Protein AF-0000000087750679 (afdb_homodimer)

pLDDT: mean 88.44, std 18.4, range [22.88, 98.88]

Secondary structure (DSSP, 8-state):
-----PPPTTGGGGGPPBPP---HHHHHHHHHHHHHTTS-HHHHHHHHHHHHHHHHTHHHHHHHHHHHHHTT-S-SSHHHHHHHHHT--S-HHHHT--EEEEPPPS-GGG-SHHHHHHHHHHHHHHHHHHHHTT-SPPPEETTEE---GGGGGSSSEEEEP-SS--EEEE-TT--EEEEEETTEEEEEE-B-TTS-B---HHHHHHHHHHHHHHHTTS-GGGTTTT-GGGGGGS-HHHHHHHHHHHHHHHHHHHHHHHH-S-EEEE-S----SHHHHHHHHHH----B-TTS-B-SSTTS--TTS-EEEE-TTS-EEEE---SS--HHHHHHHHHHHHHHHHHHHHHHHH-----SS--------TTS--S-EEE-----HHHHHHHHHHHHHHHHHHHH-EEEEEEE-S--HHHHHHTT--HHHHHHHHHHHHHHHHH-----EEEEEE-TTSBT--EEEEE---HHHHHHHHHHHHT-S-HHHHHHHHHHHHHHHHHHHHHHHTT--SHHHHHHHHHHHHHTTPPPPGGGGSHHHHHHH--SEEEEE---TTEEEEE---SSTTSEEEEEEE-SS-EEEEEEESSS-HHHHHHHHHHHHHHHHHHHHTHHHHH-TT-------------------TT-----------------------S----/-----PPPTTGGGGGPPPPPPPPHHHHHHHHHHHHHTTS-HHHHHHHHHHHHHHHHTHHHHHHHHHHHHHTT-SSSSHHHHHHHHHT--S-HHHHT--EEEEPPPS-GGG-SHHHHHHHHHHHHHHHHHHHHTT-SPPPEETTEE---GGGGGSSSEEEEP-SS--EEEE-TT--EEEEEETTEEEEEE-B-TTS-B-S-HHHHHHHHHHHHHHHTTS-GGGTTTT-GGGGGGS-HHHHHHHHHHHHHHHHHHHHHHHH-S-EEEE-S----SHHHHHHHHHH----B-TTS-B-SSTTS--TTS-EEEE-TTS-EEEE---SS--HHHHHHHHHHHHHHHHHHHHHHHH-----SS--------TTS--S-EEEP----HHHHHHHHHHHHHHHHHHHH-EEEEEEE-S--HHHHHHTT--HHHHHHHHHHHHHHHHH-----EEEEEE-TTSTT--EEEEE---HHHHHHHHHHHHT-S-HHHHHHHHHHHHHHHHHHHHHHHTT--SHHHHHHHHHHHHHTTPPPPGGGGSHHHHHHH--SEEEEE---TTEEEEE---SSTTSEEEEEEE-SS-EEEEEEESSS-HHHHHHHHHHHHHHHHHHHHTHHHHH-TT-------------------TT-----------------------S----

Organism: NCBI:txid74557

Nearest PDB structures (foldseek):
  2h3w-assembly2_B  TM=9.048E-01  e=4.324E-52  Mus musculus
  1ndf-assembly1_A  TM=9.064E-01  e=2.526E-51  Mus musculus
  1s5o-assembly1_A  TM=9.123E-01  e=5.944E-51  Homo sapiens
  1t7q-assembly1_A  TM=9.039E-01  e=3.875E-51  Mus musculus
  1t7o-assembly1_A  TM=8.987E-01  e=5.619E-50  Mus musculus

Sequence (1334 aa):
MKSSVKPRTFDGQNSLPKLPIPELEVTLQHYFRTVGVLQSNEEHEITRKCVEEFLTNEGPKLQELLIEYAQDKSSFIEDFWYESYLNYKESVVLNVNPFFVLEDDPTPTRANQISRAASLIHSSLKFVNALRKEILPPDVFRDAPLCMHQFQMLFGATRVPTLTKDHVKIASDAKHIVVLCRNQFYWFDVVWEDGTPALTEKELIENLRAIRADASKLPDELMAEEAVGVFTTEHRAQWARIRQKLEVENSDTLDMIDRALFLVCLDHTAPPTASDFAATALHGTYSTSPHNHQIGSCMNRWYDKLQIIVCDNGVAGVNFEHSVVDGHTVLRFASDVFTDTVIRFAQSISGTTQCFLESAYKAPSDTLYTTPHKLEWNLSKELQLSIRYSEARLSDLICQHEIKVLEFKNYGKRFITQHKCSPDAFVQVAFLAAYYMLYGTAVNQYEPAMTKRFLHGRTEAIRSMTPETFAFIEKFCGQTGTELEHLTLLRKATASHSQIVKRCAGGQGVERHLFALQQIAASHGLPEPAFFKDSAYKTLGRSIISTSNCGNPSLRLFGFGPVVPEGFGIGYIIKDDGIQFCAASKHRQTQRYLDTLHEYLMAVHDLVLKEDALIYPNRTKRAEFKLEQRDSEYEFSFFDSSSPTHTNPTTAAPTIKPTPLIGKSLFMKSSVKPRTFDGQNSLPKLPIPELEVTLQHYFRTVGVLQSNEEHEITRKCVEEFLTNEGPKLQELLIEYAQDKSSFIEDFWYESYLNYKESVVLNVNPFFVLEDDPTPTRANQISRAASLIHSSLKFVNALRKEILPPDVFRDAPLCMHQFQMLFGATRVPTLTKDHVKIASDAKHIVVLCRNQFYWFDVVWEDGTPALTEKELIENLRAIRADASKLPDELMAEEAVGVFTTEHRAQWARIRQKLEVENSDTLDMIDRALFLVCLDHTAPPTASDFAATALHGTYSTSPHNHQIGSCMNRWYDKLQIIVCDNGVAGVNFEHSVVDGHTVLRFASDVFTDTVIRFAQSISGTTQCFLESAYKAPSDTLYTTPHKLEWNLSKELQLSIRYSEARLSDLICQHEIKVLEFKNYGKRFITQHKCSPDAFVQVAFLAAYYMLYGTAVNQYEPAMTKRFLHGRTEAIRSMTPETFAFIEKFCGQTGTELEHLTLLRKATASHSQIVKRCAGGQGVERHLFALQQIAASHGLPEPAFFKDSAYKTLGRSIISTSNCGNPSLRLFGFGPVVPEGFGIGYIIKDDGIQFCAASKHRQTQRYLDTLHEYLMAVHDLVLKEDALIYPNRTKRAEFKLEQRDSEYEFSFFDSSSPTHTNPTTAAPTIKPTPLIGKSLF

Solvent-accessible surface area (backbone atoms only — not comparable to full-atom values): 70077 Å² total; per-residue (Å²): 130,80,77,80,70,76,65,40,30,66,66,53,51,83,74,38,48,59,53,58,81,64,56,67,68,59,35,50,51,53,45,53,57,50,44,42,65,74,43,53,74,70,57,39,52,54,48,51,53,38,51,53,49,31,63,71,54,59,39,57,56,39,50,52,51,49,57,59,62,27,71,87,41,67,31,70,49,50,66,61,51,47,47,55,53,29,49,51,51,61,41,43,48,48,57,55,23,39,25,37,29,43,48,78,69,89,49,74,88,42,49,32,26,56,58,36,44,22,44,51,49,47,30,44,38,25,50,49,21,23,54,66,65,32,61,34,70,54,54,44,51,92,85,37,57,34,47,51,68,47,65,74,54,61,48,3,30,22,57,42,58,30,79,68,58,34,47,77,47,73,30,87,73,43,35,27,36,33,36,29,33,70,29,36,45,30,34,30,39,40,32,41,87,69,23,41,24,35,60,53,55,67,55,40,35,53,44,50,49,52,49,52,55,57,43,62,69,55,56,62,81,54,38,48,63,65,20,65,34,30,47,51,49,32,40,25,41,58,28,22,56,52,46,57,60,48,37,74,70,28,45,69,56,49,48,54,60,43,30,16,35,38,35,35,23,45,36,87,50,65,67,86,45,69,29,44,43,52,36,37,43,46,55,30,39,88,42,64,45,98,83,71,34,58,62,40,38,45,36,40,45,59,58,43,23,38,30,38,38,26,22,46,56,29,58,35,26,34,29,34,42,48,71,73,36,57,68,68,62,52,44,54,50,54,38,52,26,48,49,35,46,52,48,53,51,50,22,72,71,70,70,53,84,82,67,83,61,69,64,64,78,45,78,70,52,97,85,54,56,64,60,70,42,76,60,78,80,66,70,52,72,66,52,40,50,48,39,50,25,36,44,42,53,47,50,26,55,54,57,32,42,43,54,37,56,45,80,42,64,88,51,24,38,54,59,35,45,73,66,76,39,56,51,67,33,51,51,55,50,41,55,54,39,27,46,27,68,50,52,69,52,83,65,44,30,35,32,72,26,58,24,28,65,14,26,79,34,61,67,28,56,37,68,62,49,36,65,48,35,48,55,24,40,54,30,57,72,64,70,47,83,51,72,66,56,43,52,54,29,45,53,47,20,29,49,52,38,49,51,48,48,54,36,18,42,67,40,53,34,42,56,64,54,52,49,44,40,54,49,49,33,56,77,68,70,43,77,79,58,68,51,73,69,35,68,58,49,52,49,71,70,46,36,39,36,32,39,47,73,63,58,46,86,50,45,58,45,38,34,38,35,28,77,37,81,88,14,31,7,33,12,32,29,69,36,62,55,16,33,33,37,26,38,15,19,48,29,62,46,52,61,58,50,50,51,40,33,51,51,47,56,51,52,50,51,53,52,60,68,40,43,63,52,67,76,40,68,84,61,69,94,69,81,85,74,78,72,76,76,68,77,65,82,73,72,78,49,89,59,67,62,69,72,81,77,76,79,67,78,82,66,79,72,70,84,69,72,74,77,74,88,76,73,77,70,82,119,128,80,76,81,70,77,64,41,31,66,67,53,51,82,75,38,48,59,53,57,82,61,55,66,70,61,36,50,53,52,44,54,57,50,46,42,66,74,42,53,74,70,56,39,53,55,49,52,52,37,52,53,49,31,62,71,55,60,39,55,55,38,51,51,51,49,56,59,61,28,70,86,42,69,32,70,50,50,67,61,52,47,46,55,51,29,50,50,51,61,40,43,49,49,56,56,22,37,25,35,28,44,47,78,69,88,50,73,88,41,49,32,28,56,59,39,46,22,45,51,49,46,30,44,37,24,50,49,19,23,54,67,65,31,60,34,71,54,53,45,50,94,85,36,56,36,47,52,68,47,65,75,54,61,49,3,30,22,57,43,58,29,77,70,59,35,49,75,47,71,30,88,72,43,34,29,38,32,37,28,32,70,29,38,47,31,34,28,38,42,31,40,87,70,23,40,26,34,62,52,54,69,56,40,36,53,42,49,50,52,47,52,57,57,41,63,70,56,56,63,84,55,36,48,64,67,20,66,33,29,46,52,49,32,40,25,42,57,30,22,55,51,46,57,60,48,36,74,69,28,46,68,56,50,47,56,60,43,30,16,35,38,34,34,23,45,34,86,49,64,67,86,44,70,30,43,42,53,36,36,42,46,56,30,39,88,41,64,45,98,85,70,36,57,62,40,38,44,37,39,46,58,59,43,23,38,30,38,37,27,22,46,56,28,57,34,26,35,30,33,44,49,70,72,39,53,67,69,62,52,44,54,50,53,38,51,26,49,49,36,47,52,47,52,51,49,24,72,70,70,70,54,86,83,66,82,59,69,64,63,78,46,79,70,53,96,83,54,54,65,60,71,41,76,61,78,82,66,72,53,70,66,52,40,51,46,39,51,25,35,46,42,54,47,50,27,55,54,57,33,43,41,53,38,57,46,81,42,65,87,52,23,39,54,59,36,46,74,67,76,38,56,52,66,32,50,52,54,50,43,55,53,38,25,47,27,68,49,53,70,52,84,65,44,30,34,33,72,26,60,22,28,62,16,27,78,35,61,68,28,56,38,68,62,49,36,64,48,35,49,54,25,39,54,33,58,72,64,68,48,83,50,71,66,56,42,52,53,29,44,52,46,20,29,50,53,39,49,52,48,49,54,36,17,42,66,40,54,35,42,57,63,55,53,49,44,40,53,48,51,32,55,76,69,70,42,78,78,57,68,52,73,69,34,68,58,50,51,50,69,70,44,35,38,37,32,39,45,75,62,57,46,85,48,44,60,45,38,34,38,37,27,78,36,82,88,14,32,6,33,12,34,30,69,35,62,55,17,33,33,39,26,38,14,18,48,29,62,47,52,63,58,50,50,51,39,33,52,49,47,56,53,52,50,52,55,52,61,69,39,42,62,51,67,75,40,68,82,61,68,90,69,79,84,74,78,71,76,75,70,76,66,80,73,72,78,48,92,60,67,64,71,72,82,78,75,80,67,79,81,64,78,70,73,82,68,70,74,74,73,87,76,70,78,72,82,121

InterPro domains:
  IPR000542 Acyltransferase ChoActase/COT/CPT [PS00440] (301-327)
  IPR000542 Acyltransferase ChoActase/COT/CPT [PTHR22589] (6-607)
  IPR023213 Chloramphenicol acetyltransferase-like domain superfamily [G3DSA:3.30.559.10] (16-601)
  IPR039551 Choline/Carnitine o-acyltransferase, domain 1 and 2 [PF00755] (19-599)
  IPR042231 Choline/Carnitine o-acyltransferase, domain 2 [G3DSA:3.30.559.70] (75-404)

Radius of gyration: 35.69 Å; Cα contacts (8 Å, |Δi|>4): 2513; chains: 2; bounding box: 92×125×88 Å

Structure (mmCIF, N/CA/C/O backbone):
data_AF-0000000087750679-model_v1
#
loop_
_entity.id
_entity.type
_entity.pdbx_description
1 polymer 'Choline/Carnitine O-acyltransferase'
#
loop_
_atom_site.group_PDB
_atom_site.id
_atom_site.type_symbol
_atom_site.label_atom_id
_atom_site.label_alt_id
_atom_site.label_comp_id
_atom_site.label_asym_id
_atom_site.label_entity_id
_atom_site.label_seq_id
_atom_site.pdbx_PDB_ins_code
_atom_site.Cartn_x
_atom_site.Cartn_y
_atom_site.Cartn_z
_atom_site.occupancy
_atom_site.B_iso_or_equiv
_atom_site.auth_seq_id
_atom_site.auth_comp_id
_atom_site.auth_asym_id
_atom_site.auth_atom_id
_atom_site.pdbx_PDB_model_num
ATOM 1 N N . MET A 1 1 ? 0.326 61.375 27.422 1 26.61 1 MET A N 1
ATOM 2 C CA . MET A 1 1 ? -0.444 60.312 28.062 1 26.61 1 MET A CA 1
ATOM 3 C C . MET A 1 1 ? -0.855 59.25 27.047 1 26.61 1 MET A C 1
ATOM 5 O O . MET A 1 1 ? -1.91 59.375 26.422 1 26.61 1 MET A O 1
ATOM 9 N N . LYS A 1 2 ? 0.004 58.875 26.125 1 40.78 2 LYS A N 1
ATOM 10 C CA . LYS A 1 2 ? -0.29 58.062 24.953 1 40.78 2 LYS A CA 1
ATOM 11 C C . LYS A 1 2 ? -1.039 56.812 25.344 1 40.78 2 LYS A C 1
ATOM 13 O O . LYS A 1 2 ? -0.531 56 26.109 1 40.78 2 LYS A O 1
ATOM 18 N N . SER A 1 3 ? -2.285 56.875 25.625 1 40.56 3 SER A N 1
ATOM 19 C CA . SER A 1 3 ? -3.203 55.844 26.109 1 40.56 3 SER A CA 1
ATOM 20 C C . SER A 1 3 ? -2.951 54.531 25.406 1 40.56 3 SER A C 1
ATOM 22 O O . SER A 1 3 ? -3.008 54.438 24.172 1 40.56 3 SER A O 1
ATOM 24 N N . SER A 1 4 ? -1.92 53.719 25.672 1 47.31 4 SER A N 1
ATOM 25 C CA . SER A 1 4 ? -1.349 52.5 25.094 1 47.31 4 SER A CA 1
ATOM 26 C C . SER A 1 4 ? -2.432 51.469 24.797 1 47.31 4 SER A C 1
ATOM 28 O O . SER A 1 4 ? -2.857 50.719 25.688 1 47.31 4 SER A O 1
ATOM 30 N N . VAL A 1 5 ? -3.422 51.812 24.047 1 58.66 5 VAL A N 1
ATOM 31 C CA . VAL A 1 5 ? -4.504 50.875 23.703 1 58.66 5 VAL A CA 1
ATOM 32 C C . VAL A 1 5 ? -3.928 49.625 23.078 1 58.66 5 VAL A C 1
ATOM 34 O O . VAL A 1 5 ? -3.16 49.688 22.125 1 58.66 5 VAL A O 1
ATOM 37 N N . LYS A 1 6 ? -4.039 48.469 23.75 1 74.75 6 LYS A N 1
ATOM 38 C CA . LYS A 1 6 ? -3.635 47.156 23.234 1 74.75 6 LYS A CA 1
ATOM 39 C C . LYS A 1 6 ? -4.301 46.875 21.891 1 74.75 6 LYS A C 1
ATOM 41 O O . LYS A 1 6 ? -5.508 47.094 21.734 1 74.75 6 LYS A O 1
ATOM 46 N N . PRO A 1 7 ? -3.475 46.594 20.891 1 83.5 7 PRO A N 1
ATOM 47 C CA . PRO A 1 7 ? -4.039 46.312 19.578 1 83.5 7 PRO A CA 1
ATOM 48 C C . PRO A 1 7 ? -5.074 45.188 19.609 1 83.5 7 PRO A C 1
ATOM 50 O O . PRO A 1 7 ? -4.926 44.25 20.359 1 83.5 7 PRO A O 1
ATOM 53 N N . ARG A 1 8 ? -6.113 45.406 18.828 1 90.12 8 ARG A N 1
ATOM 54 C CA . ARG A 1 8 ? -7.141 44.375 18.656 1 90.12 8 ARG A CA 1
ATOM 55 C C . ARG A 1 8 ? -6.672 43.281 17.719 1 90.12 8 ARG A C 1
ATOM 57 O O . ARG A 1 8 ? -5.762 43.5 16.922 1 90.12 8 ARG A O 1
ATOM 64 N N . THR A 1 9 ? -7.34 42.156 17.781 1 93.31 9 THR A N 1
ATOM 65 C CA . THR A 1 9 ? -6.922 40.938 17.125 1 93.31 9 THR A CA 1
ATOM 66 C C . THR A 1 9 ? -6.785 41.156 15.617 1 93.31 9 THR A C 1
ATOM 68 O O . THR A 1 9 ? -5.855 40.625 15 1 93.31 9 THR A O 1
ATOM 71 N N . PHE A 1 10 ? -7.645 41.938 14.969 1 93.94 10 PHE A N 1
ATOM 72 C CA . PHE A 1 10 ? -7.676 42.031 13.516 1 93.94 10 PHE A CA 1
ATOM 73 C C . PHE A 1 10 ? -7.258 43.406 13.039 1 93.94 10 PHE A C 1
ATOM 75 O O . PHE A 1 10 ? -7.496 43.781 11.891 1 93.94 10 PHE A O 1
ATOM 82 N N . ASP A 1 11 ? -6.645 44.25 13.844 1 91.19 11 ASP A N 1
ATOM 83 C CA . ASP A 1 11 ? -6.301 45.625 13.531 1 91.19 11 ASP A CA 1
ATOM 84 C C . ASP A 1 11 ? -5.285 45.688 12.398 1 91.19 11 ASP A C 1
ATOM 86 O O . ASP A 1 11 ? -5.309 46.625 11.594 1 91.19 11 ASP A O 1
ATOM 90 N N . GLY A 1 12 ? -4.445 44.781 12.336 1 90.31 12 GLY A N 1
ATOM 91 C CA . GLY A 1 12 ? -3.365 44.812 11.359 1 90.31 12 GLY A CA 1
ATOM 92 C C . GLY A 1 12 ? -3.787 44.344 9.977 1 90.31 12 GLY A C 1
ATOM 93 O O . GLY A 1 12 ? -3.041 44.5 9.008 1 90.31 12 GLY A O 1
ATOM 94 N N . GLN A 1 13 ? -5.02 43.969 9.711 1 92.31 13 GLN A N 1
ATOM 95 C CA . GLN A 1 13 ? -5.449 43.344 8.477 1 92.31 13 GLN A CA 1
ATOM 96 C C . GLN A 1 13 ? -5.414 44.312 7.309 1 92.31 13 GLN A C 1
ATOM 98 O O . GLN A 1 13 ? -4.98 43.969 6.207 1 92.31 13 GLN A O 1
ATOM 103 N N . ASN A 1 14 ? -5.789 45.5 7.57 1 90.25 14 ASN A N 1
ATOM 104 C CA . ASN A 1 14 ? -5.93 46.469 6.504 1 90.25 14 ASN A CA 1
ATOM 105 C C . ASN A 1 14 ? -4.57 47 6.047 1 90.25 14 ASN A C 1
ATOM 107 O O . ASN A 1 14 ? -4.457 47.594 4.965 1 90.25 14 ASN A O 1
ATOM 111 N N . SER A 1 15 ? -3.613 46.844 6.828 1 92.06 15 SER A N 1
ATOM 112 C CA . SER A 1 15 ? -2.289 47.344 6.504 1 92.06 15 SER A CA 1
ATOM 113 C C . SER A 1 15 ? -1.445 46.312 5.785 1 92.06 15 SER A C 1
ATOM 115 O O . SER A 1 15 ? -0.357 46.625 5.293 1 92.06 15 SER A O 1
ATOM 117 N N . LEU A 1 16 ? -1.895 45.094 5.652 1 95.88 16 LEU A N 1
ATOM 118 C CA . LEU A 1 16 ? -1.13 44.031 5.039 1 95.88 16 LEU A CA 1
ATOM 119 C C . LEU A 1 16 ? -1.099 44.156 3.521 1 95.88 16 LEU A C 1
ATOM 121 O O . LEU A 1 16 ? -2.117 44.5 2.904 1 95.88 16 LEU A O 1
ATOM 125 N N . PRO A 1 17 ? 0.102 44.031 2.941 1 95.69 17 PRO A N 1
ATOM 126 C CA . PRO A 1 17 ? 0.166 44.031 1.478 1 95.69 17 PRO A CA 1
ATOM 127 C C . PRO A 1 17 ? -0.453 42.781 0.854 1 95.69 17 PRO A C 1
ATOM 129 O O . PRO A 1 17 ? -0.555 41.75 1.515 1 95.69 17 PRO A O 1
ATOM 132 N N . LYS A 1 18 ? -0.875 42.875 -0.412 1 96.56 18 LYS A N 1
ATOM 133 C CA . LYS A 1 18 ? -1.347 41.719 -1.153 1 96.56 18 LYS A CA 1
ATOM 134 C C . LYS A 1 18 ? -0.185 40.812 -1.544 1 96.56 18 LYS A C 1
ATOM 136 O O . LYS A 1 18 ? 0.938 41.281 -1.74 1 96.56 18 LYS A O 1
ATOM 141 N N . LEU A 1 19 ? -0.431 39.531 -1.627 1 97 19 LEU A N 1
ATOM 142 C CA . LEU A 1 19 ? 0.554 38.594 -2.156 1 97 19 LEU A CA 1
ATOM 143 C C . LEU A 1 19 ? 0.96 39 -3.576 1 97 19 LEU A C 1
ATOM 145 O O . LEU A 1 19 ? 0.11 39.094 -4.461 1 97 19 LEU A O 1
ATOM 149 N N . PRO A 1 20 ? 2.189 39.219 -3.822 1 97.44 20 PRO A N 1
ATOM 150 C CA . PRO A 1 20 ? 2.617 39.656 -5.148 1 97.44 20 PRO A CA 1
ATOM 151 C C . PRO A 1 20 ? 2.525 38.562 -6.203 1 97.44 20 PRO A C 1
ATOM 153 O O . PRO A 1 20 ? 2.68 37.375 -5.883 1 97.44 20 PRO A O 1
ATOM 156 N N . ILE A 1 21 ? 2.268 38.938 -7.449 1 98.25 21 ILE A N 1
ATOM 157 C CA . ILE A 1 21 ? 2.348 38.062 -8.594 1 98.25 21 ILE A CA 1
ATOM 158 C C . ILE A 1 21 ? 3.75 38.094 -9.195 1 98.25 21 ILE A C 1
ATOM 160 O O . ILE A 1 21 ? 4.184 39.125 -9.695 1 98.25 21 ILE A O 1
ATOM 164 N N . PRO A 1 22 ? 4.449 37.031 -9.148 1 98.19 22 PRO A N 1
ATOM 165 C CA . PRO A 1 22 ? 5.812 37 -9.68 1 98.19 22 PRO A CA 1
ATOM 166 C C . PRO A 1 22 ? 5.855 37.281 -11.18 1 98.19 22 PRO A C 1
ATOM 168 O O . PRO A 1 22 ? 4.844 37.125 -11.875 1 98.19 22 PRO A O 1
ATOM 171 N N . GLU A 1 23 ? 7.066 37.625 -11.602 1 98.06 23 GLU A N 1
ATOM 172 C CA . GLU A 1 23 ? 7.297 37.75 -13.039 1 98.06 23 GLU A CA 1
ATOM 173 C C . GLU A 1 23 ? 7.398 36.375 -13.695 1 98.06 23 GLU A C 1
ATOM 175 O O . GLU A 1 23 ? 8.078 35.5 -13.188 1 98.06 23 GLU A O 1
ATOM 180 N N . LEU A 1 24 ? 6.754 36.281 -14.82 1 98.5 24 LEU A N 1
ATOM 181 C CA . LEU A 1 24 ? 6.652 35 -15.492 1 98.5 24 LEU A CA 1
ATOM 182 C C . LEU A 1 24 ? 8.031 34.438 -15.828 1 98.5 24 LEU A C 1
ATOM 184 O O . LEU A 1 24 ? 8.32 33.281 -15.578 1 98.5 24 LEU A O 1
ATOM 188 N N . GLU A 1 25 ? 8.891 35.25 -16.359 1 98.06 25 GLU A N 1
ATOM 189 C CA . GLU A 1 25 ? 10.227 34.844 -16.766 1 98.06 25 GLU A CA 1
ATOM 190 C C . GLU A 1 25 ? 11.039 34.312 -15.578 1 98.06 25 GLU A C 1
ATOM 192 O O . GLU A 1 25 ? 11.742 33.312 -15.688 1 98.06 25 GLU A O 1
ATOM 197 N N . VAL A 1 26 ? 10.922 35 -14.516 1 97.94 26 VAL A N 1
ATOM 198 C CA . VAL A 1 26 ? 11.672 34.656 -13.312 1 97.94 26 VAL A CA 1
ATOM 199 C C . VAL A 1 26 ? 11.164 33.344 -12.758 1 97.94 26 VAL A C 1
ATOM 201 O O . VAL A 1 26 ? 11.953 32.469 -12.383 1 97.94 26 VAL A O 1
ATOM 204 N N . THR A 1 27 ? 9.828 33.156 -12.727 1 98.25 27 THR A N 1
ATOM 205 C CA . THR A 1 27 ? 9.227 31.906 -12.258 1 98.25 27 THR A CA 1
ATOM 206 C C . THR A 1 27 ? 9.688 30.734 -13.109 1 98.25 27 THR A C 1
ATOM 208 O O . THR A 1 27 ? 10.039 29.672 -12.57 1 98.25 27 THR A O 1
ATOM 211 N N . LEU A 1 28 ? 9.75 30.922 -14.391 1 98.38 28 LEU A N 1
ATOM 212 C CA . LEU A 1 28 ? 10.102 29.844 -15.305 1 98.38 28 LEU A CA 1
ATOM 213 C C . LEU A 1 28 ? 11.586 29.484 -15.18 1 98.38 28 LEU A C 1
ATOM 215 O O . LEU A 1 28 ? 11.961 28.328 -15.336 1 98.38 28 LEU A O 1
ATOM 219 N N . GLN A 1 29 ? 12.391 30.516 -14.938 1 97.62 29 GLN A N 1
ATOM 220 C CA . GLN A 1 29 ? 13.805 30.25 -14.703 1 97.62 29 GLN A CA 1
ATOM 221 C C . GLN A 1 29 ? 14.008 29.375 -13.461 1 97.62 29 GLN A C 1
ATOM 223 O O . GLN A 1 29 ? 14.773 28.422 -13.492 1 97.62 29 GLN A O 1
ATOM 228 N N . HIS A 1 30 ? 13.336 29.766 -12.414 1 97.38 30 HIS A N 1
ATOM 229 C CA . HIS A 1 30 ? 13.438 28.984 -11.188 1 97.38 30 HIS A CA 1
ATOM 230 C C . HIS A 1 30 ? 12.844 27.594 -11.367 1 97.38 30 HIS A C 1
ATOM 232 O O . HIS A 1 30 ? 13.367 26.625 -10.836 1 97.38 30 HIS A O 1
ATOM 238 N N . TYR A 1 31 ? 11.742 27.531 -12.117 1 97.81 31 TYR A N 1
ATOM 239 C CA . TYR A 1 31 ? 11.109 26.25 -12.43 1 97.81 31 TYR A CA 1
ATOM 240 C C . TYR A 1 31 ? 12.086 25.328 -13.148 1 97.81 31 TYR A C 1
ATOM 242 O O . TYR A 1 31 ? 12.266 24.172 -12.75 1 97.81 31 TYR A O 1
ATOM 250 N N . PHE A 1 32 ? 12.703 25.859 -14.125 1 97.38 32 PHE A N 1
ATOM 251 C CA . PHE A 1 32 ? 13.625 25.094 -14.953 1 97.38 32 PHE A CA 1
ATOM 252 C C . PHE A 1 32 ? 14.789 24.562 -14.133 1 97.38 32 PHE A C 1
ATOM 254 O O . PHE A 1 32 ? 15.188 23.406 -14.273 1 97.38 32 PHE A O 1
ATOM 261 N N . ARG A 1 33 ? 15.258 25.375 -13.273 1 95.88 33 ARG A N 1
ATOM 262 C CA . ARG A 1 33 ? 16.344 24.969 -12.391 1 95.88 33 ARG A CA 1
ATOM 263 C C . ARG A 1 33 ? 15.906 23.875 -11.422 1 95.88 33 ARG A C 1
ATOM 265 O O . ARG A 1 33 ? 16.625 22.906 -11.203 1 95.88 33 ARG A O 1
ATOM 272 N N . THR A 1 34 ? 14.75 24.016 -10.883 1 95.5 34 THR A N 1
ATOM 273 C CA . THR A 1 34 ? 14.227 23.125 -9.852 1 95.5 34 THR A CA 1
ATOM 274 C C . THR A 1 34 ? 14.016 21.719 -10.414 1 95.5 34 THR A C 1
ATOM 276 O O . THR A 1 34 ? 14.391 20.734 -9.781 1 95.5 34 THR A O 1
ATOM 279 N N . VAL A 1 35 ? 13.508 21.562 -11.641 1 96.88 35 VAL A N 1
ATOM 280 C CA . VAL A 1 35 ? 13.156 20.25 -12.18 1 96.88 35 VAL A CA 1
ATOM 281 C C . VAL A 1 35 ? 14.391 19.609 -12.805 1 96.88 35 VAL A C 1
ATOM 283 O O . VAL A 1 35 ? 14.445 18.375 -12.969 1 96.88 35 VAL A O 1
ATOM 286 N N . GLY A 1 36 ? 15.391 20.375 -13.102 1 96.25 36 GLY A N 1
ATOM 287 C CA . GLY A 1 36 ? 16.578 19.859 -13.766 1 96.25 36 GLY A CA 1
ATOM 288 C C . GLY A 1 36 ? 17.312 18.797 -12.969 1 96.25 36 GLY A C 1
ATOM 289 O O . GLY A 1 36 ? 17.812 17.828 -13.531 1 96.25 36 GLY A O 1
ATOM 290 N N . VAL A 1 37 ? 17.375 18.984 -11.688 1 95.56 37 VAL A N 1
ATOM 291 C CA . VAL A 1 37 ? 18.109 18.078 -10.812 1 95.56 37 VAL A CA 1
ATOM 292 C C . VAL A 1 37 ? 17.391 16.734 -10.727 1 95.56 37 VAL A C 1
ATOM 294 O O . VAL A 1 37 ? 18 15.711 -10.391 1 95.56 37 VAL A O 1
ATOM 297 N N . LEU A 1 38 ? 16.109 16.656 -11.141 1 96.19 38 LEU A N 1
ATOM 298 C CA . LEU A 1 38 ? 15.281 15.453 -11.016 1 96.19 38 LEU A CA 1
ATOM 299 C C . LEU A 1 38 ? 15.133 14.75 -12.359 1 96.19 38 LEU A C 1
ATOM 301 O O . LEU A 1 38 ? 14.406 13.758 -12.477 1 96.19 38 LEU A O 1
ATOM 305 N N . GLN A 1 39 ? 15.773 15.289 -13.367 1 95.12 39 GLN A N 1
ATOM 306 C CA . GLN A 1 39 ? 15.609 14.773 -14.719 1 95.12 39 GLN A CA 1
ATOM 307 C C . GLN A 1 39 ? 16.953 14.336 -15.312 1 95.12 39 GLN A C 1
ATOM 309 O O . GLN A 1 39 ? 18 14.805 -14.875 1 95.12 39 GLN A O 1
ATOM 314 N N . SER A 1 40 ? 16.844 13.43 -16.297 1 91.94 40 SER A N 1
ATOM 315 C CA . SER A 1 40 ? 18 13.172 -17.141 1 91.94 40 SER A CA 1
ATOM 316 C C . SER A 1 40 ? 18.281 14.344 -18.078 1 91.94 40 SER A C 1
ATOM 318 O O . SER A 1 40 ? 17.438 15.227 -18.234 1 91.94 40 SER A O 1
ATOM 320 N N . ASN A 1 41 ? 19.438 14.305 -18.641 1 93.69 41 ASN A N 1
ATOM 321 C CA . ASN A 1 41 ? 19.781 15.359 -19.594 1 93.69 41 ASN A CA 1
ATOM 322 C C . ASN A 1 41 ? 18.812 15.398 -20.781 1 93.69 41 ASN A C 1
ATOM 324 O O . ASN A 1 41 ? 18.438 16.484 -21.234 1 93.69 41 ASN A O 1
ATOM 328 N N . GLU A 1 42 ? 18.391 14.25 -21.203 1 94.25 42 GLU A N 1
ATOM 329 C CA . GLU A 1 42 ? 17.469 14.156 -22.328 1 94.25 42 GLU A CA 1
ATOM 330 C C . GLU A 1 42 ? 16.094 14.719 -21.969 1 94.25 42 GLU A C 1
ATOM 332 O O . GLU A 1 42 ? 15.516 15.477 -22.734 1 94.25 42 GLU A O 1
ATOM 337 N N . GLU A 1 43 ? 15.609 14.391 -20.828 1 94.19 43 GLU A N 1
ATOM 338 C CA . GLU A 1 43 ? 14.328 14.891 -20.359 1 94.19 43 GLU A CA 1
ATOM 339 C C . GLU A 1 43 ? 14.359 16.406 -20.172 1 94.19 43 GLU A C 1
ATOM 341 O O . GLU A 1 43 ? 13.391 17.109 -20.484 1 94.19 43 GLU A O 1
ATOM 346 N N . HIS A 1 44 ? 15.484 16.906 -19.703 1 95.94 44 HIS A N 1
ATOM 347 C CA . HIS A 1 44 ? 15.602 18.328 -19.391 1 95.94 44 HIS A CA 1
ATOM 348 C C . HIS A 1 44 ? 15.633 19.172 -20.656 1 95.94 44 HIS A C 1
ATOM 350 O O . HIS A 1 44 ? 15.172 20.312 -20.672 1 95.94 44 HIS A O 1
ATOM 356 N N . GLU A 1 45 ? 16.188 18.562 -21.656 1 96.81 45 GLU A N 1
ATOM 357 C CA . GLU A 1 45 ? 16.188 19.25 -22.938 1 96.81 45 GLU A CA 1
ATOM 358 C C . GLU A 1 45 ? 14.773 19.391 -23.5 1 96.81 45 GLU A C 1
ATOM 360 O O . GLU A 1 45 ? 14.453 20.391 -24.141 1 96.81 45 GLU A O 1
ATOM 365 N N . ILE A 1 46 ? 14.016 18.391 -23.328 1 96.69 46 ILE A N 1
ATOM 366 C CA . ILE A 1 46 ? 12.617 18.453 -23.734 1 96.69 46 ILE A CA 1
ATOM 367 C C . ILE A 1 46 ? 11.898 19.531 -22.922 1 96.69 46 ILE A C 1
ATOM 369 O O . ILE A 1 46 ? 11.125 20.328 -23.484 1 96.69 46 ILE A O 1
ATOM 373 N N . THR A 1 47 ? 12.18 19.609 -21.672 1 97.12 47 THR A N 1
ATOM 374 C CA . THR A 1 47 ? 11.57 20.594 -20.797 1 97.12 47 THR A CA 1
ATOM 375 C C . THR A 1 47 ? 12 22 -21.203 1 97.12 47 THR A C 1
ATOM 377 O O . THR A 1 47 ? 11.211 22.953 -21.125 1 97.12 47 THR A O 1
ATOM 380 N N . ARG A 1 48 ? 13.219 22.172 -21.609 1 97.38 48 ARG A N 1
ATOM 381 C CA . ARG A 1 48 ? 13.703 23.484 -22.062 1 97.38 48 ARG A CA 1
ATOM 382 C C . ARG A 1 48 ? 12.852 24.016 -23.203 1 97.38 48 ARG A C 1
ATOM 384 O O . ARG A 1 48 ? 12.438 25.172 -23.188 1 97.38 48 ARG A O 1
ATOM 391 N N . LYS A 1 49 ? 12.57 23.156 -24.094 1 97.12 49 LYS A N 1
ATOM 392 C CA . LYS A 1 49 ? 11.758 23.547 -25.25 1 97.12 49 LYS A CA 1
ATOM 393 C C . LYS A 1 49 ? 10.336 23.906 -24.828 1 97.12 49 LYS A C 1
ATOM 395 O O . LYS A 1 49 ? 9.758 24.875 -25.328 1 97.12 49 LYS A O 1
ATOM 400 N N . CYS A 1 50 ? 9.82 23.141 -23.953 1 96.75 50 CYS A N 1
ATOM 401 C CA . CYS A 1 50 ? 8.469 23.375 -23.453 1 96.75 50 CYS A CA 1
ATOM 402 C C . CYS A 1 50 ? 8.383 24.719 -22.75 1 96.75 50 CYS A C 1
ATOM 404 O O . CYS A 1 50 ? 7.402 25.453 -22.906 1 96.75 50 CYS A O 1
ATOM 406 N N . VAL A 1 51 ? 9.391 25.094 -21.969 1 97.75 51 VAL A N 1
ATOM 407 C CA . VAL A 1 51 ? 9.445 26.344 -21.219 1 97.75 51 VAL A CA 1
ATOM 408 C C . VAL A 1 51 ? 9.547 27.516 -22.188 1 97.75 51 VAL A C 1
ATOM 410 O O . VAL A 1 51 ? 8.859 28.531 -22.016 1 97.75 51 VAL A O 1
ATOM 413 N N . GLU A 1 52 ? 10.359 27.375 -23.172 1 97.56 52 GLU A N 1
ATOM 414 C CA . GLU A 1 52 ? 10.547 28.438 -24.172 1 97.56 52 GLU A CA 1
ATOM 415 C C . GLU A 1 52 ? 9.258 28.688 -24.953 1 97.56 52 GLU A C 1
ATOM 417 O O . GLU A 1 52 ? 8.875 29.828 -25.172 1 97.56 52 GLU A O 1
ATOM 422 N N . GLU A 1 53 ? 8.656 27.609 -25.297 1 97.31 53 GLU A N 1
ATOM 423 C CA . GLU A 1 53 ? 7.395 27.719 -26.016 1 97.31 53 GLU A CA 1
ATOM 424 C C . GLU A 1 53 ? 6.316 28.375 -25.156 1 97.31 53 GLU A C 1
ATOM 426 O O . GLU A 1 53 ? 5.555 29.219 -25.656 1 97.31 53 GLU A O 1
ATOM 431 N N . PHE A 1 54 ? 6.215 28.031 -23.969 1 98.25 54 PHE A N 1
ATOM 432 C CA . PHE A 1 54 ? 5.23 28.609 -23.047 1 98.25 54 PHE A CA 1
ATOM 433 C C . PHE A 1 54 ? 5.477 30.094 -22.844 1 98.25 54 PHE A C 1
ATOM 435 O O . PHE A 1 54 ? 4.531 30.891 -22.797 1 98.25 54 PHE A O 1
ATOM 442 N N . LEU A 1 55 ? 6.73 30.531 -22.688 1 97.69 55 LEU A N 1
ATOM 443 C CA . LEU A 1 55 ? 7.113 31.922 -22.453 1 97.69 55 LEU A CA 1
ATOM 444 C C . LEU A 1 55 ? 6.801 32.781 -23.672 1 97.69 55 LEU A C 1
ATOM 446 O O . LEU A 1 55 ? 6.5 33.969 -23.531 1 97.69 55 LEU A O 1
ATOM 450 N N . THR A 1 56 ? 6.789 32.156 -24.797 1 96.69 56 THR A N 1
ATOM 451 C CA . THR A 1 56 ? 6.625 32.906 -26.031 1 96.69 56 THR A CA 1
ATOM 452 C C . THR A 1 56 ? 5.16 32.938 -26.469 1 96.69 56 THR A C 1
ATOM 454 O O . THR A 1 56 ? 4.723 33.875 -27.125 1 96.69 56 THR A O 1
ATOM 457 N N . ASN A 1 57 ? 4.398 31.969 -26.062 1 96 57 ASN A N 1
ATOM 458 C CA . ASN A 1 57 ? 3.043 31.828 -26.594 1 96 57 ASN A CA 1
ATOM 459 C C . ASN A 1 57 ? 1.995 32.062 -25.5 1 96 57 ASN A C 1
ATOM 461 O O . ASN A 1 57 ? 1.555 33.188 -25.281 1 96 57 ASN A O 1
ATOM 465 N N . GLU A 1 58 ? 1.621 31.047 -24.766 1 96.75 58 GLU A N 1
ATOM 466 C CA . GLU A 1 58 ? 0.475 31.109 -23.875 1 96.75 58 GLU A CA 1
ATOM 467 C C . GLU A 1 58 ? 0.829 31.844 -22.578 1 96.75 58 GLU A C 1
ATOM 469 O O . GLU A 1 58 ? -0.031 32.469 -21.953 1 96.75 58 GLU A O 1
ATOM 474 N N . GLY A 1 59 ? 2.061 31.812 -22.188 1 97.94 59 GLY A N 1
ATOM 475 C CA . GLY A 1 59 ? 2.5 32.312 -20.875 1 97.94 59 GLY A CA 1
ATOM 476 C C . GLY A 1 59 ? 2.168 33.75 -20.641 1 97.94 59 GLY A C 1
ATOM 477 O O . GLY A 1 59 ? 1.478 34.094 -19.672 1 97.94 59 GLY A O 1
ATOM 478 N N . PRO A 1 60 ? 2.635 34.656 -21.516 1 98.12 60 PRO A N 1
ATOM 479 C CA . PRO A 1 60 ? 2.381 36.062 -21.328 1 98.12 60 PRO A CA 1
ATOM 480 C C . PRO A 1 60 ? 0.893 36.406 -21.312 1 98.12 60 PRO A C 1
ATOM 482 O O . PRO A 1 60 ? 0.461 37.25 -20.531 1 98.12 60 PRO A O 1
ATOM 485 N N . LYS A 1 61 ? 0.135 35.75 -22.078 1 97.81 61 LYS A N 1
ATOM 486 C CA . LYS A 1 61 ? -1.306 35.969 -22.094 1 97.81 61 LYS A CA 1
ATOM 487 C C . LYS A 1 61 ? -1.933 35.562 -20.766 1 97.81 61 LYS A C 1
ATOM 489 O O . LYS A 1 61 ? -2.764 36.312 -20.203 1 97.81 61 LYS A O 1
ATOM 494 N N . LEU A 1 62 ? -1.617 34.406 -20.297 1 98.44 62 LEU A N 1
ATOM 495 C CA . LEU A 1 62 ? -2.135 33.938 -19.016 1 98.44 62 LEU A CA 1
ATOM 496 C C . LEU A 1 62 ? -1.685 34.844 -17.875 1 98.44 62 LEU A C 1
ATOM 498 O O . LEU A 1 62 ? -2.439 35.062 -16.922 1 98.44 62 LEU A O 1
ATOM 502 N N . GLN A 1 63 ? -0.429 35.344 -17.984 1 98.38 63 GLN A N 1
ATOM 503 C CA . GLN A 1 63 ? 0.094 36.281 -17 1 98.38 63 GLN A CA 1
ATOM 504 C C . GLN A 1 63 ? -0.759 37.562 -16.938 1 98.38 63 GLN A C 1
ATOM 506 O O . GLN A 1 63 ? -1.103 38.031 -15.859 1 98.38 63 GLN A O 1
ATOM 511 N N . GLU A 1 64 ? -1.09 38.062 -18.031 1 98.25 64 GLU A N 1
ATOM 512 C CA . GLU A 1 64 ? -1.919 39.25 -18.094 1 98.25 64 GLU A CA 1
ATOM 513 C C . GLU A 1 64 ? -3.311 39 -17.531 1 98.25 64 GLU A C 1
ATOM 515 O O . GLU A 1 64 ? -3.846 39.812 -16.781 1 98.25 64 GLU A O 1
ATOM 520 N N . LEU A 1 65 ? -3.857 37.906 -17.875 1 98.25 65 LEU A N 1
ATOM 521 C CA . LEU A 1 65 ? -5.176 37.531 -17.375 1 98.25 65 LEU A CA 1
ATOM 522 C C . LEU A 1 65 ? -5.156 37.375 -15.867 1 98.25 65 LEU A C 1
ATOM 524 O O . LEU A 1 65 ? -6.125 37.719 -15.188 1 98.25 65 LEU A O 1
ATOM 528 N N . LEU A 1 66 ? -4.094 36.812 -15.336 1 98.56 66 LEU A N 1
ATOM 529 C CA . LEU A 1 66 ? -3.959 36.625 -13.898 1 98.56 66 LEU A CA 1
ATOM 530 C C . LEU A 1 66 ? -3.893 37.969 -13.18 1 98.56 66 LEU A C 1
ATOM 532 O O . LEU A 1 66 ? -4.504 38.156 -12.125 1 98.56 66 LEU A O 1
ATOM 536 N N . ILE A 1 67 ? -3.115 38.906 -13.781 1 98.31 67 ILE A N 1
ATOM 537 C CA . ILE A 1 67 ? -2.992 40.25 -13.211 1 98.31 67 ILE A CA 1
ATOM 538 C C . ILE A 1 67 ? -4.359 40.938 -13.195 1 98.31 67 ILE A C 1
ATOM 540 O O . ILE A 1 67 ? -4.73 41.562 -12.211 1 98.31 67 ILE A O 1
ATOM 544 N N . GLU A 1 68 ? -5.082 40.75 -14.188 1 98.06 68 GLU A N 1
ATOM 545 C CA . GLU A 1 68 ? -6.434 41.312 -14.258 1 98.06 68 GLU A CA 1
ATOM 546 C C . GLU A 1 68 ? -7.352 40.656 -13.227 1 98.06 68 GLU A C 1
ATOM 548 O O . GLU A 1 68 ? -8.117 41.344 -12.555 1 98.06 68 GLU A O 1
ATOM 553 N N . TYR A 1 69 ? -7.285 39.406 -13.164 1 97.81 69 TYR A N 1
ATOM 554 C CA . TYR A 1 69 ? -8.086 38.656 -12.219 1 97.81 69 TYR A CA 1
ATOM 555 C C . TYR A 1 69 ? -7.82 39.094 -10.789 1 97.81 69 TYR A C 1
ATOM 557 O O . TYR A 1 69 ? -8.742 39.188 -9.977 1 97.81 69 TYR A O 1
ATOM 565 N N . ALA A 1 70 ? -6.613 39.469 -10.469 1 97.44 70 ALA A N 1
ATOM 566 C CA . ALA A 1 70 ? -6.164 39.75 -9.109 1 97.44 70 ALA A CA 1
ATOM 567 C C . ALA A 1 70 ? -6.613 41.125 -8.664 1 97.44 70 ALA A C 1
ATOM 569 O O . ALA A 1 70 ? -6.578 41.438 -7.473 1 97.44 70 ALA A O 1
ATOM 570 N N . GLN A 1 71 ? -7.07 41.969 -9.516 1 96.19 71 GLN A N 1
ATOM 571 C CA . GLN A 1 71 ? -7.352 43.344 -9.234 1 96.19 71 GLN A CA 1
ATOM 572 C C . GLN A 1 71 ? -8.398 43.5 -8.133 1 96.19 71 GLN A C 1
ATOM 574 O O . GLN A 1 71 ? -8.281 44.375 -7.262 1 96.19 71 GLN A O 1
ATOM 579 N N . ASP A 1 72 ? -9.328 42.688 -8.094 1 94.94 72 ASP A N 1
ATOM 580 C CA . ASP A 1 72 ? -10.406 42.844 -7.121 1 94.94 72 ASP A CA 1
ATOM 581 C C . ASP A 1 72 ? -10.359 41.719 -6.074 1 94.94 72 ASP A C 1
ATOM 583 O O . ASP A 1 72 ? -11.367 41.406 -5.434 1 94.94 72 ASP A O 1
ATOM 587 N N . LYS A 1 73 ? -9.273 41.062 -6.016 1 95.81 73 LYS A N 1
ATOM 588 C CA . LYS A 1 73 ? -9.125 39.969 -5.051 1 95.81 73 LYS A CA 1
ATOM 589 C C . LYS A 1 73 ? -8.172 40.344 -3.922 1 95.81 73 LYS A C 1
ATOM 591 O O . LYS A 1 73 ? -7.25 41.156 -4.129 1 95.81 73 LYS A O 1
ATOM 596 N N . SER A 1 74 ? -8.398 39.844 -2.674 1 94.75 74 SER A N 1
ATOM 597 C CA . SER A 1 74 ? -7.461 40.031 -1.569 1 94.75 74 SER A CA 1
ATOM 598 C C . SER A 1 74 ? -6.145 39.312 -1.824 1 94.75 74 SER A C 1
ATOM 600 O O . SER A 1 74 ? -5.078 39.812 -1.439 1 94.75 74 SER A O 1
ATOM 602 N N . SER A 1 75 ? -6.203 38.219 -2.434 1 95.75 75 SER A N 1
ATOM 603 C CA . SER A 1 75 ? -5.07 37.406 -2.869 1 95.75 75 SER A CA 1
ATOM 604 C C . SER A 1 75 ? -5.379 36.688 -4.172 1 95.75 75 SER A C 1
ATOM 606 O O . SER A 1 75 ? -6.465 36.125 -4.336 1 95.75 75 SER A O 1
ATOM 608 N N . PHE A 1 76 ? -4.414 36.656 -5.086 1 96.75 76 PHE A N 1
ATOM 609 C CA . PHE A 1 76 ? -4.691 36.125 -6.414 1 96.75 76 PHE A CA 1
ATOM 610 C C . PHE A 1 76 ? -4.902 34.594 -6.359 1 96.75 76 PHE A C 1
ATOM 612 O O . PHE A 1 76 ? -5.5 34.031 -7.266 1 96.75 76 PHE A O 1
ATOM 619 N N . ILE A 1 77 ? -4.461 33.938 -5.289 1 95.5 77 ILE A N 1
ATOM 620 C CA . ILE A 1 77 ? -4.418 32.5 -5.277 1 95.5 77 ILE A CA 1
ATOM 621 C C . ILE A 1 77 ? -5.512 31.953 -4.355 1 95.5 77 ILE A C 1
ATOM 623 O O . ILE A 1 77 ? -5.855 30.766 -4.418 1 95.5 77 ILE A O 1
ATOM 627 N N . GLU A 1 78 ? -6.129 32.688 -3.5 1 93.94 78 GLU A N 1
ATOM 628 C CA . GLU A 1 78 ? -6.988 32.25 -2.402 1 93.94 78 GLU A CA 1
ATOM 629 C C . GLU A 1 78 ? -8.133 31.375 -2.91 1 93.94 78 GLU A C 1
ATOM 631 O O . GLU A 1 78 ? -8.352 30.281 -2.406 1 93.94 78 GLU A O 1
ATOM 636 N N . ASP A 1 79 ? -8.836 31.844 -3.941 1 93.19 79 ASP A N 1
ATOM 637 C CA . ASP A 1 79 ? -9.992 31.094 -4.453 1 93.19 79 ASP A CA 1
ATOM 638 C C . ASP A 1 79 ? -9.562 29.766 -5.055 1 93.19 79 ASP A C 1
ATOM 640 O O . ASP A 1 79 ? -10.227 28.75 -4.855 1 93.19 79 ASP A O 1
ATOM 644 N N . PHE A 1 80 ? -8.508 29.859 -5.758 1 92.94 80 PHE A N 1
ATOM 645 C CA . PHE A 1 80 ? -8 28.641 -6.379 1 92.94 80 PHE A CA 1
ATOM 646 C C . PHE A 1 80 ? -7.566 27.641 -5.32 1 92.94 80 PHE A C 1
ATOM 648 O O . PHE A 1 80 ? -7.766 26.438 -5.488 1 92.94 80 PHE A O 1
ATOM 655 N N . TRP A 1 81 ? -7.027 28.125 -4.336 1 88.38 81 TRP A N 1
ATOM 656 C CA . TRP A 1 81 ? -6.508 27.266 -3.281 1 88.38 81 TRP A CA 1
ATOM 657 C C . TRP A 1 81 ? -7.641 26.609 -2.496 1 88.38 81 TRP A C 1
ATOM 659 O O . TRP A 1 81 ? -7.59 25.422 -2.184 1 88.38 81 TRP A O 1
ATOM 669 N N . TYR A 1 82 ? -8.656 27.359 -2.145 1 88 82 TYR A N 1
ATOM 670 C CA . TYR A 1 82 ? -9.836 26.812 -1.5 1 88 82 TYR A CA 1
ATOM 671 C C . TYR A 1 82 ? -10.469 25.719 -2.367 1 88 82 TYR A C 1
ATOM 673 O O . TYR A 1 82 ? -10.836 24.656 -1.87 1 88 82 TYR A O 1
ATOM 681 N N . GLU A 1 83 ? -10.492 25.984 -3.586 1 86.62 83 GLU A N 1
ATOM 682 C CA . GLU A 1 83 ? -11.094 25.031 -4.516 1 86.62 83 GLU A CA 1
ATOM 683 C C . GLU A 1 83 ? -10.289 23.734 -4.57 1 86.62 83 GLU A C 1
ATOM 685 O O . GLU A 1 83 ? -10.859 22.656 -4.691 1 86.62 83 GLU A O 1
ATOM 690 N N . SER A 1 84 ? -9.07 23.906 -4.492 1 87.31 84 SER A N 1
ATOM 691 C CA . SER A 1 84 ? -8.219 22.719 -4.543 1 87.31 84 SER A CA 1
ATOM 692 C C . SER A 1 84 ? -8.453 21.812 -3.34 1 87.31 84 SER A C 1
ATOM 694 O O . SER A 1 84 ? -8.477 20.594 -3.473 1 87.31 84 SER A O 1
ATOM 696 N N . TYR A 1 85 ? -8.586 22.344 -2.193 1 84.94 85 TYR A N 1
ATOM 697 C CA . TYR A 1 85 ? -8.875 21.562 -0.997 1 84.94 85 TYR A CA 1
ATOM 698 C C . TYR A 1 85 ? -10.273 20.953 -1.068 1 84.94 85 TYR A C 1
ATOM 700 O O . TYR A 1 85 ? -10.469 19.797 -0.71 1 84.94 85 TYR A O 1
ATOM 708 N N . LEU A 1 86 ? -11.188 21.719 -1.537 1 86.56 86 LEU A N 1
ATOM 709 C CA . LEU A 1 86 ? -12.594 21.344 -1.467 1 86.56 86 LEU A CA 1
ATOM 710 C C . LEU A 1 86 ? -12.961 20.391 -2.604 1 86.56 86 LEU A C 1
ATOM 712 O O . LEU A 1 86 ? -13.992 19.734 -2.551 1 86.56 86 LEU A O 1
ATOM 716 N N . ASN A 1 87 ? -12.078 20.344 -3.592 1 85.19 87 ASN A N 1
ATOM 717 C CA . ASN A 1 87 ? -12.289 19.406 -4.691 1 85.19 87 ASN A CA 1
ATOM 718 C C . ASN A 1 87 ? -11.648 18.062 -4.41 1 85.19 87 ASN A C 1
ATOM 720 O O . ASN A 1 87 ? -11.789 17.125 -5.195 1 85.19 87 ASN A O 1
ATOM 724 N N . TYR A 1 88 ? -11.055 18.047 -3.322 1 82.88 88 TYR A N 1
ATOM 725 C CA . TYR A 1 88 ? -10.438 16.781 -2.938 1 82.88 88 TYR A CA 1
ATOM 726 C C . TYR A 1 88 ? -11.492 15.711 -2.703 1 82.88 88 TYR A C 1
ATOM 728 O O . TYR A 1 88 ? -12.438 15.914 -1.932 1 82.88 88 TYR A O 1
ATOM 736 N N . LYS A 1 89 ? -11.289 14.5 -3.32 1 84.38 89 LYS A N 1
ATOM 737 C CA . LYS A 1 89 ? -12.375 13.516 -3.316 1 84.38 89 LYS A CA 1
ATOM 738 C C . LYS A 1 89 ? -12.07 12.375 -2.346 1 84.38 89 LYS A C 1
ATOM 740 O O . LYS A 1 89 ? -12.984 11.688 -1.885 1 84.38 89 LYS A O 1
ATOM 745 N N . GLU A 1 90 ? -10.914 12.18 -1.947 1 84.25 90 GLU A N 1
ATOM 746 C CA . GLU A 1 90 ? -10.547 11.055 -1.099 1 84.25 90 GLU A CA 1
ATOM 747 C C . GLU A 1 90 ? -10.828 11.352 0.371 1 84.25 90 GLU A C 1
ATOM 749 O O . GLU A 1 90 ? -11.305 12.438 0.71 1 84.25 90 GLU A O 1
ATOM 754 N N . SER A 1 91 ? -10.586 10.375 1.185 1 88.19 91 SER A N 1
ATOM 755 C CA . SER A 1 91 ? -10.758 10.508 2.627 1 88.19 91 SER A CA 1
ATOM 756 C C . SER A 1 91 ? -9.828 11.578 3.193 1 88.19 91 SER A C 1
ATOM 758 O O . SER A 1 91 ? -8.672 11.695 2.777 1 88.19 91 SER A O 1
ATOM 760 N N . VAL A 1 92 ? -10.32 12.289 4.16 1 85.75 92 VAL A N 1
ATOM 761 C CA . VAL A 1 92 ? -9.547 13.391 4.727 1 85.75 92 VAL A CA 1
ATOM 762 C C . VAL A 1 92 ? -8.703 12.883 5.895 1 85.75 92 VAL A C 1
ATOM 764 O O . VAL A 1 92 ? -7.855 13.602 6.418 1 85.75 92 VAL A O 1
ATOM 767 N N . VAL A 1 93 ? -8.805 11.727 6.344 1 85.88 93 VAL A N 1
ATOM 768 C CA . VAL A 1 93 ? -8.227 11.188 7.57 1 85.88 93 VAL A CA 1
ATOM 769 C C . VAL A 1 93 ? -6.707 11.125 7.445 1 85.88 93 VAL A C 1
ATOM 771 O O . VAL A 1 93 ? -5.984 11.547 8.352 1 85.88 93 VAL A O 1
ATOM 774 N N . LEU A 1 94 ? -6.188 10.656 6.406 1 84.25 94 LEU A N 1
ATOM 775 C CA . LEU A 1 94 ? -4.754 10.398 6.367 1 84.25 94 LEU A CA 1
ATOM 776 C C . LEU A 1 94 ? -4.039 11.445 5.52 1 84.25 94 LEU A C 1
ATOM 778 O O . LEU A 1 94 ? -2.932 11.875 5.859 1 84.25 94 LEU A O 1
ATOM 782 N N . ASN A 1 95 ? -4.648 11.922 4.602 1 78.38 95 ASN A N 1
ATOM 783 C CA . ASN A 1 95 ? -3.889 12.664 3.598 1 78.38 95 ASN A CA 1
ATOM 784 C C . ASN A 1 95 ? -4.125 14.164 3.707 1 78.38 95 ASN A C 1
ATOM 786 O O . ASN A 1 95 ? -3.434 14.953 3.066 1 78.38 95 ASN A O 1
ATOM 790 N N . VAL A 1 96 ? -5.094 14.516 4.504 1 86.38 96 VAL A N 1
ATOM 791 C CA . VAL A 1 96 ? -5.426 15.938 4.516 1 86.38 96 VAL A CA 1
ATOM 792 C C . VAL A 1 96 ? -5.289 16.484 5.93 1 86.38 96 VAL A C 1
ATOM 794 O O . VAL A 1 96 ? -4.527 17.438 6.168 1 86.38 96 VAL A O 1
ATOM 797 N N . ASN A 1 97 ? -5.953 15.82 6.863 1 93.44 97 ASN A N 1
ATOM 798 C CA . ASN A 1 97 ? -5.938 16.312 8.234 1 93.44 97 ASN A CA 1
ATOM 799 C C . ASN A 1 97 ? -4.613 16.016 8.93 1 93.44 97 ASN A C 1
ATOM 801 O O . ASN A 1 97 ? -4.242 14.844 9.078 1 93.44 97 ASN A O 1
ATOM 805 N N . PRO A 1 98 ? -3.916 17.016 9.391 1 95.69 98 PRO A N 1
ATOM 806 C CA . PRO A 1 98 ? -2.758 16.797 10.258 1 95.69 98 PRO A CA 1
ATOM 807 C C . PRO A 1 98 ? -3.139 16.703 11.734 1 95.69 98 PRO A C 1
ATOM 809 O O . PRO A 1 98 ? -4.309 16.859 12.086 1 95.69 98 PRO A O 1
ATOM 812 N N . PHE A 1 99 ? -2.141 16.359 12.562 1 96.81 99 PHE A N 1
ATOM 813 C CA . PHE A 1 99 ? -2.385 16.297 14 1 96.81 99 PHE A CA 1
ATOM 814 C C . PHE A 1 99 ? -1.223 16.891 14.773 1 96.81 99 PHE A C 1
ATOM 816 O O . PHE A 1 99 ? -0.119 17.031 14.242 1 96.81 99 PHE A O 1
ATOM 823 N N . PHE A 1 100 ? -1.549 17.328 16 1 96.69 100 PHE A N 1
ATOM 824 C CA . PHE A 1 100 ? -0.581 17.703 17.016 1 96.69 100 PHE A CA 1
ATOM 825 C C . PHE A 1 100 ? -0.703 16.812 18.25 1 96.69 100 PHE A C 1
ATOM 827 O O . PHE A 1 100 ? -1.811 16.438 18.641 1 96.69 100 PHE A O 1
ATOM 834 N N . VAL A 1 101 ? 0.401 16.438 18.75 1 95.81 101 VAL A N 1
ATOM 835 C CA . VAL A 1 101 ? 0.437 15.828 20.078 1 95.81 101 VAL A CA 1
ATOM 836 C C . VAL A 1 101 ? 1.024 16.812 21.078 1 95.81 101 VAL A C 1
ATOM 838 O O . VAL A 1 101 ? 2.133 17.312 20.891 1 95.81 101 VAL A O 1
ATOM 841 N N . LEU A 1 102 ? 0.303 17.062 22.109 1 94.06 102 LEU A N 1
ATOM 842 C CA . LEU A 1 102 ? 0.729 18.016 23.125 1 94.06 102 LEU A CA 1
ATOM 843 C C . LEU A 1 102 ? 1.711 17.375 24.094 1 94.06 102 LEU A C 1
ATOM 845 O O . LEU A 1 102 ? 1.666 16.172 24.328 1 94.06 102 LEU A O 1
ATOM 849 N N . GLU A 1 103 ? 2.566 18.188 24.641 1 90.31 103 GLU A N 1
ATOM 850 C CA . GLU A 1 103 ? 3.416 17.734 25.734 1 90.31 103 GLU A CA 1
ATOM 851 C C . GLU A 1 103 ? 2.58 17.297 26.938 1 90.31 103 GLU A C 1
ATOM 853 O O . GLU A 1 103 ? 1.458 17.781 27.125 1 90.31 103 GLU A O 1
ATOM 858 N N . ASP A 1 104 ? 3.203 16.391 27.719 1 82.44 104 ASP A N 1
ATOM 859 C CA . ASP A 1 104 ? 2.49 15.914 28.906 1 82.44 104 ASP A CA 1
ATOM 860 C C . ASP A 1 104 ? 2.32 17.031 29.938 1 82.44 104 ASP A C 1
ATOM 862 O O . ASP A 1 104 ? 3.129 17.969 29.984 1 82.44 104 ASP A O 1
ATOM 866 N N . ASP A 1 105 ? 1.274 16.891 30.594 1 70.19 105 ASP A N 1
ATOM 867 C CA . ASP A 1 105 ? 0.987 17.844 31.672 1 70.19 105 ASP A CA 1
ATOM 868 C C . ASP A 1 105 ? 2.008 17.719 32.812 1 70.19 105 ASP A C 1
ATOM 870 O O . ASP A 1 105 ? 2.279 16.609 33.281 1 70.19 105 ASP A O 1
ATOM 874 N N . PRO A 1 106 ? 2.686 18.781 33.062 1 62 106 PRO A N 1
ATOM 875 C CA . PRO A 1 106 ? 3.674 18.688 34.156 1 62 106 PRO A CA 1
ATOM 876 C C . PRO A 1 106 ? 3.062 18.25 35.469 1 62 106 PRO A C 1
ATOM 878 O O . PRO A 1 106 ? 3.789 17.891 36.406 1 62 106 PRO A O 1
ATOM 881 N N . THR A 1 107 ? 1.754 18.281 35.562 1 61.19 107 THR A N 1
ATOM 882 C CA . THR A 1 107 ? 1.117 17.922 36.812 1 61.19 107 THR A CA 1
ATOM 883 C C . THR A 1 107 ? 0.882 16.422 36.906 1 61.19 107 THR A C 1
ATOM 885 O O . THR A 1 107 ? 0.141 15.852 36.094 1 61.19 107 THR A O 1
ATOM 888 N N . PRO A 1 108 ? 1.595 15.648 37.75 1 55.38 108 PRO A N 1
ATOM 889 C CA . PRO A 1 108 ? 1.452 14.195 37.906 1 55.38 108 PRO A CA 1
ATOM 890 C C . PRO A 1 108 ? -0.004 13.758 38.031 1 55.38 108 PRO A C 1
ATOM 892 O O . PRO A 1 108 ? -0.376 12.688 37.531 1 55.38 108 PRO A O 1
ATOM 895 N N . THR A 1 109 ? -0.736 14.453 38.938 1 48.66 109 THR A N 1
ATOM 896 C CA . THR A 1 109 ? -2.104 14.047 39.25 1 48.66 109 THR A CA 1
ATOM 897 C C . THR A 1 109 ? -2.992 14.172 38.031 1 48.66 109 THR A C 1
ATOM 899 O O . THR A 1 109 ? -4.117 13.664 38 1 48.66 109 THR A O 1
ATOM 902 N N . ARG A 1 110 ? -2.545 14.797 37.031 1 54.84 110 ARG A N 1
ATOM 903 C CA . ARG A 1 110 ? -3.344 15.102 35.844 1 54.84 110 ARG A CA 1
ATOM 904 C C . ARG A 1 110 ? -3.078 14.086 34.719 1 54.84 110 ARG A C 1
ATOM 906 O O . ARG A 1 110 ? -3.465 14.305 33.562 1 54.84 110 ARG A O 1
ATOM 913 N N . ALA A 1 111 ? -2.549 13.102 35.312 1 63.31 111 ALA A N 1
ATOM 914 C CA . ALA A 1 111 ? -2.227 12.016 34.406 1 63.31 111 ALA A CA 1
ATOM 915 C C . ALA A 1 111 ? -3.461 11.172 34.094 1 63.31 111 ALA A C 1
ATOM 917 O O . ALA A 1 111 ? -3.346 10.047 33.594 1 63.31 111 ALA A O 1
ATOM 918 N N . ASN A 1 112 ? -4.625 11.914 34.375 1 87.31 112 ASN A N 1
ATOM 919 C CA . ASN A 1 112 ? -5.832 11.164 34.062 1 87.31 112 ASN A CA 1
ATOM 920 C C . ASN A 1 112 ? -6.602 11.836 32.906 1 87.31 112 ASN A C 1
ATOM 922 O O . ASN A 1 112 ? -6.453 13.039 32.688 1 87.31 112 ASN A O 1
ATOM 926 N N . GLN A 1 113 ? -7.406 11.219 32.25 1 95.12 113 GLN A N 1
ATOM 927 C CA . GLN A 1 113 ? -8.086 11.641 31.016 1 95.12 113 GLN A CA 1
ATOM 928 C C . GLN A 1 113 ? -9.047 12.789 31.297 1 95.12 113 GLN A C 1
ATOM 930 O O . GLN A 1 113 ? -9.023 13.805 30.609 1 95.12 113 GLN A O 1
ATOM 935 N N . ILE A 1 114 ? -9.883 12.68 32.375 1 96.5 114 ILE A N 1
ATOM 936 C CA . ILE A 1 114 ? -10.977 13.609 32.625 1 96.5 114 ILE A CA 1
ATOM 937 C C . ILE A 1 114 ? -10.414 14.961 33.031 1 96.5 114 ILE A C 1
ATOM 939 O O . ILE A 1 114 ? -10.844 16 32.531 1 96.5 114 ILE A O 1
ATOM 943 N N . SER A 1 115 ? -9.492 14.953 33.969 1 93.56 115 SER A N 1
ATOM 944 C CA . SER A 1 115 ? -8.883 16.203 34.375 1 93.56 115 SER A CA 1
ATOM 945 C C . SER A 1 115 ? -8.156 16.891 33.25 1 93.56 115 SER A C 1
ATOM 947 O O . SER A 1 115 ? -8.25 18.125 33.094 1 93.56 115 SER A O 1
ATOM 949 N N . ARG A 1 116 ? -7.383 16.141 32.5 1 94.56 116 ARG A N 1
ATOM 950 C CA . ARG A 1 116 ? -6.664 16.688 31.344 1 94.56 116 ARG A CA 1
ATOM 951 C C . ARG A 1 116 ? -7.633 17.297 30.328 1 94.56 116 ARG A C 1
ATOM 953 O O . ARG A 1 116 ? -7.414 18.406 29.828 1 94.56 116 ARG A O 1
ATOM 960 N N . ALA A 1 117 ? -8.68 16.578 30.016 1 96.88 117 ALA A N 1
ATOM 961 C CA . ALA A 1 117 ? -9.68 17.047 29.062 1 96.88 117 ALA A CA 1
ATOM 962 C C . ALA A 1 117 ? -10.352 18.328 29.547 1 96.88 117 ALA A C 1
ATOM 964 O O . ALA A 1 117 ? -10.508 19.281 28.781 1 96.88 117 ALA A O 1
ATOM 965 N N . ALA A 1 118 ? -10.75 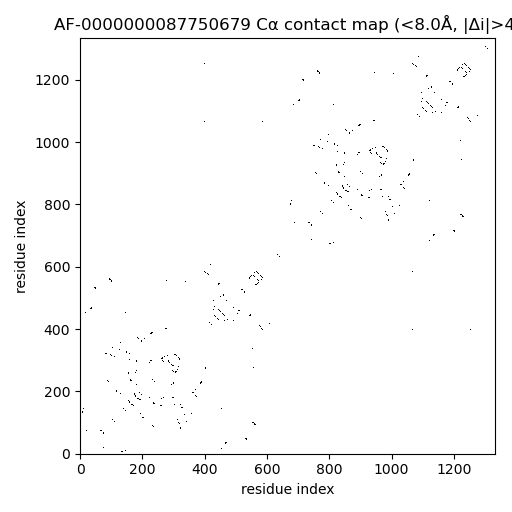18.312 30.781 1 96.19 118 ALA A N 1
ATOM 966 C CA . ALA A 1 118 ? -11.414 19.484 31.359 1 96.19 118 ALA A CA 1
ATOM 967 C C . ALA A 1 118 ? -10.516 20.719 31.297 1 96.19 118 ALA A C 1
ATOM 969 O O . ALA A 1 118 ? -10.984 21.812 30.969 1 96.19 118 ALA A O 1
ATOM 970 N N . SER A 1 119 ? -9.312 20.5 31.609 1 93.56 119 SER A N 1
ATOM 971 C CA . SER A 1 119 ? -8.344 21.594 31.594 1 93.56 119 SER A CA 1
ATOM 972 C C . SER A 1 119 ? -8.172 22.141 30.172 1 93.56 119 SER A C 1
ATOM 974 O O . SER A 1 119 ? -8.117 23.359 29.984 1 93.56 119 SER A O 1
ATOM 976 N N . LEU A 1 120 ? -8 21.297 29.219 1 95.81 120 LEU A N 1
ATOM 977 C CA . LEU A 1 120 ? -7.824 21.703 27.828 1 95.81 120 LEU A CA 1
ATOM 978 C C . LEU A 1 120 ? -9.07 22.422 27.312 1 95.81 120 LEU A C 1
ATOM 980 O O . LEU A 1 120 ? -8.969 23.406 26.594 1 95.81 120 LEU A O 1
ATOM 984 N N . ILE A 1 121 ? -10.258 21.922 27.688 1 97.56 121 ILE A N 1
ATOM 985 C CA . ILE A 1 121 ? -11.5 22.562 27.281 1 97.56 121 ILE A CA 1
ATOM 986 C C . ILE A 1 121 ? -11.57 23.969 27.875 1 97.56 121 ILE A C 1
ATOM 988 O O . ILE A 1 121 ? -11.859 24.938 27.172 1 97.56 121 ILE A O 1
ATOM 992 N N . HIS A 1 122 ? -11.305 24.031 29.141 1 95.38 122 HIS A N 1
ATOM 993 C CA . HIS A 1 122 ? -11.383 25.312 29.828 1 95.38 122 HIS A CA 1
ATOM 994 C C . HIS A 1 122 ? -10.484 26.344 29.156 1 95.38 122 HIS A C 1
ATOM 996 O O . HIS A 1 122 ? -10.914 27.484 28.922 1 95.38 122 HIS A O 1
ATOM 1002 N N . SER A 1 123 ? -9.273 26 28.938 1 94.88 123 SER A N 1
ATOM 1003 C CA . SER A 1 123 ? -8.328 26.906 28.281 1 94.88 123 SER A CA 1
ATOM 1004 C C . SER A 1 123 ? -8.773 27.234 26.859 1 94.88 123 SER A C 1
ATOM 1006 O O . SER A 1 123 ? -8.555 28.344 26.391 1 94.88 123 SER A O 1
ATOM 1008 N N . SER A 1 124 ? -9.352 26.297 26.172 1 97.25 124 SER A N 1
ATOM 1009 C CA . SER A 1 124 ? -9.875 26.547 24.828 1 97.25 124 SER A CA 1
ATOM 1010 C C . SER A 1 124 ? -10.992 27.578 24.859 1 97.25 124 SER A C 1
ATOM 1012 O O . SER A 1 124 ? -11.086 28.422 23.969 1 97.25 124 SER A O 1
ATOM 1014 N N . LEU A 1 125 ? -11.82 27.516 25.875 1 96.44 125 LEU A N 1
ATOM 1015 C CA . LEU A 1 125 ? -12.906 28.469 26 1 96.44 125 LEU A CA 1
ATOM 1016 C C . LEU A 1 125 ? -12.367 29.875 26.25 1 96.44 125 LEU A C 1
ATOM 1018 O O . LEU A 1 125 ? -12.945 30.859 25.781 1 96.44 125 LEU A O 1
ATOM 1022 N N . LYS A 1 126 ? -11.312 29.922 27 1 94.94 126 LYS A N 1
ATOM 1023 C CA . LYS A 1 126 ? -10.656 31.219 27.172 1 94.94 126 LYS A CA 1
ATOM 1024 C C . LYS A 1 126 ? -10.156 31.766 25.844 1 94.94 126 LYS A C 1
ATOM 1026 O O . LYS A 1 126 ? -10.234 32.969 25.609 1 94.94 126 LYS A O 1
ATOM 1031 N N . PHE A 1 127 ? -9.594 30.938 25.062 1 95.5 127 PHE A N 1
ATOM 1032 C CA . PHE A 1 127 ? -9.141 31.344 23.75 1 95.5 127 PHE A CA 1
ATOM 1033 C C . PHE A 1 127 ? -10.305 31.828 22.891 1 95.5 127 PHE A C 1
ATOM 1035 O O . PHE A 1 127 ? -10.195 32.844 22.203 1 95.5 127 PHE A O 1
ATOM 1042 N N . VAL A 1 128 ? -11.438 31.094 22.906 1 95.75 128 VAL A N 1
ATOM 1043 C CA . VAL A 1 128 ? -12.641 31.469 22.172 1 95.75 128 VAL A CA 1
ATOM 1044 C C . VAL A 1 128 ? -13.094 32.875 22.625 1 95.75 128 VAL A C 1
ATOM 1046 O O . VAL A 1 128 ? -13.453 33.688 21.781 1 95.75 128 VAL A O 1
ATOM 1049 N N . ASN A 1 129 ? -13.086 33.062 23.875 1 94.69 129 ASN A N 1
ATOM 1050 C CA . ASN A 1 129 ? -13.461 34.375 24.438 1 94.69 129 ASN A CA 1
ATOM 1051 C C . ASN A 1 129 ? -12.547 35.469 23.938 1 94.69 129 ASN A C 1
ATOM 1053 O O . ASN A 1 129 ? -13.016 36.531 23.531 1 94.69 129 ASN A O 1
ATOM 1057 N N . ALA A 1 130 ? -11.258 35.219 24.016 1 93.88 130 ALA A N 1
ATOM 1058 C CA . ALA A 1 130 ? -10.273 36.219 23.562 1 93.88 130 ALA A CA 1
ATOM 1059 C C . ALA A 1 130 ? -10.484 36.562 22.094 1 93.88 130 ALA A C 1
ATOM 1061 O O . ALA A 1 130 ? -10.344 37.719 21.688 1 93.88 130 ALA A O 1
ATOM 1062 N N . LEU A 1 131 ? -10.758 35.594 21.312 1 93.88 131 LEU A N 1
ATOM 1063 C CA . LEU A 1 131 ? -10.961 35.781 19.891 1 93.88 131 LEU A CA 1
ATOM 1064 C C . LEU A 1 131 ? -12.234 36.594 19.625 1 93.88 131 LEU A C 1
ATOM 1066 O O . LEU A 1 131 ? -12.227 37.531 18.844 1 93.88 131 LEU A O 1
ATOM 1070 N N . ARG A 1 132 ? -13.352 36.25 20.25 1 93.19 132 ARG A N 1
ATOM 1071 C CA . ARG A 1 132 ? -14.641 36.875 20.016 1 93.19 132 ARG A CA 1
ATOM 1072 C C . ARG A 1 132 ? -14.641 38.312 20.516 1 93.19 132 ARG A C 1
ATOM 1074 O O . ARG A 1 132 ? -15.289 39.188 19.922 1 93.19 132 ARG A O 1
ATOM 1081 N N . LYS A 1 133 ? -13.93 38.562 21.531 1 92.5 133 LYS A N 1
ATOM 1082 C CA . LYS A 1 133 ? -13.852 39.906 22.078 1 92.5 133 LYS A CA 1
ATOM 1083 C C . LYS A 1 133 ? -12.742 40.719 21.406 1 92.5 133 LYS A C 1
ATOM 1085 O O . LYS A 1 133 ? -12.539 41.906 21.734 1 92.5 133 LYS A O 1
ATOM 1090 N N . GLU A 1 134 ? -11.906 40.062 20.562 1 93.19 134 GLU A N 1
ATOM 1091 C CA . GLU A 1 134 ? -10.805 40.656 19.812 1 93.19 134 GLU A CA 1
ATOM 1092 C C . GLU A 1 134 ? -9.734 41.188 20.75 1 93.19 134 GLU A C 1
ATOM 1094 O O . GLU A 1 134 ? -9.242 42.312 20.578 1 93.19 134 GLU A O 1
ATOM 1099 N N . ILE A 1 135 ? -9.469 40.469 21.781 1 92.06 135 ILE A N 1
ATOM 1100 C CA . ILE A 1 135 ? -8.398 40.875 22.688 1 92.06 135 ILE A CA 1
ATOM 1101 C C . ILE A 1 135 ? -7.219 39.906 22.547 1 92.06 135 ILE A C 1
ATOM 1103 O O . ILE A 1 135 ? -6.207 40.031 23.234 1 92.06 135 ILE A O 1
ATOM 1107 N N . LEU A 1 136 ? -7.363 38.906 21.688 1 92.12 136 LEU A N 1
ATOM 1108 C CA . LEU A 1 136 ? -6.215 38.094 21.312 1 92.12 136 LEU A CA 1
ATOM 1109 C C . LEU A 1 136 ? -5.156 38.938 20.609 1 92.12 136 LEU A C 1
ATOM 1111 O O . LEU A 1 136 ? -5.438 39.562 19.594 1 92.12 136 LEU A O 1
ATOM 1115 N N . PRO A 1 137 ? -3.992 38.938 21.188 1 91.56 137 PRO A N 1
ATOM 1116 C CA . PRO A 1 137 ? -2.961 39.75 20.531 1 91.56 137 PRO A CA 1
ATOM 1117 C C . PRO A 1 137 ? -2.674 39.312 19.109 1 91.56 137 PRO A C 1
ATOM 1119 O O . PRO A 1 137 ? -2.6 38.094 18.844 1 91.56 137 PRO A O 1
ATOM 1122 N N . PRO A 1 138 ? -2.566 40.25 18.203 1 92.75 138 PRO A N 1
ATOM 1123 C CA . PRO A 1 138 ? -2.23 39.844 16.828 1 92.75 138 PRO A CA 1
ATOM 1124 C C . PRO A 1 138 ? -0.852 39.219 16.719 1 92.75 138 PRO A C 1
ATOM 1126 O O . PRO A 1 138 ? 0.056 39.531 17.484 1 92.75 138 PRO A O 1
ATOM 1129 N N . ASP A 1 139 ? -0.789 38.344 15.828 1 92.25 139 ASP A N 1
ATOM 1130 C CA . ASP A 1 139 ? 0.508 37.75 15.523 1 92.25 139 ASP A CA 1
ATOM 1131 C C . ASP A 1 139 ? 1.408 38.719 14.781 1 92.25 139 ASP A C 1
ATOM 1133 O O . ASP A 1 139 ? 0.934 39.5 13.953 1 92.25 139 ASP A O 1
ATOM 1137 N N . VAL A 1 140 ? 2.641 38.656 15.125 1 90.5 140 VAL A N 1
ATOM 1138 C CA . VAL A 1 140 ? 3.598 39.562 14.492 1 90.5 140 VAL A CA 1
ATOM 1139 C C . VAL A 1 140 ? 4.891 38.812 14.18 1 90.5 140 VAL A C 1
ATOM 1141 O O . VAL A 1 140 ? 5.188 37.781 14.805 1 90.5 140 VAL A O 1
ATOM 1144 N N . PHE A 1 141 ? 5.5 39.188 13.156 1 86.88 141 PHE A N 1
ATOM 1145 C CA . PHE A 1 141 ? 6.855 38.75 12.836 1 86.88 141 PHE A CA 1
ATOM 1146 C C . PHE A 1 141 ? 7.789 39.938 12.719 1 86.88 141 PHE A C 1
ATOM 1148 O O . PHE A 1 141 ? 7.645 40.75 11.805 1 86.88 141 PHE A O 1
ATOM 1155 N N . ARG A 1 142 ? 8.828 40.062 13.5 1 82.75 142 ARG A N 1
ATOM 1156 C CA . ARG A 1 142 ? 9.742 41.188 13.547 1 82.75 142 ARG A CA 1
ATOM 1157 C C . ARG A 1 142 ? 8.977 42.5 13.492 1 82.75 142 ARG A C 1
ATOM 1159 O O . ARG A 1 142 ? 9.266 43.344 12.648 1 82.75 142 ARG A O 1
ATOM 1166 N N . ASP A 1 143 ? 7.906 42.625 14.133 1 84.12 143 ASP A N 1
ATOM 1167 C CA . ASP A 1 143 ? 7.109 43.812 14.367 1 84.12 143 ASP A CA 1
ATOM 1168 C C . ASP A 1 143 ? 6.117 44.031 13.227 1 84.12 143 ASP A C 1
ATOM 1170 O O . ASP A 1 143 ? 5.363 45.031 13.242 1 84.12 143 ASP A O 1
ATOM 1174 N N . ALA A 1 144 ? 6.219 43.219 12.32 1 87.69 144 ALA A N 1
ATOM 1175 C CA . ALA A 1 144 ? 5.227 43.312 11.25 1 87.69 144 ALA A CA 1
ATOM 1176 C C . ALA A 1 144 ? 4.035 42.406 11.531 1 87.69 144 ALA A C 1
ATOM 1178 O O . ALA A 1 144 ? 4.207 41.25 11.93 1 87.69 144 ALA A O 1
ATOM 1179 N N . PRO A 1 145 ? 2.932 43 11.359 1 92.12 145 PRO A N 1
ATOM 1180 C CA . PRO A 1 145 ? 1.749 42.156 11.625 1 92.12 145 PRO A CA 1
ATOM 1181 C C . PRO A 1 145 ? 1.597 41 10.641 1 92.12 145 PRO A C 1
ATOM 1183 O O . PRO A 1 145 ? 2.002 41.125 9.484 1 92.12 145 PRO A O 1
ATOM 1186 N N . LEU A 1 146 ? 1.022 39.938 11.062 1 95 146 LEU A N 1
ATOM 1187 C CA . LEU A 1 146 ? 0.665 38.812 10.227 1 95 146 LEU A CA 1
ATOM 1188 C C . LEU A 1 146 ? -0.847 38.719 10.039 1 95 146 LEU A C 1
ATOM 1190 O O . LEU A 1 146 ? -1.607 39.219 10.867 1 95 146 LEU A O 1
ATOM 1194 N N . CYS A 1 147 ? -1.248 38.094 9.008 1 96.06 147 CYS A N 1
ATOM 1195 C CA . CYS A 1 147 ? -2.672 38 8.711 1 96.06 147 CYS A CA 1
ATOM 1196 C C . CYS A 1 147 ? -3.377 37.125 9.75 1 96.06 147 CYS A C 1
ATOM 1198 O O . CYS A 1 147 ? -2.938 36 10.031 1 96.06 147 CYS A O 1
ATOM 1200 N N . MET A 1 148 ? -4.449 37.594 10.312 1 96.19 148 MET A N 1
ATOM 1201 C CA . MET A 1 148 ? -5.203 36.906 11.352 1 96.19 148 MET A CA 1
ATOM 1202 C C . MET A 1 148 ? -6.5 36.344 10.805 1 96.19 148 MET A C 1
ATOM 1204 O O . MET A 1 148 ? -7.312 35.781 11.555 1 96.19 148 MET A O 1
ATOM 1208 N N . HIS A 1 149 ? -6.723 36.344 9.523 1 94.38 149 HIS A N 1
ATOM 1209 C CA . HIS A 1 149 ? -7.996 36.062 8.883 1 94.38 149 HIS A CA 1
ATOM 1210 C C . HIS A 1 149 ? -8.461 34.656 9.211 1 94.38 149 HIS A C 1
ATOM 1212 O O . HIS A 1 149 ? -9.641 34.406 9.469 1 94.38 149 HIS A O 1
ATOM 1218 N N . GLN A 1 150 ? -7.629 33.656 9.25 1 94.94 150 GLN A N 1
ATOM 1219 C CA . GLN A 1 150 ? -7.98 32.25 9.422 1 94.94 150 GLN A CA 1
ATOM 1220 C C . GLN A 1 150 ? -8.57 32 10.805 1 94.94 150 GLN A C 1
ATOM 1222 O O . GLN A 1 150 ? -9.312 31.047 11 1 94.94 150 GLN A O 1
ATOM 1227 N N . PHE A 1 151 ? -8.242 32.812 11.758 1 96 151 PHE A N 1
ATOM 1228 C CA . PHE A 1 151 ? -8.727 32.594 13.117 1 96 151 PHE A CA 1
ATOM 1229 C C . PHE A 1 151 ? -10.242 32.719 13.18 1 96 151 PHE A C 1
ATOM 1231 O O . PHE A 1 151 ? -10.883 32.188 14.094 1 96 151 PHE A O 1
ATOM 1238 N N . GLN A 1 152 ? -10.789 33.375 12.203 1 94.12 152 GLN A N 1
ATOM 1239 C CA . GLN A 1 152 ? -12.242 33.5 12.133 1 94.12 152 GLN A CA 1
ATOM 1240 C C . GLN A 1 152 ? -12.906 32.188 11.797 1 94.12 152 GLN A C 1
ATOM 1242 O O . GLN A 1 152 ? -14.109 32 12.008 1 94.12 152 GLN A O 1
ATOM 1247 N N . MET A 1 153 ? -12.172 31.281 11.344 1 95.25 153 MET A N 1
ATOM 1248 C CA . MET A 1 153 ? -12.719 30 10.906 1 95.25 153 MET A CA 1
ATOM 1249 C C . MET A 1 153 ? -12.203 28.859 11.773 1 95.25 153 MET A C 1
ATOM 1251 O O . MET A 1 153 ? -12.383 27.688 11.438 1 95.25 153 MET A O 1
ATOM 1255 N N . LEU A 1 154 ? -11.539 29.141 12.82 1 96.69 154 LEU A N 1
ATOM 1256 C CA . LEU A 1 154 ? -10.922 28.125 13.664 1 96.69 154 LEU A CA 1
ATOM 1257 C C . LEU A 1 154 ? -11.977 27.328 14.422 1 96.69 154 LEU A C 1
ATOM 1259 O O . LEU A 1 154 ? -11.867 26.094 14.539 1 96.69 154 LEU A O 1
ATOM 1263 N N . PHE A 1 155 ? -13.008 28.031 14.969 1 97.56 155 PHE A N 1
ATOM 1264 C CA . PHE A 1 155 ? -14.055 27.375 15.758 1 97.56 155 PHE A CA 1
ATOM 1265 C C . PHE A 1 155 ? -15.391 27.438 15.023 1 97.56 155 PHE A C 1
ATOM 1267 O O . PHE A 1 155 ? -15.664 28.391 14.297 1 97.56 155 PHE A O 1
ATOM 1274 N N . GLY A 1 156 ? -16.219 26.453 15.211 1 97.06 156 GLY A N 1
ATOM 1275 C CA . GLY A 1 156 ? -17.562 26.422 14.648 1 97.06 156 GLY A CA 1
ATOM 1276 C C . GLY A 1 156 ? -17.578 26.125 13.164 1 97.06 156 GLY A C 1
ATOM 1277 O O . GLY A 1 156 ? -18.625 26.219 12.516 1 97.06 156 GLY A O 1
ATOM 1278 N N . ALA A 1 157 ? -16.438 25.797 12.641 1 96.94 157 ALA A N 1
ATOM 1279 C CA . ALA A 1 157 ? -16.359 25.516 11.211 1 96.94 157 ALA A CA 1
ATOM 1280 C C . ALA A 1 157 ? -16.562 24.031 10.93 1 96.94 157 ALA A C 1
ATOM 1282 O O . ALA A 1 157 ? -16.094 23.172 11.695 1 96.94 157 ALA A O 1
ATOM 1283 N N . THR A 1 158 ? -17.297 23.75 9.844 1 97.44 158 THR A N 1
ATOM 1284 C CA . THR A 1 158 ? -17.547 22.375 9.406 1 97.44 158 THR A CA 1
ATOM 1285 C C . THR A 1 158 ? -17.391 22.25 7.895 1 97.44 158 THR A C 1
ATOM 1287 O O . THR A 1 158 ? -17.922 23.062 7.141 1 97.44 158 THR A O 1
ATOM 1290 N N . ARG A 1 159 ? -16.578 21.328 7.438 1 96.44 159 ARG A N 1
ATOM 1291 C CA . ARG A 1 159 ? -16.531 20.953 6.027 1 96.44 159 ARG A CA 1
ATOM 1292 C C . ARG A 1 159 ? -17.719 20.062 5.652 1 96.44 159 ARG A C 1
ATOM 1294 O O . ARG A 1 159 ? -17.891 18.984 6.227 1 96.44 159 ARG A O 1
ATOM 1301 N N . VAL A 1 160 ? -18.531 20.484 4.77 1 96.44 160 VAL A N 1
ATOM 1302 C CA . VAL A 1 160 ? -19.719 19.734 4.375 1 96.44 160 VAL A CA 1
ATOM 1303 C C . VAL A 1 160 ? -19.484 19.047 3.041 1 96.44 160 VAL A C 1
ATOM 1305 O O . VAL A 1 160 ? -19.125 19.688 2.051 1 96.44 160 VAL A O 1
ATOM 1308 N N . PRO A 1 161 ? -19.656 17.703 3.061 1 95.81 161 PRO A N 1
ATOM 1309 C CA . PRO A 1 161 ? -19.422 16.984 1.812 1 95.81 161 PRO A CA 1
ATOM 1310 C C . PRO A 1 161 ? -20.531 17.203 0.784 1 95.81 161 PRO A C 1
ATOM 1312 O O . PRO A 1 161 ? -21.703 17.344 1.149 1 95.81 161 PRO A O 1
ATOM 1315 N N . THR A 1 162 ? -20.188 17.281 -0.446 1 93.69 162 THR A N 1
ATOM 1316 C CA . THR A 1 162 ? -21.125 17.297 -1.572 1 93.69 162 THR A CA 1
ATOM 1317 C C . THR A 1 162 ? -20.688 16.297 -2.635 1 93.69 162 THR A C 1
ATOM 1319 O O . THR A 1 162 ? -19.625 15.688 -2.529 1 93.69 162 THR A O 1
ATOM 1322 N N . LEU A 1 163 ? -21.438 16.078 -3.611 1 91.19 163 LEU A N 1
ATOM 1323 C CA . LEU A 1 163 ? -21.141 15.109 -4.664 1 91.19 163 LEU A CA 1
ATOM 1324 C C . LEU A 1 163 ? -20.016 15.617 -5.559 1 91.19 163 LEU A C 1
ATOM 1326 O O . LEU A 1 163 ? -19.344 14.82 -6.234 1 91.19 163 LEU A O 1
ATOM 1330 N N . THR A 1 164 ? -19.75 16.906 -5.559 1 88.81 164 THR A N 1
ATOM 1331 C CA . THR A 1 164 ? -18.75 17.469 -6.465 1 88.81 164 THR A CA 1
ATOM 1332 C C . THR A 1 164 ? -17.703 18.25 -5.688 1 88.81 164 THR A C 1
ATOM 1334 O O . THR A 1 164 ? -16.609 17.719 -5.414 1 88.81 164 THR A O 1
ATOM 1337 N N . LYS A 1 165 ? -18.062 19.422 -5.152 1 90.5 165 LYS A N 1
ATOM 1338 C CA . LYS A 1 165 ? -17.172 20.312 -4.422 1 90.5 165 LYS A CA 1
ATOM 1339 C C . LYS A 1 165 ? -17.703 20.594 -3.02 1 90.5 165 LYS A C 1
ATOM 1341 O O . LYS A 1 165 ? -18.734 21.25 -2.863 1 90.5 165 LYS A O 1
ATOM 1346 N N . ASP A 1 166 ? -16.906 20.156 -2.012 1 93.81 166 ASP A N 1
ATOM 1347 C CA . ASP A 1 166 ? -17.297 20.406 -0.633 1 93.81 166 ASP A CA 1
ATOM 1348 C C . ASP A 1 166 ? -17.391 21.906 -0.364 1 93.81 166 ASP A C 1
ATOM 1350 O O . ASP A 1 166 ? -16.969 22.719 -1.187 1 93.81 166 ASP A O 1
ATOM 1354 N N . HIS A 1 167 ? -17.984 22.312 0.638 1 94.25 167 HIS A N 1
ATOM 1355 C CA . HIS A 1 167 ? -17.984 23.688 1.104 1 94.25 167 HIS A CA 1
ATOM 1356 C C . HIS A 1 167 ? -17.875 23.766 2.623 1 94.25 167 HIS A C 1
ATOM 1358 O O . HIS A 1 167 ? -18 22.734 3.307 1 94.25 167 HIS A O 1
ATOM 1364 N N . VAL A 1 168 ? -17.609 24.938 3.127 1 95.06 168 VAL A N 1
ATOM 1365 C CA . VAL A 1 168 ? -17.406 25.125 4.562 1 95.06 168 VAL A CA 1
ATOM 1366 C C . VAL A 1 168 ? -18.5 26.016 5.125 1 95.06 168 VAL A C 1
ATOM 1368 O O . VAL A 1 168 ? -18.859 27.031 4.527 1 95.06 168 VAL A O 1
ATOM 1371 N N . LYS A 1 169 ? -19.078 25.547 6.203 1 96.06 169 LYS A N 1
ATOM 1372 C CA . LYS A 1 169 ? -20.016 26.328 6.992 1 96.06 169 LYS A CA 1
ATOM 1373 C C . LYS A 1 169 ? -19.375 26.781 8.305 1 96.06 169 LYS A C 1
ATOM 1375 O O . LYS A 1 169 ? -18.641 26.031 8.945 1 96.06 169 LYS A O 1
ATOM 1380 N N . ILE A 1 170 ? -19.672 28.016 8.641 1 96.12 170 ILE A N 1
ATOM 1381 C CA . ILE A 1 170 ? -19.141 28.562 9.891 1 96.12 170 ILE A CA 1
ATOM 1382 C C . ILE A 1 170 ? -20.281 29.047 10.766 1 96.12 170 ILE A C 1
ATOM 1384 O O . ILE A 1 170 ? -21.094 29.891 10.344 1 96.12 170 ILE A O 1
ATOM 1388 N N . ALA A 1 171 ? -20.344 28.562 11.945 1 96.38 171 ALA A N 1
ATOM 1389 C CA . ALA A 1 171 ? -21.297 29.016 12.953 1 96.38 171 ALA A CA 1
ATOM 1390 C C . ALA A 1 171 ? -20.641 30 13.922 1 96.38 171 ALA A C 1
ATOM 1392 O O . ALA A 1 171 ? -20.219 29.609 15.016 1 96.38 171 ALA A O 1
ATOM 1393 N N . SER A 1 172 ? -20.688 31.203 13.656 1 92.75 172 SER A N 1
ATOM 1394 C CA . SER A 1 172 ? -20.016 32.219 14.438 1 92.75 172 SER A CA 1
ATOM 1395 C C . SER A 1 172 ? -20.672 32.406 15.797 1 92.75 172 SER A C 1
ATOM 1397 O O . SER A 1 172 ? -20.062 32.938 16.734 1 92.75 172 SER A O 1
ATOM 1399 N N . ASP A 1 173 ? -21.891 31.984 15.906 1 93.25 173 ASP A N 1
ATOM 1400 C CA . ASP A 1 173 ? -22.625 32.156 17.141 1 93.25 173 ASP A CA 1
ATOM 1401 C C . ASP A 1 173 ? -22.656 30.875 17.969 1 93.25 173 ASP A C 1
ATOM 1403 O O . ASP A 1 173 ? -23.453 30.719 18.891 1 93.25 173 ASP A O 1
ATOM 1407 N N . ALA A 1 174 ? -21.828 29.938 17.625 1 95.25 174 ALA A N 1
ATOM 1408 C CA . ALA A 1 174 ? -21.797 28.656 18.328 1 95.25 174 ALA A CA 1
ATOM 1409 C C . ALA A 1 174 ? -21.516 28.844 19.812 1 95.25 174 ALA A C 1
ATOM 1411 O O . ALA A 1 174 ? -20.703 29.672 20.203 1 95.25 174 ALA A O 1
ATOM 1412 N N . LYS A 1 175 ? -22.188 28.062 20.672 1 96.31 175 LYS A N 1
ATOM 1413 C CA . LYS A 1 175 ? -22.031 28.203 22.109 1 96.31 175 LYS A CA 1
ATOM 1414 C C . LYS A 1 175 ? -21.703 26.875 22.781 1 96.31 175 LYS A C 1
ATOM 1416 O O . LYS A 1 175 ? -21.406 26.828 23.969 1 96.31 175 LYS A O 1
ATOM 1421 N N . HIS A 1 176 ? -21.812 25.812 22.062 1 97.75 176 HIS A N 1
ATOM 1422 C CA . HIS A 1 176 ? -21.703 24.484 22.656 1 97.75 176 HIS A CA 1
ATOM 1423 C C . HIS A 1 176 ? -20.531 23.703 22.062 1 97.75 176 HIS A C 1
ATOM 1425 O O . HIS A 1 176 ? -19.984 24.094 21.031 1 97.75 176 HIS A O 1
ATOM 1431 N N . ILE A 1 177 ? -20.078 22.625 22.75 1 98.69 177 ILE A N 1
ATOM 1432 C CA . ILE A 1 177 ? -19.141 21.641 22.25 1 98.69 177 ILE A CA 1
ATOM 1433 C C . ILE A 1 177 ? -19.812 20.266 22.156 1 98.69 177 ILE A C 1
ATOM 1435 O O . ILE A 1 177 ? -20.891 20.062 22.719 1 98.69 177 ILE A O 1
ATOM 1439 N N . VAL A 1 178 ? -19.234 19.453 21.391 1 98.75 178 VAL A N 1
ATOM 1440 C CA . VAL A 1 178 ? -19.672 18.062 21.312 1 98.75 178 VAL A CA 1
ATOM 1441 C C . VAL A 1 178 ? -18.562 17.141 21.797 1 98.75 178 VAL A C 1
ATOM 1443 O O . VAL A 1 178 ? -17.391 17.328 21.453 1 98.75 178 VAL A O 1
ATOM 1446 N N . VAL A 1 179 ? -18.922 16.234 22.672 1 98.88 179 VAL A N 1
ATOM 1447 C CA . VAL A 1 179 ? -17.969 15.273 23.234 1 98.88 179 VAL A CA 1
ATOM 1448 C C . VAL A 1 179 ? -18.281 13.875 22.719 1 98.88 179 VAL A C 1
ATOM 1450 O O . VAL A 1 179 ? -19.422 13.422 22.781 1 98.88 179 VAL A O 1
ATOM 1453 N N . LEU A 1 180 ? -17.312 13.266 22.156 1 98.69 180 LEU A N 1
ATOM 1454 C CA . LEU A 1 180 ? -17.406 11.867 21.75 1 98.69 180 LEU A CA 1
ATOM 1455 C C . LEU A 1 180 ? -16.766 10.961 22.797 1 98.69 180 LEU A C 1
ATOM 1457 O O . LEU A 1 180 ? -15.656 11.234 23.266 1 98.69 180 LEU A O 1
ATOM 1461 N N . CYS A 1 181 ? -17.422 9.977 23.172 1 98.56 181 CYS A N 1
ATOM 1462 C CA . CYS A 1 181 ? -16.938 8.945 24.078 1 98.56 181 CYS A CA 1
ATOM 1463 C C . CYS A 1 181 ? -17.484 7.578 23.703 1 98.56 181 CYS A C 1
ATOM 1465 O O . CYS A 1 181 ? -18.703 7.383 23.688 1 98.56 181 CYS A O 1
ATOM 1467 N N . ARG A 1 182 ? -16.547 6.66 23.375 1 97.69 182 ARG A N 1
ATOM 1468 C CA . ARG A 1 182 ? -16.938 5.324 22.938 1 97.69 182 ARG A CA 1
ATOM 1469 C C . ARG A 1 182 ? -17.938 5.395 21.797 1 97.69 182 ARG A C 1
ATOM 1471 O O . ARG A 1 182 ? -18.984 4.734 21.828 1 97.69 182 ARG A O 1
ATOM 1478 N N . ASN A 1 183 ? -17.688 6.242 20.875 1 97.81 183 ASN A N 1
ATOM 1479 C CA . ASN A 1 183 ? -18.406 6.422 19.609 1 97.81 183 ASN A CA 1
ATOM 1480 C C . ASN A 1 183 ? -19.766 7.059 19.812 1 97.81 183 ASN A C 1
ATOM 1482 O O . ASN A 1 183 ? -20.594 7.09 18.891 1 97.81 183 ASN A O 1
ATOM 1486 N N . GLN A 1 184 ? -20.078 7.508 21.016 1 97.69 184 GLN A N 1
ATOM 1487 C CA . GLN A 1 184 ? -21.328 8.188 21.328 1 97.69 184 GLN A CA 1
ATOM 1488 C C . GLN A 1 184 ? -21.125 9.695 21.422 1 97.69 184 GLN A C 1
ATOM 1490 O O . GLN A 1 184 ? -20.031 10.164 21.734 1 97.69 184 GLN A O 1
ATOM 1495 N N . PHE A 1 185 ? -22.219 10.469 21.125 1 98.25 185 PHE A N 1
ATOM 1496 C CA . PHE A 1 185 ? -22.125 11.922 21.016 1 98.25 185 PHE A CA 1
ATOM 1497 C C . PHE A 1 185 ? -22.922 12.602 22.125 1 98.25 185 PHE A C 1
ATOM 1499 O O . PHE A 1 185 ? -24.078 12.25 22.375 1 98.25 185 PHE A O 1
ATOM 1506 N N . TYR A 1 186 ? -22.297 13.508 22.781 1 98.62 186 TYR A N 1
ATOM 1507 C CA . TYR A 1 186 ? -22.906 14.328 23.828 1 98.62 186 TYR A CA 1
ATOM 1508 C C . TYR A 1 186 ? -22.641 15.812 23.578 1 98.62 186 TYR A C 1
ATOM 1510 O O . TYR A 1 186 ? -21.656 16.172 22.906 1 98.62 186 TYR A O 1
ATOM 1518 N N . TRP A 1 187 ? -23.531 16.672 24.031 1 98.5 187 TRP A N 1
ATOM 1519 C CA . TRP A 1 187 ? -23.281 18.109 23.859 1 98.5 187 TRP A CA 1
ATOM 1520 C C . TRP A 1 187 ? -23.75 18.891 25.078 1 98.5 187 TRP A C 1
ATOM 1522 O O . TRP A 1 187 ? -24.578 18.422 25.859 1 98.5 187 TRP A O 1
ATOM 1532 N N . PHE A 1 188 ? -23.172 20.047 25.359 1 97.62 188 PHE A N 1
ATOM 1533 C CA . PHE A 1 188 ? -23.594 21.031 26.344 1 97.62 188 PHE A CA 1
ATOM 1534 C C . PHE A 1 188 ? -23.031 22.406 26.016 1 97.62 188 PHE A C 1
ATOM 1536 O O . PHE A 1 188 ? -22 22.516 25.344 1 97.62 188 PHE A O 1
ATOM 1543 N N . ASP A 1 189 ? -23.719 23.422 26.391 1 96.94 189 ASP A N 1
ATOM 1544 C CA . ASP A 1 189 ? -23.281 24.797 26.188 1 96.94 189 ASP A CA 1
ATOM 1545 C C . ASP A 1 189 ? -22.094 25.125 27.094 1 96.94 189 ASP A C 1
ATOM 1547 O O . ASP A 1 189 ? -22.047 24.688 28.25 1 96.94 189 ASP A O 1
ATOM 1551 N N . VAL A 1 190 ? -21.219 25.953 26.547 1 97.12 190 VAL A N 1
ATOM 1552 C CA . VAL A 1 190 ? -20 26.188 27.328 1 97.12 190 VAL A CA 1
ATOM 1553 C C . VAL A 1 190 ? -19.688 27.672 27.359 1 97.12 190 VAL A C 1
ATOM 1555 O O . VAL A 1 190 ? -18.906 28.141 28.188 1 97.12 190 VAL A O 1
ATOM 1558 N N . VAL A 1 191 ? -20.234 28.469 26.453 1 95.62 191 VAL A N 1
ATOM 1559 C CA . VAL A 1 191 ? -19.984 29.906 26.438 1 95.62 191 VAL A CA 1
ATOM 1560 C C . VAL A 1 191 ? -21.281 30.672 26.203 1 95.62 191 VAL A C 1
ATOM 1562 O O . VAL A 1 191 ? -22.234 30.109 25.641 1 95.62 191 VAL A O 1
ATOM 1565 N N . TRP A 1 192 ? -21.234 31.859 26.641 1 92.38 192 TRP A N 1
ATOM 1566 C CA . TRP A 1 192 ? -22.312 32.781 26.297 1 92.38 192 TRP A CA 1
ATOM 1567 C C . TRP A 1 192 ? -22.141 33.312 24.875 1 92.38 192 TRP A C 1
ATOM 1569 O O . TRP A 1 192 ? -21.141 33 24.219 1 92.38 192 TRP A O 1
ATOM 1579 N N . GLU A 1 193 ? -23.047 34.094 24.359 1 86.62 193 GLU A N 1
ATOM 1580 C CA . GLU A 1 193 ? -23.031 34.625 23 1 86.62 193 GLU A CA 1
ATOM 1581 C C . GLU A 1 193 ? -21.766 35.438 22.719 1 86.62 193 GLU A C 1
ATOM 1583 O O . GLU A 1 193 ? -21.25 35.438 21.609 1 86.62 193 GLU A O 1
ATOM 1588 N N . ASP A 1 194 ? -21.297 36.094 23.766 1 85.81 194 ASP A N 1
ATOM 1589 C CA . ASP A 1 194 ? -20.125 36.969 23.594 1 85.81 194 ASP A CA 1
ATOM 1590 C C . ASP A 1 194 ? -18.828 36.188 23.766 1 85.81 194 ASP A C 1
ATOM 1592 O O . ASP A 1 194 ? -17.734 36.75 23.719 1 85.81 194 ASP A O 1
ATOM 1596 N N . GLY A 1 195 ? -19 34.938 24.062 1 91.06 195 GLY A N 1
ATOM 1597 C CA . GLY A 1 195 ? -17.828 34.094 24.172 1 91.06 195 GLY A CA 1
ATOM 1598 C C . GLY A 1 195 ? -17.391 33.875 25.609 1 91.06 195 GLY A C 1
ATOM 1599 O O . GLY A 1 195 ? -16.453 33.125 25.875 1 91.06 195 GLY A O 1
ATOM 1600 N N . THR A 1 196 ? -17.969 34.5 26.547 1 93.12 196 THR A N 1
ATOM 1601 C CA . THR A 1 196 ? -17.609 34.312 27.953 1 93.12 196 THR A CA 1
ATOM 1602 C C . THR A 1 196 ? -17.906 32.906 28.406 1 93.12 196 THR A C 1
ATOM 1604 O O . THR A 1 196 ? -19.016 32.406 28.219 1 93.12 196 THR A O 1
ATOM 1607 N N . PRO A 1 197 ? -16.953 32.281 29.031 1 94.62 197 PRO A N 1
ATOM 1608 C CA . PRO A 1 197 ? -17.172 30.922 29.516 1 94.62 197 PRO A CA 1
ATOM 1609 C C . PRO A 1 197 ? -18.312 30.812 30.516 1 94.62 197 PRO A C 1
ATOM 1611 O O . PRO A 1 197 ? -18.469 31.688 31.359 1 94.62 197 PRO A O 1
ATOM 1614 N N . ALA A 1 198 ? -19.031 29.812 30.406 1 95.06 198 ALA A N 1
ATOM 1615 C CA . ALA A 1 198 ? -20.219 29.625 31.25 1 95.06 198 ALA A CA 1
ATOM 1616 C C . ALA A 1 198 ? -20.016 28.484 32.25 1 95.06 198 ALA A C 1
ATOM 1618 O O . ALA A 1 198 ? -20.875 28.219 33.094 1 95.06 198 ALA A O 1
ATOM 1619 N N . LEU A 1 199 ? -18.906 27.812 32.156 1 94.69 199 LEU A N 1
ATOM 1620 C CA . LEU A 1 199 ? -18.609 26.688 33.031 1 94.69 199 LEU A CA 1
ATOM 1621 C C . LEU A 1 199 ? -17.219 26.828 33.625 1 94.69 199 LEU A C 1
ATOM 1623 O O . LEU A 1 199 ? -16.297 27.281 32.969 1 94.69 199 LEU A O 1
ATOM 1627 N N . THR A 1 200 ? -17.141 26.391 34.875 1 93.19 200 THR A N 1
ATOM 1628 C CA . THR A 1 200 ? -15.844 26.297 35.531 1 93.19 200 THR A CA 1
ATOM 1629 C C . THR A 1 200 ? -15.172 24.969 35.188 1 93.19 200 THR A C 1
ATOM 1631 O O . THR A 1 200 ? -15.812 24.062 34.656 1 93.19 200 THR A O 1
ATOM 1634 N N . GLU A 1 201 ? -13.914 24.906 35.5 1 93.06 201 GLU A N 1
ATOM 1635 C CA . GLU A 1 201 ? -13.18 23.672 35.281 1 93.06 201 GLU A CA 1
ATOM 1636 C C . GLU A 1 201 ? -13.789 22.516 36.062 1 93.06 201 GLU A C 1
ATOM 1638 O O . GLU A 1 201 ? -13.852 21.391 35.594 1 93.06 201 GLU A O 1
ATOM 1643 N N . LYS A 1 202 ? -14.211 22.734 37.312 1 94 202 LYS A N 1
ATOM 1644 C CA . LYS A 1 202 ? -14.836 21.734 38.156 1 94 202 LYS A CA 1
ATOM 1645 C C . LYS A 1 202 ? -16.125 21.203 37.531 1 94 202 LYS A C 1
ATOM 1647 O O . LYS A 1 202 ? -16.391 20 37.562 1 94 202 LYS A O 1
ATOM 1652 N N . GLU A 1 203 ? -16.906 22.109 37.031 1 95.56 203 GLU A N 1
ATOM 1653 C CA . GLU A 1 203 ? -18.156 21.719 36.375 1 95.56 203 GLU A CA 1
ATOM 1654 C C . GLU A 1 203 ? -17.891 20.906 35.125 1 95.56 203 GLU A C 1
ATOM 1656 O O . GLU A 1 203 ? -18.641 19.969 34.812 1 95.56 203 GLU A O 1
ATOM 1661 N N . LEU A 1 204 ? -16.875 21.297 34.406 1 97.31 204 LEU A N 1
ATOM 1662 C CA . LEU A 1 204 ? -16.484 20.531 33.219 1 97.31 204 LEU A CA 1
ATOM 1663 C C . LEU A 1 204 ? -16.109 19.094 33.625 1 97.31 204 LEU A C 1
ATOM 1665 O O . LEU A 1 204 ? -16.469 18.141 32.906 1 97.31 204 LEU A O 1
ATOM 1669 N N . ILE A 1 205 ? -15.375 18.938 34.688 1 97.12 205 ILE A N 1
ATOM 1670 C CA . ILE A 1 205 ? -14.977 17.625 35.188 1 97.12 205 ILE A CA 1
ATOM 1671 C C . ILE A 1 205 ? -16.219 16.781 35.5 1 97.12 205 ILE A C 1
ATOM 1673 O O . ILE A 1 205 ? -16.297 15.617 35.094 1 97.12 205 ILE A O 1
ATOM 1677 N N . GLU A 1 206 ? -17.156 17.375 36.125 1 97.75 206 GLU A N 1
ATOM 1678 C CA . GLU A 1 206 ? -18.391 16.672 36.469 1 97.75 206 GLU A CA 1
ATOM 1679 C C . GLU A 1 206 ? -19.141 16.25 35.219 1 97.75 206 GLU A C 1
ATOM 1681 O O . GLU A 1 206 ? -19.656 15.133 35.125 1 97.75 206 GLU A O 1
ATOM 1686 N N . ASN A 1 207 ? -19.219 17.156 34.25 1 98.19 207 ASN A N 1
ATOM 1687 C CA . ASN A 1 207 ? -19.891 16.844 33 1 98.19 207 ASN A CA 1
ATOM 1688 C C . ASN A 1 207 ? -19.203 15.672 32.281 1 98.19 207 ASN A C 1
ATOM 1690 O O . ASN A 1 207 ? -19.875 14.75 31.812 1 98.19 207 ASN A O 1
ATOM 1694 N N . LEU A 1 208 ? -17.891 15.703 32.219 1 98.62 208 LEU A N 1
ATOM 1695 C CA . LEU A 1 208 ? -17.141 14.672 31.5 1 98.62 208 LEU A CA 1
ATOM 1696 C C . LEU A 1 208 ? -17.234 13.336 32.219 1 98.62 208 LEU A C 1
ATOM 1698 O O . LEU A 1 208 ? -17.281 12.281 31.562 1 98.62 208 LEU A O 1
ATOM 1702 N N . ARG A 1 209 ? -17.25 13.352 33.531 1 98 209 ARG A N 1
ATOM 1703 C CA . ARG A 1 209 ? -17.453 12.133 34.312 1 98 209 ARG A CA 1
ATOM 1704 C C . ARG A 1 209 ? -18.812 11.508 34 1 98 209 ARG A C 1
ATOM 1706 O O . ARG A 1 209 ? -18.938 10.289 33.875 1 98 209 ARG A O 1
ATOM 1713 N N . ALA A 1 210 ? -19.781 12.367 33.969 1 98.25 210 ALA A N 1
ATOM 1714 C CA . ALA A 1 210 ? -21.141 11.891 33.656 1 98.25 210 ALA A CA 1
ATOM 1715 C C . ALA A 1 210 ? -21.203 11.266 32.281 1 98.25 210 ALA A C 1
ATOM 1717 O O . ALA A 1 210 ? -21.844 10.234 32.094 1 98.25 210 ALA A O 1
ATOM 1718 N N . ILE A 1 211 ? -20.594 11.883 31.359 1 98.5 211 ILE A N 1
ATOM 1719 C CA . ILE A 1 211 ? -20.562 11.391 29.984 1 98.5 211 ILE A CA 1
ATOM 1720 C C . ILE A 1 211 ? -19.859 10.039 29.938 1 98.5 211 ILE A C 1
ATOM 1722 O O . ILE A 1 211 ? -20.375 9.086 29.344 1 98.5 211 ILE A O 1
ATOM 1726 N N . ARG A 1 212 ? -18.672 9.961 30.5 1 97.88 212 ARG A N 1
ATOM 1727 C CA . ARG A 1 212 ? -17.922 8.711 30.5 1 97.88 212 ARG A CA 1
ATOM 1728 C C . ARG A 1 212 ? -18.719 7.59 31.156 1 97.88 212 ARG A C 1
ATOM 1730 O O . ARG A 1 212 ? -18.703 6.449 30.688 1 97.88 212 ARG A O 1
ATOM 1737 N N . ALA A 1 213 ? -19.391 7.918 32.281 1 97.56 213 ALA A N 1
ATOM 1738 C CA . ALA A 1 213 ? -20.203 6.934 32.969 1 97.56 213 ALA A CA 1
ATOM 1739 C C . ALA A 1 213 ? -21.344 6.422 32.094 1 97.56 213 ALA A C 1
ATOM 1741 O O . ALA A 1 213 ? -21.625 5.223 32.062 1 97.56 213 ALA A O 1
ATOM 1742 N N . ASP A 1 214 ? -21.969 7.285 31.438 1 97.44 214 ASP A N 1
ATOM 1743 C CA . ASP A 1 214 ? -23.062 6.887 30.562 1 97.44 214 ASP A CA 1
ATOM 1744 C C . ASP A 1 214 ? -22.547 6.059 29.375 1 97.44 214 ASP A C 1
ATOM 1746 O O . ASP A 1 214 ? -23.141 5.035 29.031 1 97.44 214 ASP A O 1
ATOM 1750 N N . ALA A 1 215 ? -21.516 6.527 28.75 1 97.25 215 ALA A N 1
ATOM 1751 C CA . ALA A 1 215 ? -20.953 5.863 27.578 1 97.25 215 ALA A CA 1
ATOM 1752 C C . ALA A 1 215 ? -20.5 4.445 27.922 1 97.25 215 ALA A C 1
ATOM 1754 O O . ALA A 1 215 ? -20.562 3.551 27.078 1 97.25 215 ALA A O 1
ATOM 1755 N N . SER A 1 216 ? -20.062 4.258 29.125 1 95.94 216 SER A N 1
ATOM 1756 C CA . SER A 1 216 ? -19.484 2.984 29.547 1 95.94 216 SER A CA 1
ATOM 1757 C C . SER A 1 216 ? -20.562 1.923 29.719 1 95.94 216 SER A C 1
ATOM 1759 O O . SER A 1 216 ? -20.266 0.731 29.812 1 95.94 216 SER A O 1
ATOM 1761 N N . LYS A 1 217 ? -21.797 2.342 29.688 1 95.62 217 LYS A N 1
ATOM 1762 C CA . LYS A 1 217 ? -22.891 1.387 29.812 1 95.62 217 LYS A CA 1
ATOM 1763 C C . LYS A 1 217 ? -23.031 0.543 28.562 1 95.62 217 LYS A C 1
ATOM 1765 O O . LYS A 1 217 ? -23.594 -0.558 28.594 1 95.62 217 LYS A O 1
ATOM 1770 N N . LEU A 1 218 ? -22.578 1.028 27.5 1 94.12 218 LEU A N 1
ATOM 1771 C CA . LEU A 1 218 ? -22.656 0.311 26.234 1 94.12 218 LEU A CA 1
ATOM 1772 C C . LEU A 1 218 ? -21.562 -0.757 26.156 1 94.12 218 LEU A C 1
ATOM 1774 O O . LEU A 1 218 ? -20.375 -0.453 26.297 1 94.12 218 LEU A O 1
ATOM 1778 N N . PRO A 1 219 ? -21.969 -2.02 25.922 1 92.56 219 PRO A N 1
ATOM 1779 C CA . PRO A 1 219 ? -20.953 -3.061 25.781 1 92.56 219 PRO A CA 1
ATOM 1780 C C . PRO A 1 219 ? -20.016 -2.807 24.594 1 92.56 219 PRO A C 1
ATOM 1782 O O . PRO A 1 219 ? -20.438 -2.273 23.562 1 92.56 219 PRO A O 1
ATOM 1785 N N . ASP A 1 220 ? -18.75 -3.242 24.688 1 90.12 220 ASP A N 1
ATOM 1786 C CA . ASP A 1 220 ? -17.719 -3.006 23.688 1 90.12 220 ASP A CA 1
ATOM 1787 C C . ASP A 1 220 ? -18.141 -3.529 22.312 1 90.12 220 ASP A C 1
ATOM 1789 O O . ASP A 1 220 ? -17.891 -2.895 21.297 1 90.12 220 ASP A O 1
ATOM 1793 N N . GLU A 1 221 ? -18.797 -4.594 22.266 1 87.38 221 GLU A N 1
ATOM 1794 C CA . GLU A 1 221 ? -19.172 -5.27 21.031 1 87.38 221 GLU A CA 1
ATOM 1795 C C . GLU A 1 221 ? -20.203 -4.465 20.25 1 87.38 221 GLU A C 1
ATOM 1797 O O . GLU A 1 221 ? -20.344 -4.648 19.031 1 87.38 221 GLU A O 1
ATOM 1802 N N . LEU A 1 222 ? -20.859 -3.559 20.969 1 90.81 222 LEU A N 1
ATOM 1803 C CA . LEU A 1 222 ? -21.938 -2.809 20.328 1 90.81 222 LEU A CA 1
ATOM 1804 C C . LEU A 1 222 ? -21.484 -1.389 20 1 90.81 222 LEU A C 1
ATOM 1806 O O . LEU A 1 222 ? -22.219 -0.63 19.375 1 90.81 222 LEU A O 1
ATOM 1810 N N . MET A 1 223 ? -20.266 -1.034 20.359 1 91.5 223 MET A N 1
ATOM 1811 C CA . MET A 1 223 ? -19.781 0.333 20.203 1 91.5 223 MET A CA 1
ATOM 1812 C C . MET A 1 223 ? -19.781 0.758 18.75 1 91.5 223 MET A C 1
ATOM 1814 O O . MET A 1 223 ? -20.016 1.93 18.438 1 91.5 223 MET A O 1
ATOM 1818 N N . ALA A 1 224 ? -19.578 -0.224 17.859 1 92.75 224 ALA A N 1
ATOM 1819 C CA . ALA A 1 224 ? -19.406 0.102 16.438 1 92.75 224 ALA A CA 1
ATOM 1820 C C . ALA A 1 224 ? -20.75 0.281 15.75 1 92.75 224 ALA A C 1
ATOM 1822 O O . ALA A 1 224 ? -20.844 0.882 14.68 1 92.75 224 ALA A O 1
ATOM 1823 N N . GLU A 1 225 ? -21.812 -0.114 16.312 1 90.88 225 GLU A N 1
ATOM 1824 C CA . GLU A 1 225 ? -23.109 -0.231 15.648 1 90.88 225 GLU A CA 1
ATOM 1825 C C . GLU A 1 225 ? -23.688 1.143 15.312 1 90.88 225 GLU A C 1
ATOM 1827 O O . GLU A 1 225 ? -24.375 1.305 14.297 1 90.88 225 GLU A O 1
ATOM 1832 N N . GLU A 1 226 ? -23.422 2.117 16.203 1 92.44 226 GLU A N 1
ATOM 1833 C CA . GLU A 1 226 ? -23.969 3.449 15.961 1 92.44 226 GLU A CA 1
ATOM 1834 C C . GLU A 1 226 ? -22.859 4.488 15.875 1 92.44 226 GLU A C 1
ATOM 1836 O O . GLU A 1 226 ? -23.031 5.633 16.297 1 92.44 226 GLU A O 1
ATOM 1841 N N . ALA A 1 227 ? -21.734 4.023 15.406 1 96.81 227 ALA A N 1
ATOM 1842 C CA . ALA A 1 227 ? -20.578 4.906 15.32 1 96.81 227 ALA A CA 1
ATOM 1843 C C . ALA A 1 227 ? -20.625 5.746 14.055 1 96.81 227 ALA A C 1
ATOM 1845 O O . ALA A 1 227 ? -19.797 5.57 13.156 1 96.81 227 ALA A O 1
ATOM 1846 N N . VAL A 1 228 ? -21.453 6.762 14.031 1 97.62 228 VAL A N 1
ATOM 1847 C CA . VAL A 1 228 ? -21.781 7.555 12.852 1 97.62 228 VAL A CA 1
ATOM 1848 C C . VAL A 1 228 ? -20.562 8.406 12.453 1 97.62 228 VAL A C 1
ATOM 1850 O O . VAL A 1 228 ? -20.453 8.82 11.297 1 97.62 228 VAL A O 1
ATOM 1853 N N . GLY A 1 229 ? -19.641 8.633 13.359 1 97.69 229 GLY A N 1
ATOM 1854 C CA . GLY A 1 229 ? -18.469 9.422 13.062 1 97.69 229 GLY A CA 1
ATOM 1855 C C . GLY A 1 229 ? -17.641 8.852 11.93 1 97.69 229 GLY A C 1
ATOM 1856 O O . GLY A 1 229 ? -16.938 9.586 11.234 1 97.69 229 GLY A O 1
ATOM 1857 N N . VAL A 1 230 ? -17.75 7.547 11.656 1 97.94 230 VAL A N 1
ATOM 1858 C CA . VAL A 1 230 ? -16.938 6.84 10.664 1 97.94 230 VAL A CA 1
ATOM 1859 C C . VAL A 1 230 ? -17.297 7.336 9.266 1 97.94 230 VAL A C 1
ATOM 1861 O O . VAL A 1 230 ? -16.484 7.258 8.344 1 97.94 230 VAL A O 1
ATOM 1864 N N . PHE A 1 231 ? -18.5 7.898 9.094 1 98 231 PHE A N 1
ATOM 1865 C CA . PHE A 1 231 ? -18.938 8.367 7.781 1 98 231 PHE A CA 1
ATOM 1866 C C . PHE A 1 231 ? -18.047 9.492 7.285 1 98 231 PHE A C 1
ATOM 1868 O O . PHE A 1 231 ? -17.859 9.656 6.074 1 98 231 PHE A O 1
ATOM 1875 N N . THR A 1 232 ? -17.438 10.25 8.203 1 97.56 232 THR A N 1
ATOM 1876 C CA . THR A 1 232 ? -16.578 11.367 7.812 1 97.56 232 THR A CA 1
ATOM 1877 C C . THR A 1 232 ? -15.258 10.867 7.238 1 97.56 232 THR A C 1
ATOM 1879 O O . THR A 1 232 ? -14.469 11.648 6.707 1 97.56 232 THR A O 1
ATOM 1882 N N . THR A 1 233 ? -14.992 9.602 7.383 1 96.69 233 THR A N 1
ATOM 1883 C CA . THR A 1 233 ? -13.75 9.023 6.871 1 96.69 233 THR A CA 1
ATOM 1884 C C . THR A 1 233 ? -13.938 8.5 5.453 1 96.69 233 THR A C 1
ATOM 1886 O O . THR A 1 233 ? -12.984 8.07 4.809 1 96.69 233 THR A O 1
ATOM 1889 N N . GLU A 1 234 ? -15.117 8.547 4.918 1 95.62 234 GLU A N 1
ATOM 1890 C CA . GLU A 1 234 ? -15.422 8.055 3.58 1 95.62 234 GLU A CA 1
ATOM 1891 C C . GLU A 1 234 ? -14.898 9 2.506 1 95.62 234 GLU A C 1
ATOM 1893 O O . GLU A 1 234 ? -14.57 10.156 2.795 1 95.62 234 GLU A O 1
ATOM 1898 N N . HIS A 1 235 ? -14.828 8.383 1.293 1 93.5 235 HIS A N 1
ATOM 1899 C CA . HIS A 1 235 ? -14.719 9.273 0.143 1 93.5 235 HIS A CA 1
ATOM 1900 C C . HIS A 1 235 ? -15.773 10.375 0.188 1 93.5 235 HIS A C 1
ATOM 1902 O O . HIS A 1 235 ? -16.938 10.109 0.52 1 93.5 235 HIS A O 1
ATOM 1908 N N . ARG A 1 236 ? -15.398 11.539 -0.201 1 94.5 236 ARG A N 1
ATOM 1909 C CA . ARG A 1 236 ? -16.25 12.703 0.022 1 94.5 236 ARG A CA 1
ATOM 1910 C C . ARG A 1 236 ? -17.609 12.531 -0.659 1 94.5 236 ARG A C 1
ATOM 1912 O O . ARG A 1 236 ? -18.641 12.875 -0.086 1 94.5 236 ARG A O 1
ATOM 1919 N N . ALA A 1 237 ? -17.625 12.039 -1.872 1 94.06 237 ALA A N 1
ATOM 1920 C CA . ALA A 1 237 ? -18.875 11.828 -2.582 1 94.06 237 ALA A CA 1
ATOM 1921 C C . ALA A 1 237 ? -19.75 10.789 -1.871 1 94.06 237 ALA A C 1
ATOM 1923 O O . ALA A 1 237 ? -20.969 10.938 -1.801 1 94.06 237 ALA A O 1
ATOM 1924 N N . GLN A 1 238 ? -19.078 9.773 -1.397 1 94.44 238 GLN A N 1
ATOM 1925 C CA . GLN A 1 238 ? -19.812 8.75 -0.65 1 94.44 238 GLN A CA 1
ATOM 1926 C C . GLN A 1 238 ? -20.359 9.312 0.66 1 94.44 238 GLN A C 1
ATOM 1928 O O . GLN A 1 238 ? -21.484 9.031 1.037 1 94.44 238 GLN A O 1
ATOM 1933 N N . TRP A 1 239 ? -19.547 10.055 1.333 1 96.94 239 TRP A N 1
ATOM 1934 C CA . TRP A 1 239 ? -20.016 10.719 2.551 1 96.94 239 TRP A CA 1
ATOM 1935 C C . TRP A 1 239 ? -21.188 11.641 2.258 1 96.94 239 TRP A C 1
ATOM 1937 O O . TRP A 1 239 ? -22.141 11.711 3.035 1 96.94 239 TRP A O 1
ATOM 1947 N N . ALA A 1 240 ? -21.156 12.336 1.144 1 97.06 240 ALA A N 1
ATOM 1948 C CA . ALA A 1 240 ? -22.25 13.211 0.756 1 97.06 240 ALA A CA 1
ATOM 1949 C C . ALA A 1 240 ? -23.547 12.43 0.585 1 97.06 240 ALA A C 1
ATOM 1951 O O . ALA A 1 240 ? -24.609 12.867 1.049 1 97.06 240 ALA A O 1
ATOM 1952 N N . ARG A 1 241 ? -23.516 11.297 -0.044 1 96.12 241 ARG A N 1
ATOM 1953 C CA . ARG A 1 241 ? -24.688 10.469 -0.26 1 96.12 241 ARG A CA 1
ATOM 1954 C C . ARG A 1 241 ? -25.234 9.945 1.063 1 96.12 241 ARG A C 1
ATOM 1956 O O . ARG A 1 241 ? -26.453 9.992 1.299 1 96.12 241 ARG A O 1
ATOM 1963 N N . ILE A 1 242 ? -24.359 9.453 1.862 1 97.38 242 ILE A N 1
ATOM 1964 C CA . ILE A 1 242 ? -24.766 8.914 3.154 1 97.38 242 ILE A CA 1
ATOM 1965 C C . ILE A 1 242 ? -25.375 10.023 4.004 1 97.38 242 ILE A C 1
ATOM 1967 O O . ILE A 1 242 ? -26.375 9.812 4.688 1 97.38 242 ILE A O 1
ATOM 1971 N N . ARG A 1 243 ? -24.719 11.172 3.967 1 97.56 243 ARG A N 1
ATOM 1972 C CA . ARG A 1 243 ? -25.188 12.297 4.773 1 97.56 243 ARG A CA 1
ATOM 1973 C C . ARG A 1 243 ? -26.594 12.719 4.367 1 97.56 243 ARG A C 1
ATOM 1975 O O . ARG A 1 243 ? -27.406 13.055 5.223 1 97.56 243 ARG A O 1
ATOM 1982 N N . GLN A 1 244 ? -26.875 12.695 3.107 1 97.12 244 GLN A N 1
ATOM 1983 C CA . GLN A 1 244 ? -28.219 13.023 2.629 1 97.12 244 GLN A CA 1
ATOM 1984 C C . GLN A 1 244 ? -29.25 12.07 3.209 1 97.12 244 GLN A C 1
ATOM 1986 O O . GLN A 1 244 ? -30.328 12.492 3.641 1 97.12 244 GLN A O 1
ATOM 1991 N N . LYS A 1 245 ? -28.922 10.883 3.254 1 97.06 245 LYS A N 1
ATOM 1992 C CA . LYS A 1 245 ? -29.812 9.891 3.822 1 97.06 245 LYS A CA 1
ATOM 1993 C C . LYS A 1 245 ? -29.953 10.062 5.332 1 97.06 245 LYS A C 1
ATOM 1995 O O . LYS A 1 245 ? -31.031 9.922 5.887 1 97.06 245 LYS A O 1
ATOM 2000 N N . LEU A 1 246 ? -28.859 10.305 5.953 1 97.25 246 LEU A N 1
ATOM 2001 C CA . LEU A 1 246 ? -28.812 10.477 7.402 1 97.25 246 LEU A CA 1
ATOM 2002 C C . LEU A 1 246 ? -29.609 11.703 7.828 1 97.25 246 LEU A C 1
ATOM 2004 O O . LEU A 1 246 ? -30.25 11.688 8.883 1 97.25 246 LEU A O 1
ATOM 2008 N N . GLU A 1 247 ? -29.656 12.703 7.031 1 96.44 247 GLU A N 1
ATOM 2009 C CA . GLU A 1 247 ? -30.297 13.977 7.344 1 96.44 247 GLU A CA 1
ATOM 2010 C C . GLU A 1 247 ? -31.812 13.836 7.383 1 96.44 247 GLU A C 1
ATOM 2012 O O . GLU A 1 247 ? -32.5 14.602 8.07 1 96.44 247 GLU A O 1
ATOM 2017 N N . VAL A 1 248 ? -32.344 12.898 6.703 1 96.62 248 VAL A N 1
ATOM 2018 C CA . VAL A 1 248 ? -33.781 12.727 6.586 1 96.62 248 VAL A CA 1
ATOM 2019 C C . VAL A 1 248 ? -34.406 12.617 7.977 1 96.62 248 VAL A C 1
ATOM 2021 O O . VAL A 1 248 ? -35.406 13.273 8.266 1 96.62 248 VAL A O 1
ATOM 2024 N N . GLU A 1 249 ? -33.781 11.859 8.852 1 96.38 249 GLU A N 1
ATOM 2025 C CA . GLU A 1 249 ? -34.344 11.656 10.172 1 96.38 249 GLU A CA 1
ATOM 2026 C C . GLU A 1 249 ? -33.469 12.25 11.266 1 96.38 249 GLU A C 1
ATOM 2028 O O . GLU A 1 249 ? -33.812 12.172 12.453 1 96.38 249 GLU A O 1
ATOM 2033 N N . ASN A 1 250 ? -32.344 12.82 10.961 1 97.69 250 ASN A N 1
ATOM 2034 C CA . ASN A 1 250 ? -31.375 13.234 11.977 1 97.69 250 ASN A CA 1
ATOM 2035 C C . ASN A 1 250 ? -30.859 14.656 11.727 1 97.69 250 ASN A C 1
ATOM 2037 O O . ASN A 1 250 ? -29.734 14.984 12.086 1 97.69 250 ASN A O 1
ATOM 2041 N N . SER A 1 251 ? -31.562 15.492 11.062 1 96.75 251 SER A N 1
ATOM 2042 C CA . SER A 1 251 ? -31.125 16.828 10.672 1 96.75 251 SER A CA 1
ATOM 2043 C C . SER A 1 251 ? -30.703 17.656 11.891 1 96.75 251 SER A C 1
ATOM 2045 O O . SER A 1 251 ? -29.688 18.344 11.867 1 96.75 251 SER A O 1
ATOM 2047 N N . ASP A 1 252 ? -31.5 17.578 12.945 1 96.06 252 ASP A N 1
ATOM 2048 C CA . ASP A 1 252 ? -31.203 18.359 14.141 1 96.06 252 ASP A CA 1
ATOM 2049 C C . ASP A 1 252 ? -29.906 17.875 14.805 1 96.06 252 ASP A C 1
ATOM 2051 O O . ASP A 1 252 ? -29.094 18.688 15.25 1 96.06 252 ASP A O 1
ATOM 2055 N N . THR A 1 253 ? -29.812 16.594 14.867 1 96.31 253 THR A N 1
ATOM 2056 C CA . THR A 1 253 ? -28.609 16 15.453 1 96.31 253 THR A CA 1
ATOM 2057 C C . THR A 1 253 ? -27.375 16.406 14.664 1 96.31 253 THR A C 1
ATOM 2059 O O . THR A 1 253 ? -26.359 16.781 15.25 1 96.31 253 THR A O 1
ATOM 2062 N N . LEU A 1 254 ? -27.422 16.375 13.375 1 97.44 254 LEU A N 1
ATOM 2063 C CA . LEU A 1 254 ? -26.312 16.75 12.508 1 97.44 254 LEU A CA 1
ATOM 2064 C C . LEU A 1 254 ? -25.984 18.234 12.672 1 97.44 254 LEU A C 1
ATOM 2066 O O . LEU A 1 254 ? -24.812 18.609 12.688 1 97.44 254 LEU A O 1
ATOM 2070 N N . ASP A 1 255 ? -26.984 19 12.766 1 97 255 ASP A N 1
ATOM 2071 C CA . ASP A 1 255 ? -26.781 20.438 12.914 1 97 255 ASP A CA 1
ATOM 2072 C C . ASP A 1 255 ? -26.047 20.75 14.219 1 97 255 ASP A C 1
ATOM 2074 O O . ASP A 1 255 ? -25.234 21.672 14.273 1 97 255 ASP A O 1
ATOM 2078 N N . MET A 1 256 ? -26.406 20.031 15.281 1 96.75 256 MET A N 1
ATOM 2079 C CA . MET A 1 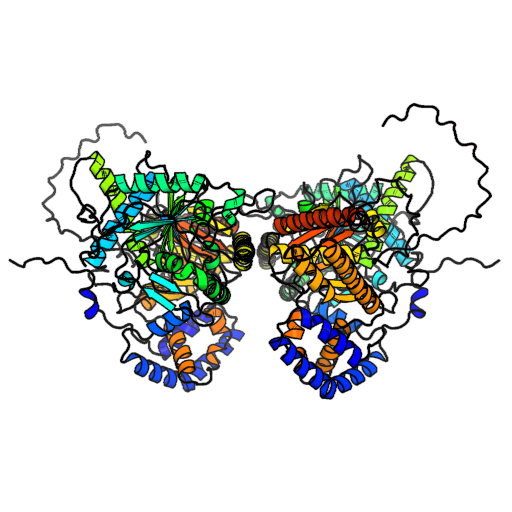256 ? -25.719 20.219 16.562 1 96.75 256 MET A CA 1
ATOM 2080 C C . MET A 1 256 ? -24.234 19.953 16.438 1 96.75 256 MET A C 1
ATOM 2082 O O . MET A 1 256 ? -23.422 20.641 17.047 1 96.75 256 MET A O 1
ATOM 2086 N N . ILE A 1 257 ? -23.875 18.969 15.672 1 98.19 257 ILE A N 1
ATOM 2087 C CA . ILE A 1 257 ? -22.469 18.625 15.484 1 98.19 257 ILE A CA 1
ATOM 2088 C C . ILE A 1 257 ? -21.812 19.672 14.578 1 98.19 257 ILE A C 1
ATOM 2090 O O . ILE A 1 257 ? -20.719 20.172 14.891 1 98.19 257 ILE A O 1
ATOM 2094 N N . ASP A 1 258 ? -22.484 20.062 13.5 1 97.88 258 ASP A N 1
ATOM 2095 C CA . ASP A 1 258 ? -21.938 20.984 12.516 1 97.88 258 ASP A CA 1
ATOM 2096 C C . ASP A 1 258 ? -21.656 22.344 13.156 1 97.88 258 ASP A C 1
ATOM 2098 O O . ASP A 1 258 ? -20.672 23.016 12.805 1 97.88 258 ASP A O 1
ATOM 2102 N N . ARG A 1 259 ? -22.438 22.734 14.07 1 97.62 259 ARG A N 1
ATOM 2103 C CA . ARG A 1 259 ? -22.359 24.078 14.617 1 97.62 259 ARG A CA 1
ATOM 2104 C C . ARG A 1 259 ? -21.469 24.125 15.852 1 97.62 259 ARG A C 1
ATOM 2106 O O . ARG A 1 259 ? -21.125 25.203 16.328 1 97.62 259 ARG A O 1
ATOM 2113 N N . ALA A 1 260 ? -21.125 22.984 16.391 1 98.5 260 ALA A N 1
ATOM 2114 C CA . ALA A 1 260 ? -20.344 22.953 17.625 1 98.5 260 ALA A CA 1
ATOM 2115 C C . ALA A 1 260 ? -19.047 23.766 17.469 1 98.5 260 ALA A C 1
ATOM 2117 O O . ALA A 1 260 ? -18.453 23.797 16.391 1 98.5 260 ALA A O 1
ATOM 2118 N N . LEU A 1 261 ? -18.578 24.422 18.547 1 98.31 261 LEU A N 1
ATOM 2119 C CA . LEU A 1 261 ? -17.297 25.125 18.531 1 98.31 261 LEU A CA 1
ATOM 2120 C C . LEU A 1 261 ? -16.172 24.188 18.109 1 98.31 261 LEU A C 1
ATOM 2122 O O . LEU A 1 261 ? -15.414 24.5 17.203 1 98.31 261 LEU A O 1
ATOM 2126 N N . PHE A 1 262 ? -15.992 23.125 18.734 1 98.62 262 PHE A N 1
ATOM 2127 C CA . PHE A 1 262 ? -15.055 22.047 18.469 1 98.62 262 PHE A CA 1
ATOM 2128 C C . PHE A 1 262 ? -15.531 20.75 19.109 1 98.62 262 PHE A C 1
ATOM 2130 O O . PHE A 1 262 ? -16.531 20.75 19.844 1 98.62 262 PHE A O 1
ATOM 2137 N N . LEU A 1 263 ? -14.883 19.672 18.734 1 98.81 263 LEU A N 1
ATOM 2138 C CA . LEU A 1 263 ? -15.203 18.375 19.344 1 98.81 263 LEU A CA 1
ATOM 2139 C C . LEU A 1 263 ? -14.117 17.953 20.328 1 98.81 263 LEU A C 1
ATOM 2141 O O . LEU A 1 263 ? -12.969 18.391 20.219 1 98.81 263 LEU A O 1
ATOM 2145 N N . VAL A 1 264 ? -14.547 17.203 21.328 1 98.88 264 VAL A N 1
ATOM 2146 C CA . VAL A 1 264 ? -13.633 16.547 22.266 1 98.88 264 VAL A CA 1
ATOM 2147 C C . VAL A 1 264 ? -13.82 15.039 22.188 1 98.88 264 VAL A C 1
ATOM 2149 O O . VAL A 1 264 ? -14.93 14.531 22.422 1 98.88 264 VAL A O 1
ATOM 2152 N N . CYS A 1 265 ? -12.812 14.359 21.859 1 98.81 265 CYS A N 1
ATOM 2153 C CA . CYS A 1 265 ? -12.867 12.906 21.781 1 98.81 265 CYS A CA 1
ATOM 2154 C C . CYS A 1 265 ? -12.18 12.266 22.984 1 98.81 265 CYS A C 1
ATOM 2156 O O . CYS A 1 265 ? -10.961 12.336 23.109 1 98.81 265 CYS A O 1
ATOM 2158 N N . LEU A 1 266 ? -12.945 11.672 23.828 1 98.69 266 LEU A N 1
ATOM 2159 C CA . LEU A 1 266 ? -12.406 10.891 24.938 1 98.69 266 LEU A CA 1
ATOM 2160 C C . LEU A 1 266 ? -12.164 9.445 24.5 1 98.69 266 LEU A C 1
ATOM 2162 O O . LEU A 1 266 ? -13.094 8.633 24.484 1 98.69 266 LEU A O 1
ATOM 2166 N N . ASP A 1 267 ? -10.945 9.117 24.234 1 97.81 267 ASP A N 1
ATOM 2167 C CA . ASP A 1 267 ? -10.609 7.777 23.766 1 97.81 267 ASP A CA 1
ATOM 2168 C C . ASP A 1 267 ? -10.508 6.793 24.938 1 97.81 267 ASP A C 1
ATOM 2170 O O . ASP A 1 267 ? -10 7.137 26 1 97.81 267 ASP A O 1
ATOM 2174 N N . HIS A 1 268 ? -10.969 5.613 24.75 1 96.19 268 HIS A N 1
ATOM 2175 C CA . HIS A 1 268 ? -10.938 4.594 25.797 1 96.19 268 HIS A CA 1
ATOM 2176 C C . HIS A 1 268 ? -9.648 3.777 25.719 1 96.19 268 HIS A C 1
ATOM 2178 O O . HIS A 1 268 ? -9.492 2.799 26.453 1 96.19 268 HIS A O 1
ATOM 2184 N N . THR A 1 269 ? -8.758 4.117 24.828 1 94 269 THR A N 1
ATOM 2185 C CA . THR A 1 269 ? -7.484 3.414 24.672 1 94 269 THR A CA 1
ATOM 2186 C C . THR A 1 269 ? -6.336 4.242 25.234 1 94 269 THR A C 1
ATOM 2188 O O . THR A 1 269 ? -6.465 5.453 25.422 1 94 269 THR A O 1
ATOM 2191 N N . ALA A 1 270 ? -5.223 3.5 25.547 1 93.75 270 ALA A N 1
ATOM 2192 C CA . ALA A 1 270 ? -4.012 4.102 26.094 1 93.75 270 ALA A CA 1
ATOM 2193 C C . ALA A 1 270 ? -2.787 3.723 25.281 1 93.75 270 ALA A C 1
ATOM 2195 O O . ALA A 1 270 ? -2.092 2.756 25.594 1 93.75 270 ALA A O 1
ATOM 2196 N N . PRO A 1 271 ? -2.525 4.449 24.219 1 91.81 271 PRO A N 1
ATOM 2197 C CA . PRO A 1 271 ? -1.348 4.133 23.406 1 91.81 271 PRO A CA 1
ATOM 2198 C C . PRO A 1 271 ? -0.05 4.164 24.203 1 91.81 271 PRO A C 1
ATOM 2200 O O . PRO A 1 271 ? 0.211 5.129 24.922 1 91.81 271 PRO A O 1
ATOM 2203 N N . PRO A 1 272 ? 0.869 3.16 23.969 1 93.12 272 PRO A N 1
ATOM 2204 C CA . PRO A 1 272 ? 1.996 2.992 24.891 1 93.12 272 PRO A CA 1
ATOM 2205 C C . PRO A 1 272 ? 3.264 3.691 24.406 1 93.12 272 PRO A C 1
ATOM 2207 O O . PRO A 1 272 ? 4.168 3.957 25.188 1 93.12 272 PRO A O 1
ATOM 2210 N N . THR A 1 273 ? 3.434 3.875 23.109 1 95.12 273 THR A N 1
ATOM 2211 C CA . THR A 1 273 ? 4.66 4.434 22.562 1 95.12 273 THR A CA 1
ATOM 2212 C C . THR A 1 273 ? 4.375 5.738 21.812 1 95.12 273 THR A C 1
ATOM 2214 O O . THR A 1 273 ? 3.219 6.062 21.547 1 95.12 273 THR A O 1
ATOM 2217 N N . ALA A 1 274 ? 5.449 6.461 21.5 1 95.44 274 ALA A N 1
ATOM 2218 C CA . ALA A 1 274 ? 5.316 7.707 20.75 1 95.44 274 ALA A CA 1
ATOM 2219 C C . ALA A 1 274 ? 4.684 7.453 19.375 1 95.44 274 ALA A C 1
ATOM 2221 O O . ALA A 1 274 ? 3.863 8.242 18.922 1 95.44 274 ALA A O 1
ATOM 2222 N N . SER A 1 275 ? 5.121 6.391 18.766 1 97.5 275 SER A N 1
ATOM 2223 C CA . SER A 1 275 ? 4.539 6.035 17.469 1 97.5 275 SER A CA 1
ATOM 2224 C C . SER A 1 275 ? 3.047 5.754 17.594 1 97.5 275 SER A C 1
ATOM 2226 O O . SER A 1 275 ? 2.26 6.145 16.734 1 97.5 275 SER A O 1
ATOM 2228 N N . ASP A 1 276 ? 2.678 5.078 18.688 1 96.44 276 ASP A N 1
ATOM 2229 C CA . ASP A 1 276 ? 1.27 4.766 18.922 1 96.44 276 ASP A CA 1
ATOM 2230 C C . ASP A 1 276 ? 0.46 6.039 19.156 1 96.44 276 ASP A C 1
ATOM 2232 O O . ASP A 1 276 ? -0.682 6.148 18.719 1 96.44 276 ASP A O 1
ATOM 2236 N N . PHE A 1 277 ? 1.036 6.992 19.859 1 94.94 277 PHE A N 1
ATOM 2237 C CA . PHE A 1 277 ? 0.361 8.258 20.125 1 94.94 277 PHE A CA 1
ATOM 2238 C C . PHE A 1 277 ? 0.126 9.023 18.828 1 94.94 277 PHE A C 1
ATOM 2240 O O . PHE A 1 277 ? -0.952 9.578 18.609 1 94.94 277 PHE A O 1
ATOM 2247 N N . ALA A 1 278 ? 1.18 9.031 18.078 1 96.69 278 ALA A N 1
ATOM 2248 C CA . ALA A 1 278 ? 1.074 9.727 16.797 1 96.69 278 ALA A CA 1
ATOM 2249 C C . ALA A 1 278 ? -0.024 9.109 15.93 1 96.69 278 ALA A C 1
ATOM 2251 O O . ALA A 1 278 ? -0.84 9.836 15.352 1 96.69 278 ALA A O 1
ATOM 2252 N N . ALA A 1 279 ? -0.033 7.816 15.914 1 96.81 279 ALA A N 1
ATOM 2253 C CA . ALA A 1 279 ? -1.054 7.121 15.133 1 96.81 279 ALA A CA 1
ATOM 2254 C C . ALA A 1 279 ? -2.451 7.41 15.672 1 96.81 279 ALA A C 1
ATOM 2256 O O . ALA A 1 279 ? -3.389 7.633 14.898 1 96.81 279 ALA A O 1
ATOM 2257 N N . THR A 1 280 ? -2.604 7.395 16.969 1 97 280 THR A N 1
ATOM 2258 C CA . THR A 1 280 ? -3.893 7.633 17.609 1 97 280 THR A CA 1
ATOM 2259 C C . THR A 1 280 ? -4.406 9.031 17.281 1 97 280 THR A C 1
ATOM 2261 O O . THR A 1 280 ? -5.594 9.219 17.016 1 97 280 THR A O 1
ATOM 2264 N N . ALA A 1 281 ? -3.498 9.969 17.312 1 96.81 281 ALA A N 1
ATOM 2265 C CA . ALA A 1 281 ? -3.877 11.352 17.016 1 96.81 281 ALA A CA 1
ATOM 2266 C C . ALA A 1 281 ? -4.285 11.508 15.555 1 96.81 281 ALA A C 1
ATOM 2268 O O . ALA A 1 281 ? -5.145 12.328 15.227 1 96.81 281 ALA A O 1
ATOM 2269 N N . LEU A 1 282 ? -3.684 10.734 14.719 1 96.56 282 LEU A N 1
ATOM 2270 C CA . LEU A 1 282 ? -3.945 10.828 13.289 1 96.56 282 LEU A CA 1
ATOM 2271 C C . LEU A 1 282 ? -5.25 10.125 12.93 1 96.56 282 LEU A C 1
ATOM 2273 O O . LEU A 1 282 ? -6.078 10.68 12.203 1 96.56 282 LEU A O 1
ATOM 2277 N N . HIS A 1 283 ? -5.391 8.828 13.453 1 96.75 283 HIS A N 1
ATOM 2278 C CA . HIS A 1 283 ? -6.539 8.086 12.945 1 96.75 283 HIS A CA 1
ATOM 2279 C C . HIS A 1 283 ? -7.152 7.211 14.031 1 96.75 283 HIS A C 1
ATOM 2281 O O . HIS A 1 283 ? -8.055 6.41 13.758 1 96.75 283 HIS A O 1
ATOM 2287 N N . GLY A 1 284 ? -6.785 7.336 15.25 1 96.62 284 GLY A N 1
ATOM 2288 C CA . GLY A 1 284 ? -7.281 6.457 16.297 1 96.62 284 GLY A CA 1
ATOM 2289 C C . GLY A 1 284 ? -6.645 5.082 16.281 1 96.62 284 GLY A C 1
ATOM 2290 O O . GLY A 1 284 ? -5.625 4.875 15.617 1 96.62 284 GLY A O 1
ATOM 2291 N N . THR A 1 285 ? -7.18 4.18 17.094 1 96.12 285 THR A N 1
ATOM 2292 C CA . THR A 1 285 ? -6.629 2.834 17.188 1 96.12 285 THR A CA 1
ATOM 2293 C C . THR A 1 285 ? -7.535 1.826 16.484 1 96.12 285 THR A C 1
ATOM 2295 O O . THR A 1 285 ? -8.766 1.953 16.531 1 96.12 285 THR A O 1
ATOM 2298 N N . TYR A 1 286 ? -6.906 0.895 15.82 1 94.62 286 TYR A N 1
ATOM 2299 C CA . TYR A 1 286 ? -7.578 -0.24 15.195 1 94.62 286 TYR A CA 1
ATOM 2300 C C . TYR A 1 286 ? -7.398 -1.503 16.031 1 94.62 286 TYR A C 1
ATOM 2302 O O . TYR A 1 286 ? -6.273 -1.877 16.375 1 94.62 286 TYR A O 1
ATOM 2310 N N . SER A 1 287 ? -8.508 -2.096 16.375 1 93.62 287 SER A N 1
ATOM 2311 C CA . SER A 1 287 ? -8.547 -3.379 17.078 1 93.62 287 SER A CA 1
ATOM 2312 C C . SER A 1 287 ? -9.883 -4.09 16.828 1 93.62 287 SER A C 1
ATOM 2314 O O . SER A 1 287 ? -10.938 -3.459 16.859 1 93.62 287 SER A O 1
ATOM 2316 N N . THR A 1 288 ? -9.844 -5.348 16.547 1 90.69 288 THR A N 1
ATOM 2317 C CA . THR A 1 288 ? -11.078 -6.086 16.312 1 90.69 288 THR A CA 1
ATOM 2318 C C . THR A 1 288 ? -11.32 -7.121 17.406 1 90.69 288 THR A C 1
ATOM 2320 O O . THR A 1 288 ? -10.367 -7.707 17.922 1 90.69 288 THR A O 1
ATOM 2323 N N . SER A 1 289 ? -12.578 -7.305 17.734 1 89.62 289 SER A N 1
ATOM 2324 C CA . SER A 1 289 ? -12.969 -8.383 18.641 1 89.62 289 SER A CA 1
ATOM 2325 C C . SER A 1 289 ? -12.859 -9.742 17.969 1 89.62 289 SER A C 1
ATOM 2327 O O . SER A 1 289 ? -12.617 -9.828 16.766 1 89.62 289 SER A O 1
ATOM 2329 N N . PRO A 1 290 ? -13.055 -10.812 18.734 1 82.38 290 PRO A N 1
ATOM 2330 C CA . PRO A 1 290 ? -13.047 -12.148 18.125 1 82.38 290 PRO A CA 1
ATOM 2331 C C . PRO A 1 290 ? -14.148 -12.328 17.078 1 82.38 290 PRO A C 1
ATOM 2333 O O . PRO A 1 290 ? -14 -13.141 16.172 1 82.38 290 PRO A O 1
ATOM 2336 N N . HIS A 1 291 ? -15.203 -11.555 17.219 1 83.12 291 HIS A N 1
ATOM 2337 C CA . HIS A 1 291 ? -16.297 -11.656 16.266 1 83.12 291 HIS A CA 1
ATOM 2338 C C . HIS A 1 291 ? -16.188 -10.57 15.195 1 83.12 291 HIS A C 1
ATOM 2340 O O . HIS A 1 291 ? -17.203 -10.188 14.586 1 83.12 291 HIS A O 1
ATOM 2346 N N . ASN A 1 292 ? -15.055 -9.93 15.039 1 85 292 ASN A N 1
ATOM 2347 C CA . ASN A 1 292 ? -14.672 -9.047 13.938 1 85 292 ASN A CA 1
ATOM 2348 C C . ASN A 1 292 ? -15.359 -7.691 14.047 1 85 292 ASN A C 1
ATOM 2350 O O . ASN A 1 292 ? -15.695 -7.078 13.031 1 85 292 ASN A O 1
ATOM 2354 N N . HIS A 1 293 ? -15.672 -7.324 15.336 1 90.06 293 HIS A N 1
ATOM 2355 C CA . HIS A 1 293 ? -16.188 -5.98 15.562 1 90.06 293 HIS A CA 1
ATOM 2356 C C . HIS A 1 293 ? -15.07 -5.008 15.914 1 90.06 293 HIS A C 1
ATOM 2358 O O . HIS A 1 293 ? -14.141 -5.359 16.641 1 90.06 293 HIS A O 1
ATOM 2364 N N . GLN A 1 294 ? -15.172 -3.85 15.359 1 94.31 294 GLN A N 1
ATOM 2365 C CA . GLN A 1 294 ? -14.188 -2.822 15.68 1 94.31 294 GLN A CA 1
ATOM 2366 C C . GLN A 1 294 ? -14.344 -2.35 17.125 1 94.31 294 GLN A C 1
ATOM 2368 O O . GLN A 1 294 ? -15.414 -1.885 17.516 1 94.31 294 GLN A O 1
ATOM 2373 N N . ILE A 1 295 ? -13.273 -2.443 17.922 1 94.88 295 ILE A N 1
ATOM 2374 C CA . ILE A 1 295 ? -13.359 -2.045 19.328 1 94.88 295 ILE A CA 1
ATOM 2375 C C . ILE A 1 295 ? -12.281 -1.003 19.625 1 94.88 295 ILE A C 1
ATOM 2377 O O . ILE A 1 295 ? -12.117 -0.59 20.781 1 94.88 295 ILE A O 1
ATOM 2381 N N . GLY A 1 296 ? -11.547 -0.595 18.609 1 95.62 296 GLY A N 1
ATOM 2382 C CA . GLY A 1 296 ? -10.586 0.483 18.781 1 95.62 296 GLY A CA 1
ATOM 2383 C C . GLY A 1 296 ? -11.227 1.855 18.828 1 95.62 296 GLY A C 1
ATOM 2384 O O . GLY A 1 296 ? -12.453 1.97 18.859 1 95.62 296 GLY A O 1
ATOM 2385 N N . SER A 1 297 ? -10.406 2.912 18.828 1 97.12 297 SER A N 1
ATOM 2386 C CA . SER A 1 297 ? -10.93 4.27 18.969 1 97.12 297 SER A CA 1
ATOM 2387 C C . SER A 1 297 ? -11.016 4.973 17.625 1 97.12 297 SER A C 1
ATOM 2389 O O . SER A 1 297 ? -11.297 6.168 17.562 1 97.12 297 SER A O 1
ATOM 2391 N N . CYS A 1 298 ? -10.781 4.234 16.484 1 97.19 298 CYS A N 1
ATOM 2392 C CA . CYS A 1 298 ? -10.688 4.879 15.18 1 97.19 298 CYS A CA 1
ATOM 2393 C C . CYS A 1 298 ? -12.031 5.449 14.758 1 97.19 298 CYS A C 1
ATOM 2395 O O . CYS A 1 298 ? -12.094 6.34 13.906 1 97.19 298 CYS A O 1
ATOM 2397 N N . MET A 1 299 ? -13.125 4.988 15.375 1 97.56 299 MET A N 1
ATOM 2398 C CA . MET A 1 299 ? -14.445 5.484 15 1 97.56 299 MET A CA 1
ATOM 2399 C C . MET A 1 299 ? -14.906 6.574 15.961 1 97.56 299 MET A C 1
ATOM 2401 O O . MET A 1 299 ? -15.953 7.191 15.75 1 97.56 299 MET A O 1
ATOM 2405 N N . ASN A 1 300 ? -14.18 6.848 17.016 1 98.25 300 ASN A N 1
ATOM 2406 C CA . ASN A 1 300 ? -14.469 7.91 17.984 1 98.25 300 ASN A CA 1
ATOM 2407 C C . ASN A 1 300 ? -13.938 9.258 17.5 1 98.25 300 ASN A C 1
ATOM 2409 O O . ASN A 1 300 ? -13.18 9.922 18.203 1 98.25 300 ASN A O 1
ATOM 2413 N N . ARG A 1 301 ? -14.406 9.625 16.266 1 98.19 301 ARG A N 1
ATOM 2414 C CA . ARG A 1 301 ? -13.883 10.797 15.578 1 98.19 301 ARG A CA 1
ATOM 2415 C C . ARG A 1 301 ? -14.977 11.484 14.758 1 98.19 301 ARG A C 1
ATOM 2417 O O . ARG A 1 301 ? -16 10.883 14.453 1 98.19 301 ARG A O 1
ATOM 2424 N N . TRP A 1 302 ? -14.773 12.719 14.438 1 98.25 302 TRP A N 1
ATOM 2425 C CA . TRP A 1 302 ? -15.477 13.508 13.438 1 98.25 302 TRP A CA 1
ATOM 2426 C C . TRP A 1 302 ? -14.516 14.414 12.672 1 98.25 302 TRP A C 1
ATOM 2428 O O . TRP A 1 302 ? -14.219 15.523 13.117 1 98.25 302 TRP A O 1
ATOM 2438 N N . TYR A 1 303 ? -14.125 14.031 11.508 1 97.5 303 TYR A N 1
ATOM 2439 C CA . TYR A 1 303 ? -12.953 14.594 10.844 1 97.5 303 TYR A CA 1
ATOM 2440 C C . TYR A 1 303 ? -13.312 15.875 10.086 1 97.5 303 TYR A C 1
ATOM 2442 O O . TYR A 1 303 ? -12.43 16.594 9.609 1 97.5 303 TYR A O 1
ATOM 2450 N N . ASP A 1 304 ? -14.539 16.234 10.031 1 97.31 304 ASP A N 1
ATOM 2451 C CA . ASP A 1 304 ? -14.961 17.438 9.297 1 97.31 304 ASP A CA 1
ATOM 2452 C C . ASP A 1 304 ? -14.773 18.688 10.141 1 97.31 304 ASP A C 1
ATOM 2454 O O . ASP A 1 304 ? -15.211 19.781 9.758 1 97.31 304 ASP A O 1
ATOM 2458 N N . LYS A 1 305 ? -14.195 18.578 11.359 1 97.75 305 LYS A N 1
ATOM 2459 C CA . LYS A 1 305 ? -14.062 19.719 12.273 1 97.75 305 LYS A CA 1
ATOM 2460 C C . LYS A 1 305 ? -12.758 19.625 13.07 1 97.75 305 LYS A C 1
ATOM 2462 O O . LYS A 1 305 ? -12.008 18.656 12.938 1 97.75 305 LYS A O 1
ATOM 2467 N N . LEU A 1 306 ? -12.539 20.672 13.867 1 98.06 306 LEU A N 1
ATOM 2468 C CA . LEU A 1 306 ? -11.484 20.688 14.875 1 98.06 306 LEU A CA 1
ATOM 2469 C C . LEU A 1 306 ? -11.828 19.75 16.031 1 98.06 306 LEU A C 1
ATOM 2471 O O . LEU A 1 306 ? -12.945 19.797 16.562 1 98.06 306 LEU A O 1
ATOM 2475 N N . GLN A 1 307 ? -10.883 18.906 16.406 1 98 307 GLN A N 1
ATOM 2476 C CA . GLN A 1 307 ? -11.156 18 17.516 1 98 307 GLN A CA 1
ATOM 2477 C C . GLN A 1 307 ? -9.961 17.906 18.453 1 98 307 GLN A C 1
ATOM 2479 O O . GLN A 1 307 ? -8.82 17.797 18 1 98 307 GLN A O 1
ATOM 2484 N N . ILE A 1 308 ? -10.219 17.953 19.719 1 98.5 308 ILE A N 1
ATOM 2485 C CA . ILE A 1 308 ? -9.25 17.672 20.766 1 98.5 308 ILE A CA 1
ATOM 2486 C C . ILE A 1 308 ? -9.391 16.219 21.203 1 98.5 308 ILE A C 1
ATOM 2488 O O . ILE A 1 308 ? -10.484 15.773 21.578 1 98.5 308 ILE A O 1
ATOM 2492 N N . ILE A 1 309 ? -8.336 15.508 21.156 1 98.38 309 ILE A N 1
ATOM 2493 C CA . ILE A 1 309 ? -8.336 14.086 21.484 1 98.38 309 ILE A CA 1
ATOM 2494 C C . ILE A 1 309 ? -7.605 13.859 22.797 1 98.38 309 ILE A C 1
ATOM 2496 O O . ILE A 1 309 ? -6.473 14.32 22.969 1 98.38 309 ILE A O 1
ATOM 2500 N N . VAL A 1 310 ? -8.242 13.211 23.75 1 97.81 310 VAL A N 1
ATOM 2501 C CA . VAL A 1 310 ? -7.613 12.867 25.031 1 97.81 310 VAL A CA 1
ATOM 2502 C C . VAL A 1 310 ? -7.738 11.367 25.281 1 97.81 310 VAL A C 1
ATOM 2504 O O . VAL A 1 310 ? -8.844 10.844 25.391 1 97.81 310 VAL A O 1
ATOM 2507 N N . CYS A 1 311 ? -6.637 10.688 25.375 1 96.56 311 CYS A N 1
ATOM 2508 C CA . CYS A 1 311 ? -6.602 9.242 25.594 1 96.56 311 CYS A CA 1
ATOM 2509 C C . CYS A 1 311 ? -6.832 8.898 27.047 1 96.56 311 CYS A C 1
ATOM 2511 O O . CYS A 1 311 ? -6.812 9.781 27.922 1 96.56 311 CYS A O 1
ATOM 2513 N N . ASP A 1 312 ? -7.047 7.637 27.281 1 95.5 312 ASP A N 1
ATOM 2514 C CA . ASP A 1 312 ? -7.355 7.156 28.625 1 95.5 312 ASP A CA 1
ATOM 2515 C C . ASP A 1 312 ? -6.211 7.453 29.594 1 95.5 312 ASP A C 1
ATOM 2517 O O . ASP A 1 312 ? -6.434 7.68 30.781 1 95.5 312 ASP A O 1
ATOM 2521 N N . ASN A 1 313 ? -4.984 7.512 29.125 1 91.38 313 ASN A N 1
ATOM 2522 C CA . ASN A 1 313 ? -3.812 7.742 29.969 1 91.38 313 ASN A CA 1
ATOM 2523 C C . ASN A 1 313 ? -3.457 9.219 30.031 1 91.38 313 ASN A C 1
ATOM 2525 O O . ASN A 1 313 ? -2.391 9.586 30.531 1 91.38 313 ASN A O 1
ATOM 2529 N N . GLY A 1 314 ? -4.262 10.062 29.375 1 92.38 314 GLY A N 1
ATOM 2530 C CA . GLY A 1 314 ? -4.074 11.5 29.516 1 92.38 314 GLY A CA 1
ATOM 2531 C C . GLY A 1 314 ? -3.307 12.109 28.359 1 92.38 314 GLY A C 1
ATOM 2532 O O . GLY A 1 314 ? -3.287 13.336 28.203 1 92.38 314 GLY A O 1
ATOM 2533 N N . VAL A 1 315 ? -2.645 11.273 27.547 1 92.94 315 VAL A N 1
ATOM 2534 C CA . VAL A 1 315 ? -2.014 11.82 26.344 1 92.94 315 VAL A CA 1
ATOM 2535 C C . VAL A 1 315 ? -3.059 12.523 25.484 1 92.94 315 VAL A C 1
ATOM 2537 O O . VAL A 1 315 ? -4.176 12.031 25.328 1 92.94 315 VAL A O 1
ATOM 2540 N N . ALA A 1 316 ? -2.705 13.711 25.016 1 95.69 316 ALA A N 1
ATOM 2541 C CA . ALA A 1 316 ? -3.697 14.516 24.297 1 95.69 316 ALA A CA 1
ATOM 2542 C C . ALA A 1 316 ? -3.109 15.117 23.031 1 95.69 316 ALA A C 1
ATOM 2544 O O . ALA A 1 316 ? -1.892 15.281 22.922 1 95.69 316 ALA A O 1
ATOM 2545 N N . GLY A 1 317 ? -3.936 15.344 22.125 1 95.81 317 GLY A N 1
ATOM 2546 C CA . GLY A 1 317 ? -3.562 15.969 20.875 1 95.81 317 GLY A CA 1
ATOM 2547 C C . GLY A 1 317 ? -4.727 16.641 20.172 1 95.81 317 GLY A C 1
ATOM 2548 O O . GLY A 1 317 ? -5.82 16.75 20.734 1 95.81 317 GLY A O 1
ATOM 2549 N N . VAL A 1 318 ? -4.441 17.234 19.031 1 97.31 318 VAL A N 1
ATOM 2550 C CA . VAL A 1 318 ? -5.43 17.922 18.203 1 97.31 318 VAL A CA 1
ATOM 2551 C C . VAL A 1 318 ? -5.383 17.375 16.781 1 97.31 318 VAL A C 1
ATOM 2553 O O . VAL A 1 318 ? -4.305 17.125 16.234 1 97.31 318 VAL A O 1
ATOM 2556 N N . ASN A 1 319 ? -6.465 16.984 16.234 1 97.75 319 ASN A N 1
ATOM 2557 C CA . ASN A 1 319 ? -6.684 16.703 14.82 1 97.75 319 ASN A CA 1
ATOM 2558 C C . ASN A 1 319 ? -7.633 17.719 14.195 1 97.75 319 ASN A C 1
ATOM 2560 O O . ASN A 1 319 ? -8.641 18.094 14.797 1 97.75 319 ASN A O 1
ATOM 2564 N N . PHE A 1 320 ? -7.312 18.203 12.977 1 96.94 320 PHE A N 1
ATOM 2565 C CA . PHE A 1 320 ? -8.164 19.297 12.531 1 96.94 320 PHE A CA 1
ATOM 2566 C C . PHE A 1 320 ? -8.344 19.266 11.016 1 96.94 320 PHE A C 1
ATOM 2568 O O . PHE A 1 320 ? -7.434 18.859 10.289 1 96.94 320 PHE A O 1
ATOM 2575 N N . GLU A 1 321 ? -9.555 19.672 10.664 1 94.69 321 GLU A N 1
ATOM 2576 C CA . GLU A 1 321 ? -9.852 19.906 9.25 1 94.69 321 GLU A CA 1
ATOM 2577 C C . GLU A 1 321 ? -8.992 21.031 8.688 1 94.69 321 GLU A C 1
ATOM 2579 O O . GLU A 1 321 ? -8.852 22.078 9.312 1 94.69 321 GLU A O 1
ATOM 2584 N N . HIS A 1 322 ? -8.422 20.812 7.562 1 92.81 322 HIS A N 1
ATOM 2585 C CA . HIS A 1 322 ? -7.273 21.609 7.137 1 92.81 322 HIS A CA 1
ATOM 2586 C C . HIS A 1 322 ? -7.613 22.469 5.926 1 92.81 322 HIS A C 1
ATOM 2588 O O . HIS A 1 322 ? -6.75 23.188 5.406 1 92.81 322 HIS A O 1
ATOM 2594 N N . SER A 1 323 ? -8.828 22.547 5.492 1 91.06 323 SER A N 1
ATOM 2595 C CA . SER A 1 323 ? -9.164 23.266 4.27 1 91.06 323 SER A CA 1
ATOM 2596 C C . SER A 1 323 ? -9.109 24.781 4.477 1 91.06 323 SER A C 1
ATOM 2598 O O . SER A 1 323 ? -8.625 25.516 3.609 1 91.06 323 SER A O 1
ATOM 2600 N N . VAL A 1 324 ? -9.516 25.234 5.703 1 91.56 324 VAL A N 1
ATOM 2601 C CA . VAL A 1 324 ? -9.664 26.688 5.84 1 91.56 324 VAL A CA 1
ATOM 2602 C C . VAL A 1 324 ? -8.672 27.219 6.875 1 91.56 324 VAL A C 1
ATOM 2604 O O . VAL A 1 324 ? -8.477 28.422 6.996 1 91.56 324 VAL A O 1
ATOM 2607 N N . VAL A 1 325 ? -8.055 26.344 7.562 1 93.5 325 VAL A N 1
ATOM 2608 C CA . VAL A 1 325 ? -7.047 26.75 8.539 1 93.5 325 VAL A CA 1
ATOM 2609 C C . VAL A 1 325 ? -5.746 26 8.297 1 93.5 325 VAL A C 1
ATOM 2611 O O . VAL A 1 325 ? -5.77 24.812 7.957 1 93.5 325 VAL A O 1
ATOM 2614 N N . ASP A 1 326 ? -4.668 26.656 8.453 1 91.12 326 ASP A N 1
ATOM 2615 C CA . ASP A 1 326 ? -3.381 25.984 8.281 1 91.12 326 ASP A CA 1
ATOM 2616 C C . ASP A 1 326 ? -2.764 25.625 9.633 1 91.12 326 ASP A C 1
ATOM 2618 O O . ASP A 1 326 ? -3.33 25.938 10.68 1 91.12 326 ASP A O 1
ATOM 2622 N N . GLY A 1 327 ? -1.669 25 9.586 1 91.25 327 GLY A N 1
ATOM 2623 C CA . GLY A 1 327 ? -1.012 24.5 10.781 1 91.25 327 GLY A CA 1
ATOM 2624 C C . GLY A 1 327 ? -0.551 25.594 11.727 1 91.25 327 GLY A C 1
ATOM 2625 O O . GLY A 1 327 ? -0.57 25.422 12.945 1 91.25 327 GLY A O 1
ATOM 2626 N N . HIS A 1 328 ? -0.157 26.719 11.164 1 91.12 328 HIS A N 1
ATOM 2627 C CA . HIS A 1 328 ? 0.313 27.812 11.992 1 91.12 328 HIS A CA 1
ATOM 2628 C C . HIS A 1 328 ? -0.805 28.359 12.875 1 91.12 328 HIS A C 1
ATOM 2630 O O . HIS A 1 328 ? -0.584 28.641 14.055 1 91.12 328 HIS A O 1
ATOM 2636 N N . THR A 1 329 ? -1.913 28.516 12.336 1 94.44 329 THR A N 1
ATOM 2637 C CA . THR A 1 329 ? -3.068 29.031 13.062 1 94.44 329 THR A CA 1
ATOM 2638 C C . THR A 1 329 ? -3.467 28.062 14.18 1 94.44 329 THR A C 1
ATOM 2640 O O . THR A 1 329 ? -3.697 28.5 15.32 1 94.44 329 THR A O 1
ATOM 2643 N N . VAL A 1 330 ? -3.516 26.828 13.883 1 95.44 330 VAL A N 1
ATOM 2644 C CA . VAL A 1 330 ? -3.922 25.828 14.867 1 95.44 330 VAL A CA 1
ATOM 2645 C C . VAL A 1 330 ? -2.826 25.688 15.922 1 95.44 330 VAL A C 1
ATOM 2647 O O . VAL A 1 330 ? -3.115 25.422 17.094 1 95.44 330 VAL A O 1
ATOM 2650 N N . LEU A 1 331 ? -1.639 25.844 15.484 1 94.44 331 LEU A N 1
ATOM 2651 C CA . LEU A 1 331 ? -0.531 25.781 16.422 1 94.44 331 LEU A CA 1
ATOM 2652 C C . LEU A 1 331 ? -0.636 26.891 17.469 1 94.44 331 LEU A C 1
ATOM 2654 O O . LEU A 1 331 ? -0.365 26.672 18.656 1 94.44 331 LEU A O 1
ATOM 2658 N N . ARG A 1 332 ? -0.947 28.141 17.031 1 94.62 332 ARG A N 1
ATOM 2659 C CA . ARG A 1 332 ? -1.176 29.25 17.953 1 94.62 332 ARG A CA 1
ATOM 2660 C C . ARG A 1 332 ? -2.227 28.891 19 1 94.62 332 ARG A C 1
ATOM 2662 O O . ARG A 1 332 ? -2.041 29.141 20.188 1 94.62 332 ARG A O 1
ATOM 2669 N N . PHE A 1 333 ? -3.238 28.297 18.578 1 96 333 PHE A N 1
ATOM 2670 C CA . PHE A 1 333 ? -4.301 27.828 19.453 1 96 333 PHE A CA 1
ATOM 2671 C C . PHE A 1 333 ? -3.771 26.797 20.438 1 96 333 PHE A C 1
ATOM 2673 O O . PHE A 1 333 ? -3.914 26.953 21.656 1 96 333 PHE A O 1
ATOM 2680 N N . ALA A 1 334 ? -3.186 25.75 19.906 1 94.44 334 ALA A N 1
ATOM 2681 C CA . ALA A 1 334 ? -2.695 24.656 20.734 1 94.44 334 ALA A CA 1
ATOM 2682 C C . ALA A 1 334 ? -1.669 25.141 21.75 1 94.44 334 ALA A C 1
ATOM 2684 O O . ALA A 1 334 ? -1.688 24.734 22.922 1 94.44 334 ALA A O 1
ATOM 2685 N N . SER A 1 335 ? -0.808 26 21.312 1 93.25 335 SER A N 1
ATOM 2686 C CA . SER A 1 335 ? 0.246 26.516 22.172 1 93.25 335 SER A CA 1
ATOM 2687 C C . SER A 1 335 ? -0.331 27.391 23.281 1 93.25 335 SER A C 1
ATOM 2689 O O . SER A 1 335 ? 0.056 27.25 24.453 1 93.25 335 SER A O 1
ATOM 2691 N N . ASP A 1 336 ? -1.209 28.281 22.938 1 93.5 336 ASP A N 1
ATOM 2692 C CA . ASP A 1 336 ? -1.82 29.141 23.938 1 93.5 336 ASP A CA 1
ATOM 2693 C C . ASP A 1 336 ? -2.617 28.328 24.953 1 93.5 336 ASP A C 1
ATOM 2695 O O . ASP A 1 336 ? -2.572 28.609 26.156 1 93.5 336 ASP A O 1
ATOM 2699 N N . VAL A 1 337 ? -3.324 27.406 24.453 1 93.56 337 VAL A N 1
ATOM 2700 C CA . VAL A 1 337 ? -4.137 26.562 25.312 1 93.56 337 VAL A CA 1
ATOM 2701 C C . VAL A 1 337 ? -3.238 25.781 26.266 1 93.56 337 VAL A C 1
ATOM 2703 O O . VAL A 1 337 ? -3.488 25.75 27.484 1 93.56 337 VAL A O 1
ATOM 2706 N N . PHE A 1 338 ? -2.246 25.188 25.766 1 91.62 338 PHE A N 1
ATOM 2707 C CA . PHE A 1 338 ? -1.315 24.438 26.609 1 91.62 338 PHE A CA 1
ATOM 2708 C C . PHE A 1 338 ? -0.664 25.359 27.641 1 91.62 338 PHE A C 1
ATOM 2710 O O . PHE A 1 338 ? -0.585 25.016 28.812 1 91.62 338 PHE A O 1
ATOM 2717 N N . THR A 1 339 ? -0.189 26.5 27.203 1 89.81 339 THR A N 1
ATOM 2718 C CA . THR A 1 339 ? 0.461 27.453 28.094 1 89.81 339 THR A CA 1
ATOM 2719 C C . THR A 1 339 ? -0.48 27.875 29.203 1 89.81 339 THR A C 1
ATOM 2721 O O . THR A 1 339 ? -0.071 27.969 30.375 1 89.81 339 THR A O 1
ATOM 2724 N N . ASP A 1 340 ? -1.611 28.141 28.812 1 90 340 ASP A N 1
ATOM 2725 C CA . ASP A 1 340 ? -2.596 28.531 29.828 1 90 340 ASP A CA 1
ATOM 2726 C C . ASP A 1 340 ? -2.779 27.438 30.875 1 90 340 ASP A C 1
ATOM 2728 O O . ASP A 1 340 ? -2.932 27.719 32.062 1 90 340 ASP A O 1
ATOM 2732 N N . THR A 1 341 ? -2.859 26.203 30.469 1 87.44 341 THR A N 1
ATOM 2733 C CA . THR A 1 341 ? -3.01 25.109 31.406 1 87.44 341 THR A CA 1
ATOM 2734 C C . THR A 1 341 ? -1.838 25.062 32.375 1 87.44 341 THR A C 1
ATOM 2736 O O . THR A 1 341 ? -2.021 24.781 33.562 1 87.44 341 THR A O 1
ATOM 2739 N N . VAL A 1 342 ? -0.689 25.328 31.891 1 83.44 342 VAL A N 1
ATOM 2740 C CA . VAL A 1 342 ? 0.517 25.297 32.719 1 83.44 342 VAL A CA 1
ATOM 2741 C C . VAL A 1 342 ? 0.487 26.438 33.719 1 83.44 342 VAL A C 1
ATOM 2743 O O . VAL A 1 342 ? 0.778 26.25 34.906 1 83.44 342 VAL A O 1
ATOM 2746 N N . ILE A 1 343 ? 0.161 27.578 33.281 1 84.12 343 ILE A N 1
ATOM 2747 C CA . ILE A 1 343 ? 0.126 28.766 34.125 1 84.12 343 ILE A CA 1
ATOM 2748 C C . ILE A 1 343 ? -0.937 28.594 35.219 1 84.12 343 ILE A C 1
ATOM 2750 O O . ILE A 1 343 ? -0.696 28.891 36.375 1 84.12 343 ILE A O 1
ATOM 2754 N N . ARG A 1 344 ? -2.047 28.172 34.844 1 81.06 344 ARG A N 1
ATOM 2755 C CA . ARG A 1 344 ? -3.117 27.953 35.812 1 81.06 344 ARG A CA 1
ATOM 2756 C C . ARG A 1 344 ? -2.688 26.953 36.875 1 81.06 344 ARG A C 1
ATOM 2758 O O . ARG A 1 344 ? -3.035 27.109 38.062 1 81.06 344 ARG A O 1
ATOM 2765 N N . PHE A 1 345 ? -2.068 26 36.469 1 76.94 345 PHE A N 1
ATOM 2766 C CA . PHE A 1 345 ? -1.543 25.047 37.438 1 76.94 345 PHE A CA 1
ATOM 2767 C C . PHE A 1 345 ? -0.548 25.719 38.375 1 76.94 345 PHE A C 1
ATOM 2769 O O . PHE A 1 345 ? -0.595 25.516 39.594 1 76.94 345 PHE A O 1
ATOM 2776 N N . ALA A 1 346 ? 0.317 26.438 37.75 1 75 346 ALA A N 1
ATOM 2777 C CA . ALA A 1 346 ? 1.3 27.156 38.531 1 75 346 ALA A CA 1
ATOM 2778 C C . ALA A 1 346 ? 0.616 28.094 39.531 1 75 346 ALA A C 1
ATOM 2780 O O . ALA A 1 346 ? 1.064 28.234 40.688 1 75 346 ALA A O 1
ATOM 2781 N N . GLN A 1 347 ? -0.366 28.625 39.125 1 76.88 347 GLN A N 1
ATOM 2782 C CA . GLN A 1 347 ? -1.127 29.531 40 1 76.88 347 GLN A CA 1
ATOM 2783 C C . GLN A 1 347 ? -1.784 28.766 41.125 1 76.88 347 GLN A C 1
ATOM 2785 O O . GLN A 1 347 ? -1.878 29.281 42.25 1 76.88 347 GLN A O 1
ATOM 2790 N N . SER A 1 348 ? -2.307 27.719 40.875 1 73.88 348 SER A N 1
ATOM 2791 C CA . SER A 1 348 ? -2.936 26.906 41.906 1 73.88 348 SER A CA 1
ATOM 2792 C C . SER A 1 348 ? -1.944 26.562 43 1 73.88 348 SER A C 1
ATOM 2794 O O . SER A 1 348 ? -2.338 26.328 44.156 1 73.88 348 SER A O 1
ATOM 2796 N N . ILE A 1 349 ? -0.745 26.547 42.594 1 68.31 349 ILE A N 1
ATOM 2797 C CA . ILE A 1 349 ? 0.296 26.219 43.562 1 68.31 349 ILE A CA 1
ATOM 2798 C C . ILE A 1 349 ? 0.737 27.484 44.281 1 68.31 349 ILE A C 1
ATOM 2800 O O . ILE A 1 349 ? 0.856 27.484 45.5 1 68.31 349 ILE A O 1
ATOM 2804 N N . SER A 1 350 ? 1.04 28.547 43.469 1 71.94 350 SER A N 1
ATOM 2805 C CA . SER A 1 350 ? 1.655 29.75 44.031 1 71.94 350 SER A CA 1
ATOM 2806 C C . SER A 1 350 ? 0.604 30.703 44.594 1 71.94 350 SER A C 1
ATOM 2808 O O . SER A 1 350 ? 0.923 31.578 45.406 1 71.94 350 SER A O 1
ATOM 2810 N N . GLY A 1 351 ? -0.628 30.578 44.25 1 64.94 351 GLY A N 1
ATOM 2811 C CA . GLY A 1 351 ? -1.673 31.5 44.656 1 64.94 351 GLY A CA 1
ATOM 2812 C C . GLY A 1 351 ? -1.622 32.844 43.938 1 64.94 351 GLY A C 1
ATOM 2813 O O . GLY A 1 351 ? -2.33 33.781 44.281 1 64.94 351 GLY A O 1
ATOM 2814 N N . THR A 1 352 ? -0.749 32.969 42.938 1 62.72 352 THR A N 1
ATOM 2815 C CA . THR A 1 352 ? -0.6 34.219 42.188 1 62.72 352 THR A CA 1
ATOM 2816 C C . THR A 1 352 ? -1.685 34.344 41.125 1 62.72 352 THR A C 1
ATOM 2818 O O . THR A 1 352 ? -2.295 33.344 40.719 1 62.72 352 THR A O 1
ATOM 2821 N N . THR A 1 353 ? -2.092 35.625 40.75 1 58.25 353 THR A N 1
ATOM 2822 C CA . THR A 1 353 ? -3.189 35.906 39.844 1 58.25 353 THR A CA 1
ATOM 2823 C C . THR A 1 353 ? -2.66 36.219 38.438 1 58.25 353 THR A C 1
ATOM 2825 O O . THR A 1 353 ? -3.299 36.938 37.688 1 58.25 353 THR A O 1
ATOM 2828 N N . GLN A 1 354 ? -1.601 35.75 37.969 1 57.69 354 GLN A N 1
ATOM 2829 C CA . GLN A 1 354 ? -1.14 36.031 36.594 1 57.69 354 GLN A CA 1
ATOM 2830 C C . GLN A 1 354 ? -1.973 35.25 35.562 1 57.69 354 GLN A C 1
ATOM 2832 O O . GLN A 1 354 ? -2.281 34.094 35.781 1 57.69 354 GLN A O 1
ATOM 2837 N N . CYS A 1 355 ? -2.703 36.031 34.562 1 57.16 355 CYS A N 1
ATOM 2838 C CA . CYS A 1 355 ? -3.562 35.375 33.594 1 57.16 355 CYS A CA 1
ATOM 2839 C C . CYS A 1 355 ? -2.98 35.469 32.188 1 57.16 355 CYS A C 1
ATOM 2841 O O . CYS A 1 355 ? -2.592 36.562 31.75 1 57.16 355 CYS A O 1
ATOM 2843 N N . PHE A 1 356 ? -2.701 34.344 31.656 1 62.88 356 PHE A N 1
ATOM 2844 C CA . PHE A 1 356 ? -2.27 34.312 30.266 1 62.88 356 PHE A CA 1
ATOM 2845 C C . PHE A 1 356 ? -3.42 34.656 29.328 1 62.88 356 PHE A C 1
ATOM 2847 O O . PHE A 1 356 ? -3.303 35.562 28.516 1 62.88 356 PHE A O 1
ATOM 2854 N N . LEU A 1 357 ? -4.477 33.938 29.469 1 73.56 357 LEU A N 1
ATOM 2855 C CA . LEU A 1 357 ? -5.727 34.25 28.781 1 73.56 357 LEU A CA 1
ATOM 2856 C C . LEU A 1 357 ? -6.762 34.781 29.766 1 73.56 357 LEU A C 1
ATOM 2858 O O . LEU A 1 357 ? -7.164 34.094 30.688 1 73.56 357 LEU A O 1
ATOM 2862 N N . GLU A 1 358 ? -6.988 36.031 29.641 1 64.69 358 GLU A N 1
ATOM 2863 C CA . GLU A 1 358 ? -7.965 36.656 30.516 1 64.69 358 GLU A CA 1
ATOM 2864 C C . GLU A 1 358 ? -9.383 36.156 30.203 1 64.69 358 GLU A C 1
ATOM 2866 O O . GLU A 1 358 ? -9.742 36 29.047 1 64.69 358 GLU A O 1
ATOM 2871 N N . SER A 1 359 ? -9.992 35.438 31.141 1 64.44 359 SER A N 1
ATOM 2872 C CA . SER A 1 359 ? -11.391 35.156 30.844 1 64.44 359 SER A CA 1
ATOM 2873 C C . SER A 1 359 ? -12.273 35.375 32.062 1 64.44 359 SER A C 1
ATOM 2875 O O . SER A 1 359 ? -11.836 35.156 33.188 1 64.44 359 SER A O 1
ATOM 2877 N N . ALA A 1 360 ? -13.328 36.031 31.766 1 72.69 360 ALA A N 1
ATOM 2878 C CA . ALA A 1 360 ? -14.398 36.219 32.75 1 72.69 360 ALA A CA 1
ATOM 2879 C C . ALA A 1 360 ? -15.312 35 32.781 1 72.69 360 ALA A C 1
ATOM 2881 O O . ALA A 1 360 ? -15.391 34.25 31.812 1 72.69 360 ALA A O 1
ATOM 2882 N N . TYR A 1 361 ? -15.664 34.594 33.906 1 83.19 361 TYR A N 1
ATOM 2883 C CA . TYR A 1 361 ? -16.672 33.562 34.094 1 83.19 361 TYR A CA 1
ATOM 2884 C C . TYR A 1 361 ? -18.016 34.156 34.469 1 83.19 361 TYR A C 1
ATOM 2886 O O . TYR A 1 361 ? -18.094 35.125 35.25 1 83.19 361 TYR A O 1
ATOM 2894 N N . LYS A 1 362 ? -18.984 33.75 33.719 1 84.12 362 LYS A N 1
ATOM 2895 C CA . LYS A 1 362 ? -20.344 34.125 34.062 1 84.12 362 LYS A CA 1
ATOM 2896 C C . LYS A 1 362 ? -21.219 32.875 34.25 1 84.12 362 LYS A C 1
ATOM 2898 O O . LYS A 1 362 ? -21.359 32.062 33.312 1 84.12 362 LYS A O 1
ATOM 2903 N N . ALA A 1 363 ? -21.797 32.781 35.406 1 83.56 363 ALA A N 1
ATOM 2904 C CA . ALA A 1 363 ? -22.609 31.625 35.75 1 83.56 363 ALA A CA 1
ATOM 2905 C C . ALA A 1 363 ? -23.797 31.469 34.781 1 83.56 363 ALA A C 1
ATOM 2907 O O . ALA A 1 363 ? -24.391 32.469 34.375 1 83.56 363 ALA A O 1
ATOM 2908 N N . PRO A 1 364 ? -24.047 30.25 34.562 1 79.81 364 PRO A N 1
ATOM 2909 C CA . PRO A 1 364 ? -25.125 30 33.594 1 79.81 364 PRO A CA 1
ATOM 2910 C C . PRO A 1 364 ? -26.5 30.344 34.156 1 79.81 364 PRO A C 1
ATOM 2912 O O . PRO A 1 364 ? -26.719 30.234 35.375 1 79.81 364 PRO A O 1
ATOM 2915 N N . SER A 1 365 ? -27.219 30.969 33.25 1 75.62 365 SER A N 1
ATOM 2916 C CA . SER A 1 365 ? -28.641 31.188 33.531 1 75.62 365 SER A CA 1
ATOM 2917 C C . SER A 1 365 ? -29.516 30.203 32.781 1 75.62 365 SER A C 1
ATOM 2919 O O . SER A 1 365 ? -29 29.375 32 1 75.62 365 SER A O 1
ATOM 2921 N N . ASP A 1 366 ? -30.781 30.328 32.969 1 69.69 366 ASP A N 1
ATOM 2922 C CA . ASP A 1 366 ? -31.75 29.391 32.438 1 69.69 366 ASP A CA 1
ATOM 2923 C C . ASP A 1 366 ? -31.75 29.391 30.906 1 69.69 366 ASP A C 1
ATOM 2925 O O . ASP A 1 366 ? -32.375 28.531 30.281 1 69.69 366 ASP A O 1
ATOM 2929 N N . THR A 1 367 ? -30.859 30.031 30.25 1 81.44 367 THR A N 1
ATOM 2930 C CA . THR A 1 367 ? -30.922 30.078 28.797 1 81.44 367 THR A CA 1
ATOM 2931 C C . THR A 1 367 ? -29.828 29.203 28.188 1 81.44 367 THR A C 1
ATOM 2933 O O . THR A 1 367 ? -29.812 28.953 26.984 1 81.44 367 THR A O 1
ATOM 2936 N N . LEU A 1 368 ? -28.922 28.688 28.969 1 89.12 368 LEU A N 1
ATOM 2937 C CA . LEU A 1 368 ? -27.859 27.812 28.484 1 89.12 368 LEU A CA 1
ATOM 2938 C C . LEU A 1 368 ? -28.062 26.391 29 1 89.12 368 LEU A C 1
ATOM 2940 O O . LEU A 1 368 ? -28.438 26.188 30.172 1 89.12 368 LEU A O 1
ATOM 2944 N N . TYR A 1 369 ? -28 25.422 28.172 1 91.56 369 TYR A N 1
ATOM 2945 C CA . TYR A 1 369 ? -28.016 24.016 28.562 1 91.56 369 TYR A CA 1
ATOM 2946 C C . TYR A 1 369 ? -26.609 23.516 28.906 1 91.56 369 TYR A C 1
ATOM 2948 O O . TYR A 1 369 ? -25.922 22.953 28.047 1 91.56 369 TYR A O 1
ATOM 2956 N N . THR A 1 370 ? -26.219 23.609 30.156 1 93.88 370 THR A N 1
ATOM 2957 C CA . THR A 1 370 ? -24.844 23.359 30.562 1 93.88 370 THR A CA 1
ATOM 2958 C C . THR A 1 370 ? -24.672 21.922 31.031 1 93.88 370 THR A C 1
ATOM 2960 O O . THR A 1 370 ? -23.562 21.453 31.25 1 93.88 370 THR A O 1
ATOM 2963 N N . THR A 1 371 ? -25.734 21.172 31.141 1 94.06 371 THR A N 1
ATOM 2964 C CA . THR A 1 371 ? -25.672 19.75 31.453 1 94.06 371 THR A CA 1
ATOM 2965 C C . THR A 1 371 ? -25.594 18.922 30.172 1 94.06 371 THR A C 1
ATOM 2967 O O . THR A 1 371 ? -26.266 19.219 29.188 1 94.06 371 THR A O 1
ATOM 2970 N N . PRO A 1 372 ? -24.75 17.906 30.219 1 97.44 372 PRO A N 1
ATOM 2971 C CA . PRO A 1 372 ? -24.578 17.125 28.984 1 97.44 372 PRO A CA 1
ATOM 2972 C C . PRO A 1 372 ? -25.859 16.438 28.531 1 97.44 372 PRO A C 1
ATOM 2974 O O . PRO A 1 372 ? -26.609 15.906 29.359 1 97.44 372 PRO A O 1
ATOM 2977 N N . HIS A 1 373 ? -26.109 16.484 27.281 1 97.69 373 HIS A N 1
ATOM 2978 C CA . HIS A 1 373 ? -27.203 15.789 26.625 1 97.69 373 HIS A CA 1
ATOM 2979 C C . HIS A 1 373 ? -26.672 14.828 25.562 1 97.69 373 HIS A C 1
ATOM 2981 O O . HIS A 1 373 ? -25.75 15.164 24.812 1 97.69 373 HIS A O 1
ATOM 2987 N N . LYS A 1 374 ? -27.25 13.672 25.547 1 97.5 374 LYS A N 1
ATOM 2988 C CA . LYS A 1 374 ? -26.844 12.672 24.562 1 97.5 374 LYS A CA 1
ATOM 2989 C C . LYS A 1 374 ? -27.562 12.883 23.234 1 97.5 374 LYS A C 1
ATOM 2991 O O . LYS A 1 374 ? -28.766 13.141 23.203 1 97.5 374 LYS A O 1
ATOM 2996 N N . LEU A 1 375 ? -26.828 12.891 22.156 1 97.12 375 LEU A N 1
ATOM 2997 C CA . LEU A 1 375 ? -27.406 12.906 20.828 1 97.12 375 LEU A CA 1
ATOM 2998 C C . LEU A 1 375 ? -27.781 11.492 20.375 1 97.12 375 LEU A C 1
ATOM 3000 O O . LEU A 1 375 ? -26.922 10.609 20.344 1 97.12 375 LEU A O 1
ATOM 3004 N N . GLU A 1 376 ? -28.984 11.281 20.062 1 94.81 376 GLU A N 1
ATOM 3005 C CA . GLU A 1 376 ? -29.453 9.969 19.625 1 94.81 376 GLU A CA 1
ATOM 3006 C C . GLU A 1 376 ? -29.688 9.945 18.109 1 94.81 376 GLU A C 1
ATOM 3008 O O . GLU A 1 376 ? -30.188 10.922 17.531 1 94.81 376 GLU A O 1
ATOM 3013 N N . TRP A 1 377 ? -29.344 8.828 17.516 1 96.12 377 TRP A N 1
ATOM 3014 C CA . TRP A 1 377 ? -29.484 8.672 16.078 1 96.12 377 TRP A CA 1
ATOM 3015 C C . TRP A 1 377 ? -30.656 7.762 15.727 1 96.12 377 TRP A C 1
ATOM 3017 O O . TRP A 1 377 ? -30.891 6.758 16.406 1 96.12 377 TRP A O 1
ATOM 3027 N N . ASN A 1 378 ? -31.375 8.156 14.781 1 96.62 378 ASN A N 1
ATOM 3028 C CA . ASN A 1 378 ? -32.312 7.262 14.109 1 96.62 378 ASN A CA 1
ATOM 3029 C C . ASN A 1 378 ? -31.703 6.664 12.836 1 96.62 378 ASN A C 1
ATOM 3031 O O . ASN A 1 378 ? -31.688 7.312 11.789 1 96.62 378 ASN A O 1
ATOM 3035 N N . LEU A 1 379 ? -31.359 5.418 12.945 1 96.19 379 LEU A N 1
ATOM 3036 C CA . LEU A 1 379 ? -30.625 4.793 11.852 1 96.19 379 LEU A CA 1
ATOM 3037 C C . LEU A 1 379 ? -31.453 3.686 11.203 1 96.19 379 LEU A C 1
ATOM 3039 O O . LEU A 1 379 ? -31.875 2.744 11.883 1 96.19 379 LEU A O 1
ATOM 3043 N N . SER A 1 380 ? -31.719 3.84 9.914 1 93.88 380 SER A N 1
ATOM 3044 C CA . SER A 1 380 ? -32.312 2.74 9.156 1 93.88 380 SER A CA 1
ATOM 3045 C C . SER A 1 380 ? -31.344 1.562 9.055 1 93.88 380 SER A C 1
ATOM 3047 O O . SER A 1 380 ? -30.156 1.687 9.391 1 93.88 380 SER A O 1
ATOM 3049 N N . LYS A 1 381 ? -31.844 0.451 8.609 1 90 381 LYS A N 1
ATOM 3050 C CA . LYS A 1 381 ? -31 -0.723 8.406 1 90 381 LYS A CA 1
ATOM 3051 C C . LYS A 1 381 ? -29.891 -0.438 7.387 1 90 381 LYS A C 1
ATOM 3053 O O . LYS A 1 381 ? -28.766 -0.909 7.535 1 90 381 LYS A O 1
ATOM 3058 N N . GLU A 1 382 ? -30.25 0.3 6.438 1 90.62 382 GLU A N 1
ATOM 3059 C CA . GLU A 1 382 ? -29.281 0.668 5.398 1 90.62 382 GLU A CA 1
ATOM 3060 C C . GLU A 1 382 ? -28.141 1.5 5.973 1 90.62 382 GLU A C 1
ATOM 3062 O O . GLU A 1 382 ? -26.984 1.291 5.625 1 90.62 382 GLU A O 1
ATOM 3067 N N . LEU A 1 383 ? -28.484 2.387 6.809 1 95.31 383 LEU A N 1
ATOM 3068 C CA . LEU A 1 383 ? -27.469 3.238 7.422 1 95.31 383 LEU A CA 1
ATOM 3069 C C . LEU A 1 383 ? -26.594 2.438 8.375 1 95.31 383 LEU A C 1
ATOM 3071 O O . LEU A 1 383 ? -25.391 2.678 8.461 1 95.31 383 LEU A O 1
ATOM 3075 N N . GLN A 1 384 ? -27.219 1.52 9.055 1 93.38 384 GLN A N 1
ATOM 3076 C CA . GLN A 1 384 ? -26.438 0.655 9.938 1 93.38 384 GLN A CA 1
ATOM 3077 C C . GLN A 1 384 ? -25.422 -0.169 9.156 1 93.38 384 GLN A C 1
ATOM 3079 O O . GLN A 1 384 ? -24.281 -0.318 9.578 1 93.38 384 GLN A O 1
ATOM 3084 N N . LEU A 1 385 ? -25.828 -0.668 8.078 1 91.06 385 LEU A N 1
ATOM 3085 C CA . LEU A 1 385 ? -24.906 -1.409 7.215 1 91.06 385 LEU A CA 1
ATOM 3086 C C . LEU A 1 385 ? -23.812 -0.5 6.676 1 91.06 385 LEU A C 1
ATOM 3088 O O . LEU A 1 385 ? -22.656 -0.919 6.555 1 91.06 385 LEU A O 1
ATOM 3092 N N . SER A 1 386 ? -24.219 0.701 6.344 1 94.31 386 SER A N 1
ATOM 3093 C CA . SER A 1 386 ? -23.234 1.659 5.84 1 94.31 386 SER A CA 1
ATOM 3094 C C . SER A 1 386 ? -22.156 1.946 6.879 1 94.31 386 SER A C 1
ATOM 3096 O O . SER A 1 386 ? -21 2.18 6.531 1 94.31 386 SER A O 1
ATOM 3098 N N . ILE A 1 387 ? -22.516 1.96 8.125 1 96.81 387 ILE A N 1
ATOM 3099 C CA . ILE A 1 387 ? -21.547 2.146 9.195 1 96.81 387 ILE A CA 1
ATOM 3100 C C . ILE A 1 387 ? -20.516 1.016 9.164 1 96.81 387 ILE A C 1
ATOM 3102 O O . ILE A 1 387 ? -19.312 1.258 9.258 1 96.81 387 ILE A O 1
ATOM 3106 N N . ARG A 1 388 ? -20.984 -0.158 8.977 1 93.81 388 ARG A N 1
ATOM 3107 C CA . ARG A 1 388 ? -20.109 -1.324 8.945 1 93.81 388 ARG A CA 1
ATOM 3108 C C . ARG A 1 388 ? -19.141 -1.251 7.766 1 93.81 388 ARG A C 1
ATOM 3110 O O . ARG A 1 388 ? -17.953 -1.527 7.91 1 93.81 388 ARG A O 1
ATOM 3117 N N . TYR A 1 389 ? -19.641 -0.899 6.641 1 94.56 389 TYR A N 1
ATOM 3118 C CA . TYR A 1 389 ? -18.812 -0.847 5.438 1 94.56 389 TYR A CA 1
ATOM 3119 C C . TYR A 1 389 ? -17.828 0.308 5.512 1 94.56 389 TYR A C 1
ATOM 3121 O O . TYR A 1 389 ? -16.688 0.179 5.07 1 94.56 389 TYR A O 1
ATOM 3129 N N . SER A 1 390 ? -18.266 1.438 6.008 1 96.69 390 SER A N 1
ATOM 3130 C CA . SER A 1 390 ? -17.359 2.57 6.195 1 96.69 390 SER A CA 1
ATOM 3131 C C . SER A 1 390 ? -16.234 2.227 7.172 1 96.69 390 SER A C 1
ATOM 3133 O O . SER A 1 390 ? -15.086 2.631 6.973 1 96.69 390 SER A O 1
ATOM 3135 N N . GLU A 1 391 ? -16.641 1.531 8.219 1 97 391 GLU A N 1
ATOM 3136 C CA . GLU A 1 391 ? -15.648 1.082 9.188 1 97 391 GLU A CA 1
ATOM 3137 C C . GLU A 1 391 ? -14.609 0.181 8.523 1 97 391 GLU A C 1
ATOM 3139 O O . GLU A 1 391 ? -13.406 0.322 8.773 1 97 391 GLU A O 1
ATOM 3144 N N . ALA A 1 392 ? -15.016 -0.715 7.719 1 95.62 392 ALA A N 1
ATOM 3145 C CA . ALA A 1 392 ? -14.102 -1.624 7.027 1 95.62 392 ALA A CA 1
ATOM 3146 C C . ALA A 1 392 ? -13.133 -0.854 6.133 1 95.62 392 ALA A C 1
ATOM 3148 O O . ALA A 1 392 ? -11.945 -1.169 6.082 1 95.62 392 ALA A O 1
ATOM 3149 N N . ARG A 1 393 ? -13.625 0.077 5.422 1 95.25 393 ARG A N 1
ATOM 3150 C CA . ARG A 1 393 ? -12.781 0.879 4.543 1 95.25 393 ARG A CA 1
ATOM 3151 C C . ARG A 1 393 ? -11.789 1.715 5.348 1 95.25 393 ARG A C 1
ATOM 3153 O O . ARG A 1 393 ? -10.633 1.878 4.949 1 95.25 393 ARG A O 1
ATOM 3160 N N . LEU A 1 394 ? -12.242 2.277 6.441 1 96.38 394 LEU A N 1
ATOM 3161 C CA . LEU A 1 394 ? -11.336 2.998 7.328 1 96.38 394 LEU A CA 1
ATOM 3162 C C . LEU A 1 394 ? -10.234 2.08 7.844 1 96.38 394 LEU A C 1
ATOM 3164 O O . LEU A 1 394 ? -9.062 2.467 7.879 1 96.38 394 LEU A O 1
ATOM 3168 N N . SER A 1 395 ? -10.68 0.927 8.258 1 96.19 395 SER A N 1
ATOM 3169 C CA . SER A 1 395 ? -9.727 -0.049 8.766 1 96.19 395 SER A CA 1
ATOM 3170 C C . SER A 1 395 ? -8.672 -0.399 7.715 1 96.19 395 SER A C 1
ATOM 3172 O O . SER A 1 395 ? -7.496 -0.553 8.031 1 96.19 395 SER A O 1
ATOM 3174 N N . ASP A 1 396 ? -9.047 -0.521 6.473 1 95.19 396 ASP A N 1
ATOM 3175 C CA . ASP A 1 396 ? -8.094 -0.731 5.383 1 95.19 396 ASP A CA 1
ATOM 3176 C C . ASP A 1 396 ? -7.059 0.391 5.332 1 95.19 396 ASP A C 1
ATOM 3178 O O . ASP A 1 396 ? -5.859 0.131 5.238 1 95.19 396 ASP A O 1
ATOM 3182 N N . LEU A 1 397 ? -7.578 1.555 5.355 1 94.69 397 LEU A N 1
ATOM 3183 C CA . LEU A 1 397 ? -6.699 2.717 5.281 1 94.69 397 LEU A CA 1
ATOM 3184 C C . LEU A 1 397 ? -5.688 2.709 6.422 1 94.69 397 LEU A C 1
ATOM 3186 O O . LEU A 1 397 ? -4.508 2.992 6.215 1 94.69 397 LEU A O 1
ATOM 3190 N N . ILE A 1 398 ? -6.191 2.439 7.578 1 96.31 398 ILE A N 1
ATOM 3191 C CA . ILE A 1 398 ? -5.344 2.43 8.766 1 96.31 398 ILE A CA 1
ATOM 3192 C C . ILE A 1 398 ? -4.281 1.343 8.633 1 96.31 398 ILE A C 1
ATOM 3194 O O . ILE A 1 398 ? -3.094 1.596 8.852 1 96.31 398 ILE A O 1
ATOM 3198 N N . CYS A 1 399 ? -4.695 0.132 8.188 1 95.94 399 CYS A N 1
ATOM 3199 C CA . CYS A 1 399 ? -3.775 -0.993 8.062 1 95.94 399 CYS A CA 1
ATOM 3200 C C . CYS A 1 399 ? -2.756 -0.741 6.953 1 95.94 399 CYS A C 1
ATOM 3202 O O . CYS A 1 399 ? -1.624 -1.221 7.027 1 95.94 399 CYS A O 1
ATOM 3204 N N . GLN A 1 400 ? -3.043 -0.003 6.027 1 95.94 400 GLN A N 1
ATOM 3205 C CA . GLN A 1 400 ? -2.188 0.243 4.871 1 95.94 400 GLN A CA 1
ATOM 3206 C C . GLN A 1 400 ? -1.132 1.3 5.184 1 95.94 400 GLN A C 1
ATOM 3208 O O . GLN A 1 400 ? -0.177 1.477 4.426 1 95.94 400 GLN A O 1
ATOM 3213 N N . HIS A 1 401 ? -1.253 1.975 6.273 1 95.5 401 HIS A N 1
ATOM 3214 C CA . HIS A 1 401 ? -0.312 3.033 6.625 1 95.5 401 HIS A CA 1
ATOM 3215 C C . HIS A 1 401 ? 0.434 2.705 7.914 1 95.5 401 HIS A C 1
ATOM 3217 O O . HIS A 1 401 ? -0.079 1.973 8.766 1 95.5 401 HIS A O 1
ATOM 3223 N N . GLU A 1 402 ? 1.599 3.227 7.973 1 95.44 402 GLU A N 1
ATOM 3224 C CA . GLU A 1 402 ? 2.441 3.094 9.156 1 95.44 402 GLU A CA 1
ATOM 3225 C C . GLU A 1 402 ? 2.996 4.449 9.594 1 95.44 402 GLU A C 1
ATOM 3227 O O . GLU A 1 402 ? 3.381 5.266 8.758 1 95.44 402 GLU A O 1
ATOM 3232 N N . ILE A 1 403 ? 2.961 4.691 10.883 1 97.25 403 ILE A N 1
ATOM 3233 C CA . ILE A 1 403 ? 3.523 5.906 11.461 1 97.25 403 ILE A CA 1
ATOM 3234 C C . ILE A 1 403 ? 4.605 5.543 12.477 1 97.25 403 ILE A C 1
ATOM 3236 O O . ILE A 1 403 ? 4.387 4.707 13.352 1 97.25 403 ILE A O 1
ATOM 3240 N N . LYS A 1 404 ? 5.762 6.098 12.352 1 98.31 404 LYS A N 1
ATOM 3241 C CA . LYS A 1 404 ? 6.883 5.879 13.258 1 98.31 404 LYS A CA 1
ATOM 3242 C C . LYS A 1 404 ? 7.48 7.207 13.719 1 98.31 404 LYS A C 1
ATOM 3244 O O . LYS A 1 404 ? 7.441 8.203 12.992 1 98.31 404 LYS A O 1
ATOM 3249 N N . VAL A 1 405 ? 8.023 7.195 14.93 1 98.5 405 VAL A N 1
ATOM 3250 C CA . VAL A 1 405 ? 8.57 8.406 15.531 1 98.5 405 VAL A CA 1
ATOM 3251 C C . VAL A 1 405 ? 10.039 8.195 15.891 1 98.5 405 VAL A C 1
ATOM 3253 O O . VAL A 1 405 ? 10.422 7.117 16.359 1 98.5 405 VAL A O 1
ATOM 3256 N N . LEU A 1 406 ? 10.867 9.109 15.586 1 98.25 406 LEU A N 1
ATOM 3257 C CA . LEU A 1 406 ? 12.242 9.203 16.062 1 98.25 406 LEU A CA 1
ATOM 3258 C C . LEU A 1 406 ? 12.43 10.438 16.938 1 98.25 406 LEU A C 1
ATOM 3260 O O . LEU A 1 406 ? 12.359 11.57 16.453 1 98.25 406 LEU A O 1
ATOM 3264 N N . GLU A 1 407 ? 12.594 10.227 18.188 1 97 407 GLU A N 1
ATOM 3265 C CA . GLU A 1 407 ? 12.984 11.297 19.109 1 97 407 GLU A CA 1
ATOM 3266 C C . GLU A 1 407 ? 14.508 11.398 19.219 1 97 407 GLU A C 1
ATOM 3268 O O . GLU A 1 407 ? 15.117 10.781 20.094 1 97 407 GLU A O 1
ATOM 3273 N N . PHE A 1 408 ? 15.117 12.164 18.375 1 98 408 PHE A N 1
ATOM 3274 C CA . PHE A 1 408 ? 16.562 12.359 18.312 1 98 408 PHE A CA 1
ATOM 3275 C C . PHE A 1 408 ? 17.031 13.289 19.422 1 98 408 PHE A C 1
ATOM 3277 O O . PHE A 1 408 ? 16.641 14.461 19.453 1 98 408 PHE A O 1
ATOM 3284 N N . LYS A 1 409 ? 17.938 12.852 20.281 1 96.88 409 LYS A N 1
ATOM 3285 C CA . LYS A 1 409 ? 18.281 13.617 21.484 1 96.88 409 LYS A CA 1
ATOM 3286 C C . LYS A 1 409 ? 19.766 13.961 21.5 1 96.88 409 LYS A C 1
ATOM 3288 O O . LYS A 1 409 ? 20.266 14.523 22.484 1 96.88 409 LYS A O 1
ATOM 3293 N N . ASN A 1 410 ? 20.453 13.672 20.484 1 97.12 410 ASN A N 1
ATOM 3294 C CA . ASN A 1 410 ? 21.906 13.844 20.484 1 97.12 410 ASN A CA 1
ATOM 3295 C C . ASN A 1 410 ? 22.297 15.305 20.312 1 97.12 410 ASN A C 1
ATOM 3297 O O . ASN A 1 410 ? 23.266 15.766 20.906 1 97.12 410 ASN A O 1
ATOM 3301 N N . TYR A 1 411 ? 21.641 16.016 19.5 1 97.12 411 TYR A N 1
ATOM 3302 C CA . TYR A 1 411 ? 21.812 17.453 19.344 1 97.12 411 TYR A CA 1
ATOM 3303 C C . TYR A 1 411 ? 20.625 18.078 18.625 1 97.12 411 TYR A C 1
ATOM 3305 O O . TYR A 1 411 ? 19.75 17.359 18.109 1 97.12 411 TYR A O 1
ATOM 3313 N N . GLY A 1 412 ? 20.516 19.438 18.641 1 96.94 412 GLY A N 1
ATOM 3314 C CA . GLY A 1 412 ? 19.422 20.156 18.016 1 96.94 412 GLY A CA 1
ATOM 3315 C C . GLY A 1 412 ? 19.844 21.5 17.438 1 96.94 412 GLY A C 1
ATOM 3316 O O . GLY A 1 412 ? 20.891 21.609 16.797 1 96.94 412 GLY A O 1
ATOM 3317 N N . LYS A 1 413 ? 19.047 22.438 17.641 1 96.56 413 LYS A N 1
ATOM 3318 C CA . LYS A 1 413 ? 19.219 23.781 17.078 1 96.56 413 LYS A CA 1
ATOM 3319 C C . LYS A 1 413 ? 20.531 24.406 17.547 1 96.56 413 LYS A C 1
ATOM 3321 O O . LYS A 1 413 ? 21.234 25.031 16.75 1 96.56 413 LYS A O 1
ATOM 3326 N N . ARG A 1 414 ? 20.953 24.312 18.75 1 96.19 414 ARG A N 1
ATOM 3327 C CA . ARG A 1 414 ? 22.141 24.938 19.312 1 96.19 414 ARG A CA 1
ATOM 3328 C C . ARG A 1 414 ? 23.391 24.484 18.578 1 96.19 414 ARG A C 1
ATOM 3330 O O . ARG A 1 414 ? 24.219 25.312 18.172 1 96.19 414 ARG A O 1
ATOM 3337 N N . PHE A 1 415 ? 23.5 23.234 18.469 1 96.25 415 PHE A N 1
ATOM 3338 C CA . PHE A 1 415 ? 24.656 22.672 17.797 1 96.25 415 PHE A CA 1
ATOM 3339 C C . PHE A 1 415 ? 24.719 23.141 16.344 1 96.25 415 PHE A C 1
ATOM 3341 O O . PHE A 1 415 ? 25.781 23.531 15.859 1 96.25 415 PHE A O 1
ATOM 3348 N N . ILE A 1 416 ? 23.578 23.094 15.656 1 96.38 416 ILE A N 1
ATOM 3349 C CA . ILE A 1 416 ? 23.5 23.391 14.234 1 96.38 416 ILE A CA 1
ATOM 3350 C C . ILE A 1 416 ? 23.875 24.859 14 1 96.38 416 ILE A C 1
ATOM 3352 O O . ILE A 1 416 ? 24.672 25.172 13.109 1 96.38 416 ILE A O 1
ATOM 3356 N N . THR A 1 417 ? 23.312 25.703 14.789 1 95.06 417 THR A N 1
ATOM 3357 C CA . THR A 1 417 ? 23.578 27.125 14.641 1 95.06 417 THR A CA 1
ATOM 3358 C C . THR A 1 417 ? 25.016 27.453 15.008 1 95.06 417 THR A C 1
ATOM 3360 O O . THR A 1 417 ? 25.641 28.328 14.398 1 95.06 417 THR A O 1
ATOM 3363 N N . GLN A 1 418 ? 25.516 26.828 15.984 1 92.94 418 GLN A N 1
ATOM 3364 C CA . GLN A 1 418 ? 26.906 27 16.391 1 92.94 418 GLN A CA 1
ATOM 3365 C C . GLN A 1 418 ? 27.859 26.719 15.227 1 92.94 418 GLN A C 1
ATOM 3367 O O . GLN A 1 418 ? 28.938 27.312 15.156 1 92.94 418 GLN A O 1
ATOM 3372 N N . HIS A 1 419 ? 27.422 25.938 14.43 1 90.25 419 HIS A N 1
ATOM 3373 C CA . HIS A 1 419 ? 28.281 25.562 13.312 1 90.25 419 HIS A CA 1
ATOM 3374 C C . HIS A 1 419 ? 27.828 26.203 12.016 1 90.25 419 HIS A C 1
ATOM 3376 O O . HIS A 1 419 ? 27.984 25.625 10.938 1 90.25 419 HIS A O 1
ATOM 3382 N N . LYS A 1 420 ? 27.078 27.203 12.07 1 88.19 420 LYS A N 1
ATOM 3383 C CA . LYS A 1 420 ? 26.781 28.172 11.016 1 88.19 420 LYS A CA 1
ATOM 3384 C C . LYS A 1 420 ? 25.875 27.547 9.945 1 88.19 420 LYS A C 1
ATOM 3386 O O . LYS A 1 420 ? 26.109 27.719 8.75 1 88.19 420 LYS A O 1
ATOM 3391 N N . CYS A 1 421 ? 24.984 26.797 10.344 1 91.75 421 CYS A N 1
ATOM 3392 C CA . CYS A 1 421 ? 23.969 26.25 9.453 1 91.75 421 CYS A CA 1
ATOM 3393 C C . CYS A 1 421 ? 22.562 26.641 9.922 1 91.75 421 CYS A C 1
ATOM 3395 O O . CYS A 1 421 ? 22.312 26.719 11.125 1 91.75 421 CYS A O 1
ATOM 3397 N N . SER A 1 422 ? 21.734 26.922 8.93 1 95.06 422 SER A N 1
ATOM 3398 C CA . SER A 1 422 ? 20.312 27.031 9.258 1 95.06 422 SER A CA 1
ATOM 3399 C C . SER A 1 422 ? 19.766 25.703 9.75 1 95.06 422 SER A C 1
ATOM 3401 O O . SER A 1 422 ? 19.938 24.672 9.094 1 95.06 422 SER A O 1
ATOM 3403 N N . PRO A 1 423 ? 19.125 25.703 10.93 1 96.19 423 PRO A N 1
ATOM 3404 C CA . PRO A 1 423 ? 18.594 24.438 11.445 1 96.19 423 PRO A CA 1
ATOM 3405 C C . PRO A 1 423 ? 17.625 23.766 10.484 1 96.19 423 PRO A C 1
ATOM 3407 O O . PRO A 1 423 ? 17.688 22.547 10.273 1 96.19 423 PRO A O 1
ATOM 3410 N N . ASP A 1 424 ? 16.703 24.531 9.945 1 96.81 424 ASP A N 1
ATOM 3411 C CA . ASP A 1 424 ? 15.711 23.969 9.023 1 96.81 424 ASP A CA 1
ATOM 3412 C C . ASP A 1 424 ? 16.375 23.406 7.77 1 96.81 424 ASP A C 1
ATOM 3414 O O . ASP A 1 424 ? 16.047 22.312 7.332 1 96.81 424 ASP A O 1
ATOM 3418 N N . ALA A 1 425 ? 17.25 24.203 7.172 1 98.06 425 ALA A N 1
ATOM 3419 C CA . ALA A 1 425 ? 17.953 23.75 5.977 1 98.06 425 ALA A CA 1
ATOM 3420 C C . ALA A 1 425 ? 18.734 22.469 6.254 1 98.06 425 ALA A C 1
ATOM 3422 O O . ALA A 1 425 ? 18.766 21.547 5.422 1 98.06 425 ALA A O 1
ATOM 3423 N N . PHE A 1 426 ? 19.375 22.453 7.422 1 98.12 426 PHE A N 1
ATOM 3424 C CA . PHE A 1 426 ? 20.156 21.312 7.852 1 98.12 426 PHE A CA 1
ATOM 3425 C C . PHE A 1 426 ? 19.312 20.047 7.875 1 98.12 426 PHE A C 1
ATOM 3427 O O . PHE A 1 426 ? 19.719 19 7.375 1 98.12 426 PHE A O 1
ATOM 3434 N N . VAL A 1 427 ? 18.109 20.141 8.43 1 98.38 427 VAL A N 1
ATOM 3435 C CA . VAL A 1 427 ? 17.219 19 8.586 1 98.38 427 VAL A CA 1
ATOM 3436 C C . VAL A 1 427 ? 16.641 18.609 7.227 1 98.38 427 VAL A C 1
ATOM 3438 O O . VAL A 1 427 ? 16.453 17.422 6.938 1 98.38 427 VAL A O 1
ATOM 3441 N N . GLN A 1 428 ? 16.328 19.594 6.375 1 98.56 428 GLN A N 1
ATOM 3442 C CA . GLN A 1 428 ? 15.82 19.312 5.035 1 98.56 428 GLN A CA 1
ATOM 3443 C C . GLN A 1 428 ? 16.828 18.516 4.223 1 98.56 428 GLN A C 1
ATOM 3445 O O . GLN A 1 428 ? 16.469 17.562 3.52 1 98.56 428 GLN A O 1
ATOM 3450 N N . VAL A 1 429 ? 18.078 18.891 4.297 1 98.5 429 VAL A N 1
ATOM 3451 C CA . VAL A 1 429 ? 19.125 18.156 3.609 1 98.5 429 VAL A CA 1
ATOM 3452 C C . VAL A 1 429 ? 19.234 16.734 4.18 1 98.5 429 VAL A C 1
ATOM 3454 O O . VAL A 1 429 ? 19.453 15.781 3.436 1 98.5 429 VAL A O 1
ATOM 3457 N N . ALA A 1 430 ? 19.062 16.625 5.484 1 98.69 430 ALA A N 1
ATOM 3458 C CA . ALA A 1 430 ? 19.141 15.32 6.148 1 98.69 430 ALA A CA 1
ATOM 3459 C C . ALA A 1 430 ? 18.094 14.352 5.594 1 98.69 430 ALA A C 1
ATOM 3461 O O . ALA A 1 430 ? 18.391 13.172 5.391 1 98.69 430 ALA A O 1
ATOM 3462 N N . PHE A 1 431 ? 16.859 14.844 5.398 1 98.75 431 PHE A N 1
ATOM 3463 C CA . PHE A 1 431 ? 15.805 14 4.855 1 98.75 431 PHE A CA 1
ATOM 3464 C C . PHE A 1 431 ? 16.203 13.438 3.498 1 98.75 431 PHE A C 1
ATOM 3466 O O . PHE A 1 431 ? 16.047 12.242 3.242 1 98.75 431 PHE A O 1
ATOM 3473 N N . LEU A 1 432 ? 16.688 14.312 2.648 1 98.56 432 LEU A N 1
ATOM 3474 C CA . LEU A 1 432 ? 17.062 13.938 1.288 1 98.56 432 LEU A CA 1
ATOM 3475 C C . LEU A 1 432 ? 18.25 12.984 1.29 1 98.56 432 LEU A C 1
ATOM 3477 O O . LEU A 1 432 ? 18.266 12.016 0.521 1 98.56 432 LEU A O 1
ATOM 3481 N N . ALA A 1 433 ? 19.234 13.258 2.139 1 98.38 433 ALA A N 1
ATOM 3482 C CA . ALA A 1 433 ? 20.406 12.406 2.225 1 98.38 433 ALA A CA 1
ATOM 3483 C C . ALA A 1 433 ? 20.047 11.008 2.717 1 98.38 433 ALA A C 1
ATOM 3485 O O . ALA A 1 433 ? 20.531 10.008 2.186 1 98.38 433 ALA A O 1
ATOM 3486 N N . ALA A 1 434 ? 19.25 10.961 3.758 1 97.88 434 ALA A N 1
ATOM 3487 C CA . ALA A 1 434 ? 18.828 9.664 4.293 1 97.88 434 ALA A CA 1
ATOM 3488 C C . ALA A 1 434 ? 18.078 8.852 3.238 1 97.88 434 ALA A C 1
ATOM 3490 O O . ALA A 1 434 ? 18.281 7.641 3.129 1 97.88 434 ALA A O 1
ATOM 3491 N N . TYR A 1 435 ? 17.188 9.523 2.51 1 98 435 TYR A N 1
ATOM 3492 C CA . TYR A 1 435 ? 16.469 8.844 1.442 1 98 435 TYR A CA 1
ATOM 3493 C C . TYR A 1 435 ? 17.422 8.297 0.39 1 98 435 TYR A C 1
ATOM 3495 O O . TYR A 1 435 ? 17.297 7.152 -0.048 1 98 435 TYR A O 1
ATOM 3503 N N . TYR A 1 436 ? 18.344 9.125 -0.012 1 97.12 436 TYR A N 1
ATOM 3504 C CA . TYR A 1 436 ? 19.328 8.719 -1.018 1 97.12 436 TYR A CA 1
ATOM 3505 C C . TYR A 1 436 ? 20.203 7.578 -0.502 1 97.12 436 TYR A C 1
ATOM 3507 O O . TYR A 1 436 ? 20.531 6.656 -1.25 1 97.12 436 TYR A O 1
ATOM 3515 N N . MET A 1 437 ? 20.594 7.637 0.701 1 94.81 437 MET A N 1
ATOM 3516 C CA . MET A 1 437 ? 21.391 6.574 1.31 1 94.81 437 MET A CA 1
ATOM 3517 C C . MET A 1 437 ? 20.641 5.242 1.267 1 94.81 437 MET A C 1
ATOM 3519 O O . MET A 1 437 ? 21.266 4.191 1.075 1 94.81 437 MET A O 1
ATOM 3523 N N . LEU A 1 438 ? 19.406 5.316 1.464 1 94.56 438 LEU A N 1
ATOM 3524 C CA . LEU A 1 438 ? 18.609 4.098 1.545 1 94.56 438 LEU A CA 1
ATOM 3525 C C . LEU A 1 438 ? 18.234 3.602 0.152 1 94.56 438 LEU A C 1
ATOM 3527 O O . LEU A 1 438 ? 18.297 2.402 -0.123 1 94.56 438 LEU A O 1
ATOM 3531 N N . TYR A 1 439 ? 17.891 4.531 -0.811 1 94.44 439 TYR A N 1
ATOM 3532 C CA . TYR A 1 439 ? 17.266 4.094 -2.055 1 94.44 439 TYR A CA 1
ATOM 3533 C C . TYR A 1 439 ? 18.141 4.414 -3.252 1 94.44 439 TYR A C 1
ATOM 3535 O O . TYR A 1 439 ? 17.938 3.891 -4.348 1 94.44 439 TYR A O 1
ATOM 3543 N N . GLY A 1 440 ? 19.047 5.395 -3.168 1 93.5 440 GLY A N 1
ATOM 3544 C CA . GLY A 1 440 ? 20 5.695 -4.223 1 93.5 440 GLY A CA 1
ATOM 3545 C C . GLY A 1 440 ? 19.422 6.594 -5.305 1 93.5 440 GLY A C 1
ATOM 3546 O O . GLY A 1 440 ? 19.969 6.66 -6.41 1 93.5 440 GLY A O 1
ATOM 3547 N N . THR A 1 441 ? 18.297 7.215 -4.996 1 92.81 441 THR A N 1
ATOM 3548 C CA . THR A 1 441 ? 17.672 8.055 -6.008 1 92.81 441 THR A CA 1
ATOM 3549 C C . THR A 1 441 ? 17.344 9.438 -5.438 1 92.81 441 THR A C 1
ATOM 3551 O O . THR A 1 441 ? 16.953 9.562 -4.273 1 92.81 441 THR A O 1
ATOM 3554 N N . ALA A 1 442 ? 17.547 10.445 -6.297 1 94.75 442 ALA A N 1
ATOM 3555 C CA . ALA A 1 442 ? 17.125 11.797 -5.934 1 94.75 442 ALA A CA 1
ATOM 3556 C C . ALA A 1 442 ? 15.625 11.969 -6.148 1 94.75 442 ALA A C 1
ATOM 3558 O O . ALA A 1 442 ? 15.07 11.492 -7.141 1 94.75 442 ALA A O 1
ATOM 3559 N N . VAL A 1 443 ? 14.992 12.617 -5.195 1 96.56 443 VAL A N 1
ATOM 3560 C CA . VAL A 1 443 ? 13.539 12.758 -5.305 1 96.56 443 VAL A CA 1
ATOM 3561 C C . VAL A 1 443 ? 13.133 14.188 -4.949 1 96.56 443 VAL A C 1
ATOM 3563 O O . VAL A 1 443 ? 13.938 14.953 -4.418 1 96.56 443 VAL A O 1
ATOM 3566 N N . ASN A 1 444 ? 11.875 14.492 -5.336 1 97.38 444 ASN A N 1
ATOM 3567 C CA . ASN A 1 444 ? 11.312 15.789 -4.996 1 97.38 444 ASN A CA 1
ATOM 3568 C C . ASN A 1 444 ? 10.883 15.852 -3.533 1 97.38 444 ASN A C 1
ATOM 3570 O O . ASN A 1 444 ? 10.352 14.875 -2.996 1 97.38 444 ASN A O 1
ATOM 3574 N N . GLN A 1 445 ? 11.18 16.938 -2.875 1 98.25 445 GLN A N 1
ATOM 3575 C CA . GLN A 1 445 ? 10.836 17.172 -1.479 1 98.25 445 GLN A CA 1
ATOM 3576 C C . GLN A 1 445 ? 10.109 18.516 -1.314 1 98.25 445 GLN A C 1
ATOM 3578 O O . GLN A 1 445 ? 10.523 19.516 -1.884 1 98.25 445 GLN A O 1
ATOM 3583 N N . TYR A 1 446 ? 9.031 18.469 -0.573 1 97.81 446 TYR A N 1
ATOM 3584 C CA . TYR A 1 446 ? 8.18 19.625 -0.365 1 97.81 446 TYR A CA 1
ATOM 3585 C C . TYR A 1 446 ? 8.219 20.078 1.09 1 97.81 446 TYR A C 1
ATOM 3587 O O . TYR A 1 446 ? 8.219 19.25 2.004 1 97.81 446 TYR A O 1
ATOM 3595 N N . GLU A 1 447 ? 8.258 21.391 1.229 1 97 447 GLU A N 1
ATOM 3596 C CA . GLU A 1 447 ? 8.062 22.078 2.502 1 97 447 GLU A CA 1
ATOM 3597 C C . GLU A 1 447 ? 7.246 23.359 2.318 1 97 447 GLU A C 1
ATOM 3599 O O . GLU A 1 447 ? 7.465 24.109 1.368 1 97 447 GLU A O 1
ATOM 3604 N N . PRO A 1 448 ? 6.312 23.641 3.211 1 95.81 448 PRO A N 1
ATOM 3605 C CA . PRO A 1 448 ? 5.555 24.891 3.084 1 95.81 448 PRO A CA 1
ATOM 3606 C C . PRO A 1 448 ? 6.309 26.094 3.646 1 95.81 448 PRO A C 1
ATOM 3608 O O . PRO A 1 448 ? 6.992 25.984 4.664 1 95.81 448 PRO A O 1
ATOM 3611 N N . ALA A 1 449 ? 6.188 27.172 2.967 1 95.62 449 ALA A N 1
ATOM 3612 C CA . ALA A 1 449 ? 6.609 28.469 3.473 1 95.62 449 ALA A CA 1
ATOM 3613 C C . ALA A 1 449 ? 5.402 29.344 3.834 1 95.62 449 ALA A C 1
ATOM 3615 O O . ALA A 1 449 ? 4.461 29.469 3.045 1 95.62 449 ALA A O 1
ATOM 3616 N N . MET A 1 450 ? 5.406 29.875 4.93 1 93.12 450 MET A N 1
ATOM 3617 C CA . MET A 1 450 ? 4.301 30.719 5.371 1 93.12 450 MET A CA 1
ATOM 3618 C C . MET A 1 450 ? 4.297 32.031 4.621 1 93.12 450 MET A C 1
ATOM 3620 O O . MET A 1 450 ? 5.352 32.625 4.395 1 93.12 450 MET A O 1
ATOM 3624 N N . THR A 1 451 ? 3.111 32.5 4.262 1 95.31 451 THR A N 1
ATOM 3625 C CA . THR A 1 451 ? 2.984 33.781 3.58 1 95.31 451 THR A CA 1
ATOM 3626 C C . THR A 1 451 ? 1.982 34.688 4.297 1 95.31 451 THR A C 1
ATOM 3628 O O . THR A 1 451 ? 1.327 35.531 3.672 1 95.31 451 THR A O 1
ATOM 3631 N N . LYS A 1 452 ? 1.849 34.594 5.531 1 95.19 452 LYS A N 1
ATOM 3632 C CA . LYS A 1 452 ? 0.885 35.344 6.312 1 95.19 452 LYS A CA 1
ATOM 3633 C C . LYS A 1 452 ? 1.314 36.812 6.434 1 95.19 452 LYS A C 1
ATOM 3635 O O . LYS A 1 452 ? 0.558 37.656 6.934 1 95.19 452 LYS A O 1
ATOM 3640 N N . ARG A 1 453 ? 2.475 37.156 5.992 1 95.12 453 ARG A N 1
ATOM 3641 C CA . ARG A 1 453 ? 2.863 38.562 5.918 1 95.12 453 ARG A CA 1
ATOM 3642 C C . ARG A 1 453 ? 2.033 39.312 4.879 1 95.12 453 ARG A C 1
ATOM 3644 O O . ARG A 1 453 ? 2.02 40.531 4.852 1 95.12 453 ARG A O 1
ATOM 3651 N N . PHE A 1 454 ? 1.382 38.562 4.066 1 96.62 454 PHE A N 1
ATOM 3652 C CA . PHE A 1 454 ? 0.5 39.125 3.055 1 96.62 454 PHE A CA 1
ATOM 3653 C C . PHE A 1 454 ? -0.961 38.906 3.418 1 96.62 454 PHE A C 1
ATOM 3655 O O . PHE A 1 454 ? -1.283 37.969 4.156 1 96.62 454 PHE A O 1
ATOM 3662 N N . LEU A 1 455 ? -1.799 39.781 2.873 1 96.75 455 LEU A N 1
ATOM 3663 C CA . LEU A 1 455 ? -3.234 39.688 3.117 1 96.75 455 LEU A CA 1
ATOM 3664 C C . LEU A 1 455 ? -3.787 38.344 2.631 1 96.75 455 LEU A C 1
ATOM 3666 O O . LEU A 1 455 ? -3.641 38 1.456 1 96.75 455 LEU A O 1
ATOM 3670 N N . HIS A 1 456 ? -4.371 37.562 3.557 1 95.56 456 HIS A N 1
ATOM 3671 C CA . HIS A 1 456 ? -4.953 36.25 3.293 1 95.56 456 HIS A CA 1
ATOM 3672 C C . HIS A 1 456 ? -3.896 35.281 2.809 1 95.56 456 HIS A C 1
ATOM 3674 O O . HIS A 1 456 ? -4.191 34.375 2.004 1 95.56 456 HIS A O 1
ATOM 3680 N N . GLY A 1 457 ? -2.67 35.562 3.195 1 93.81 457 GLY A N 1
ATOM 3681 C CA . GLY A 1 457 ? -1.592 34.625 2.854 1 93.81 457 GLY A CA 1
ATOM 3682 C C . GLY A 1 457 ? -1.666 33.312 3.6 1 93.81 457 GLY A C 1
ATOM 3683 O O . GLY A 1 457 ? -1.996 33.281 4.789 1 93.81 457 GLY A O 1
ATOM 3684 N N . ARG A 1 458 ? -1.342 32.188 2.893 1 92.38 458 ARG A N 1
ATOM 3685 C CA . ARG A 1 458 ? -1.348 30.844 3.498 1 92.38 458 ARG A CA 1
ATOM 3686 C C . ARG A 1 458 ? 0.017 30.188 3.363 1 92.38 458 ARG A C 1
ATOM 3688 O O . ARG A 1 458 ? 0.875 30.328 4.234 1 92.38 458 ARG A O 1
ATOM 3695 N N . THR A 1 459 ? 0.324 29.562 2.193 1 93.06 459 THR A N 1
ATOM 3696 C CA . THR A 1 459 ? 1.626 28.922 2.062 1 93.06 459 THR A CA 1
ATOM 3697 C C . THR A 1 459 ? 2.152 29.047 0.637 1 93.06 459 THR A C 1
ATOM 3699 O O . THR A 1 459 ? 1.395 29.359 -0.285 1 93.06 459 THR A O 1
ATOM 3702 N N . GLU A 1 460 ? 3.42 29.031 0.529 1 95.44 460 GLU A N 1
ATOM 3703 C CA . GLU A 1 460 ? 4.164 28.766 -0.699 1 95.44 460 GLU A CA 1
ATOM 3704 C C . GLU A 1 460 ? 4.902 27.422 -0.621 1 95.44 460 GLU A C 1
ATOM 3706 O O . GLU A 1 460 ? 5.023 26.844 0.457 1 95.44 460 GLU A O 1
ATOM 3711 N N . ALA A 1 461 ? 5.402 26.938 -1.781 1 96.38 461 ALA A N 1
ATOM 3712 C CA . ALA A 1 461 ? 6.027 25.609 -1.818 1 96.38 461 ALA A CA 1
ATOM 3713 C C . ALA A 1 461 ? 7.543 25.719 -1.966 1 96.38 461 ALA A C 1
ATOM 3715 O O . ALA A 1 461 ? 8.039 26.328 -2.918 1 96.38 461 ALA A O 1
ATOM 3716 N N . ILE A 1 462 ? 8.219 25.172 -1.049 1 97.88 462 ILE A N 1
ATOM 3717 C CA . ILE A 1 462 ? 9.664 25.047 -1.128 1 97.88 462 ILE A CA 1
ATOM 3718 C C . ILE A 1 462 ? 10.039 23.672 -1.66 1 97.88 462 ILE A C 1
ATOM 3720 O O . ILE A 1 462 ? 9.539 22.656 -1.173 1 97.88 462 ILE A O 1
ATOM 3724 N N . ARG A 1 463 ? 10.852 23.625 -2.66 1 97.94 463 ARG A N 1
ATOM 3725 C CA . ARG A 1 463 ? 11.438 22.391 -3.152 1 97.94 463 ARG A CA 1
ATOM 3726 C C . ARG A 1 463 ? 12.906 22.281 -2.752 1 97.94 463 ARG A C 1
ATOM 3728 O O . ARG A 1 463 ? 13.758 22.984 -3.305 1 97.94 463 ARG A O 1
ATOM 3735 N N . SER A 1 464 ? 13.211 21.312 -1.956 1 97.5 464 SER A N 1
ATOM 3736 C CA . SER A 1 464 ? 14.461 21.312 -1.206 1 97.5 464 SER A CA 1
ATOM 3737 C C . SER A 1 464 ? 15.57 20.609 -1.981 1 97.5 464 SER A C 1
ATOM 3739 O O . SER A 1 464 ? 16.75 20.75 -1.653 1 97.5 464 SER A O 1
ATOM 3741 N N . MET A 1 465 ? 15.227 19.844 -2.965 1 98.06 465 MET A N 1
ATOM 3742 C CA . MET A 1 465 ? 16.266 19.188 -3.76 1 98.06 465 MET A CA 1
ATOM 3743 C C . MET A 1 465 ? 16.844 20.156 -4.781 1 98.06 465 MET A C 1
ATOM 3745 O O . MET A 1 465 ? 16.344 20.266 -5.902 1 98.06 465 MET A O 1
ATOM 3749 N N . THR A 1 466 ? 17.922 20.828 -4.461 1 97.56 466 THR A N 1
ATOM 3750 C CA . THR A 1 466 ? 18.625 21.734 -5.359 1 97.56 466 THR A CA 1
ATOM 3751 C C . THR A 1 466 ? 19.859 21.062 -5.953 1 97.56 466 THR A C 1
ATOM 3753 O O . THR A 1 466 ? 20.297 20.016 -5.473 1 97.56 466 THR A O 1
ATOM 3756 N N . PRO A 1 467 ? 20.359 21.672 -7.062 1 97.31 467 PRO A N 1
ATOM 3757 C CA . PRO A 1 467 ? 21.625 21.125 -7.594 1 97.31 467 PRO A CA 1
ATOM 3758 C C . PRO A 1 467 ? 22.734 21.094 -6.547 1 97.31 467 PRO A C 1
ATOM 3760 O O . PRO A 1 467 ? 23.531 20.141 -6.523 1 97.31 467 PRO A O 1
ATOM 3763 N N . GLU A 1 468 ? 22.812 22.109 -5.648 1 98.12 468 GLU A N 1
ATOM 3764 C CA . GLU A 1 468 ? 23.812 22.141 -4.586 1 98.12 468 GLU A CA 1
ATOM 3765 C C . GLU A 1 468 ? 23.594 21.016 -3.586 1 98.12 468 GLU A C 1
ATOM 3767 O O . GLU A 1 468 ? 24.562 20.359 -3.164 1 98.12 468 GLU A O 1
ATOM 3772 N N . THR A 1 469 ? 22.344 20.812 -3.221 1 98.38 469 THR A N 1
ATOM 3773 C CA . THR A 1 469 ? 22.016 19.734 -2.297 1 98.38 469 THR A CA 1
ATOM 3774 C C . THR A 1 469 ? 22.391 18.391 -2.891 1 98.38 469 THR A C 1
ATOM 3776 O O . THR A 1 469 ? 22.969 17.547 -2.207 1 98.38 469 THR A O 1
ATOM 3779 N N . PHE A 1 470 ? 22.062 18.172 -4.148 1 98 470 PHE A N 1
ATOM 3780 C CA . PHE A 1 470 ? 22.344 16.891 -4.801 1 98 470 PHE A CA 1
ATOM 3781 C C . PHE A 1 470 ? 23.859 16.672 -4.906 1 98 470 PHE A C 1
ATOM 3783 O O . PHE A 1 470 ? 24.328 15.547 -4.746 1 98 470 PHE A O 1
ATOM 3790 N N . ALA A 1 471 ? 24.641 17.719 -5.164 1 97.44 471 ALA A N 1
ATOM 3791 C CA . ALA A 1 471 ? 26.094 17.609 -5.227 1 97.44 471 ALA A CA 1
ATOM 3792 C C . ALA A 1 471 ? 26.656 17.125 -3.895 1 97.44 471 ALA A C 1
ATOM 3794 O O . ALA A 1 471 ? 27.578 16.297 -3.867 1 97.44 471 ALA A O 1
ATOM 3795 N N . PHE A 1 472 ? 26.188 17.625 -2.822 1 97.88 472 PHE A N 1
ATOM 3796 C CA . PHE A 1 472 ? 26.609 17.203 -1.496 1 97.88 472 PHE A CA 1
ATOM 3797 C C . PHE A 1 472 ? 26.266 15.734 -1.271 1 97.88 472 PHE A C 1
ATOM 3799 O O . PHE A 1 472 ? 27.109 14.945 -0.86 1 97.88 472 PHE A O 1
ATOM 3806 N N . ILE A 1 473 ? 24.984 15.375 -1.561 1 97.44 473 ILE A N 1
ATOM 3807 C CA . ILE A 1 473 ? 24.469 14.039 -1.285 1 97.44 473 ILE A CA 1
ATOM 3808 C C . ILE A 1 473 ? 25.25 13.008 -2.086 1 97.44 473 ILE A C 1
ATOM 3810 O O . ILE A 1 473 ? 25.641 11.961 -1.553 1 97.44 473 ILE A O 1
ATOM 3814 N N . GLU A 1 474 ? 25.484 13.281 -3.332 1 94.31 474 GLU A N 1
ATOM 3815 C CA . GLU A 1 474 ? 26.219 12.344 -4.191 1 94.31 474 GLU A CA 1
ATOM 3816 C C . GLU A 1 474 ? 27.625 12.086 -3.662 1 94.31 474 GLU A C 1
ATOM 3818 O O . GLU A 1 474 ? 28.078 10.945 -3.625 1 94.31 474 GLU A O 1
ATOM 3823 N N . LYS A 1 475 ? 28.297 13.133 -3.234 1 94.81 475 LYS A N 1
ATOM 3824 C CA . LYS A 1 475 ? 29.672 13.016 -2.74 1 94.81 475 LYS A CA 1
ATOM 3825 C C . LYS A 1 475 ? 29.703 12.359 -1.361 1 94.81 475 LYS A C 1
ATOM 3827 O O . LYS A 1 475 ? 30.547 11.516 -1.087 1 94.81 475 LYS A O 1
ATOM 3832 N N . PHE A 1 476 ? 28.844 12.766 -0.546 1 95 476 PHE A N 1
ATOM 3833 C CA . PHE A 1 476 ? 28.797 12.258 0.819 1 95 476 PHE A CA 1
ATOM 3834 C C . PHE A 1 476 ? 28.422 10.781 0.83 1 95 476 PHE A C 1
ATOM 3836 O O . PHE A 1 476 ? 29.109 9.977 1.467 1 95 476 PHE A O 1
ATOM 3843 N N . CYS A 1 477 ? 27.359 10.422 0.118 1 89.38 477 CYS A N 1
ATOM 3844 C CA . CYS A 1 477 ? 26.875 9.047 0.111 1 89.38 477 CYS A CA 1
ATOM 3845 C C . CYS A 1 477 ? 27.781 8.148 -0.713 1 89.38 477 CYS A C 1
ATOM 3847 O O . CYS A 1 477 ? 27.906 6.957 -0.433 1 89.38 477 CYS A O 1
ATOM 3849 N N . GLY A 1 478 ? 28.422 8.719 -1.731 1 86.25 478 GLY A N 1
ATOM 3850 C CA . GLY A 1 478 ? 29.359 7.965 -2.541 1 86.25 478 GLY A CA 1
ATOM 3851 C C . GLY A 1 478 ? 30.719 7.812 -1.886 1 86.25 478 GLY A C 1
ATOM 3852 O O . GLY A 1 478 ? 31.547 7.023 -2.344 1 86.25 478 GLY A O 1
ATOM 3853 N N . GLN A 1 479 ? 30.891 8.492 -0.806 1 86.12 479 GLN A N 1
ATOM 3854 C CA . GLN A 1 479 ? 32.156 8.5 -0.073 1 86.12 479 GLN A CA 1
ATOM 3855 C C . GLN A 1 479 ? 33.312 8.875 -0.984 1 86.12 479 GLN A C 1
ATOM 3857 O O . GLN A 1 479 ? 34.344 8.188 -1.004 1 86.12 479 GLN A O 1
ATOM 3862 N N . THR A 1 480 ? 33.062 9.844 -1.747 1 89.88 480 THR A N 1
ATOM 3863 C CA . THR A 1 480 ? 34.094 10.375 -2.611 1 89.88 480 THR A CA 1
ATOM 3864 C C . THR A 1 480 ? 34.469 11.789 -2.184 1 89.88 480 THR A C 1
ATOM 3866 O O . THR A 1 480 ? 33.656 12.523 -1.639 1 89.88 480 THR A O 1
ATOM 3869 N N . GLY A 1 481 ? 35.75 12.133 -2.307 1 90.75 481 GLY A N 1
ATOM 3870 C CA . GLY A 1 481 ? 36.219 13.438 -1.878 1 90.75 481 GLY A CA 1
ATOM 3871 C C . GLY A 1 481 ? 36.719 13.445 -0.442 1 90.75 481 GLY A C 1
ATOM 3872 O O . GLY A 1 481 ? 36.719 12.406 0.223 1 90.75 481 GLY A O 1
ATOM 3873 N N . THR A 1 482 ? 37.125 14.641 -0.002 1 92.81 482 THR A N 1
ATOM 3874 C CA . THR A 1 482 ? 37.625 14.797 1.356 1 92.81 482 THR A CA 1
ATOM 3875 C C . THR A 1 482 ? 36.5 15.211 2.307 1 92.81 482 THR A C 1
ATOM 3877 O O . THR A 1 482 ? 35.469 15.695 1.87 1 92.81 482 THR A O 1
ATOM 3880 N N . GLU A 1 483 ? 36.75 15.055 3.529 1 93.25 483 GLU A N 1
ATOM 3881 C CA . GLU A 1 483 ? 35.812 15.477 4.555 1 93.25 483 GLU A CA 1
ATOM 3882 C C . GLU A 1 483 ? 35.562 16.984 4.496 1 93.25 483 GLU A C 1
ATOM 3884 O O . GLU A 1 483 ? 34.438 17.453 4.703 1 93.25 483 GLU A O 1
ATOM 3889 N N . LEU A 1 484 ? 36.562 17.688 4.207 1 93.31 484 LEU A N 1
ATOM 3890 C CA . LEU A 1 484 ? 36.438 19.141 4.094 1 93.31 484 LEU A CA 1
ATOM 3891 C C . LEU A 1 484 ? 35.562 19.5 2.906 1 93.31 484 LEU A C 1
ATOM 3893 O O . LEU A 1 484 ? 34.781 20.469 2.977 1 93.31 484 LEU A O 1
ATOM 3897 N N . GLU A 1 485 ? 35.719 18.781 1.851 1 95.31 485 GLU A N 1
ATOM 3898 C CA . GLU A 1 485 ? 34.875 19 0.688 1 95.31 485 GLU A CA 1
ATOM 3899 C C . GLU A 1 485 ? 33.406 18.719 1.02 1 95.31 485 GLU A C 1
ATOM 3901 O O . GLU A 1 485 ? 32.5 19.438 0.558 1 95.31 485 GLU A O 1
ATOM 3906 N N . HIS A 1 486 ? 33.219 17.688 1.791 1 96.25 486 HIS A N 1
ATOM 3907 C CA . HIS A 1 486 ? 31.859 17.375 2.219 1 96.25 486 HIS A CA 1
ATOM 3908 C C . HIS A 1 486 ? 31.234 18.531 3.006 1 96.25 486 HIS A C 1
ATOM 3910 O O . HIS A 1 486 ? 30.078 18.891 2.777 1 96.25 486 HIS A O 1
ATOM 3916 N N . LEU A 1 487 ? 31.969 19.094 3.854 1 95.19 487 LEU A N 1
ATOM 3917 C CA . LEU A 1 487 ? 31.484 20.172 4.695 1 95.19 487 LEU A CA 1
ATOM 3918 C C . LEU A 1 487 ? 31.188 21.406 3.855 1 95.19 487 LEU A C 1
ATOM 3920 O O . LEU A 1 487 ? 30.172 22.078 4.082 1 95.19 487 LEU A O 1
ATOM 3924 N N . THR A 1 488 ? 32.062 21.672 2.928 1 95.56 488 THR A N 1
ATOM 3925 C CA . THR A 1 488 ? 31.844 22.828 2.047 1 95.56 488 THR A CA 1
ATOM 3926 C C . THR A 1 488 ? 30.562 22.656 1.238 1 95.56 488 THR A C 1
ATOM 3928 O O . THR A 1 488 ? 29.766 23.594 1.109 1 95.56 488 THR A O 1
ATOM 3931 N N . LEU A 1 489 ? 30.391 21.469 0.748 1 97.38 489 LEU A N 1
ATOM 3932 C CA . LEU A 1 489 ? 29.203 21.172 -0.054 1 97.38 489 LEU A CA 1
ATOM 3933 C C . LEU A 1 489 ? 27.953 21.219 0.803 1 97.38 489 LEU A C 1
ATOM 3935 O O . LEU A 1 489 ? 26.891 21.625 0.331 1 97.38 489 LEU A O 1
ATOM 3939 N N . LEU A 1 490 ? 28.062 20.766 2.027 1 97.31 490 LEU A N 1
ATOM 3940 C CA . LEU A 1 490 ? 26.938 20.844 2.943 1 97.31 490 LEU A CA 1
ATOM 3941 C C . LEU A 1 490 ? 26.516 22.281 3.174 1 97.31 490 LEU A C 1
ATOM 3943 O O . LEU A 1 490 ? 25.312 22.594 3.16 1 97.31 490 LEU A O 1
ATOM 3947 N N . ARG A 1 491 ? 27.422 23.141 3.373 1 96.38 491 ARG A N 1
ATOM 3948 C CA . ARG A 1 491 ? 27.125 24.547 3.59 1 96.38 491 ARG A CA 1
ATOM 3949 C C . ARG A 1 491 ? 26.484 25.172 2.354 1 96.38 491 ARG A C 1
ATOM 3951 O O . ARG A 1 491 ? 25.609 26.031 2.467 1 96.38 491 ARG A O 1
ATOM 3958 N N . LYS A 1 492 ? 26.984 24.75 1.218 1 97.5 492 LYS A N 1
ATOM 3959 C CA . LYS A 1 492 ? 26.375 25.234 -0.02 1 97.5 492 LYS A CA 1
ATOM 3960 C C . LYS A 1 492 ? 24.938 24.75 -0.153 1 97.5 492 LYS A C 1
ATOM 3962 O O . LYS A 1 492 ? 24.078 25.5 -0.613 1 97.5 492 LYS A O 1
ATOM 3967 N N . ALA A 1 493 ? 24.719 23.531 0.185 1 98.12 493 ALA A N 1
ATOM 3968 C CA . ALA A 1 493 ? 23.375 22.953 0.142 1 98.12 493 ALA A CA 1
ATOM 3969 C C . ALA A 1 493 ? 22.438 23.719 1.063 1 98.12 493 ALA A C 1
ATOM 3971 O O . ALA A 1 493 ? 21.328 24.078 0.66 1 98.12 493 ALA A O 1
ATOM 3972 N N . THR A 1 494 ? 22.844 23.969 2.262 1 97.62 494 THR A N 1
ATOM 3973 C CA . THR A 1 494 ? 22 24.656 3.232 1 97.62 494 THR A CA 1
ATOM 3974 C C . THR A 1 494 ? 21.75 26.109 2.809 1 97.62 494 THR A C 1
ATOM 3976 O O . THR A 1 494 ? 20.656 26.625 2.996 1 97.62 494 THR A O 1
ATOM 3979 N N . ALA A 1 495 ? 22.75 26.688 2.238 1 97.38 495 ALA A N 1
ATOM 3980 C CA . ALA A 1 495 ? 22.609 28.062 1.764 1 97.38 495 ALA A CA 1
ATOM 3981 C C . ALA A 1 495 ? 21.594 28.141 0.624 1 97.38 495 ALA A C 1
ATOM 3983 O O . ALA A 1 495 ? 20.797 29.078 0.559 1 97.38 495 ALA A O 1
ATOM 3984 N N . SER A 1 496 ? 21.734 27.234 -0.224 1 97.81 496 SER A N 1
ATOM 3985 C CA . SER A 1 496 ? 20.781 27.203 -1.342 1 97.81 496 SER A CA 1
ATOM 3986 C C . SER A 1 496 ? 19.359 27.047 -0.854 1 97.81 496 SER A C 1
ATOM 3988 O O . SER A 1 496 ? 18.438 27.703 -1.365 1 97.81 496 SER A O 1
ATOM 3990 N N . HIS A 1 497 ? 19.141 26.219 0.097 1 97.81 497 HIS A N 1
ATOM 3991 C CA . HIS A 1 497 ? 17.812 26.031 0.68 1 97.81 497 HIS A CA 1
ATOM 3992 C C . HIS A 1 497 ? 17.297 27.312 1.312 1 97.81 497 HIS A C 1
ATOM 3994 O O . HIS A 1 497 ? 16.141 27.703 1.112 1 97.81 497 HIS A O 1
ATOM 4000 N N . SER A 1 498 ? 18.125 27.984 2.025 1 97 498 SER A N 1
ATOM 4001 C CA . SER A 1 498 ? 17.766 29.219 2.699 1 97 498 SER A CA 1
ATOM 4002 C C . SER A 1 498 ? 17.359 30.297 1.694 1 97 498 SER A C 1
ATOM 4004 O O . SER A 1 498 ? 16.453 31.094 1.957 1 97 498 SER A O 1
ATOM 4006 N N . GLN A 1 499 ? 18.031 30.266 0.614 1 97.25 499 GLN A N 1
ATOM 4007 C CA . GLN A 1 499 ? 17.703 31.234 -0.431 1 97.25 499 GLN A CA 1
ATOM 4008 C C . GLN A 1 499 ? 16.297 30.969 -0.987 1 97.25 499 GLN A C 1
ATOM 4010 O O . GLN A 1 499 ? 15.555 31.922 -1.26 1 97.25 499 GLN A O 1
ATOM 4015 N N . ILE A 1 500 ? 15.953 29.781 -1.162 1 97.88 500 ILE A N 1
ATOM 4016 C CA . ILE A 1 500 ? 14.641 29.422 -1.676 1 97.88 500 ILE A CA 1
ATOM 4017 C C . ILE A 1 500 ? 13.57 29.781 -0.65 1 97.88 500 ILE A C 1
ATOM 4019 O O . ILE A 1 500 ? 12.492 30.266 -1.011 1 97.88 500 ILE A O 1
ATOM 4023 N N . VAL A 1 501 ? 13.867 29.516 0.606 1 97.06 501 VAL A N 1
ATOM 4024 C CA . VAL A 1 501 ? 12.93 29.844 1.681 1 97.06 501 VAL A CA 1
ATOM 4025 C C . VAL A 1 501 ? 12.625 31.328 1.661 1 97.06 501 VAL A C 1
ATOM 4027 O O . VAL A 1 501 ? 11.461 31.734 1.744 1 97.06 501 VAL A O 1
ATOM 4030 N N . LYS A 1 502 ? 13.664 32.094 1.545 1 96.31 502 LYS A N 1
ATOM 4031 C CA . LYS A 1 502 ? 13.5 33.562 1.521 1 96.31 502 LYS A CA 1
ATOM 4032 C C . LYS A 1 502 ? 12.656 34 0.328 1 96.31 502 LYS A C 1
ATOM 4034 O O . LYS A 1 502 ? 11.766 34.844 0.467 1 96.31 502 LYS A O 1
ATOM 4039 N N . ARG A 1 503 ? 12.914 33.406 -0.732 1 97.06 503 ARG A N 1
ATOM 4040 C CA . ARG A 1 503 ? 12.18 33.75 -1.946 1 97.06 503 ARG A CA 1
ATOM 4041 C C . ARG A 1 503 ? 10.703 33.375 -1.807 1 97.06 503 ARG A C 1
ATOM 4043 O O . ARG A 1 503 ? 9.82 34.188 -2.129 1 97.06 503 ARG A O 1
ATOM 4050 N N . CYS A 1 504 ? 10.438 32.219 -1.335 1 97.31 504 CYS A N 1
ATOM 4051 C CA . CYS A 1 504 ? 9.07 31.734 -1.188 1 97.31 504 CYS A CA 1
ATOM 4052 C C . CYS A 1 504 ? 8.305 32.531 -0.136 1 97.31 504 CYS A C 1
ATOM 4054 O O . CYS A 1 504 ? 7.141 32.875 -0.336 1 97.31 504 CYS A O 1
ATOM 4056 N N . ALA A 1 505 ? 8.984 32.781 0.944 1 95.06 505 ALA A N 1
ATOM 4057 C CA . ALA A 1 505 ? 8.359 33.562 1.994 1 95.06 505 ALA A CA 1
ATOM 4058 C C . ALA A 1 505 ? 8 34.969 1.483 1 95.06 505 ALA A C 1
ATOM 4060 O O . ALA A 1 505 ? 7.062 35.594 1.978 1 95.06 505 ALA A O 1
ATOM 4061 N N . GLY A 1 506 ? 8.734 35.406 0.469 1 95.56 506 GLY A N 1
ATOM 4062 C CA . GLY A 1 506 ? 8.484 36.719 -0.137 1 95.56 506 GLY A CA 1
ATOM 4063 C C . GLY A 1 506 ? 7.434 36.656 -1.23 1 95.56 506 GLY A C 1
ATOM 4064 O O . GLY A 1 506 ? 7.172 37.688 -1.885 1 95.56 506 GLY A O 1
ATOM 4065 N N . GLY A 1 507 ? 6.832 35.562 -1.399 1 96.12 507 GLY A N 1
ATOM 4066 C CA . GLY A 1 507 ? 5.766 35.438 -2.379 1 96.12 507 GLY A CA 1
ATOM 4067 C C . GLY A 1 507 ? 6.273 35.219 -3.795 1 96.12 507 GLY A C 1
ATOM 4068 O O . GLY A 1 507 ? 5.531 35.406 -4.758 1 96.12 507 GLY A O 1
ATOM 4069 N N . GLN A 1 508 ? 7.512 34.875 -3.875 1 96.88 508 GLN A N 1
ATOM 4070 C CA . GLN A 1 508 ? 8.125 34.719 -5.191 1 96.88 508 GLN A CA 1
ATOM 4071 C C . GLN A 1 508 ? 8.422 33.25 -5.496 1 96.88 508 GLN A C 1
ATOM 4073 O O . GLN A 1 508 ? 9.461 32.938 -6.078 1 96.88 508 GLN A O 1
ATOM 4078 N N . GLY A 1 509 ? 7.582 32.406 -4.988 1 96.25 509 GLY A N 1
ATOM 4079 C CA . GLY A 1 509 ? 7.734 30.984 -5.266 1 96.25 509 GLY A CA 1
ATOM 4080 C C . GLY A 1 509 ? 7.293 30.594 -6.664 1 96.25 509 GLY A C 1
ATOM 4081 O O . GLY A 1 509 ? 6.773 31.438 -7.41 1 96.25 509 GLY A O 1
ATOM 4082 N N . VAL A 1 510 ? 7.438 29.359 -7.02 1 96.81 510 VAL A N 1
ATOM 4083 C CA . VAL A 1 510 ? 7.23 28.859 -8.375 1 96.81 510 VAL A CA 1
ATOM 4084 C C . VAL A 1 510 ? 5.836 28.25 -8.492 1 96.81 510 VAL A C 1
ATOM 4086 O O . VAL A 1 510 ? 5.074 28.594 -9.398 1 96.81 510 VAL A O 1
ATOM 4089 N N . GLU A 1 511 ? 5.473 27.469 -7.605 1 95.25 511 GLU A N 1
ATOM 4090 C CA . GLU A 1 511 ? 4.355 26.547 -7.77 1 95.25 511 GLU A CA 1
ATOM 4091 C C . GLU A 1 511 ? 3.018 27.266 -7.684 1 95.25 511 GLU A C 1
ATOM 4093 O O . GLU A 1 511 ? 2.105 27 -8.461 1 95.25 511 GLU A O 1
ATOM 4098 N N . ARG A 1 512 ? 2.861 28.172 -6.723 1 96.38 512 ARG A N 1
ATOM 4099 C CA . ARG A 1 512 ? 1.588 28.875 -6.59 1 96.38 512 ARG A CA 1
ATOM 4100 C C . ARG A 1 512 ? 1.303 29.719 -7.82 1 96.38 512 ARG A C 1
ATOM 4102 O O . ARG A 1 512 ? 0.157 29.812 -8.266 1 96.38 512 ARG A O 1
ATOM 4109 N N . HIS A 1 513 ? 2.348 30.359 -8.297 1 97.81 513 HIS A N 1
ATOM 4110 C CA . HIS A 1 513 ? 2.213 31.156 -9.508 1 97.81 513 HIS A CA 1
ATOM 4111 C C . HIS A 1 513 ? 1.783 30.297 -10.695 1 97.81 513 HIS A C 1
ATOM 4113 O O . HIS A 1 513 ? 0.79 30.594 -11.359 1 97.81 513 HIS A O 1
ATOM 4119 N N . LEU A 1 514 ? 2.482 29.219 -10.93 1 97.75 514 LEU A N 1
ATOM 4120 C CA . LEU A 1 514 ? 2.184 28.328 -12.047 1 97.75 514 LEU A CA 1
ATOM 4121 C C . LEU A 1 514 ? 0.797 27.719 -11.898 1 97.75 514 LEU A C 1
ATOM 4123 O O . LEU A 1 514 ? 0.073 27.562 -12.883 1 97.75 514 LEU A O 1
ATOM 4127 N N . PHE A 1 515 ? 0.482 27.391 -10.734 1 96.81 515 PHE A N 1
ATOM 4128 C CA . PHE A 1 515 ? -0.84 26.844 -10.477 1 96.81 515 PHE A CA 1
ATOM 4129 C C . PHE A 1 515 ? -1.93 27.844 -10.828 1 96.81 515 PHE A C 1
ATOM 4131 O O . PHE A 1 515 ? -2.928 27.484 -11.453 1 96.81 515 PHE A O 1
ATOM 4138 N N . ALA A 1 516 ? -1.73 29.047 -10.383 1 97.81 516 ALA A N 1
ATOM 4139 C CA . ALA A 1 516 ? -2.705 30.094 -10.695 1 97.81 516 ALA A CA 1
ATOM 4140 C C . ALA A 1 516 ? -2.857 30.266 -12.203 1 97.81 516 ALA A C 1
ATOM 4142 O O . ALA A 1 516 ? -3.971 30.438 -12.703 1 97.81 516 ALA A O 1
ATOM 4143 N N . LEU A 1 517 ? -1.767 30.266 -12.898 1 98.19 517 LEU A N 1
ATOM 4144 C CA . LEU A 1 517 ? -1.825 30.391 -14.352 1 98.19 517 LEU A CA 1
ATOM 4145 C C . LEU A 1 517 ? -2.615 29.234 -14.969 1 98.19 517 LEU A C 1
ATOM 4147 O O . LEU A 1 517 ? -3.396 29.453 -15.898 1 98.19 517 LEU A O 1
ATOM 4151 N N . GLN A 1 518 ? -2.354 28.047 -14.5 1 97.31 518 GLN A N 1
ATOM 4152 C CA . GLN A 1 518 ? -3.084 26.875 -14.969 1 97.31 518 GLN A CA 1
ATOM 4153 C C . GLN A 1 518 ? -4.582 27.031 -14.734 1 97.31 518 GLN A C 1
ATOM 4155 O O . GLN A 1 518 ? -5.391 26.688 -15.602 1 97.31 518 GLN A O 1
ATOM 4160 N N . GLN A 1 519 ? -4.949 27.547 -13.531 1 96.81 519 GLN A N 1
ATOM 4161 C CA . GLN A 1 519 ? -6.355 27.734 -13.188 1 96.81 519 GLN A CA 1
ATOM 4162 C C . GLN A 1 519 ? -6.988 28.812 -14.062 1 96.81 519 GLN A C 1
ATOM 4164 O O . GLN A 1 519 ? -8.172 28.719 -14.406 1 96.81 519 GLN A O 1
ATOM 4169 N N . ILE A 1 520 ? -6.246 29.859 -14.352 1 97.44 520 ILE A N 1
ATOM 4170 C CA . ILE A 1 520 ? -6.723 30.938 -15.211 1 97.44 520 ILE A CA 1
ATOM 4171 C C . ILE A 1 520 ? -7.059 30.391 -16.594 1 97.44 520 ILE A C 1
ATOM 4173 O O . ILE A 1 520 ? -8.086 30.734 -17.172 1 97.44 520 ILE A O 1
ATOM 4177 N N . ALA A 1 521 ? -6.176 29.531 -17.141 1 97.44 521 ALA A N 1
ATOM 4178 C CA . ALA A 1 521 ? -6.453 28.906 -18.438 1 97.44 521 ALA A CA 1
ATOM 4179 C C . ALA A 1 521 ? -7.762 28.109 -18.391 1 97.44 521 ALA A C 1
ATOM 4181 O O . ALA A 1 521 ? -8.594 28.219 -19.297 1 97.44 521 ALA A O 1
ATOM 4182 N N . ALA A 1 522 ? -7.934 27.328 -17.375 1 95.19 522 ALA A N 1
ATOM 4183 C CA . ALA A 1 522 ? -9.125 26.5 -17.219 1 95.19 522 ALA A CA 1
ATOM 4184 C C . ALA A 1 522 ? -10.375 27.359 -17.078 1 95.19 522 ALA A C 1
ATOM 4186 O O . ALA A 1 522 ? -11.406 27.078 -17.688 1 95.19 522 ALA A O 1
ATOM 4187 N N . SER A 1 523 ? -10.328 28.406 -16.25 1 94.62 523 SER A N 1
ATOM 4188 C CA . SER A 1 523 ? -11.484 29.25 -15.945 1 94.62 523 SER A CA 1
ATOM 4189 C C . SER A 1 523 ? -11.93 30.031 -17.172 1 94.62 523 SER A C 1
ATOM 4191 O O . SER A 1 523 ? -13.102 30.406 -17.297 1 94.62 523 SER A O 1
ATOM 4193 N N . HIS A 1 524 ? -11.023 30.25 -18.062 1 95.75 524 HIS A N 1
ATOM 4194 C CA . HIS A 1 524 ? -11.344 31 -19.281 1 95.75 524 HIS A CA 1
ATOM 4195 C C . HIS A 1 524 ? -11.656 30.047 -20.422 1 95.75 524 HIS A C 1
ATOM 4197 O O . HIS A 1 524 ? -11.82 30.484 -21.562 1 95.75 524 HIS A O 1
ATOM 4203 N N . GLY A 1 525 ? -11.586 28.719 -20.203 1 95.12 525 GLY A N 1
ATOM 4204 C CA . GLY A 1 525 ? -11.914 27.734 -21.219 1 95.12 525 GLY A CA 1
ATOM 4205 C C . GLY A 1 525 ? -10.836 27.594 -22.281 1 95.12 525 GLY A C 1
ATOM 4206 O O . GLY A 1 525 ? -11.125 27.203 -23.422 1 95.12 525 GLY A O 1
ATOM 4207 N N . LEU A 1 526 ? -9.664 28.016 -21.938 1 95.69 526 LEU A N 1
ATOM 4208 C CA . LEU A 1 526 ? -8.555 27.891 -22.875 1 95.69 526 LEU A CA 1
ATOM 4209 C C . LEU A 1 526 ? -7.965 26.484 -22.828 1 95.69 526 LEU A C 1
ATOM 4211 O O . LEU A 1 526 ? -7.984 25.828 -21.781 1 95.69 526 LEU A O 1
ATOM 4215 N N . PRO A 1 527 ? -7.473 26.031 -23.984 1 94.62 527 PRO A N 1
ATOM 4216 C CA . PRO A 1 527 ? -6.785 24.734 -23.938 1 94.62 527 PRO A CA 1
ATOM 4217 C C . PRO A 1 527 ? -5.602 24.734 -22.969 1 94.62 527 PRO A C 1
ATOM 4219 O O . PRO A 1 527 ? -4.867 25.719 -22.891 1 94.62 527 PRO A O 1
ATOM 4222 N N . GLU A 1 528 ? -5.426 23.688 -22.344 1 94.81 528 GLU A N 1
ATOM 4223 C CA . GLU A 1 528 ? -4.301 23.594 -21.422 1 94.81 528 GLU A CA 1
ATOM 4224 C C . GLU A 1 528 ? -2.969 23.625 -22.156 1 94.81 528 GLU A C 1
ATOM 4226 O O . GLU A 1 528 ? -2.73 22.797 -23.047 1 94.81 528 GLU A O 1
ATOM 4231 N N . PRO A 1 529 ? -2.154 24.531 -21.844 1 95.56 529 PRO A N 1
ATOM 4232 C CA . PRO A 1 529 ? -0.848 24.594 -22.5 1 95.56 529 PRO A CA 1
ATOM 4233 C C . PRO A 1 529 ? -0.048 23.297 -22.344 1 95.56 529 PRO A C 1
ATOM 4235 O O . PRO A 1 529 ? -0.115 22.641 -21.297 1 95.56 529 PRO A O 1
ATOM 4238 N N . ALA A 1 530 ? 0.778 22.938 -23.328 1 95.31 530 ALA A N 1
ATOM 4239 C CA . ALA A 1 530 ? 1.629 21.766 -23.328 1 95.31 530 ALA A CA 1
ATOM 4240 C C . ALA A 1 530 ? 2.582 21.766 -22.141 1 95.31 530 ALA A C 1
ATOM 4242 O O . ALA A 1 530 ? 2.953 20.703 -21.625 1 95.31 530 ALA A O 1
ATOM 4243 N N . PHE A 1 531 ? 2.883 22.953 -21.672 1 96.62 531 PHE A N 1
ATOM 4244 C CA . PHE A 1 531 ? 3.758 23.156 -20.516 1 96.62 531 PHE A CA 1
ATOM 4245 C C . PHE A 1 531 ? 3.262 22.359 -19.312 1 96.62 531 PHE A C 1
ATOM 4247 O O . PHE A 1 531 ? 4.051 21.688 -18.641 1 96.62 531 PHE A O 1
ATOM 4254 N N . PHE A 1 532 ? 2.025 22.312 -19.109 1 96.94 532 PHE A N 1
ATOM 4255 C CA . PHE A 1 532 ? 1.453 21.688 -17.922 1 96.94 532 PHE A CA 1
ATOM 4256 C C . PHE A 1 532 ? 1.278 20.188 -18.125 1 96.94 532 PHE A C 1
ATOM 4258 O O . PHE A 1 532 ? 0.928 19.469 -17.188 1 96.94 532 PHE A O 1
ATOM 4265 N N . LYS A 1 533 ? 1.556 19.688 -19.281 1 94.38 533 LYS A N 1
ATOM 4266 C CA . LYS A 1 533 ? 1.465 18.25 -19.578 1 94.38 533 LYS A CA 1
ATOM 4267 C C . LYS A 1 533 ? 2.848 17.609 -19.609 1 94.38 533 LYS A C 1
ATOM 4269 O O . LYS A 1 533 ? 2.965 16.375 -19.609 1 94.38 533 LYS A O 1
ATOM 4274 N N . ASP A 1 534 ? 3.797 18.5 -19.594 1 94.06 534 ASP A N 1
ATOM 4275 C CA . ASP A 1 534 ? 5.176 18.016 -19.594 1 94.06 534 ASP A CA 1
ATOM 4276 C C . ASP A 1 534 ? 5.473 17.188 -18.344 1 94.06 534 ASP A C 1
ATOM 4278 O O . ASP A 1 534 ? 4.922 17.453 -17.266 1 94.06 534 ASP A O 1
ATOM 4282 N N . SER A 1 535 ? 6.355 16.141 -18.484 1 94 535 SER A N 1
ATOM 4283 C CA . SER A 1 535 ? 6.707 15.242 -17.391 1 94 535 SER A CA 1
ATOM 4284 C C . SER A 1 535 ? 7.336 16 -16.234 1 94 535 SER A C 1
ATOM 4286 O O . SER A 1 535 ? 7.188 15.609 -15.07 1 94 535 SER A O 1
ATOM 4288 N N . ALA A 1 536 ? 7.977 17.078 -16.562 1 95.75 536 ALA A N 1
ATOM 4289 C CA . ALA A 1 536 ? 8.633 17.875 -15.531 1 95.75 536 ALA A CA 1
ATOM 4290 C C . ALA A 1 536 ? 7.605 18.453 -14.57 1 95.75 536 ALA A C 1
ATOM 4292 O O . ALA A 1 536 ? 7.832 18.484 -13.359 1 95.75 536 ALA A O 1
ATOM 4293 N N . TYR A 1 537 ? 6.539 18.969 -15.094 1 96.19 537 TYR A N 1
ATOM 4294 C CA . TYR A 1 537 ? 5.504 19.562 -14.258 1 96.19 537 TYR A CA 1
ATOM 4295 C C . TYR A 1 537 ? 4.859 18.5 -13.367 1 96.19 537 TYR A C 1
ATOM 4297 O O . TYR A 1 537 ? 4.551 18.766 -12.203 1 96.19 537 TYR A O 1
ATOM 4305 N N . LYS A 1 538 ? 4.734 17.359 -13.875 1 93.81 538 LYS A N 1
ATOM 4306 C CA . LYS A 1 538 ? 4.207 16.25 -13.086 1 93.81 538 LYS A CA 1
ATOM 4307 C C . LYS A 1 538 ? 5.168 15.867 -11.961 1 93.81 538 LYS A C 1
ATOM 4309 O O . LYS A 1 538 ? 4.738 15.609 -10.836 1 93.81 538 LYS A O 1
ATOM 4314 N N . THR A 1 539 ? 6.391 15.812 -12.305 1 93.75 539 THR A N 1
ATOM 4315 C CA . THR A 1 539 ? 7.414 15.469 -11.328 1 93.75 539 THR A CA 1
ATOM 4316 C C . THR A 1 539 ? 7.457 16.5 -10.203 1 93.75 539 THR A C 1
ATOM 4318 O O . THR A 1 539 ? 7.598 16.156 -9.031 1 93.75 539 THR A O 1
ATOM 4321 N N . LEU A 1 540 ? 7.316 17.703 -10.578 1 93 540 LEU A N 1
ATOM 4322 C CA . LEU A 1 540 ? 7.316 18.781 -9.602 1 93 540 LEU A CA 1
ATOM 4323 C C . LEU A 1 540 ? 6.137 18.656 -8.641 1 93 540 LEU A C 1
ATOM 4325 O O . LEU A 1 540 ? 6.258 18.953 -7.453 1 93 540 LEU A O 1
ATOM 4329 N N . GLY A 1 541 ? 5.062 18.203 -9.148 1 90.5 541 GLY A N 1
ATOM 4330 C CA . GLY A 1 541 ? 3.85 18.078 -8.352 1 90.5 541 GLY A CA 1
ATOM 4331 C C . GLY A 1 541 ? 3.826 16.844 -7.492 1 90.5 541 GLY A C 1
ATOM 4332 O O . GLY A 1 541 ? 2.936 16.672 -6.652 1 90.5 541 GLY A O 1
ATOM 4333 N N . ARG A 1 542 ? 4.762 15.984 -7.582 1 93.31 542 ARG A N 1
ATOM 4334 C CA . ARG A 1 542 ? 4.785 14.727 -6.844 1 93.31 542 ARG A CA 1
ATOM 4335 C C . ARG A 1 542 ? 5.797 14.773 -5.707 1 93.31 542 ARG A C 1
ATOM 4337 O O . ARG A 1 542 ? 6.965 14.43 -5.895 1 93.31 542 ARG A O 1
ATOM 4344 N N . SER A 1 543 ? 5.344 15.062 -4.566 1 96.31 543 SER A N 1
ATOM 4345 C CA . SER A 1 543 ? 6.195 15.18 -3.391 1 96.31 543 SER A CA 1
ATOM 4346 C C . SER A 1 543 ? 6.43 13.82 -2.736 1 96.31 543 SER A C 1
ATOM 4348 O O . SER A 1 543 ? 5.691 13.43 -1.828 1 96.31 543 SER A O 1
ATOM 4350 N N . ILE A 1 544 ? 7.52 13.195 -3.1 1 97.94 544 ILE A N 1
ATOM 4351 C CA . ILE A 1 544 ? 7.859 11.898 -2.521 1 97.94 544 ILE A CA 1
ATOM 4352 C C . ILE A 1 544 ? 8.125 12.055 -1.025 1 97.94 544 ILE A C 1
ATOM 4354 O O . ILE A 1 544 ? 7.723 11.203 -0.225 1 97.94 544 ILE A O 1
ATOM 4358 N N . ILE A 1 545 ? 8.836 13.141 -0.709 1 98.44 545 ILE A N 1
ATOM 4359 C CA . ILE A 1 545 ? 9.008 13.523 0.689 1 98.44 545 ILE A CA 1
ATOM 4360 C C . ILE A 1 545 ? 8.258 14.828 0.965 1 98.44 545 ILE A C 1
ATOM 4362 O O . ILE A 1 545 ? 8.609 15.875 0.426 1 98.44 545 ILE A O 1
ATOM 4366 N N . SER A 1 546 ? 7.238 14.75 1.686 1 97.94 546 SER A N 1
ATOM 4367 C CA . SER A 1 546 ? 6.512 15.93 2.139 1 97.94 546 SER A CA 1
ATOM 4368 C C . SER A 1 546 ? 6.824 16.25 3.598 1 97.94 546 SER A C 1
ATOM 4370 O O . SER A 1 546 ? 6.621 15.406 4.477 1 97.94 546 SER A O 1
ATOM 4372 N N . THR A 1 547 ? 7.32 17.406 3.834 1 97.81 547 THR A N 1
ATOM 4373 C CA . THR A 1 547 ? 7.75 17.734 5.191 1 97.81 547 THR A CA 1
ATOM 4374 C C . THR A 1 547 ? 7.078 19.016 5.68 1 97.81 547 THR A C 1
ATOM 4376 O O . THR A 1 547 ? 6.645 19.844 4.875 1 97.81 547 THR A O 1
ATOM 4379 N N . SER A 1 548 ? 6.938 19.125 6.965 1 96.31 548 SER A N 1
ATOM 4380 C CA . SER A 1 548 ? 6.465 20.344 7.617 1 96.31 548 SER A CA 1
ATOM 4381 C C . SER A 1 548 ? 7.047 20.484 9.016 1 96.31 548 SER A C 1
ATOM 4383 O O . SER A 1 548 ? 7.234 19.484 9.719 1 96.31 548 SER A O 1
ATOM 4385 N N . ASN A 1 549 ? 7.355 21.688 9.375 1 94.38 549 ASN A N 1
ATOM 4386 C CA . ASN A 1 549 ? 7.945 21.984 10.672 1 94.38 549 ASN A CA 1
ATOM 4387 C C . ASN A 1 549 ? 7 22.797 11.547 1 94.38 549 ASN A C 1
ATOM 4389 O O . ASN A 1 549 ? 6.348 23.734 11.062 1 94.38 549 ASN A O 1
ATOM 4393 N N . CYS A 1 550 ? 6.852 22.391 12.82 1 85.75 550 CYS A N 1
ATOM 4394 C CA . CYS A 1 550 ? 6.094 23.156 13.797 1 85.75 550 CYS A CA 1
ATOM 4395 C C . CYS A 1 550 ? 6.883 23.312 15.094 1 85.75 550 CYS A C 1
ATOM 4397 O O . CYS A 1 550 ? 6.68 22.562 16.047 1 85.75 550 CYS A O 1
ATOM 4399 N N . GLY A 1 551 ? 7.812 24.234 15.164 1 78.88 551 GLY A N 1
ATOM 4400 C CA . GLY A 1 551 ? 8.711 24.422 16.297 1 78.88 551 GLY A CA 1
ATOM 4401 C C . GLY A 1 551 ? 8.047 25.109 17.469 1 78.88 551 GLY A C 1
ATOM 4402 O O . GLY A 1 551 ? 8 26.344 17.531 1 78.88 551 GLY A O 1
ATOM 4403 N N . ASN A 1 552 ? 7.383 24.422 18.328 1 87.31 552 ASN A N 1
ATOM 4404 C CA . ASN A 1 552 ? 6.773 24.969 19.531 1 87.31 552 ASN A CA 1
ATOM 4405 C C . ASN A 1 552 ? 6.938 24.031 20.719 1 87.31 552 ASN A C 1
ATOM 4407 O O . ASN A 1 552 ? 6.684 22.828 20.594 1 87.31 552 ASN A O 1
ATOM 4411 N N . PRO A 1 553 ? 7.352 24.531 21.812 1 86 553 PRO A N 1
ATOM 4412 C CA . PRO A 1 553 ? 7.609 23.688 22.984 1 86 553 PRO A CA 1
ATOM 4413 C C . PRO A 1 553 ? 6.348 22.984 23.484 1 86 553 PRO A C 1
ATOM 4415 O O . PRO A 1 553 ? 6.441 22 24.219 1 86 553 PRO A O 1
ATOM 4418 N N . SER A 1 554 ? 5.266 23.516 23.156 1 90.31 554 SER A N 1
ATOM 4419 C CA . SER A 1 554 ? 4.012 22.922 23.625 1 90.31 554 SER A CA 1
ATOM 4420 C C . SER A 1 554 ? 3.725 21.594 22.922 1 90.31 554 SER A C 1
ATOM 4422 O O . SER A 1 554 ? 2.891 20.812 23.391 1 90.31 554 SER A O 1
ATOM 4424 N N . LEU A 1 555 ? 4.414 21.344 21.906 1 93.31 555 LEU A N 1
ATOM 4425 C CA . LEU A 1 555 ? 4.152 20.141 21.109 1 93.31 555 LEU A CA 1
ATOM 4426 C C . LEU A 1 555 ? 5.207 19.078 21.375 1 93.31 555 LEU A C 1
ATOM 4428 O O . LEU A 1 555 ? 6.398 19.375 21.469 1 93.31 555 LEU A O 1
ATOM 4432 N N . ARG A 1 556 ? 4.715 17.953 21.547 1 93.38 556 ARG A N 1
ATOM 4433 C CA . ARG A 1 556 ? 5.609 16.797 21.594 1 93.38 556 ARG A CA 1
ATOM 4434 C C . ARG A 1 556 ? 5.836 16.234 20.188 1 93.38 556 ARG A C 1
ATOM 4436 O O . ARG A 1 556 ? 6.965 15.883 19.828 1 93.38 556 ARG A O 1
ATOM 4443 N N . LEU A 1 557 ? 4.758 16.078 19.484 1 95.56 557 LEU A N 1
ATOM 4444 C CA . LEU A 1 557 ? 4.824 15.539 18.125 1 95.56 557 LEU A CA 1
ATOM 4445 C C . LEU A 1 557 ? 3.873 16.281 17.188 1 95.56 557 LEU A C 1
ATOM 4447 O O . LEU A 1 557 ? 2.939 16.938 17.656 1 95.56 557 LEU A O 1
ATOM 4451 N N . PHE A 1 558 ? 4.172 16.219 15.992 1 94.25 558 PHE A N 1
ATOM 4452 C CA . PHE A 1 558 ? 3.373 16.719 14.883 1 94.25 558 PHE A CA 1
ATOM 4453 C C . PHE A 1 558 ? 3.518 15.828 13.656 1 94.25 558 PHE A C 1
ATOM 4455 O O . PHE A 1 558 ? 4.598 15.297 13.391 1 94.25 558 PHE A O 1
ATOM 4462 N N . GLY A 1 559 ? 2.373 15.617 12.969 1 95.62 559 GLY A N 1
ATOM 4463 C CA . GLY A 1 559 ? 2.555 14.797 11.781 1 95.62 559 GLY A CA 1
ATOM 4464 C C . GLY A 1 559 ? 1.323 14.742 10.898 1 95.62 559 GLY A C 1
ATOM 4465 O O . GLY A 1 559 ? 0.306 15.375 11.203 1 95.62 559 GLY A O 1
ATOM 4466 N N . PHE A 1 560 ? 1.428 14.086 9.773 1 96.19 560 PHE A N 1
ATOM 4467 C CA . PHE A 1 560 ? 0.41 13.852 8.758 1 96.19 560 PHE A CA 1
ATOM 4468 C C . PHE A 1 560 ? 0.797 12.688 7.859 1 96.19 560 PHE A C 1
ATOM 4470 O O . PHE A 1 560 ? 1.913 12.164 7.949 1 96.19 560 PHE A O 1
ATOM 4477 N N . GLY A 1 561 ? -0.1 12.227 7.066 1 95.19 561 GLY A N 1
ATOM 4478 C CA . GLY A 1 561 ? 0.153 11.102 6.184 1 95.19 561 GLY A CA 1
ATOM 4479 C C . GLY A 1 561 ? 0.892 11.484 4.918 1 95.19 561 GLY A C 1
ATOM 4480 O O . GLY A 1 561 ? 1.083 12.672 4.641 1 95.19 561 GLY A O 1
ATOM 4481 N N . PRO A 1 562 ? 1.338 10.414 4.168 1 95.62 562 PRO A N 1
ATOM 4482 C CA . PRO A 1 562 ? 1.981 10.695 2.883 1 95.62 562 PRO A CA 1
ATOM 4483 C C . PRO A 1 562 ? 1.024 11.32 1.869 1 95.62 562 PRO A C 1
ATOM 4485 O O . PRO A 1 562 ? -0.153 10.961 1.822 1 95.62 562 PRO A O 1
ATOM 4488 N N . VAL A 1 563 ? 1.516 12.188 1.009 1 93.19 563 VAL A N 1
ATOM 4489 C CA . VAL A 1 563 ? 0.646 12.906 0.078 1 93.19 563 VAL A CA 1
ATOM 4490 C C . VAL A 1 563 ? 0.572 12.141 -1.245 1 93.19 563 VAL A C 1
ATOM 4492 O O . VAL A 1 563 ? -0.327 12.383 -2.055 1 93.19 563 VAL A O 1
ATOM 4495 N N . VAL A 1 564 ? 1.577 11.289 -1.45 1 94.06 564 VAL A N 1
ATOM 4496 C CA . VAL A 1 564 ? 1.537 10.359 -2.572 1 94.06 564 VAL A CA 1
ATOM 4497 C C . VAL A 1 564 ? 1.719 8.93 -2.064 1 94.06 564 VAL A C 1
ATOM 4499 O O . VAL A 1 564 ? 2.359 8.703 -1.035 1 94.06 564 VAL A O 1
ATOM 4502 N N . PRO A 1 565 ? 1.211 7.969 -2.785 1 92.19 565 PRO A N 1
ATOM 4503 C CA . PRO A 1 565 ? 1.222 6.594 -2.275 1 92.19 565 PRO A CA 1
ATOM 4504 C C . PRO A 1 565 ? 2.635 6.066 -2.035 1 92.19 565 PRO A C 1
ATOM 4506 O O . PRO A 1 565 ? 2.846 5.246 -1.139 1 92.19 565 PRO A O 1
ATOM 4509 N N . GLU A 1 566 ? 3.605 6.512 -2.766 1 94.19 566 GLU A N 1
ATOM 4510 C CA . GLU A 1 566 ? 4.965 5.992 -2.631 1 94.19 566 GLU A CA 1
ATOM 4511 C C . GLU A 1 566 ? 5.828 6.918 -1.778 1 94.19 566 GLU A C 1
ATOM 4513 O O . GLU A 1 566 ? 7.051 6.773 -1.743 1 94.19 566 GLU A O 1
ATOM 4518 N N . GLY A 1 567 ? 5.203 7.809 -1.124 1 96.38 567 GLY A N 1
ATOM 4519 C CA . GLY A 1 567 ? 5.988 8.836 -0.456 1 96.38 567 GLY A CA 1
ATOM 4520 C C . GLY A 1 567 ? 5.98 8.703 1.056 1 96.38 567 GLY A C 1
ATOM 4521 O O . GLY A 1 567 ? 5.566 7.672 1.592 1 96.38 567 GLY A O 1
ATOM 4522 N N . PHE A 1 568 ? 6.582 9.734 1.722 1 97.88 568 PHE A N 1
ATOM 4523 C CA . PHE A 1 568 ? 6.645 9.914 3.168 1 97.88 568 PHE A CA 1
ATOM 4524 C C . PHE A 1 568 ? 6.027 11.25 3.572 1 97.88 568 PHE A C 1
ATOM 4526 O O . PHE A 1 568 ? 6.246 12.266 2.912 1 97.88 568 PHE A O 1
ATOM 4533 N N . GLY A 1 569 ? 5.133 11.258 4.512 1 97.88 569 GLY A N 1
ATOM 4534 C CA . GLY A 1 569 ? 4.777 12.461 5.25 1 97.88 569 GLY A CA 1
ATOM 4535 C C . GLY A 1 569 ? 5.551 12.617 6.547 1 97.88 569 GLY A C 1
ATOM 4536 O O . GLY A 1 569 ? 5.496 11.742 7.414 1 97.88 569 GLY A O 1
ATOM 4537 N N . ILE A 1 570 ? 6.27 13.742 6.711 1 98.31 570 ILE A N 1
ATOM 4538 C CA . ILE A 1 570 ? 7.152 13.875 7.863 1 98.31 570 ILE A CA 1
ATOM 4539 C C . ILE A 1 570 ? 6.883 15.203 8.578 1 98.31 570 ILE A C 1
ATOM 4541 O O . ILE A 1 570 ? 7.102 16.266 8.008 1 98.31 570 ILE A O 1
ATOM 4545 N N . GLY A 1 571 ? 6.359 15.117 9.742 1 97.56 571 GLY A N 1
ATOM 4546 C CA . GLY A 1 571 ? 6.363 16.25 10.656 1 97.56 571 GLY A CA 1
ATOM 4547 C C . GLY A 1 571 ? 7.566 16.25 11.586 1 97.56 571 GLY A C 1
ATOM 4548 O O . GLY A 1 571 ? 8 15.203 12.062 1 97.56 571 GLY A O 1
ATOM 4549 N N . TYR A 1 572 ? 8.172 17.406 11.773 1 97.62 572 TYR A N 1
ATOM 4550 C CA . TYR A 1 572 ? 9.344 17.453 12.648 1 97.62 572 TYR A CA 1
ATOM 4551 C C . TYR A 1 572 ? 9.352 18.734 13.484 1 97.62 572 TYR A C 1
ATOM 4553 O O . TYR A 1 572 ? 8.703 19.719 13.125 1 97.62 572 TYR A O 1
ATOM 4561 N N . ILE A 1 573 ? 9.969 18.641 14.578 1 96.5 573 ILE A N 1
ATOM 4562 C CA . ILE A 1 573 ? 10.141 19.75 15.523 1 96.5 573 ILE A CA 1
ATOM 4563 C C . ILE A 1 573 ? 11.609 19.859 15.914 1 96.5 573 ILE A C 1
ATOM 4565 O O . ILE A 1 573 ? 12.195 18.922 16.469 1 96.5 573 ILE A O 1
ATOM 4569 N N . ILE A 1 574 ? 12.172 21.031 15.625 1 96.5 574 ILE A N 1
ATOM 4570 C CA . ILE A 1 574 ? 13.562 21.266 15.992 1 96.5 574 ILE A CA 1
ATOM 4571 C C . ILE A 1 574 ? 13.625 21.953 17.359 1 96.5 574 ILE A C 1
ATOM 4573 O O . ILE A 1 574 ? 13.266 23.125 17.484 1 96.5 574 ILE A O 1
ATOM 4577 N N . LYS A 1 575 ? 14.086 21.266 18.297 1 94.5 575 LYS A N 1
ATOM 4578 C CA . LYS A 1 575 ? 14.281 21.812 19.641 1 94.5 575 LYS A CA 1
ATOM 4579 C C . LYS A 1 575 ? 15.734 22.219 19.859 1 94.5 575 LYS A C 1
ATOM 4581 O O . LYS A 1 575 ? 16.562 22.078 18.969 1 94.5 575 LYS A O 1
ATOM 4586 N N . ASP A 1 576 ? 16.016 22.766 21.016 1 94.38 576 ASP A N 1
ATOM 4587 C CA . ASP A 1 576 ? 17.359 23.266 21.297 1 94.38 576 ASP A CA 1
ATOM 4588 C C . ASP A 1 576 ? 18.375 22.125 21.312 1 94.38 576 ASP A C 1
ATOM 4590 O O . ASP A 1 576 ? 19.469 22.266 20.734 1 94.38 576 ASP A O 1
ATOM 4594 N N . ASP A 1 577 ? 17.984 20.984 21.891 1 95.31 577 ASP A N 1
ATOM 4595 C CA . ASP A 1 577 ? 18.969 19.938 22.094 1 95.31 577 ASP A CA 1
ATOM 4596 C C . ASP A 1 577 ? 18.484 18.609 21.484 1 95.31 577 ASP A C 1
ATOM 4598 O O . ASP A 1 577 ? 18.984 17.547 21.859 1 95.31 577 ASP A O 1
ATOM 4602 N N . GLY A 1 578 ? 17.531 18.766 20.656 1 96.38 578 GLY A N 1
ATOM 4603 C CA . GLY A 1 578 ? 17 17.578 20.016 1 96.38 578 GLY A CA 1
ATOM 4604 C C . GLY A 1 578 ? 16.078 17.891 18.859 1 96.38 578 GLY A C 1
ATOM 4605 O O . GLY A 1 578 ? 15.75 19.062 18.609 1 96.38 578 GLY A O 1
ATOM 4606 N N . ILE A 1 579 ? 15.711 16.875 18.125 1 97.69 579 ILE A N 1
ATOM 4607 C CA . ILE A 1 579 ? 14.789 17 17.016 1 97.69 579 ILE A CA 1
ATOM 4608 C C . ILE A 1 579 ? 13.789 15.844 17.031 1 97.69 579 ILE A C 1
ATOM 4610 O O . ILE A 1 579 ? 14.18 14.672 17.156 1 97.69 579 ILE A O 1
ATOM 4614 N N . GLN A 1 580 ? 12.523 16.141 16.969 1 97.44 580 GLN A N 1
ATOM 4615 C CA . GLN A 1 580 ? 11.469 15.133 16.922 1 97.44 580 GLN A CA 1
ATOM 4616 C C . GLN A 1 580 ? 10.992 14.922 15.484 1 97.44 580 GLN A C 1
ATOM 4618 O O . GLN A 1 580 ? 10.688 15.883 14.773 1 97.44 580 GLN A O 1
ATOM 4623 N N . PHE A 1 581 ? 11 13.633 15.031 1 98.38 581 PHE A N 1
ATOM 4624 C CA . PHE A 1 581 ? 10.516 13.281 13.695 1 98.38 581 PHE A CA 1
ATOM 4625 C C . PHE A 1 581 ? 9.32 12.344 13.781 1 98.38 581 PHE A C 1
ATOM 4627 O O . PHE A 1 581 ? 9.344 11.367 14.531 1 98.38 581 PHE A O 1
ATOM 4634 N N . CYS A 1 582 ? 8.281 12.664 13.141 1 98.06 582 CYS A N 1
ATOM 4635 C CA . CYS A 1 582 ? 7.137 11.789 12.93 1 98.06 582 CYS A CA 1
ATOM 4636 C C . CYS A 1 582 ? 6.941 11.484 11.453 1 98.06 582 CYS A C 1
ATOM 4638 O O . CYS A 1 582 ? 6.551 12.367 10.68 1 98.06 582 CYS A O 1
ATOM 4640 N N . ALA A 1 583 ? 7.207 10.211 11.047 1 98.44 583 ALA A N 1
ATOM 4641 C CA . ALA A 1 583 ? 7.133 9.844 9.641 1 98.44 583 ALA A CA 1
ATOM 4642 C C . ALA A 1 583 ? 6.004 8.852 9.391 1 98.44 583 ALA A C 1
ATOM 4644 O O . ALA A 1 583 ? 5.812 7.906 10.164 1 98.44 583 ALA A O 1
ATOM 4645 N N . ALA A 1 584 ? 5.25 9.148 8.398 1 97.88 584 ALA A N 1
ATOM 4646 C CA . ALA A 1 584 ? 4.184 8.25 7.965 1 97.88 584 ALA A CA 1
ATOM 4647 C C . ALA A 1 584 ? 4.387 7.809 6.52 1 97.88 584 ALA A C 1
ATOM 4649 O O . ALA A 1 584 ? 4.809 8.602 5.676 1 97.88 584 ALA A O 1
ATOM 4650 N N . SER A 1 585 ? 4.141 6.52 6.195 1 97.75 585 SER A N 1
ATOM 4651 C CA . SER A 1 585 ? 4.223 5.973 4.844 1 97.75 585 SER A CA 1
ATOM 4652 C C . SER A 1 585 ? 3.301 4.77 4.68 1 97.75 585 SER A C 1
ATOM 4654 O O . SER A 1 585 ? 2.672 4.324 5.641 1 97.75 585 SER A O 1
ATOM 4656 N N . LYS A 1 586 ? 3.121 4.352 3.469 1 96.56 586 LYS A N 1
ATOM 4657 C CA . LYS A 1 586 ? 2.398 3.113 3.193 1 96.56 586 LYS A CA 1
ATOM 4658 C C . LYS A 1 586 ? 3.334 1.909 3.24 1 96.56 586 LYS A C 1
ATOM 4660 O O . LYS A 1 586 ? 3.473 1.184 2.254 1 96.56 586 LYS A O 1
ATOM 4665 N N . HIS A 1 587 ? 3.971 1.784 4.355 1 96.62 587 HIS A N 1
ATOM 4666 C CA . HIS A 1 587 ? 4.867 0.671 4.656 1 96.62 587 HIS A CA 1
ATOM 4667 C C . HIS A 1 587 ? 6.09 0.69 3.746 1 96.62 587 HIS A C 1
ATOM 4669 O O . HIS A 1 587 ? 6.438 -0.328 3.143 1 96.62 587 HIS A O 1
ATOM 4675 N N . ARG A 1 588 ? 6.707 1.807 3.643 1 96.38 588 ARG A N 1
ATOM 4676 C CA . ARG A 1 588 ? 7.973 1.982 2.936 1 96.38 588 ARG A CA 1
ATOM 4677 C C . ARG A 1 588 ? 9.156 1.899 3.898 1 96.38 588 ARG A C 1
ATOM 4679 O O . ARG A 1 588 ? 10 2.793 3.928 1 96.38 588 ARG A O 1
ATOM 4686 N N . GLN A 1 589 ? 9.156 0.871 4.719 1 95.69 589 GLN A N 1
ATOM 4687 C CA . GLN A 1 589 ? 10.203 0.696 5.719 1 95.69 589 GLN A CA 1
ATOM 4688 C C . GLN A 1 589 ? 10.406 1.971 6.531 1 95.69 589 GLN A C 1
ATOM 4690 O O . GLN A 1 589 ? 11.523 2.465 6.652 1 95.69 589 GLN A O 1
ATOM 4695 N N . THR A 1 590 ? 9.32 2.424 7.102 1 97.44 590 THR A N 1
ATOM 4696 C CA . THR A 1 590 ? 9.328 3.719 7.773 1 97.44 590 THR A CA 1
ATOM 4697 C C . THR A 1 590 ? 10.359 3.74 8.898 1 97.44 590 THR A C 1
ATOM 4699 O O . THR A 1 590 ? 11.102 4.715 9.047 1 97.44 590 THR A O 1
ATOM 4702 N N . GLN A 1 591 ? 10.398 2.65 9.688 1 96.25 591 GLN A N 1
ATOM 4703 C CA . GLN A 1 591 ? 11.367 2.574 10.773 1 96.25 591 GLN A CA 1
ATOM 4704 C C . GLN A 1 591 ? 12.797 2.605 10.234 1 96.25 591 GLN A C 1
ATOM 4706 O O . GLN A 1 591 ? 13.656 3.299 10.789 1 96.25 591 GLN A O 1
ATOM 4711 N N . ARG A 1 592 ? 13.047 1.837 9.242 1 96 592 ARG A N 1
ATOM 4712 C CA . ARG A 1 592 ? 14.391 1.79 8.68 1 96 592 ARG A CA 1
ATOM 4713 C C . ARG A 1 592 ? 14.805 3.152 8.125 1 96 592 ARG A C 1
ATOM 4715 O O . ARG A 1 592 ? 15.977 3.533 8.211 1 96 592 ARG A O 1
ATOM 4722 N N . TYR A 1 593 ? 13.898 3.826 7.48 1 97.38 593 TYR A N 1
ATOM 4723 C CA . TYR A 1 593 ? 14.188 5.172 7.004 1 97.38 593 TYR A CA 1
ATOM 4724 C C . TYR A 1 593 ? 14.609 6.078 8.156 1 97.38 593 TYR A C 1
ATOM 4726 O O . TYR A 1 593 ? 15.594 6.82 8.047 1 97.38 593 TYR A O 1
ATOM 4734 N N . LEU A 1 594 ? 13.867 6.059 9.25 1 97.88 594 LEU A N 1
ATOM 4735 C CA . LEU A 1 594 ? 14.195 6.883 10.406 1 97.88 594 LEU A CA 1
ATOM 4736 C C . LEU A 1 594 ? 15.531 6.457 11.008 1 97.88 594 LEU A C 1
ATOM 4738 O O . LEU A 1 594 ? 16.297 7.297 11.5 1 97.88 594 LEU A O 1
ATOM 4742 N N . ASP A 1 595 ? 15.797 5.148 11 1 96.62 595 ASP A N 1
ATOM 4743 C CA . ASP A 1 595 ? 17.094 4.672 11.469 1 96.62 595 ASP A CA 1
ATOM 4744 C C . ASP A 1 595 ? 18.219 5.223 10.594 1 96.62 595 ASP A C 1
ATOM 4746 O O . ASP A 1 595 ? 19.281 5.598 11.102 1 96.62 595 ASP A O 1
ATOM 4750 N N . THR A 1 596 ? 17.984 5.191 9.305 1 96.5 596 THR A N 1
ATOM 4751 C CA . THR A 1 596 ? 18.953 5.742 8.367 1 96.5 596 THR A CA 1
ATOM 4752 C C . THR A 1 596 ? 19.141 7.238 8.602 1 96.5 596 THR A C 1
ATOM 4754 O O . THR A 1 596 ? 20.266 7.746 8.523 1 96.5 596 THR A O 1
ATOM 4757 N N . LEU A 1 597 ? 18.062 7.941 8.836 1 98.06 597 LEU A N 1
ATOM 4758 C CA . LEU A 1 597 ? 18.125 9.359 9.164 1 98.06 597 LEU A CA 1
ATOM 4759 C C . LEU A 1 597 ? 18.969 9.594 10.414 1 98.06 597 LEU A C 1
ATOM 4761 O O . LEU A 1 597 ? 19.797 10.516 10.445 1 98.06 597 LEU A O 1
ATOM 4765 N N . HIS A 1 598 ? 18.734 8.805 11.422 1 97.75 598 HIS A N 1
ATOM 4766 C CA . HIS A 1 598 ? 19.531 8.883 12.641 1 97.75 598 HIS A CA 1
ATOM 4767 C C . HIS A 1 598 ? 21.016 8.703 12.344 1 97.75 598 HIS A C 1
ATOM 4769 O O . HIS A 1 598 ? 21.859 9.453 12.844 1 97.75 598 HIS A O 1
ATOM 4775 N N . GLU A 1 599 ? 21.328 7.703 11.539 1 95.81 599 GLU A N 1
ATOM 4776 C CA . GLU A 1 599 ? 22.703 7.422 11.164 1 95.81 599 GLU A CA 1
ATOM 4777 C C . GLU A 1 599 ? 23.344 8.609 10.445 1 95.81 599 GLU A C 1
ATOM 4779 O O . GLU A 1 599 ? 24.484 8.961 10.703 1 95.81 599 GLU A O 1
ATOM 4784 N N . TYR A 1 600 ? 22.656 9.148 9.539 1 97.12 600 TYR A N 1
ATOM 4785 C CA . TYR A 1 600 ? 23.156 10.312 8.812 1 97.12 600 TYR A CA 1
ATOM 4786 C C . TYR A 1 600 ? 23.438 11.461 9.766 1 97.12 600 TYR A C 1
ATOM 4788 O O . TYR A 1 600 ? 24.5 12.102 9.68 1 97.12 600 TYR A O 1
ATOM 4796 N N . LEU A 1 601 ? 22.453 11.781 10.625 1 98.19 601 LEU A N 1
ATOM 4797 C CA . LEU A 1 601 ? 22.609 12.898 11.555 1 98.19 601 LEU A CA 1
ATOM 4798 C C . LEU A 1 601 ? 23.844 12.711 12.43 1 98.19 601 LEU A C 1
ATOM 4800 O O . LEU A 1 601 ? 24.578 13.664 12.695 1 98.19 601 LEU A O 1
ATOM 4804 N N . MET A 1 602 ? 24.062 11.516 12.805 1 97.25 602 MET A N 1
ATOM 4805 C CA . MET A 1 602 ? 25.25 11.234 13.617 1 97.25 602 MET A CA 1
ATOM 4806 C C . MET A 1 602 ? 26.531 11.375 12.797 1 97.25 602 MET A C 1
ATOM 4808 O O . MET A 1 602 ? 27.531 11.875 13.289 1 97.25 602 MET A O 1
ATOM 4812 N N . ALA A 1 603 ? 26.5 10.898 11.57 1 96 603 ALA A N 1
ATOM 4813 C CA . ALA A 1 603 ? 27.672 10.992 10.695 1 96 603 ALA A CA 1
ATOM 4814 C C . ALA A 1 603 ? 28.047 12.445 10.438 1 96 603 ALA A C 1
ATOM 4816 O O . ALA A 1 603 ? 29.234 12.789 10.438 1 96 603 ALA A O 1
ATOM 4817 N N . VAL A 1 604 ? 27.094 13.258 10.203 1 96.56 604 VAL A N 1
ATOM 4818 C CA . VAL A 1 604 ? 27.359 14.664 9.938 1 96.56 604 VAL A CA 1
ATOM 4819 C C . VAL A 1 604 ? 27.844 15.352 11.211 1 96.56 604 VAL A C 1
ATOM 4821 O O . VAL A 1 604 ? 28.688 16.25 11.156 1 96.56 604 VAL A O 1
ATOM 4824 N N . HIS A 1 605 ? 27.266 14.984 12.344 1 96.12 605 HIS A N 1
ATOM 4825 C CA . HIS A 1 605 ? 27.75 15.469 13.625 1 96.12 605 HIS A CA 1
ATOM 4826 C C . HIS A 1 605 ? 29.266 15.25 13.766 1 96.12 605 HIS A C 1
ATOM 4828 O O . HIS A 1 605 ? 30 16.172 14.109 1 96.12 605 HIS A O 1
ATOM 4834 N N . ASP A 1 606 ? 29.688 14.062 13.461 1 95.19 606 ASP A N 1
ATOM 4835 C CA . ASP A 1 606 ? 31.094 13.711 13.555 1 95.19 606 ASP A CA 1
ATOM 4836 C C . ASP A 1 606 ? 31.938 14.516 12.562 1 95.19 606 ASP A C 1
ATOM 4838 O O . ASP A 1 606 ? 33.062 14.93 12.883 1 95.19 606 ASP A O 1
ATOM 4842 N N . LEU A 1 607 ? 31.406 14.664 11.43 1 94.44 607 LEU A N 1
ATOM 4843 C CA . LEU A 1 607 ? 32.094 15.414 10.383 1 94.44 607 LEU A CA 1
ATOM 4844 C C . LEU A 1 607 ? 32.281 16.875 10.797 1 94.44 607 LEU A C 1
ATOM 4846 O O . LEU A 1 607 ? 33.375 17.422 10.617 1 94.44 607 LEU A O 1
ATOM 4850 N N . VAL A 1 608 ? 31.297 17.5 11.328 1 93.81 608 VAL A N 1
ATOM 4851 C CA . VAL A 1 608 ? 31.312 18.906 11.719 1 93.81 608 VAL A CA 1
ATOM 4852 C C . VAL A 1 608 ? 32.281 19.109 12.875 1 93.81 608 VAL A C 1
ATOM 4854 O O . VAL A 1 608 ? 33 20.109 12.914 1 93.81 608 VAL A O 1
ATOM 4857 N N . LEU A 1 609 ? 32.375 18.203 13.75 1 91.5 609 LEU A N 1
ATOM 4858 C CA . LEU A 1 609 ? 33.25 18.312 14.914 1 91.5 609 LEU A CA 1
ATOM 4859 C C . LEU A 1 609 ? 34.719 18.203 14.5 1 91.5 609 LEU A C 1
ATOM 4861 O O . LEU A 1 609 ? 35.594 18.688 15.203 1 91.5 609 LEU A O 1
ATOM 4865 N N . LYS A 1 610 ? 34.875 17.562 13.414 1 89.75 610 LYS A N 1
ATOM 4866 C CA . LYS A 1 610 ? 36.25 17.391 12.93 1 89.75 610 LYS A CA 1
ATOM 4867 C C . LYS A 1 610 ? 36.719 18.609 12.156 1 89.75 610 LYS A C 1
ATOM 4869 O O . LYS A 1 610 ? 37.906 18.719 11.828 1 89.75 610 LYS A O 1
ATOM 4874 N N . GLU A 1 611 ? 35.906 19.422 11.883 1 86.88 611 GLU A N 1
ATOM 4875 C CA . GLU A 1 611 ? 36.188 20.516 10.961 1 86.88 611 GLU A CA 1
ATOM 4876 C C . GLU A 1 611 ? 37.438 21.297 11.414 1 86.88 611 GLU A C 1
ATOM 4878 O O . GLU A 1 611 ? 38.312 21.562 10.625 1 86.88 611 GLU A O 1
ATOM 4883 N N . ASP A 1 612 ? 37.406 21.719 12.688 1 78 612 ASP A N 1
ATOM 4884 C CA . ASP A 1 612 ? 38.531 22.5 13.203 1 78 612 ASP A CA 1
ATOM 4885 C C . ASP A 1 612 ? 39.844 21.75 13.062 1 78 612 ASP A C 1
ATOM 4887 O O . ASP A 1 612 ? 40.875 22.344 12.695 1 78 612 ASP A O 1
ATOM 4891 N N . ALA A 1 613 ? 39.781 20.5 13.383 1 81.12 613 ALA A N 1
ATOM 4892 C CA . ALA A 1 613 ? 41 19.688 13.281 1 81.12 613 ALA A CA 1
ATOM 4893 C C . ALA A 1 613 ? 41.406 19.531 11.828 1 81.12 613 ALA A C 1
ATOM 4895 O O . ALA A 1 613 ? 42.625 19.438 11.539 1 81.12 613 ALA A O 1
ATOM 4896 N N . LEU A 1 614 ? 40.531 19.516 10.961 1 79.06 614 LEU A N 1
ATOM 4897 C CA . LEU A 1 614 ? 40.812 19.344 9.547 1 79.06 614 LEU A CA 1
ATOM 4898 C C . LEU A 1 614 ? 41.406 20.625 8.945 1 79.06 614 LEU A C 1
ATOM 4900 O O . LEU A 1 614 ? 42.281 20.562 8.102 1 79.06 614 LEU A O 1
ATOM 4904 N N . ILE A 1 615 ? 40.906 21.719 9.328 1 75.38 615 ILE A N 1
ATOM 4905 C CA . ILE A 1 615 ? 41.375 23 8.812 1 75.38 615 ILE A CA 1
ATOM 4906 C C . ILE A 1 615 ? 42.719 23.359 9.438 1 75.38 615 ILE A C 1
ATOM 4908 O O . ILE A 1 615 ? 43.594 23.891 8.758 1 75.38 615 ILE A O 1
ATOM 4912 N N . TYR A 1 616 ? 42.812 23.094 10.758 1 77.62 616 TYR A N 1
ATOM 4913 C CA . TYR A 1 616 ? 44.031 23.422 11.484 1 77.62 616 TYR A CA 1
ATOM 4914 C C . TYR A 1 616 ? 44.656 22.156 12.062 1 77.62 616 TYR A C 1
ATOM 4916 O O . TYR A 1 616 ? 44.562 21.906 13.258 1 77.62 616 TYR A O 1
ATOM 4924 N N . PRO A 1 617 ? 45.312 21.297 11.266 1 65.31 617 PRO A N 1
ATOM 4925 C CA . PRO A 1 617 ? 45.844 20.031 11.766 1 65.31 617 PRO A CA 1
ATOM 4926 C C . PRO A 1 617 ? 46.906 20.234 12.836 1 65.31 617 PRO A C 1
ATOM 4928 O O . PRO A 1 617 ? 47.094 19.375 13.695 1 65.31 617 PRO A O 1
ATOM 4931 N N . ASN A 1 618 ? 47.906 21.219 12.703 1 59.75 618 ASN A N 1
ATOM 4932 C CA . ASN A 1 618 ? 49 21.422 13.648 1 59.75 618 ASN A CA 1
ATOM 4933 C C . ASN A 1 618 ? 48.531 22.188 14.891 1 59.75 618 ASN A C 1
ATOM 4935 O O . ASN A 1 618 ? 49.344 22.531 15.75 1 59.75 618 ASN A O 1
ATOM 4939 N N . ARG A 1 619 ? 47.5 22.719 14.992 1 47.19 619 ARG A N 1
ATOM 4940 C CA . ARG A 1 619 ? 47.062 23.484 16.156 1 47.19 619 ARG A CA 1
ATOM 4941 C C . ARG A 1 619 ? 46.75 22.562 17.328 1 47.19 619 ARG A C 1
ATOM 4943 O O . ARG A 1 619 ? 46 21.594 17.203 1 47.19 619 ARG A O 1
ATOM 4950 N N . THR A 1 620 ? 47.781 22.391 18.297 1 41.66 620 THR A N 1
ATOM 4951 C CA . THR A 1 620 ? 47.562 21.766 19.594 1 41.66 620 THR A CA 1
ATOM 4952 C C . THR A 1 620 ? 46.188 22.109 20.141 1 41.66 620 THR A C 1
ATOM 4954 O O . THR A 1 620 ? 45.656 23.188 19.875 1 41.66 620 THR A O 1
ATOM 4957 N N . LYS A 1 621 ? 45.531 21.219 21.031 1 41 621 LYS A N 1
ATOM 4958 C CA . LYS A 1 621 ? 44.25 21.312 21.734 1 41 621 LYS A CA 1
ATOM 4959 C C . LYS A 1 621 ? 44.125 22.641 22.469 1 41 621 LYS A C 1
ATOM 4961 O O . LYS A 1 621 ? 44.562 22.781 23.625 1 41 621 LYS A O 1
ATOM 4966 N N . ARG A 1 622 ? 44.531 23.781 21.938 1 29.06 622 ARG A N 1
ATOM 4967 C CA . ARG A 1 622 ? 44.344 24.922 22.812 1 29.06 622 ARG A CA 1
ATOM 4968 C C . ARG A 1 622 ? 42.875 25 23.297 1 29.06 622 ARG A C 1
ATOM 4970 O O . ARG A 1 622 ? 42 24.422 22.672 1 29.06 622 ARG A O 1
ATOM 4977 N N . ALA A 1 623 ? 42.5 26.078 24.312 1 31.03 623 ALA A N 1
ATOM 4978 C CA . ALA A 1 623 ? 41.375 26.438 25.203 1 31.03 623 ALA A CA 1
ATOM 4979 C C . ALA A 1 623 ? 40.094 26.641 24.422 1 31.03 623 ALA A C 1
ATOM 4981 O O . ALA A 1 623 ? 40.125 27.062 23.266 1 31.03 623 ALA A O 1
ATOM 4982 N N . GLU A 1 624 ? 38.906 26.203 24.953 1 30.28 624 GLU A N 1
ATOM 4983 C CA . GLU A 1 624 ? 37.5 26.344 24.734 1 30.28 624 GLU A CA 1
ATOM 4984 C C . GLU A 1 624 ? 37.125 27.781 24.328 1 30.28 624 GLU A C 1
ATOM 4986 O O . GLU A 1 624 ? 37.25 28.703 25.125 1 30.28 624 GLU A O 1
ATOM 4991 N N . PHE A 1 625 ? 37.562 28.344 23.266 1 25.05 625 PHE A N 1
ATOM 4992 C CA . PHE A 1 625 ? 37.062 29.688 22.953 1 25.05 625 PHE A CA 1
ATOM 4993 C C . PHE A 1 625 ? 35.531 29.734 23.094 1 25.05 625 PHE A C 1
ATOM 4995 O O . PHE A 1 625 ? 34.844 28.828 22.672 1 25.05 625 PHE A O 1
ATOM 5002 N N . LYS A 1 626 ? 35.062 30.516 24.125 1 27.23 626 LYS A N 1
ATOM 5003 C CA . LYS A 1 626 ? 33.656 30.906 24.328 1 27.23 626 LYS A CA 1
ATOM 5004 C C . LYS A 1 626 ? 33.094 31.516 23.047 1 27.23 626 LYS A C 1
ATOM 5006 O O . LYS A 1 626 ? 33.5 32.594 22.625 1 27.23 626 LYS A O 1
ATOM 5011 N N . LEU A 1 627 ? 32.781 30.797 22.078 1 26.36 627 LEU A N 1
ATOM 5012 C CA . LEU A 1 627 ? 32.031 31.266 20.922 1 26.36 627 LEU A CA 1
ATOM 5013 C C . LEU A 1 627 ? 30.922 32.219 21.359 1 26.36 627 LEU A C 1
ATOM 5015 O O . LEU A 1 627 ? 30.078 31.891 22.188 1 26.36 627 LEU A O 1
ATOM 5019 N N . GLU A 1 628 ? 31.25 33.562 21.406 1 22.88 628 GLU A N 1
ATOM 5020 C CA . GLU A 1 628 ? 30.188 34.562 21.484 1 22.88 628 GLU A CA 1
ATOM 5021 C C . GLU A 1 628 ? 29.031 34.219 20.547 1 22.88 628 GLU A C 1
ATOM 5023 O O . GLU A 1 628 ? 29.234 33.938 19.359 1 22.88 628 GLU A O 1
ATOM 5028 N N . GLN A 1 629 ? 28.016 33.656 21.125 1 25.08 629 GLN A N 1
ATOM 5029 C CA . GLN A 1 629 ? 26.703 33.344 20.547 1 25.08 629 GLN A CA 1
ATOM 5030 C C . GLN A 1 629 ? 26.109 34.562 19.812 1 25.08 629 GLN A C 1
ATOM 5032 O O . GLN A 1 629 ? 25.641 35.5 20.453 1 25.08 629 GLN A O 1
ATOM 5037 N N . ARG A 1 630 ? 26.844 35.094 18.844 1 25.22 630 ARG A N 1
ATOM 5038 C CA . ARG A 1 630 ? 25.984 36.062 18.156 1 25.22 630 ARG A CA 1
ATOM 5039 C C . ARG A 1 630 ? 24.703 35.406 17.656 1 25.22 630 ARG A C 1
ATOM 5041 O O . ARG A 1 630 ? 24.75 34.344 17.031 1 25.22 630 ARG A O 1
ATOM 5048 N N . ASP A 1 631 ? 23.672 35.75 18.281 1 24.67 631 ASP A N 1
ATOM 5049 C CA . ASP A 1 631 ? 22.297 35.406 17.953 1 24.67 631 ASP A CA 1
ATOM 5050 C C . ASP A 1 631 ? 22 35.625 16.484 1 24.67 631 ASP A C 1
ATOM 5052 O O . ASP A 1 631 ? 22.062 36.781 15.992 1 24.67 631 ASP A O 1
ATOM 5056 N N . SER A 1 632 ? 22.797 35 15.625 1 25.28 632 SER A N 1
ATOM 5057 C CA . SER A 1 632 ? 22.297 35.125 14.266 1 25.28 632 SER A CA 1
ATOM 5058 C C . SER A 1 632 ? 20.766 35.156 14.242 1 25.28 632 SER A C 1
ATOM 5060 O O . SER A 1 632 ? 20.109 34.531 15.062 1 25.28 632 SER A O 1
ATOM 5062 N N . GLU A 1 633 ? 20.234 36.219 13.656 1 24.08 633 GLU A N 1
ATOM 5063 C CA . GLU A 1 633 ? 18.844 36.469 13.352 1 24.08 633 GLU A CA 1
ATOM 5064 C C . GLU A 1 633 ? 18.125 35.219 12.883 1 24.08 633 GLU A C 1
ATOM 5066 O O . GLU A 1 633 ? 18.641 34.469 12.031 1 24.08 633 GLU A O 1
ATOM 5071 N N . TYR A 1 634 ? 17.516 34.5 13.773 1 26.88 634 TYR A N 1
ATOM 5072 C CA . TYR A 1 634 ? 16.625 33.375 13.734 1 26.88 634 TYR A CA 1
ATOM 5073 C C . TYR A 1 634 ? 15.781 33.375 12.461 1 26.88 634 TYR A C 1
ATOM 5075 O O . TYR A 1 634 ? 15.078 34.344 12.172 1 26.88 634 TYR A O 1
ATOM 5083 N N . GLU A 1 635 ? 16.406 32.938 11.398 1 28.5 635 GLU A N 1
ATOM 5084 C CA . GLU A 1 635 ? 15.555 32.656 10.25 1 28.5 635 GLU A CA 1
ATOM 5085 C C . GLU A 1 635 ? 14.211 32.062 10.688 1 28.5 635 GLU A C 1
ATOM 5087 O O . GLU A 1 635 ? 14.148 31.297 11.641 1 28.5 635 GLU A O 1
ATOM 5092 N N . PHE A 1 636 ? 13.164 32.688 10.227 1 25.47 636 PHE A N 1
ATOM 5093 C CA . PHE A 1 636 ? 11.734 32.562 10.484 1 25.47 636 PHE A CA 1
ATOM 5094 C C . PHE A 1 636 ? 11.281 31.109 10.328 1 25.47 636 PHE A C 1
ATOM 5096 O O . PHE A 1 636 ? 11.445 30.516 9.258 1 25.47 636 PHE A O 1
ATOM 5103 N N . SER A 1 637 ? 11.68 30.281 11.172 1 30.02 637 SER A N 1
ATOM 5104 C CA . SER A 1 637 ? 10.734 29.172 11.188 1 30.02 637 SER A CA 1
ATOM 5105 C C . SER A 1 637 ? 9.297 29.672 11.297 1 30.02 637 SER A C 1
ATOM 5107 O O . SER A 1 637 ? 9.062 30.812 11.719 1 30.02 637 SER A O 1
ATOM 5109 N N . PHE A 1 638 ? 8.328 29 10.953 1 29.05 638 PHE A N 1
ATOM 5110 C CA . PHE A 1 638 ? 6.965 29.531 10.984 1 29.05 638 PHE A CA 1
ATOM 5111 C C . PHE A 1 638 ? 6.711 30.297 12.281 1 29.05 638 PHE A C 1
ATOM 5113 O O . PHE A 1 638 ? 6.02 31.312 12.281 1 29.05 638 PHE A O 1
ATOM 5120 N N . PHE A 1 639 ? 7.016 29.75 13.461 1 30.88 639 PHE A N 1
ATOM 5121 C CA . PHE A 1 639 ? 6.395 30.25 14.68 1 30.88 639 PHE A CA 1
ATOM 5122 C C . PHE A 1 639 ? 7.395 31.047 15.508 1 30.88 639 PHE A C 1
ATOM 5124 O O . PHE A 1 639 ? 7.352 31.016 16.734 1 30.88 639 PHE A O 1
ATOM 5131 N N . ASP A 1 640 ? 8.492 31.625 15.094 1 30.09 640 ASP A N 1
ATOM 5132 C CA . ASP A 1 640 ? 9.352 32.281 16.078 1 30.09 640 ASP A CA 1
ATOM 5133 C C . ASP A 1 640 ? 8.75 33.594 16.547 1 30.09 640 ASP A C 1
ATOM 5135 O O . ASP A 1 640 ? 8.82 34.625 15.828 1 30.09 640 ASP A O 1
ATOM 5139 N N . SER A 1 641 ? 7.543 33.625 17.234 1 25.98 641 SER A N 1
ATOM 5140 C CA . SER A 1 641 ? 6.977 34.844 17.766 1 25.98 641 SER A CA 1
ATOM 5141 C C . SER A 1 641 ? 7.988 35.594 18.641 1 25.98 641 SER A C 1
ATOM 5143 O O . SER A 1 641 ? 8.695 34.969 19.438 1 25.98 641 SER A O 1
ATOM 5145 N N . SER A 1 642 ? 8.453 36.719 18.25 1 25.92 642 SER A N 1
ATOM 5146 C CA . SER A 1 642 ? 9.344 37.688 18.891 1 25.92 642 SER A CA 1
ATOM 5147 C C . SER A 1 642 ? 8.844 38.094 20.266 1 25.92 642 SER A C 1
ATOM 5149 O O . SER A 1 642 ? 7.719 38.562 20.422 1 25.92 642 SER A O 1
ATOM 5151 N N . SER A 1 643 ? 9.148 37.406 21.375 1 25.89 643 SER A N 1
ATOM 5152 C CA . SER A 1 643 ? 8.883 37.969 22.688 1 25.89 643 SER A CA 1
ATOM 5153 C C . SER A 1 643 ? 9.383 39.406 22.797 1 25.89 643 SER A C 1
ATOM 5155 O O . SER A 1 643 ? 10.422 39.75 22.219 1 25.89 643 SER A O 1
ATOM 5157 N N . PRO A 1 644 ? 8.5 40.406 23.141 1 26.31 644 PRO A N 1
ATOM 5158 C CA . PRO A 1 644 ? 8.836 41.812 23.281 1 26.31 644 PRO A CA 1
ATOM 5159 C C . PRO A 1 644 ? 10.102 42.031 24.109 1 26.31 644 PRO A C 1
ATOM 5161 O O . PRO A 1 644 ? 10.289 41.375 25.141 1 26.31 644 PRO A O 1
ATOM 5164 N N . THR A 1 645 ? 11.203 42.344 23.453 1 26.56 645 THR A N 1
ATOM 5165 C CA . THR A 1 645 ? 12.461 42.719 24.094 1 26.56 645 THR A CA 1
ATOM 5166 C C . THR A 1 645 ? 12.242 43.875 25.047 1 26.56 645 THR A C 1
ATOM 5168 O O . THR A 1 645 ? 11.891 45 24.641 1 26.56 645 THR A O 1
ATOM 5171 N N . HIS A 1 646 ? 11.562 43.719 26.266 1 24.77 646 HIS A N 1
ATOM 5172 C CA . HIS A 1 646 ? 11.602 44.75 27.281 1 24.77 646 HIS A CA 1
ATOM 5173 C C . HIS A 1 646 ? 13.031 45.25 27.5 1 24.77 646 HIS A C 1
ATOM 5175 O O . HIS A 1 646 ? 13.945 44.438 27.688 1 24.77 646 HIS A O 1
ATOM 5181 N N . THR A 1 647 ? 13.367 46.375 26.875 1 26.3 647 THR A N 1
ATOM 5182 C CA . THR A 1 647 ? 14.609 47.125 26.953 1 26.3 647 THR A CA 1
ATOM 5183 C C . THR A 1 647 ? 14.953 47.469 28.391 1 26.3 647 THR A C 1
ATOM 5185 O O . THR A 1 647 ? 14.359 48.375 28.984 1 26.3 647 THR A O 1
ATOM 5188 N N . ASN A 1 648 ? 14.984 46.438 29.297 1 24.86 648 ASN A N 1
ATOM 5189 C CA . ASN A 1 648 ? 15.336 46.906 30.641 1 24.86 648 ASN A CA 1
ATOM 5190 C C . ASN A 1 648 ? 16.672 47.625 30.656 1 24.86 648 ASN A C 1
ATOM 5192 O O . ASN A 1 648 ? 17.609 47.25 29.953 1 24.86 648 ASN A O 1
ATOM 5196 N N . PRO A 1 649 ? 16.688 48.875 31.125 1 27.95 649 PRO A N 1
ATOM 5197 C CA . PRO A 1 649 ? 17.875 49.719 31.25 1 27.95 649 PRO A CA 1
ATOM 5198 C C . PRO A 1 649 ? 19.062 49 31.875 1 27.95 649 PRO A C 1
ATOM 5200 O O . PRO A 1 649 ? 18.891 48.125 32.719 1 27.95 649 PRO A O 1
ATOM 5203 N N . THR A 1 650 ? 20.125 48.844 31.094 1 26.83 650 THR A N 1
ATOM 5204 C CA . THR A 1 650 ? 21.375 48.156 31.422 1 26.83 650 THR A CA 1
ATOM 5205 C C . THR A 1 650 ? 21.984 48.75 32.688 1 26.83 650 THR A C 1
ATOM 5207 O O . THR A 1 650 ? 22.531 49.844 32.688 1 26.83 650 THR A O 1
ATOM 5210 N N . THR A 1 651 ? 21.188 48.844 33.781 1 25.72 651 THR A N 1
ATOM 5211 C CA . THR A 1 651 ? 21.938 49.375 34.906 1 25.72 651 THR A CA 1
ATOM 5212 C C . THR A 1 651 ? 23.25 48.594 35.125 1 25.72 651 THR A C 1
ATOM 5214 O O . THR A 1 651 ? 23.312 47.406 34.812 1 25.72 651 THR A O 1
ATOM 5217 N N . ALA A 1 652 ? 24.312 49.375 35.406 1 30.41 652 ALA A N 1
ATOM 5218 C CA . ALA A 1 652 ? 25.703 48.938 35.625 1 30.41 652 ALA A CA 1
ATOM 5219 C C . ALA A 1 652 ? 25.766 47.781 36.625 1 30.41 652 ALA A C 1
ATOM 5221 O O . ALA A 1 652 ? 25.266 47.875 37.75 1 30.41 652 ALA A O 1
ATOM 5222 N N . ALA A 1 653 ? 25.875 46.625 36.156 1 29.16 653 ALA A N 1
ATOM 5223 C CA . ALA A 1 653 ? 25.859 45.438 37 1 29.16 653 ALA A CA 1
ATOM 5224 C C . ALA A 1 653 ? 26.875 45.594 38.125 1 29.16 653 ALA A C 1
ATOM 5226 O O . ALA A 1 653 ? 28 46 37.906 1 29.16 653 ALA A O 1
ATOM 5227 N N . PRO A 1 654 ? 26.359 45.812 39.344 1 33.84 654 PRO A N 1
ATOM 5228 C CA . PRO A 1 654 ? 27.359 45.906 40.375 1 33.84 654 PRO A CA 1
ATOM 5229 C C . PRO A 1 654 ? 28.422 44.812 40.312 1 33.84 654 PRO A C 1
ATOM 5231 O O . PRO A 1 654 ? 28.188 43.75 39.75 1 33.84 654 PRO A O 1
ATOM 5234 N N . THR A 1 655 ? 29.75 45.219 40.406 1 33.09 655 THR A N 1
ATOM 5235 C CA . THR A 1 655 ? 30.938 44.375 40.406 1 33.09 655 THR A CA 1
ATOM 5236 C C . THR A 1 655 ? 30.766 43.188 41.375 1 33.09 655 THR A C 1
ATOM 5238 O O . THR A 1 655 ? 30.688 43.375 42.594 1 33.09 655 THR A O 1
ATOM 5241 N N . ILE A 1 656 ? 29.875 42.312 41 1 35.47 656 ILE A N 1
ATOM 5242 C CA . ILE A 1 656 ? 29.719 41.188 41.906 1 35.47 656 ILE A CA 1
ATOM 5243 C C . ILE A 1 656 ? 31.094 40.562 42.156 1 35.47 656 ILE A C 1
ATOM 5245 O O . ILE A 1 656 ? 31.812 40.188 41.219 1 35.47 656 ILE A O 1
ATOM 5249 N N . LYS A 1 657 ? 31.719 40.844 43.25 1 41.16 657 LYS A N 1
ATOM 5250 C CA . LYS A 1 657 ? 32.938 40.219 43.719 1 41.16 657 LYS A CA 1
ATOM 5251 C C . LYS A 1 657 ? 32.906 38.688 43.531 1 41.16 657 LYS A C 1
ATOM 5253 O O . LYS A 1 657 ? 31.922 38.062 43.938 1 41.16 657 LYS A O 1
ATOM 5258 N N . PRO A 1 658 ? 33.594 38.219 42.562 1 34.22 658 PRO A N 1
ATOM 5259 C CA . PRO A 1 658 ? 33.5 36.781 42.281 1 34.22 658 PRO A CA 1
ATOM 5260 C C . PRO A 1 658 ? 33.562 35.906 43.531 1 34.22 658 PRO A C 1
ATOM 5262 O O . PRO A 1 658 ? 34.156 36.312 44.531 1 34.22 658 PRO A O 1
ATOM 5265 N N . THR A 1 659 ? 32.5 35.156 43.906 1 43.66 659 THR A N 1
ATOM 5266 C CA . THR A 1 659 ? 32.562 34.188 45 1 43.66 659 THR A CA 1
ATOM 5267 C C . THR A 1 659 ? 33.875 33.406 44.938 1 43.66 659 THR A C 1
ATOM 5269 O O . THR A 1 659 ? 34.281 32.938 43.875 1 43.66 659 THR A O 1
ATOM 5272 N N . PRO A 1 660 ? 34.75 33.469 45.875 1 35.69 660 PRO A N 1
ATOM 5273 C CA . PRO A 1 660 ? 36 32.75 45.906 1 35.69 660 PRO A CA 1
ATOM 5274 C C . PRO A 1 660 ? 35.844 31.25 45.594 1 35.69 660 PRO A C 1
ATOM 5276 O O . PRO A 1 660 ? 34.844 30.656 46 1 35.69 660 PRO A O 1
ATOM 5279 N N . LEU A 1 661 ? 36.375 30.797 44.562 1 35.16 661 LEU A N 1
ATOM 5280 C CA . LEU A 1 661 ? 36.406 29.391 44.156 1 35.16 661 LEU A CA 1
ATOM 5281 C C . LEU A 1 661 ? 36.75 28.5 45.344 1 35.16 661 LEU A C 1
ATOM 5283 O O . LEU A 1 661 ? 37.875 28.531 45.844 1 35.16 661 LEU A O 1
ATOM 5287 N N . ILE A 1 662 ? 35.906 28.578 46.344 1 37.38 662 ILE A N 1
ATOM 5288 C CA . ILE A 1 662 ? 36.094 27.656 47.469 1 37.38 662 ILE A CA 1
ATOM 5289 C C . ILE A 1 662 ? 35.469 26.312 47.156 1 37.38 662 ILE A C 1
ATOM 5291 O O . ILE A 1 662 ? 34.281 26.25 46.844 1 37.38 662 ILE A O 1
ATOM 5295 N N . GLY A 1 663 ? 36.094 25.344 46.875 1 41.53 663 GLY A N 1
ATOM 5296 C CA . GLY A 1 663 ? 35.812 23.922 46.75 1 41.53 663 GLY A CA 1
ATOM 5297 C C . GLY A 1 663 ? 36.562 23.266 45.594 1 41.53 663 GLY A C 1
ATOM 5298 O O . GLY A 1 663 ? 37.156 23.969 44.781 1 41.53 663 GLY A O 1
ATOM 5299 N N . LYS A 1 664 ? 37.156 22.047 45.719 1 36.41 664 LYS A N 1
ATOM 5300 C CA . LYS A 1 664 ? 37.906 21.266 44.75 1 36.41 664 LYS A CA 1
ATOM 5301 C C . LYS A 1 664 ? 37 20.875 43.562 1 36.41 664 LYS A C 1
ATOM 5303 O O . LYS A 1 664 ? 35.844 20.531 43.75 1 36.41 664 LYS A O 1
ATOM 5308 N N . SER A 1 665 ? 37.375 21.453 42.5 1 34.97 665 SER A N 1
ATOM 5309 C CA . SER A 1 665 ? 36.719 21.031 41.281 1 34.97 665 SER A CA 1
ATOM 5310 C C . SER A 1 665 ? 36.531 19.531 41.25 1 34.97 665 SER A C 1
ATOM 5312 O O . SER A 1 665 ? 37.438 18.766 41.594 1 34.97 665 SER A O 1
ATOM 5314 N N . LEU A 1 666 ? 35.375 19.156 41.406 1 36.59 666 LEU A N 1
ATOM 5315 C CA . LEU A 1 666 ? 35.188 17.703 41.375 1 36.59 666 LEU A CA 1
ATOM 5316 C C . LEU A 1 666 ? 35.812 17.109 40.125 1 36.59 666 LEU A C 1
ATOM 5318 O O . LEU A 1 666 ? 36.156 15.914 40.094 1 36.59 666 LEU A O 1
ATOM 5322 N N . PHE A 1 667 ? 35.406 17.328 38.906 1 30.34 667 PHE A N 1
ATOM 5323 C CA . PHE A 1 667 ? 36.188 16.797 37.812 1 30.34 667 PHE A CA 1
ATOM 5324 C C . PHE A 1 667 ? 37.312 17.766 37.438 1 30.34 667 PHE A C 1
ATOM 5326 O O . PHE A 1 667 ? 37.188 18.969 37.594 1 30.34 667 PHE A O 1
ATOM 5333 N N . MET B 1 1 ? -0.217 -60.938 -28.953 1 26.39 1 MET B N 1
ATOM 5334 C CA . MET B 1 1 ? 0.897 -60.562 -28.094 1 26.39 1 MET B CA 1
ATOM 5335 C C . MET B 1 1 ? 1.04 -59.031 -28.062 1 26.39 1 MET B C 1
ATOM 5337 O O . MET B 1 1 ? 1.755 -58.438 -28.875 1 26.39 1 MET B O 1
ATOM 5341 N N . LYS B 1 2 ? -0.037 -58.281 -28.031 1 40.84 2 LYS B N 1
ATOM 5342 C CA . LYS B 1 2 ? -0.087 -56.844 -28.219 1 40.84 2 LYS B CA 1
ATOM 5343 C C . LYS B 1 2 ? 0.929 -56.125 -27.328 1 40.84 2 LYS B C 1
ATOM 5345 O O . LYS B 1 2 ? 0.869 -56.219 -26.109 1 40.84 2 LYS B O 1
ATOM 5350 N N . SER B 1 3 ? 2.18 -56.156 -27.656 1 40.5 3 SER B N 1
ATOM 5351 C CA . SER B 1 3 ? 3.346 -55.656 -26.938 1 40.5 3 SER B CA 1
ATOM 5352 C C . SER B 1 3 ? 3.049 -54.312 -26.281 1 40.5 3 SER B C 1
ATOM 5354 O O . SER B 1 3 ? 2.662 -53.344 -26.969 1 40.5 3 SER B O 1
ATOM 5356 N N . SER B 1 4 ? 2.344 -54.156 -25.172 1 47.31 4 SER B N 1
ATOM 5357 C CA . SER B 1 4 ? 1.81 -53.031 -24.406 1 47.31 4 SER B CA 1
ATOM 5358 C C . SER B 1 4 ? 2.855 -51.938 -24.219 1 47.31 4 SER B C 1
ATOM 5360 O O . SER B 1 4 ? 3.693 -52.031 -23.328 1 47.31 4 SER B O 1
ATOM 5362 N N . VAL B 1 5 ? 3.424 -51.438 -25.266 1 58.38 5 VAL B N 1
ATOM 5363 C CA . VAL B 1 5 ? 4.434 -50.375 -25.203 1 58.38 5 VAL B CA 1
ATOM 5364 C C . VAL B 1 5 ? 3.891 -49.188 -24.406 1 58.38 5 VAL B C 1
ATOM 5366 O O . VAL B 1 5 ? 2.818 -48.688 -24.719 1 58.38 5 VAL B O 1
ATOM 5369 N N . LYS B 1 6 ? 4.441 -48.906 -23.234 1 74.5 6 LYS B N 1
ATOM 5370 C CA . LYS B 1 6 ? 4.105 -47.719 -22.422 1 74.5 6 LYS B CA 1
ATOM 5371 C C . LYS B 1 6 ? 4.258 -46.438 -23.219 1 74.5 6 LYS B C 1
ATOM 5373 O O . LYS B 1 6 ? 5.258 -46.25 -23.922 1 74.5 6 LYS B O 1
ATOM 5378 N N . PRO B 1 7 ? 3.166 -45.688 -23.281 1 83.44 7 PRO B N 1
ATOM 5379 C CA . PRO B 1 7 ? 3.229 -44.438 -24.047 1 83.44 7 PRO B CA 1
ATOM 5380 C C . PRO B 1 7 ? 4.375 -43.531 -23.594 1 83.44 7 PRO B C 1
ATOM 5382 O O . PRO B 1 7 ? 4.695 -43.469 -22.406 1 83.44 7 PRO B O 1
ATOM 5385 N N . ARG B 1 8 ? 4.988 -42.906 -24.594 1 90.25 8 ARG B N 1
ATOM 5386 C CA . ARG B 1 8 ? 6.039 -41.938 -24.328 1 90.25 8 ARG B CA 1
ATOM 5387 C C . ARG B 1 8 ? 5.453 -40.594 -23.891 1 90.25 8 ARG B C 1
ATOM 5389 O O . ARG B 1 8 ? 4.289 -40.312 -24.156 1 90.25 8 ARG B O 1
ATOM 5396 N N . THR B 1 9 ? 6.273 -39.781 -23.297 1 93.56 9 THR B N 1
ATOM 5397 C CA . THR B 1 9 ? 5.863 -38.562 -22.625 1 93.56 9 THR B CA 1
ATOM 5398 C C . THR B 1 9 ? 5.137 -37.625 -23.594 1 93.56 9 THR B C 1
ATOM 5400 O O . THR B 1 9 ? 4.137 -37 -23.234 1 93.56 9 THR B O 1
ATOM 5403 N N . PHE B 1 10 ? 5.535 -37.562 -24.875 1 94.12 10 PHE B N 1
ATOM 5404 C CA . PHE B 1 10 ? 5.004 -36.531 -25.781 1 94.12 10 PHE B CA 1
ATOM 5405 C C . PHE B 1 10 ? 4.207 -37.188 -26.906 1 94.12 10 PHE B C 1
ATOM 5407 O O . PHE B 1 10 ? 3.932 -36.562 -27.922 1 94.12 10 PHE B O 1
ATOM 5414 N N . ASP B 1 11 ? 3.807 -38.438 -26.797 1 91.38 11 ASP B N 1
ATOM 5415 C CA . ASP B 1 11 ? 3.139 -39.188 -27.844 1 91.38 11 ASP B CA 1
ATOM 5416 C C . ASP B 1 11 ? 1.773 -38.594 -28.172 1 91.38 11 ASP B C 1
ATOM 5418 O O . ASP B 1 11 ? 1.333 -38.625 -29.328 1 91.38 11 ASP B O 1
ATOM 5422 N N . GLY B 1 12 ? 1.146 -38.062 -27.234 1 90.62 12 GLY B N 1
ATOM 5423 C CA . GLY B 1 12 ? -0.209 -37.562 -27.422 1 90.62 12 GLY B CA 1
ATOM 5424 C C . GLY B 1 12 ? -0.262 -36.188 -28.047 1 90.62 12 GLY B C 1
ATOM 5425 O O . GLY B 1 12 ? -1.333 -35.719 -28.438 1 90.62 12 GLY B O 1
ATOM 5426 N N . GLN B 1 13 ? 0.816 -35.531 -28.375 1 92.56 13 GLN B N 1
ATOM 5427 C CA . GLN B 1 13 ? 0.857 -34.125 -28.797 1 92.56 13 GLN B CA 1
ATOM 5428 C C . GLN B 1 13 ? 0.216 -33.938 -30.172 1 92.56 13 GLN B C 1
ATOM 5430 O O . GLN B 1 13 ? -0.531 -33 -30.391 1 92.56 13 GLN B O 1
ATOM 5435 N N . ASN B 1 14 ? 0.45 -34.844 -31 1 90.44 14 ASN B N 1
ATOM 5436 C CA . ASN B 1 14 ? -0.001 -34.688 -32.375 1 90.44 14 ASN B CA 1
ATOM 5437 C C . ASN B 1 14 ? -1.5 -34.969 -32.5 1 90.44 14 ASN B C 1
ATOM 5439 O O . ASN B 1 14 ? -2.115 -34.594 -33.5 1 90.44 14 ASN B O 1
ATOM 5443 N N . SER B 1 15 ? -2.037 -35.594 -31.578 1 92.19 15 SER B N 1
ATOM 5444 C CA . SER B 1 15 ? -3.455 -35.906 -31.641 1 92.19 15 SER B CA 1
ATOM 5445 C C . SER B 1 15 ? -4.309 -34.844 -30.984 1 92.19 15 SER B C 1
ATOM 5447 O O . SER B 1 15 ? -5.539 -34.875 -31.078 1 92.19 15 SER B O 1
ATOM 5449 N N . LEU B 1 16 ? -3.748 -33.875 -30.359 1 95.94 16 LEU B N 1
ATOM 5450 C CA . LEU B 1 16 ? -4.484 -32.844 -29.625 1 95.94 16 LEU B CA 1
ATOM 5451 C C . LEU B 1 16 ? -5.109 -31.844 -30.594 1 95.94 16 LEU B C 1
ATOM 5453 O O . LEU B 1 16 ? -4.473 -31.422 -31.562 1 95.94 16 LEU B O 1
ATOM 5457 N N . PRO B 1 17 ? -6.398 -31.531 -30.375 1 95.69 17 PRO B N 1
ATOM 5458 C CA . PRO B 1 17 ? -7.008 -30.484 -31.203 1 95.69 17 PRO B CA 1
ATOM 5459 C C . PRO B 1 17 ? -6.461 -29.094 -30.875 1 95.69 17 PRO B C 1
ATOM 5461 O O . PRO B 1 17 ? -5.934 -28.859 -29.781 1 95.69 17 PRO B O 1
ATOM 5464 N N . LYS B 1 18 ? -6.57 -28.156 -31.844 1 96.69 18 LYS B N 1
ATOM 5465 C CA . LYS B 1 18 ? -6.215 -26.766 -31.594 1 96.69 18 LYS B CA 1
ATOM 5466 C C . LYS B 1 18 ? -7.266 -26.078 -30.719 1 96.69 18 LYS B C 1
ATOM 5468 O O . LYS B 1 18 ? -8.445 -26.438 -30.766 1 96.69 18 LYS B O 1
ATOM 5473 N N . LEU B 1 19 ? -6.855 -25.125 -29.938 1 97.06 19 LEU B N 1
ATOM 5474 C CA . LEU B 1 19 ? -7.789 -24.281 -29.203 1 97.06 19 LEU B CA 1
ATOM 5475 C C . LEU B 1 19 ? -8.758 -23.578 -30.141 1 97.06 19 LEU B C 1
ATOM 5477 O O . LEU B 1 19 ? -8.336 -22.859 -31.047 1 97.06 19 LEU B O 1
ATOM 5481 N N . PRO B 1 20 ? -10.008 -23.766 -29.984 1 97.5 20 PRO B N 1
ATOM 5482 C CA . PRO B 1 20 ? -10.969 -23.172 -30.906 1 97.5 20 PRO B CA 1
ATOM 5483 C C . PRO B 1 20 ? -11.094 -21.656 -30.75 1 97.5 20 PRO B C 1
ATOM 5485 O O . PRO B 1 20 ? -10.914 -21.141 -29.656 1 97.5 20 PRO B O 1
ATOM 5488 N N . ILE B 1 21 ? -11.398 -20.969 -31.844 1 98.31 21 ILE B N 1
ATOM 5489 C CA . ILE B 1 21 ? -11.742 -19.547 -31.812 1 98.31 21 ILE B CA 1
ATOM 5490 C C . ILE B 1 21 ? -13.258 -19.391 -31.656 1 98.31 21 ILE B C 1
ATOM 5492 O O . ILE B 1 21 ? -14.016 -19.781 -32.562 1 98.31 21 ILE B O 1
ATOM 5496 N N . PRO B 1 22 ? -13.688 -18.828 -30.578 1 98.19 22 PRO B N 1
ATOM 5497 C CA . PRO B 1 22 ? -15.133 -18.672 -30.375 1 98.19 22 PRO B CA 1
ATOM 5498 C C . PRO B 1 22 ? -15.781 -17.766 -31.422 1 98.19 22 PRO B C 1
ATOM 5500 O O . PRO B 1 22 ? -15.094 -16.984 -32.094 1 98.19 22 PRO B O 1
ATOM 5503 N N . GLU B 1 23 ? -17.094 -17.906 -31.469 1 98.06 23 GLU B N 1
ATOM 5504 C CA . GLU B 1 23 ? -17.859 -16.984 -32.281 1 98.06 23 GLU B CA 1
ATOM 5505 C C . GLU B 1 23 ? -17.969 -15.617 -31.641 1 98.06 23 GLU B C 1
ATOM 5507 O O . GLU B 1 23 ? -18.234 -15.508 -30.438 1 98.06 23 GLU B O 1
ATOM 5512 N N . LEU B 1 24 ? -17.781 -14.625 -32.469 1 98.5 24 LEU B N 1
ATOM 5513 C CA . LEU B 1 24 ? -17.719 -13.266 -31.938 1 98.5 24 LEU B CA 1
ATOM 5514 C C . LEU B 1 24 ? -19.016 -12.898 -31.219 1 98.5 24 LEU B C 1
ATOM 5516 O O . LEU B 1 24 ? -18.969 -12.352 -30.109 1 98.5 24 LEU B O 1
ATOM 5520 N N . GLU B 1 25 ? -20.125 -13.203 -31.797 1 98.12 25 GLU B N 1
ATOM 5521 C CA . GLU B 1 25 ? -21.422 -12.844 -31.219 1 98.12 25 GLU B CA 1
ATOM 5522 C C . GLU B 1 25 ? -21.625 -13.516 -29.859 1 98.12 25 GLU B C 1
ATOM 5524 O O . GLU B 1 25 ? -22.141 -12.891 -28.922 1 98.12 25 GLU B O 1
ATOM 5529 N N . VAL B 1 26 ? -21.234 -14.727 -29.797 1 97.94 26 VAL B N 1
ATOM 5530 C CA . VAL B 1 26 ? -21.406 -15.492 -28.562 1 97.94 26 VAL B CA 1
ATOM 5531 C C . VAL B 1 26 ? -20.516 -14.922 -27.469 1 97.94 26 VAL B C 1
ATOM 5533 O O . VAL B 1 26 ? -20.938 -14.75 -26.328 1 97.94 26 VAL B O 1
ATOM 5536 N N . THR B 1 27 ? -19.25 -14.594 -27.828 1 98.25 27 THR B N 1
ATOM 5537 C CA . THR B 1 27 ? -18.312 -14.008 -26.875 1 98.25 27 THR B CA 1
ATOM 5538 C C . THR B 1 27 ? -18.844 -12.688 -26.328 1 98.25 27 THR B C 1
ATOM 5540 O O . THR B 1 27 ? -18.781 -12.43 -25.125 1 98.25 27 THR B O 1
ATOM 5543 N N . LEU B 1 28 ? -19.422 -11.891 -27.188 1 98.38 28 LEU B N 1
ATOM 5544 C CA . LEU B 1 28 ? -19.906 -10.57 -26.797 1 98.38 28 LEU B CA 1
ATOM 5545 C C . LEU B 1 28 ? -21.141 -10.688 -25.906 1 98.38 28 LEU B C 1
ATOM 5547 O O . LEU B 1 28 ? -21.344 -9.867 -25.016 1 98.38 28 LEU B O 1
ATOM 5551 N N . GLN B 1 29 ? -21.953 -11.68 -26.203 1 97.69 29 GLN B N 1
ATOM 5552 C CA . GLN B 1 29 ? -23.109 -11.922 -25.344 1 97.69 29 GLN B CA 1
ATOM 5553 C C . GLN B 1 29 ? -22.672 -12.273 -23.938 1 97.69 29 GLN B C 1
ATOM 5555 O O . GLN B 1 29 ? -23.219 -11.75 -22.953 1 97.69 29 GLN B O 1
ATOM 5560 N N . HIS B 1 30 ? -21.734 -13.18 -23.875 1 97.38 30 HIS B N 1
ATOM 5561 C CA . HIS B 1 30 ? -21.234 -13.57 -22.562 1 97.38 30 HIS B CA 1
ATOM 5562 C C . HIS B 1 30 ? -20.516 -12.414 -21.875 1 97.38 30 HIS B C 1
ATOM 5564 O O . HIS B 1 30 ? -20.625 -12.242 -20.656 1 97.38 30 HIS B O 1
ATOM 5570 N N . TYR B 1 31 ? -19.781 -11.625 -22.672 1 97.81 31 TYR B N 1
ATOM 5571 C CA . TYR B 1 31 ? -19.109 -10.438 -22.156 1 97.81 31 TYR B CA 1
ATOM 5572 C C . TYR B 1 31 ? -20.109 -9.477 -21.531 1 97.81 31 TYR B C 1
ATOM 5574 O O . TYR B 1 31 ? -19.922 -9.031 -20.391 1 97.81 31 TYR B O 1
ATOM 5582 N N . PHE B 1 32 ? -21.141 -9.227 -22.25 1 97.38 32 PHE B N 1
ATOM 5583 C CA . PHE B 1 32 ? -22.156 -8.273 -21.812 1 97.38 32 PHE B CA 1
ATOM 5584 C C . PHE B 1 32 ? -22.812 -8.727 -20.531 1 97.38 32 PHE B C 1
ATOM 5586 O O . PHE B 1 32 ? -23.031 -7.922 -19.609 1 97.38 32 PHE B O 1
ATOM 5593 N N . ARG B 1 33 ? -23.047 -9.969 -20.438 1 95.94 33 ARG B N 1
ATOM 5594 C CA . ARG B 1 33 ? -23.641 -10.539 -19.234 1 95.94 33 ARG B CA 1
ATOM 5595 C C . ARG B 1 33 ? -22.688 -10.438 -18.047 1 95.94 33 ARG B C 1
ATOM 5597 O O . ARG B 1 33 ? -23.094 -10.078 -16.938 1 95.94 33 ARG B O 1
ATOM 5604 N N . THR B 1 34 ? -21.453 -10.727 -18.281 1 95.56 34 THR B N 1
ATOM 5605 C CA . THR B 1 34 ? -20.438 -10.789 -17.234 1 95.56 34 THR B CA 1
ATOM 5606 C C . THR B 1 34 ? -20.219 -9.414 -16.609 1 95.56 34 THR B C 1
ATOM 5608 O O . THR B 1 34 ? -20.141 -9.281 -15.391 1 95.56 34 THR B O 1
ATOM 5611 N N . VAL B 1 35 ? -20.188 -8.32 -17.391 1 96.94 35 VAL B N 1
ATOM 5612 C CA . VAL B 1 35 ? -19.844 -7 -16.875 1 96.94 35 VAL B CA 1
ATOM 5613 C C . VAL B 1 35 ? -21.078 -6.328 -16.297 1 96.94 35 VAL B C 1
ATOM 5615 O O . VAL B 1 35 ? -20.984 -5.402 -15.492 1 96.94 35 VAL B O 1
ATOM 5618 N N . GLY B 1 36 ? -22.234 -6.793 -16.656 1 96.31 36 GLY B N 1
ATOM 5619 C CA . GLY B 1 36 ? -23.484 -6.18 -16.219 1 96.31 36 GLY B CA 1
ATOM 5620 C C . GLY B 1 36 ? -23.656 -6.176 -14.711 1 96.31 36 GLY B C 1
ATOM 5621 O O . GLY B 1 36 ? -24.156 -5.207 -14.133 1 96.31 36 GLY B O 1
ATOM 5622 N N . VAL B 1 37 ? -23.266 -7.242 -14.086 1 95.62 37 VAL B N 1
ATOM 5623 C CA . VAL B 1 37 ? -23.453 -7.402 -12.648 1 95.62 37 VAL B CA 1
ATOM 5624 C C . VAL B 1 37 ? -22.531 -6.449 -11.898 1 95.62 37 VAL B C 1
ATOM 5626 O O . VAL B 1 37 ? -22.781 -6.117 -10.734 1 95.62 37 VAL B O 1
ATOM 5629 N N . LEU B 1 38 ? -21.5 -5.871 -12.555 1 96.31 38 LEU B N 1
ATOM 5630 C CA . LEU B 1 38 ? -20.5 -5.023 -11.922 1 96.31 38 LEU B CA 1
ATOM 5631 C C . LEU B 1 38 ? -20.75 -3.553 -12.242 1 96.31 38 LEU B C 1
ATOM 5633 O O . LEU B 1 38 ? -19.953 -2.686 -11.867 1 96.31 38 LEU B O 1
ATOM 5637 N N . GLN B 1 39 ? -21.812 -3.287 -12.953 1 95.25 39 GLN B N 1
ATOM 5638 C CA . GLN B 1 39 ? -22.094 -1.933 -13.422 1 95.25 39 GLN B CA 1
ATOM 5639 C C . GLN B 1 39 ? -23.453 -1.45 -12.938 1 95.25 39 GLN B C 1
ATOM 5641 O O . GLN B 1 39 ? -24.328 -2.26 -12.625 1 95.25 39 GLN B O 1
ATOM 5646 N N . SER B 1 40 ? -23.562 -0.108 -12.898 1 92.06 40 SER B N 1
ATOM 5647 C CA . SER B 1 40 ? -24.891 0.471 -12.75 1 92.06 40 SER B CA 1
ATOM 5648 C C . SER B 1 40 ? -25.703 0.323 -14.031 1 92.06 40 SER B C 1
ATOM 5650 O O . SER B 1 40 ? -25.156 -0.001 -15.086 1 92.06 40 SER B O 1
ATOM 5652 N N . ASN B 1 41 ? -26.969 0.555 -13.906 1 93.69 41 ASN B N 1
ATOM 5653 C CA . ASN B 1 41 ? -27.828 0.48 -15.086 1 93.69 41 ASN B CA 1
ATOM 5654 C C . ASN B 1 41 ? -27.406 1.481 -16.156 1 93.69 41 ASN B C 1
ATOM 5656 O O . ASN B 1 41 ? -27.406 1.167 -17.344 1 93.69 41 ASN B O 1
ATOM 5660 N N . GLU B 1 42 ? -26.969 2.633 -15.727 1 94.38 42 GLU B N 1
ATOM 5661 C CA . GLU B 1 42 ? -26.547 3.676 -16.656 1 94.38 42 GLU B CA 1
ATOM 5662 C C . GLU B 1 42 ? -25.25 3.281 -17.375 1 94.38 42 GLU B C 1
ATOM 5664 O O . GLU B 1 42 ? -25.141 3.438 -18.594 1 94.38 42 GLU B O 1
ATOM 5669 N N . GLU B 1 43 ? -24.328 2.758 -16.672 1 94.25 43 GLU B N 1
ATOM 5670 C CA . GLU B 1 43 ? -23.078 2.307 -17.25 1 94.25 43 GLU B CA 1
ATOM 5671 C C . GLU B 1 43 ? -23.297 1.154 -18.219 1 94.25 43 GLU B C 1
ATOM 5673 O O . GLU B 1 43 ? -22.656 1.089 -19.266 1 94.25 43 GLU B O 1
ATOM 5678 N N . HIS B 1 44 ? -24.234 0.278 -17.891 1 96 44 HIS B N 1
ATOM 5679 C CA . HIS B 1 44 ? -24.469 -0.91 -18.703 1 96 44 HIS B CA 1
ATOM 5680 C C . HIS B 1 44 ? -25.125 -0.546 -20.031 1 96 44 HIS B C 1
ATOM 5682 O O . HIS B 1 44 ? -24.906 -1.222 -21.047 1 96 44 HIS B O 1
ATOM 5688 N N . GLU B 1 45 ? -25.875 0.487 -19.953 1 96.88 45 GLU B N 1
ATOM 5689 C CA . GLU B 1 45 ? -26.484 0.958 -21.188 1 96.88 45 GLU B CA 1
ATOM 5690 C C . GLU B 1 45 ? -25.438 1.52 -22.141 1 96.88 45 GLU B C 1
ATOM 5692 O O . GLU B 1 45 ? -25.547 1.38 -23.359 1 96.88 45 GLU B O 1
ATOM 5697 N N . ILE B 1 46 ? -24.5 2.189 -21.609 1 96.69 46 ILE B N 1
ATOM 5698 C CA . ILE B 1 46 ? -23.391 2.688 -22.406 1 96.69 46 ILE B CA 1
ATOM 5699 C C . ILE B 1 46 ? -22.625 1.512 -23.016 1 96.69 46 ILE B C 1
ATOM 5701 O O . ILE B 1 46 ? -22.266 1.532 -24.188 1 96.69 46 ILE B O 1
ATOM 5705 N N . THR B 1 47 ? -22.422 0.502 -22.234 1 97.12 47 THR B N 1
ATOM 5706 C CA . THR B 1 47 ? -21.703 -0.687 -22.688 1 97.12 47 THR B CA 1
ATOM 5707 C C . THR B 1 47 ? -22.5 -1.404 -23.781 1 97.12 47 THR B C 1
ATOM 5709 O O . THR B 1 47 ? -21.906 -1.951 -24.719 1 97.12 47 THR B O 1
ATOM 5712 N N . ARG B 1 48 ? -23.781 -1.438 -23.672 1 97.38 48 ARG B N 1
ATOM 5713 C CA . ARG B 1 48 ? -24.625 -2.059 -24.688 1 97.38 48 ARG B CA 1
ATOM 5714 C C . ARG B 1 48 ? -24.375 -1.434 -26.062 1 97.38 48 ARG B C 1
ATOM 5716 O O . ARG B 1 48 ? -24.188 -2.145 -27.047 1 97.38 48 ARG B O 1
ATOM 5723 N N . LYS B 1 49 ? -24.297 -0.169 -26.062 1 97.12 49 LYS B N 1
ATOM 5724 C CA . LYS B 1 49 ? -24.062 0.552 -27.312 1 97.12 49 LYS B CA 1
ATOM 5725 C C . LYS B 1 49 ? -22.672 0.257 -27.859 1 97.12 49 LYS B C 1
ATOM 5727 O O . LYS B 1 49 ? -22.5 0.075 -29.062 1 97.12 49 LYS B O 1
ATOM 5732 N N . CYS B 1 50 ? -21.734 0.225 -27 1 96.75 50 CYS B N 1
ATOM 5733 C CA . CYS B 1 50 ? -20.359 -0.064 -27.391 1 96.75 50 CYS B CA 1
ATOM 5734 C C . CYS B 1 50 ? -20.25 -1.456 -28 1 96.75 50 CYS B C 1
ATOM 5736 O O . CYS B 1 50 ? -19.547 -1.649 -29 1 96.75 50 CYS B O 1
ATOM 5738 N N . VAL B 1 51 ? -20.938 -2.439 -27.438 1 97.75 51 VAL B N 1
ATOM 5739 C CA . VAL B 1 51 ? -20.922 -3.822 -27.906 1 97.75 51 VAL B CA 1
ATOM 5740 C C . VAL B 1 51 ? -21.578 -3.918 -29.281 1 97.75 51 VAL B C 1
ATOM 5742 O O . VAL B 1 51 ? -21.078 -4.594 -30.172 1 97.75 51 VAL B O 1
ATOM 5745 N N . GLU B 1 52 ? -22.672 -3.258 -29.422 1 97.56 52 GLU B N 1
ATOM 5746 C CA . GLU B 1 52 ? -23.391 -3.262 -30.688 1 97.56 52 GLU B CA 1
ATOM 5747 C C . GLU B 1 52 ? -22.562 -2.635 -31.812 1 97.56 52 GLU B C 1
ATOM 5749 O O . GLU B 1 52 ? -22.5 -3.166 -32.906 1 97.56 52 GLU B O 1
ATOM 5754 N N . GLU B 1 53 ? -21.953 -1.56 -31.453 1 97.31 53 GLU B N 1
ATOM 5755 C CA . GLU B 1 53 ? -21.094 -0.889 -32.438 1 97.31 53 GLU B CA 1
ATOM 5756 C C . GLU B 1 53 ? -19.922 -1.765 -32.812 1 97.31 53 GLU B C 1
ATOM 5758 O O . GLU B 1 53 ? -19.547 -1.835 -34 1 97.31 53 GLU B O 1
ATOM 5763 N N . PHE B 1 54 ? -19.312 -2.396 -31.922 1 98.25 54 PHE B N 1
ATOM 5764 C CA . PHE B 1 54 ? -18.172 -3.268 -32.188 1 98.25 54 PHE B CA 1
ATOM 5765 C C . PHE B 1 54 ? -18.578 -4.445 -33.062 1 98.25 54 PHE B C 1
ATOM 5767 O O . PHE B 1 54 ? -17.828 -4.848 -33.938 1 98.25 54 PHE B O 1
ATOM 5774 N N . LEU B 1 55 ? -19.734 -5.059 -32.812 1 97.69 55 LEU B N 1
ATOM 5775 C CA . LEU B 1 55 ? -20.234 -6.219 -33.531 1 97.69 55 LEU B CA 1
ATOM 5776 C C . LEU B 1 55 ? -20.562 -5.859 -34.969 1 97.69 55 LEU B C 1
ATOM 5778 O O . LEU B 1 55 ? -20.438 -6.695 -35.875 1 97.69 55 LEU B O 1
ATOM 5782 N N . THR B 1 56 ? -20.859 -4.621 -35.188 1 96.69 56 THR B N 1
ATOM 5783 C CA . THR B 1 56 ? -21.312 -4.195 -36.5 1 96.69 56 THR B CA 1
ATOM 5784 C C . THR B 1 56 ? -20.141 -3.648 -37.312 1 96.69 56 THR B C 1
ATOM 5786 O O . THR B 1 56 ? -20.156 -3.705 -38.531 1 96.69 56 THR B O 1
ATOM 5789 N N . ASN B 1 57 ? -19.125 -3.174 -36.656 1 96 57 ASN B N 1
ATOM 5790 C CA . ASN B 1 57 ? -18.062 -2.465 -37.375 1 96 57 ASN B CA 1
ATOM 5791 C C . ASN B 1 57 ? -16.734 -3.219 -37.312 1 96 57 ASN B C 1
ATOM 5793 O O . ASN B 1 57 ? -16.453 -4.062 -38.156 1 96 57 ASN B O 1
ATOM 5797 N N . GLU B 1 58 ? -15.945 -3.016 -36.312 1 96.81 58 GLU B N 1
ATOM 5798 C CA . GLU B 1 58 ? -14.57 -3.514 -36.25 1 96.81 58 GLU B CA 1
ATOM 5799 C C . GLU B 1 58 ? -14.531 -5 -35.906 1 96.81 58 GLU B C 1
ATOM 5801 O O . GLU B 1 58 ? -13.625 -5.719 -36.344 1 96.81 58 GLU B O 1
ATOM 5806 N N . GLY B 1 59 ? -15.516 -5.484 -35.188 1 97.94 59 GLY B N 1
ATOM 5807 C CA . GLY B 1 59 ? -15.508 -6.824 -34.625 1 97.94 59 GLY B CA 1
ATOM 5808 C C . GLY B 1 59 ? -15.367 -7.91 -35.688 1 97.94 59 GLY B C 1
ATOM 5809 O O . GLY B 1 59 ? -14.43 -8.719 -35.625 1 97.94 59 GLY B O 1
ATOM 5810 N N . PRO B 1 60 ? -16.281 -7.938 -36.656 1 98.12 60 PRO B N 1
ATOM 5811 C CA . PRO B 1 60 ? -16.219 -8.977 -37.688 1 98.12 60 PRO B CA 1
ATOM 5812 C C . PRO B 1 60 ? -14.922 -8.961 -38.469 1 98.12 60 PRO B C 1
ATOM 5814 O O . PRO B 1 60 ? -14.375 -10.023 -38.812 1 98.12 60 PRO B O 1
ATOM 5817 N N . LYS B 1 61 ? -14.406 -7.828 -38.719 1 97.81 61 LYS B N 1
ATOM 5818 C CA . LYS B 1 61 ? -13.133 -7.73 -39.438 1 97.81 61 LYS B CA 1
ATOM 5819 C C . LYS B 1 61 ? -11.992 -8.32 -38.625 1 97.81 61 LYS B C 1
ATOM 5821 O O . LYS B 1 61 ? -11.156 -9.055 -39.156 1 97.81 61 LYS B O 1
ATOM 5826 N N . LEU B 1 62 ? -11.906 -7.941 -37.406 1 98.5 62 LEU B N 1
ATOM 5827 C CA . LEU B 1 62 ? -10.875 -8.461 -36.5 1 98.5 62 LEU B CA 1
ATOM 5828 C C . LEU B 1 62 ? -11.008 -9.969 -36.344 1 98.5 62 LEU B C 1
ATOM 5830 O O . LEU B 1 62 ? -10.008 -10.68 -36.25 1 98.5 62 LEU B O 1
ATOM 5834 N N . GLN B 1 63 ? -12.281 -10.445 -36.281 1 98.38 63 GLN B N 1
ATOM 5835 C CA . GLN B 1 63 ? -12.547 -11.875 -36.219 1 98.38 63 GLN B CA 1
ATOM 5836 C C . GLN B 1 63 ? -11.969 -12.617 -37.406 1 98.38 63 GLN B C 1
ATOM 5838 O O . GLN B 1 63 ? -11.328 -13.656 -37.25 1 98.38 63 GLN B O 1
ATOM 5843 N N . GLU B 1 64 ? -12.172 -12.102 -38.531 1 98.25 64 GLU B N 1
ATOM 5844 C CA . GLU B 1 64 ? -11.648 -12.711 -39.781 1 98.25 64 GLU B CA 1
ATOM 5845 C C . GLU B 1 64 ? -10.125 -12.711 -39.781 1 98.25 64 GLU B C 1
ATOM 5847 O O . GLU B 1 64 ? -9.5 -13.703 -40.156 1 98.25 64 GLU B O 1
ATOM 5852 N N . LEU B 1 65 ? -9.57 -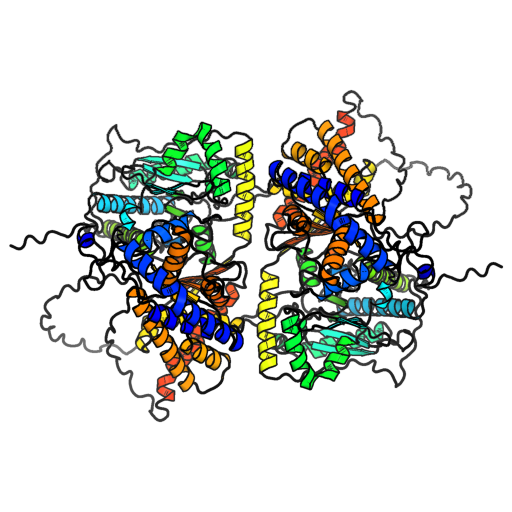11.633 -39.375 1 98.25 65 LEU B N 1
ATOM 5853 C CA . LEU B 1 65 ? -8.117 -11.523 -39.344 1 98.25 65 LEU B CA 1
ATOM 5854 C C . LEU B 1 65 ? -7.535 -12.516 -38.344 1 98.25 65 LEU B C 1
ATOM 5856 O O . LEU B 1 65 ? -6.457 -13.078 -38.562 1 98.25 65 LEU B O 1
ATOM 5860 N N . LEU B 1 66 ? -8.203 -12.727 -37.219 1 98.56 66 LEU B N 1
ATOM 5861 C CA . LEU B 1 66 ? -7.75 -13.672 -36.219 1 98.56 66 LEU B CA 1
ATOM 5862 C C . LEU B 1 66 ? -7.773 -15.102 -36.75 1 98.56 66 LEU B C 1
ATOM 5864 O O . LEU B 1 66 ? -6.848 -15.875 -36.5 1 98.56 66 LEU B O 1
ATOM 5868 N N . ILE B 1 67 ? -8.875 -15.414 -37.5 1 98.38 67 ILE B N 1
ATOM 5869 C CA . ILE B 1 67 ? -9.008 -16.734 -38.094 1 98.38 67 ILE B CA 1
ATOM 5870 C C . ILE B 1 67 ? -7.875 -16.969 -39.094 1 98.38 67 ILE B C 1
ATOM 5872 O O . ILE B 1 67 ? -7.277 -18.047 -39.125 1 98.38 67 ILE B O 1
ATOM 5876 N N . GLU B 1 68 ? -7.562 -16 -39.812 1 98.12 68 GLU B N 1
ATOM 5877 C CA . GLU B 1 68 ? -6.457 -16.078 -40.75 1 98.12 68 GLU B CA 1
ATOM 5878 C C . GLU B 1 68 ? -5.121 -16.234 -40.031 1 98.12 68 GLU B C 1
ATOM 5880 O O . GLU B 1 68 ? -4.289 -17.062 -40.438 1 98.12 68 GLU B O 1
ATOM 5885 N N . TYR B 1 69 ? -4.938 -15.469 -39.062 1 97.81 69 TYR B N 1
ATOM 5886 C CA . TYR B 1 69 ? -3.721 -15.508 -38.281 1 97.81 69 TYR B CA 1
ATOM 5887 C C . TYR B 1 69 ? -3.5 -16.891 -37.688 1 97.81 69 TYR B C 1
ATOM 5889 O O . TYR B 1 69 ? -2.367 -17.375 -37.625 1 97.81 69 TYR B O 1
ATOM 5897 N N . ALA B 1 70 ? -4.543 -17.578 -37.281 1 97.5 70 ALA B N 1
ATOM 5898 C CA . ALA B 1 70 ? -4.488 -18.828 -36.562 1 97.5 70 ALA B CA 1
ATOM 5899 C C . ALA B 1 70 ? -4.148 -20 -37.469 1 97.5 70 ALA B C 1
ATOM 5901 O O . ALA B 1 70 ? -3.789 -21.078 -37 1 97.5 70 ALA B O 1
ATOM 5902 N N . GLN B 1 71 ? -4.195 -19.844 -38.75 1 96.25 71 GLN B N 1
ATOM 5903 C CA . GLN B 1 71 ? -4.074 -20.938 -39.688 1 96.25 71 GLN B CA 1
ATOM 5904 C C . GLN B 1 71 ? -2.729 -21.656 -39.562 1 96.25 71 GLN B C 1
ATOM 5906 O O . GLN B 1 71 ? -2.656 -22.875 -39.656 1 96.25 71 GLN B O 1
ATOM 5911 N N . ASP B 1 72 ? -1.729 -20.984 -39.281 1 94.94 72 ASP B N 1
ATOM 5912 C CA . ASP B 1 72 ? -0.407 -21.594 -39.25 1 94.94 72 ASP B CA 1
ATOM 5913 C C . ASP B 1 72 ? 0.138 -21.625 -37.812 1 94.94 72 ASP B C 1
ATOM 5915 O O . ASP B 1 72 ? 1.351 -21.703 -37.625 1 94.94 72 ASP B O 1
ATOM 5919 N N . LYS B 1 73 ? -0.717 -21.406 -36.875 1 95.94 73 LYS B N 1
ATOM 5920 C CA . LYS B 1 73 ? -0.302 -21.422 -35.469 1 95.94 73 LYS B CA 1
ATOM 5921 C C . LYS B 1 73 ? -0.812 -22.672 -34.75 1 95.94 73 LYS B C 1
ATOM 5923 O O . LYS B 1 73 ? -1.868 -23.203 -35.094 1 95.94 73 LYS B O 1
ATOM 5928 N N . SER B 1 74 ? -0.045 -23.203 -33.75 1 94.88 74 SER B N 1
ATOM 5929 C CA . SER B 1 74 ? -0.513 -24.297 -32.906 1 94.88 74 SER B CA 1
ATOM 5930 C C . SER B 1 74 ? -1.681 -23.859 -32.031 1 94.88 74 SER B C 1
ATOM 5932 O O . SER B 1 74 ? -2.592 -24.641 -31.766 1 94.88 74 SER B O 1
ATOM 5934 N N . SER B 1 75 ? -1.676 -22.672 -31.625 1 95.88 75 SER B N 1
ATOM 5935 C CA . SER B 1 75 ? -2.732 -22.016 -30.859 1 95.88 75 SER B CA 1
ATOM 5936 C C . SER B 1 75 ? -2.814 -20.531 -31.203 1 95.88 75 SER B C 1
ATOM 5938 O O . SER B 1 75 ? -1.788 -19.844 -31.297 1 95.88 75 SER B O 1
ATOM 5940 N N . PHE B 1 76 ? -4.02 -20 -31.328 1 96.75 76 PHE B N 1
ATOM 5941 C CA . PHE B 1 76 ? -4.172 -18.625 -31.812 1 96.75 76 PHE B CA 1
ATOM 5942 C C . PHE B 1 76 ? -3.695 -17.641 -30.766 1 96.75 76 PHE B C 1
ATOM 5944 O O . PHE B 1 76 ? -3.381 -16.484 -31.078 1 96.75 76 PHE B O 1
ATOM 5951 N N . ILE B 1 77 ? -3.598 -18.047 -29.5 1 95.62 77 ILE B N 1
ATOM 5952 C CA . ILE B 1 77 ? -3.375 -17.094 -28.422 1 95.62 77 ILE B CA 1
ATOM 5953 C C . ILE B 1 77 ? -1.938 -17.219 -27.906 1 95.62 77 ILE B C 1
ATOM 5955 O O . ILE B 1 77 ? -1.446 -16.344 -27.203 1 95.62 77 ILE B O 1
ATOM 5959 N N . GLU B 1 78 ? -1.178 -18.219 -28.203 1 93.94 78 GLU B N 1
ATOM 5960 C CA . GLU B 1 78 ? 0.095 -18.594 -27.594 1 93.94 78 GLU B CA 1
ATOM 5961 C C . GLU B 1 78 ? 1.095 -17.438 -27.672 1 93.94 78 GLU B C 1
ATOM 5963 O O . GLU B 1 78 ? 1.668 -17.031 -26.656 1 93.94 78 GLU B O 1
ATOM 5968 N N . ASP B 1 79 ? 1.266 -16.859 -28.859 1 93.25 79 ASP B N 1
ATOM 5969 C CA . ASP B 1 79 ? 2.25 -15.805 -29.047 1 93.25 79 ASP B CA 1
ATOM 5970 C C . ASP B 1 79 ? 1.867 -14.555 -28.25 1 93.25 79 ASP B C 1
ATOM 5972 O O . ASP B 1 79 ? 2.727 -13.906 -27.641 1 93.25 79 ASP B O 1
ATOM 5976 N N . PHE B 1 80 ? 0.629 -14.281 -28.328 1 93 80 PHE B N 1
ATOM 5977 C CA . PHE B 1 80 ? 0.146 -13.109 -27.594 1 93 80 PHE B CA 1
ATOM 5978 C C . PHE B 1 80 ? 0.327 -13.289 -26.094 1 93 80 PHE B C 1
ATOM 5980 O O . PHE B 1 80 ? 0.658 -12.336 -25.391 1 93 80 PHE B O 1
ATOM 5987 N N . TRP B 1 81 ? 0.109 -14.438 -25.688 1 87.88 81 TRP B N 1
ATOM 5988 C CA . TRP B 1 81 ? 0.175 -14.734 -24.25 1 87.88 81 TRP B CA 1
ATOM 5989 C C . TRP B 1 81 ? 1.616 -14.695 -23.75 1 87.88 81 TRP B C 1
ATOM 5991 O O . TRP B 1 81 ? 1.895 -14.156 -22.688 1 87.88 81 TRP B O 1
ATOM 6001 N N . TYR B 1 82 ? 2.539 -15.242 -24.5 1 88.19 82 TYR B N 1
ATOM 6002 C CA . TYR B 1 82 ? 3.957 -15.141 -24.172 1 88.19 82 TYR B CA 1
ATOM 6003 C C . TYR B 1 82 ? 4.395 -13.68 -24.109 1 88.19 82 TYR B C 1
ATOM 6005 O O . TYR B 1 82 ? 5.102 -13.281 -23.172 1 88.19 82 TYR B O 1
ATOM 6013 N N . GLU B 1 83 ? 3.916 -12.961 -25 1 86.62 83 GLU B N 1
ATOM 6014 C CA . GLU B 1 83 ? 4.281 -11.547 -25.062 1 86.62 83 GLU B CA 1
ATOM 6015 C C . GLU B 1 83 ? 3.756 -10.789 -23.859 1 86.62 83 GLU B C 1
ATOM 6017 O O . GLU B 1 83 ? 4.418 -9.875 -23.344 1 86.62 83 GLU B O 1
ATOM 6022 N N . SER B 1 84 ? 2.652 -11.164 -23.469 1 87.38 84 SER B N 1
ATOM 6023 C CA . SER B 1 84 ? 2.059 -10.492 -22.312 1 87.38 84 SER B CA 1
ATOM 6024 C C . SER B 1 84 ? 2.887 -10.727 -21.062 1 87.38 84 SER B C 1
ATOM 6026 O O . SER B 1 84 ? 3.066 -9.805 -20.25 1 87.38 84 SER B O 1
ATOM 6028 N N . TYR B 1 85 ? 3.35 -11.891 -20.844 1 84.94 85 TYR B N 1
ATOM 6029 C CA . TYR B 1 85 ? 4.203 -12.188 -19.703 1 84.94 85 TYR B CA 1
ATOM 6030 C C . TYR B 1 85 ? 5.547 -11.477 -19.828 1 84.94 85 TYR B C 1
ATOM 6032 O O . TYR B 1 85 ? 6.059 -10.93 -18.844 1 84.94 85 TYR B O 1
ATOM 6040 N N . LEU B 1 86 ? 6.074 -11.484 -20.984 1 86.69 86 LEU B N 1
ATOM 6041 C CA . LEU B 1 86 ? 7.445 -11.039 -21.203 1 86.69 86 LEU B CA 1
ATOM 6042 C C . LEU B 1 86 ? 7.516 -9.516 -21.297 1 86.69 86 LEU B C 1
ATOM 6044 O O . LEU B 1 86 ? 8.594 -8.93 -21.156 1 86.69 86 LEU B O 1
ATOM 6048 N N . ASN B 1 87 ? 6.344 -8.922 -21.5 1 85.25 87 ASN B N 1
ATOM 6049 C CA . ASN B 1 87 ? 6.281 -7.461 -21.531 1 85.25 87 ASN B CA 1
ATOM 6050 C C . ASN B 1 87 ? 6.039 -6.879 -20.141 1 85.25 87 ASN B C 1
ATOM 6052 O O . ASN B 1 87 ? 6.035 -5.66 -19.953 1 85.25 87 ASN B O 1
ATOM 6056 N N . TYR B 1 88 ? 5.91 -7.77 -19.281 1 82.81 88 TYR B N 1
ATOM 6057 C CA . TYR B 1 88 ? 5.715 -7.316 -17.922 1 82.81 88 TYR B CA 1
ATOM 6058 C C . TYR B 1 88 ? 6.953 -6.594 -17.391 1 82.81 88 TYR B C 1
ATOM 6060 O O . TYR B 1 88 ? 8.062 -7.125 -17.469 1 82.81 88 TYR B O 1
ATOM 6068 N N . LYS B 1 89 ? 6.758 -5.371 -16.781 1 84.69 89 LYS B N 1
ATOM 6069 C CA . LYS B 1 89 ? 7.918 -4.543 -16.469 1 84.69 89 LYS B CA 1
ATOM 6070 C C . LYS B 1 89 ? 8.203 -4.539 -14.977 1 84.69 89 LYS B C 1
ATOM 6072 O O . LYS B 1 89 ? 9.328 -4.266 -14.555 1 84.69 89 LYS B O 1
ATOM 6077 N N . GLU B 1 90 ? 7.324 -4.898 -14.18 1 84.5 90 GLU B N 1
ATOM 6078 C CA . GLU B 1 90 ? 7.5 -4.828 -12.727 1 84.5 90 GLU B CA 1
ATOM 6079 C C . GLU B 1 90 ? 8.25 -6.051 -12.211 1 84.5 90 GLU B C 1
ATOM 6081 O O . GLU B 1 90 ? 8.625 -6.934 -12.984 1 84.5 90 GLU B O 1
ATOM 6086 N N . SER B 1 91 ? 8.523 -6.027 -10.945 1 88.31 91 SER B N 1
ATOM 6087 C CA . SER B 1 91 ? 9.195 -7.141 -10.281 1 88.31 91 SER B CA 1
ATOM 6088 C C . SER B 1 91 ? 8.375 -8.422 -10.383 1 88.31 91 SER B C 1
ATOM 6090 O O . SER B 1 91 ? 7.145 -8.391 -10.273 1 88.31 91 SER B O 1
ATOM 6092 N N . VAL B 1 92 ? 9.055 -9.516 -10.531 1 85.69 92 VAL B N 1
ATOM 6093 C CA . VAL B 1 92 ? 8.367 -10.789 -10.719 1 85.69 92 VAL B CA 1
ATOM 6094 C C . VAL B 1 92 ? 8.125 -11.445 -9.359 1 85.69 92 VAL B C 1
ATOM 6096 O O . VAL B 1 92 ? 7.426 -12.453 -9.266 1 85.69 92 VAL B O 1
ATOM 6099 N N . VAL B 1 93 ? 8.586 -10.984 -8.297 1 85.88 93 VAL B N 1
ATOM 6100 C CA . VAL B 1 93 ? 8.617 -11.617 -6.984 1 85.88 93 VAL B CA 1
ATOM 6101 C C . VAL B 1 93 ? 7.195 -11.766 -6.445 1 85.88 93 VAL B C 1
ATOM 6103 O O . VAL B 1 93 ? 6.805 -12.836 -5.977 1 85.88 93 VAL B O 1
ATOM 6106 N N . LEU B 1 94 ? 6.414 -10.773 -6.496 1 84.44 94 LEU B N 1
ATOM 6107 C CA . LEU B 1 94 ? 5.137 -10.836 -5.793 1 84.44 94 LEU B CA 1
ATOM 6108 C C . LEU B 1 94 ? 3.984 -11.031 -6.773 1 84.44 94 LEU B C 1
ATOM 6110 O O . LEU B 1 94 ? 3.021 -11.742 -6.469 1 84.44 94 LEU B O 1
ATOM 6114 N N . ASN B 1 95 ? 4.121 -10.578 -7.891 1 78.12 95 ASN B N 1
ATOM 6115 C CA . ASN B 1 95 ? 2.934 -10.469 -8.727 1 78.12 95 ASN B CA 1
ATOM 6116 C C . ASN B 1 95 ? 2.928 -11.516 -9.836 1 78.12 95 ASN B C 1
ATOM 6118 O O . ASN B 1 95 ? 1.916 -11.703 -10.516 1 78.12 95 ASN B O 1
ATOM 6122 N N . VAL B 1 96 ? 4.047 -12.148 -10 1 86.44 96 VAL B N 1
ATOM 6123 C CA . VAL B 1 96 ? 4.109 -13.047 -11.148 1 86.44 96 VAL B CA 1
ATOM 6124 C C . VAL B 1 96 ? 4.418 -14.469 -10.672 1 86.44 96 VAL B C 1
ATOM 6126 O O . VAL B 1 96 ? 3.639 -15.391 -10.914 1 86.44 96 VAL B O 1
ATOM 6129 N N . ASN B 1 97 ? 5.492 -14.586 -9.898 1 93.62 97 ASN B N 1
ATOM 6130 C CA . ASN B 1 97 ? 5.906 -15.922 -9.461 1 93.62 97 ASN B CA 1
ATOM 6131 C C . ASN B 1 97 ? 5.008 -16.453 -8.352 1 93.62 97 ASN B C 1
ATOM 6133 O O . ASN B 1 97 ? 4.926 -15.844 -7.277 1 93.62 97 ASN B O 1
ATOM 6137 N N . PRO B 1 98 ? 4.379 -17.578 -8.547 1 95.75 98 PRO B N 1
ATOM 6138 C CA . PRO B 1 98 ? 3.689 -18.266 -7.453 1 95.75 98 PRO B CA 1
ATOM 6139 C C . PRO B 1 98 ? 4.605 -19.203 -6.68 1 95.75 98 PRO B C 1
ATOM 6141 O O . PRO B 1 98 ? 5.777 -19.359 -7.031 1 95.75 98 PRO B O 1
ATOM 6144 N N . PHE B 1 99 ? 4.066 -19.766 -5.586 1 96.88 99 PHE B N 1
ATOM 6145 C CA . PHE B 1 99 ? 4.844 -20.703 -4.797 1 96.88 99 PHE B CA 1
ATOM 6146 C C . PHE B 1 99 ? 3.975 -21.875 -4.348 1 96.88 99 PHE B C 1
ATOM 6148 O O . PHE B 1 99 ? 2.746 -21.781 -4.34 1 96.88 99 PHE B O 1
ATOM 6155 N N . PHE B 1 100 ? 4.66 -23 -4.082 1 96.69 100 PHE B N 1
ATOM 6156 C CA . PHE B 1 100 ? 4.098 -24.156 -3.406 1 96.69 100 PHE B CA 1
ATOM 6157 C C . PHE B 1 100 ? 4.824 -24.422 -2.096 1 96.69 100 PHE B C 1
ATOM 6159 O O . PHE B 1 100 ? 6.047 -24.281 -2.018 1 96.69 100 PHE B O 1
ATOM 6166 N N . VAL B 1 101 ? 4.074 -24.734 -1.122 1 95.81 101 VAL B N 1
ATOM 6167 C CA . VAL B 1 101 ? 4.645 -25.297 0.095 1 95.81 101 VAL B CA 1
ATOM 6168 C C . VAL B 1 101 ? 4.32 -26.797 0.179 1 95.81 101 VAL B C 1
ATOM 6170 O O . VAL B 1 101 ? 3.15 -27.188 0.121 1 95.81 101 VAL B O 1
ATOM 6173 N N . LEU B 1 102 ? 5.316 -27.578 0.319 1 94.06 102 LEU B N 1
ATOM 6174 C CA . LEU B 1 102 ? 5.145 -29.016 0.367 1 94.06 102 LEU B CA 1
ATOM 6175 C C . LEU B 1 102 ? 4.727 -29.469 1.763 1 94.06 102 LEU B C 1
ATOM 6177 O O . LEU B 1 102 ? 5.066 -28.828 2.756 1 94.06 102 LEU B O 1
ATOM 6181 N N . GLU B 1 103 ? 4.012 -30.547 1.814 1 90.25 103 GLU B N 1
ATOM 6182 C CA . GLU B 1 103 ? 3.732 -31.203 3.096 1 90.25 103 GLU B CA 1
ATOM 6183 C C . GLU B 1 103 ? 5.02 -31.641 3.783 1 90.25 103 GLU B C 1
ATOM 6185 O O . GLU B 1 103 ? 6.027 -31.906 3.119 1 90.25 103 GLU B O 1
ATOM 6190 N N . ASP B 1 104 ? 4.91 -31.719 5.133 1 82.25 104 ASP B N 1
ATOM 6191 C CA . ASP B 1 104 ? 6.09 -32.125 5.887 1 82.25 104 ASP B CA 1
ATOM 6192 C C . ASP B 1 104 ? 6.441 -33.594 5.602 1 82.25 104 ASP B C 1
ATOM 6194 O O . ASP B 1 104 ? 5.566 -34.375 5.254 1 82.25 104 ASP B O 1
ATOM 6198 N N . ASP B 1 105 ? 7.672 -33.781 5.703 1 70.31 105 ASP B N 1
ATOM 6199 C CA . ASP B 1 105 ? 8.172 -35.156 5.523 1 70.31 105 ASP B CA 1
ATOM 6200 C C . ASP B 1 105 ? 7.68 -36.062 6.637 1 70.31 105 ASP B C 1
ATOM 6202 O O . ASP B 1 105 ? 7.793 -35.75 7.82 1 70.31 105 ASP B O 1
ATOM 6206 N N . PRO B 1 106 ? 6.984 -37.094 6.273 1 62.09 106 PRO B N 1
ATOM 6207 C CA . PRO B 1 106 ? 6.496 -38 7.324 1 62.09 106 PRO B CA 1
ATOM 6208 C C . PRO B 1 106 ? 7.625 -38.562 8.18 1 62.09 106 PRO B C 1
ATOM 6210 O O . PRO B 1 106 ? 7.371 -39.125 9.25 1 62.09 106 PRO B O 1
ATOM 6213 N N . THR B 1 107 ? 8.844 -38.406 7.738 1 60.94 107 THR B N 1
ATOM 6214 C CA . THR B 1 107 ? 9.961 -38.969 8.492 1 60.94 107 THR B CA 1
ATOM 6215 C C . THR B 1 107 ? 10.461 -37.969 9.539 1 60.94 107 THR B C 1
ATOM 6217 O O . THR B 1 107 ? 10.945 -36.875 9.195 1 60.94 107 THR B O 1
ATOM 6220 N N . PRO B 1 108 ? 10.25 -38.156 10.867 1 55.19 108 PRO B N 1
ATOM 6221 C CA . PRO B 1 108 ? 10.672 -37.25 11.93 1 55.19 108 PRO B CA 1
ATOM 6222 C C . PRO B 1 108 ? 12.125 -36.812 11.789 1 55.19 108 PRO B C 1
ATOM 6224 O O . PRO B 1 108 ? 12.469 -35.656 12.125 1 55.19 108 PRO B O 1
ATOM 6227 N N . THR B 1 109 ? 13.016 -37.844 11.57 1 48.53 109 THR B N 1
ATOM 6228 C CA . THR B 1 109 ? 14.453 -37.562 11.531 1 48.53 109 THR B CA 1
ATOM 6229 C C . THR B 1 109 ? 14.789 -36.594 10.391 1 48.53 109 THR B C 1
ATOM 6231 O O . THR B 1 109 ? 15.898 -36.062 10.32 1 48.53 109 THR B O 1
ATOM 6234 N N . ARG B 1 110 ? 13.922 -36.375 9.516 1 54.66 110 ARG B N 1
ATOM 6235 C CA . ARG B 1 110 ? 14.164 -35.594 8.305 1 54.66 110 ARG B CA 1
ATOM 6236 C C . ARG B 1 110 ? 13.688 -34.156 8.484 1 54.66 110 ARG B C 1
ATOM 6238 O O . ARG B 1 110 ? 13.594 -33.406 7.52 1 54.66 110 ARG B O 1
ATOM 6245 N N . ALA B 1 111 ? 13.555 -34 9.727 1 63.03 111 ALA B N 1
ATOM 6246 C CA . ALA B 1 111 ? 13.117 -32.656 10.109 1 63.03 111 ALA B CA 1
ATOM 6247 C C . ALA B 1 111 ? 14.289 -31.688 10.078 1 63.03 111 ALA B C 1
ATOM 6249 O O . ALA B 1 111 ? 14.211 -30.609 10.664 1 63.03 111 ALA B O 1
ATOM 6250 N N . ASN B 1 112 ? 15.336 -32.188 9.258 1 87.25 112 ASN B N 1
ATOM 6251 C CA . ASN B 1 112 ? 16.453 -31.281 9.141 1 87.25 112 ASN B CA 1
ATOM 6252 C C . ASN B 1 112 ? 16.609 -30.75 7.715 1 87.25 112 ASN B C 1
ATOM 6254 O O . ASN B 1 112 ? 16.172 -31.406 6.762 1 87.25 112 ASN B O 1
ATOM 6258 N N . GLN B 1 113 ? 17.188 -29.719 7.492 1 95.12 113 GLN B N 1
ATOM 6259 C CA . GLN B 1 113 ? 17.266 -28.984 6.23 1 95.12 113 GLN B CA 1
ATOM 6260 C C . GLN B 1 113 ? 18.047 -29.781 5.188 1 95.12 113 GLN B C 1
ATOM 6262 O O . GLN B 1 113 ? 17.594 -29.969 4.059 1 95.12 113 GLN B O 1
ATOM 6267 N N . ILE B 1 114 ? 19.219 -30.344 5.559 1 96.5 114 ILE B N 1
ATOM 6268 C CA . ILE B 1 114 ? 20.156 -30.969 4.625 1 96.5 114 ILE B CA 1
ATOM 6269 C C . ILE B 1 114 ? 19.562 -32.25 4.09 1 96.5 114 ILE B C 1
ATOM 6271 O O . ILE B 1 114 ? 19.578 -32.531 2.883 1 96.5 114 ILE B O 1
ATOM 6275 N N . SER B 1 115 ? 19.062 -33.094 4.969 1 93.56 115 SER B N 1
ATOM 6276 C CA . SER B 1 115 ? 18.453 -34.344 4.539 1 93.56 115 SER B CA 1
ATOM 6277 C C . SER B 1 115 ? 17.25 -34.094 3.646 1 93.56 115 SER B C 1
ATOM 6279 O O . SER B 1 115 ? 17.062 -34.781 2.641 1 93.56 115 SER B O 1
ATOM 6281 N N . ARG B 1 116 ? 16.391 -33.188 4.055 1 94.5 116 ARG B N 1
ATOM 6282 C CA . ARG B 1 116 ? 15.211 -32.844 3.266 1 94.5 116 ARG B CA 1
ATOM 6283 C C . ARG B 1 116 ? 15.609 -32.312 1.882 1 94.5 116 ARG B C 1
ATOM 6285 O O . ARG B 1 116 ? 15.031 -32.75 0.875 1 94.5 116 ARG B O 1
ATOM 6292 N N . ALA B 1 117 ? 16.562 -31.453 1.829 1 96.88 117 ALA B N 1
ATOM 6293 C CA . ALA B 1 117 ? 17.031 -30.891 0.563 1 96.88 117 ALA B CA 1
ATOM 6294 C C . ALA B 1 117 ? 17.594 -31.984 -0.344 1 96.88 117 ALA B C 1
ATOM 6296 O O . ALA B 1 117 ? 17.281 -32.031 -1.537 1 96.88 117 ALA B O 1
ATOM 6297 N N . ALA B 1 118 ? 18.438 -32.812 0.228 1 96.19 118 ALA B N 1
ATOM 6298 C CA . ALA B 1 118 ? 19.047 -33.875 -0.543 1 96.19 118 ALA B CA 1
ATOM 6299 C C . ALA B 1 118 ? 17.984 -34.812 -1.139 1 96.19 118 ALA B C 1
ATOM 6301 O O . ALA B 1 118 ? 18.109 -35.219 -2.293 1 96.19 118 ALA B O 1
ATOM 6302 N N . SER B 1 119 ? 17.047 -35.094 -0.348 1 93.56 119 SER B N 1
ATOM 6303 C CA . SER B 1 119 ? 15.977 -35.969 -0.795 1 93.56 119 SER B CA 1
ATOM 6304 C C . SER B 1 119 ? 15.195 -35.344 -1.94 1 93.56 119 SER B C 1
ATOM 6306 O O . SER B 1 119 ? 14.852 -36.031 -2.914 1 93.56 119 SER B O 1
ATOM 6308 N N . LEU B 1 120 ? 14.812 -34.125 -1.805 1 95.81 120 LEU B N 1
ATOM 6309 C CA . LEU B 1 120 ? 14.062 -33.406 -2.836 1 95.81 120 LEU B CA 1
ATOM 6310 C C . LEU B 1 120 ? 14.883 -33.281 -4.117 1 95.81 120 LEU B C 1
ATOM 6312 O O . LEU B 1 120 ? 14.344 -33.438 -5.219 1 95.81 120 LEU B O 1
ATOM 6316 N N . ILE B 1 121 ? 16.188 -33.031 -3.988 1 97.56 121 ILE B N 1
ATOM 6317 C CA . ILE B 1 121 ? 17.062 -32.938 -5.156 1 97.56 121 ILE B CA 1
ATOM 6318 C C . ILE B 1 121 ? 17.109 -34.312 -5.859 1 97.56 121 ILE B C 1
ATOM 6320 O O . ILE B 1 121 ? 16.922 -34.375 -7.078 1 97.56 121 ILE B O 1
ATOM 6324 N N . HIS B 1 122 ? 17.328 -35.312 -5.078 1 95.44 122 HIS B N 1
ATOM 6325 C CA . HIS B 1 122 ? 17.422 -36.656 -5.645 1 95.44 122 HIS B CA 1
ATOM 6326 C C . HIS B 1 122 ? 16.188 -37 -6.441 1 95.44 122 HIS B C 1
ATOM 6328 O O . HIS B 1 122 ? 16.281 -37.5 -7.566 1 95.44 122 HIS B O 1
ATOM 6334 N N . SER B 1 123 ? 15.055 -36.812 -5.859 1 94.88 123 SER B N 1
ATOM 6335 C CA . SER B 1 123 ? 13.797 -37.125 -6.539 1 94.88 123 SER B CA 1
ATOM 6336 C C . SER B 1 123 ? 13.609 -36.219 -7.766 1 94.88 123 SER B C 1
ATOM 6338 O O . SER B 1 123 ? 13.031 -36.656 -8.766 1 94.88 123 SER B O 1
ATOM 6340 N N . SER B 1 124 ? 14.031 -35 -7.695 1 97.25 124 SER B N 1
ATOM 6341 C CA . SER B 1 124 ? 13.961 -34.094 -8.844 1 97.25 124 SER B CA 1
ATOM 6342 C C . SER B 1 124 ? 14.805 -34.625 -10 1 97.25 124 SER B C 1
ATOM 6344 O O . SER B 1 124 ? 14.414 -34.5 -11.164 1 97.25 124 SER B O 1
ATOM 6346 N N . LEU B 1 125 ? 15.953 -35.156 -9.68 1 96.5 125 LEU B N 1
ATOM 6347 C CA . LEU B 1 125 ? 16.828 -35.719 -10.711 1 96.5 125 LEU B CA 1
ATOM 6348 C C . LEU B 1 125 ? 16.188 -36.906 -11.383 1 96.5 125 LEU B C 1
ATOM 6350 O O . LEU B 1 125 ? 16.359 -37.125 -12.594 1 96.5 125 LEU B O 1
ATOM 6354 N N . LYS B 1 126 ? 15.5 -37.656 -10.602 1 94.94 126 LYS B N 1
ATOM 6355 C CA . LYS B 1 126 ? 14.742 -38.781 -11.188 1 94.94 126 LYS B CA 1
ATOM 6356 C C . LYS B 1 126 ? 13.688 -38.25 -12.164 1 94.94 126 LYS B C 1
ATOM 6358 O O . LYS B 1 126 ? 13.461 -38.875 -13.211 1 94.94 126 LYS B O 1
ATOM 6363 N N . PHE B 1 127 ? 13.031 -37.25 -11.781 1 95.56 127 PHE B N 1
ATOM 6364 C CA . PHE B 1 127 ? 12.047 -36.625 -12.664 1 95.56 127 PHE B CA 1
ATOM 6365 C C . PHE B 1 127 ? 12.695 -36.125 -13.945 1 95.56 127 PHE B C 1
ATOM 6367 O O . PHE B 1 127 ? 12.164 -36.312 -15.039 1 95.56 127 PHE B O 1
ATOM 6374 N N . VAL B 1 128 ? 13.867 -35.438 -13.836 1 95.81 128 VAL B N 1
ATOM 6375 C CA . VAL B 1 128 ? 14.617 -34.969 -14.992 1 95.81 128 VAL B CA 1
ATOM 6376 C C . VAL B 1 128 ? 14.961 -36.125 -15.914 1 95.81 128 VAL B C 1
ATOM 6378 O O . VAL B 1 128 ? 14.82 -36 -17.141 1 95.81 128 VAL B O 1
ATOM 6381 N N . ASN B 1 129 ? 15.383 -37.188 -15.336 1 94.75 129 ASN B N 1
ATOM 6382 C CA . ASN B 1 129 ? 15.711 -38.375 -16.109 1 94.75 129 ASN B CA 1
ATOM 6383 C C . ASN B 1 129 ? 14.492 -38.906 -16.859 1 94.75 129 ASN B C 1
ATOM 6385 O O . ASN B 1 129 ? 14.586 -39.25 -18.031 1 94.75 129 ASN B O 1
ATOM 6389 N N . ALA B 1 130 ? 13.398 -39.031 -16.141 1 93.94 130 ALA B N 1
ATOM 6390 C CA . ALA B 1 130 ? 12.164 -39.531 -16.75 1 93.94 130 ALA B CA 1
ATOM 6391 C C . ALA B 1 130 ? 11.742 -38.656 -17.922 1 93.94 130 ALA B C 1
ATOM 6393 O O . ALA B 1 130 ? 11.266 -39.156 -18.938 1 93.94 130 ALA B O 1
ATOM 6394 N N . LEU B 1 131 ? 11.867 -37.406 -17.766 1 94 131 LEU B N 1
ATOM 6395 C CA . LEU B 1 131 ? 11.477 -36.469 -18.812 1 94 131 LEU B CA 1
ATOM 6396 C C . LEU B 1 131 ? 12.406 -36.562 -20.016 1 94 131 LEU B C 1
ATOM 6398 O O . LEU B 1 131 ? 11.938 -36.656 -21.156 1 94 131 LEU B O 1
ATOM 6402 N N . ARG B 1 132 ? 13.711 -36.594 -19.828 1 93.25 132 ARG B N 1
ATOM 6403 C CA . ARG B 1 132 ? 14.688 -36.625 -20.906 1 93.25 132 ARG B CA 1
ATOM 6404 C C . ARG B 1 132 ? 14.625 -37.938 -21.672 1 93.25 132 ARG B C 1
ATOM 6406 O O . ARG B 1 132 ? 14.828 -37.969 -22.891 1 93.25 132 ARG B O 1
ATOM 6413 N N . LYS B 1 133 ? 14.312 -38.969 -21 1 92.56 133 LYS B N 1
ATOM 6414 C CA . LYS B 1 133 ? 14.211 -40.281 -21.641 1 92.56 133 LYS B CA 1
ATOM 6415 C C . LYS B 1 133 ? 12.812 -40.531 -22.188 1 92.56 133 LYS B C 1
ATOM 6417 O O . LYS B 1 133 ? 12.539 -41.562 -22.781 1 92.56 133 LYS B O 1
ATOM 6422 N N . GLU B 1 134 ? 11.852 -39.625 -21.891 1 93.31 134 GLU B N 1
ATOM 6423 C CA . GLU B 1 134 ? 10.469 -39.688 -22.344 1 93.31 134 GLU B CA 1
ATOM 6424 C C . GLU B 1 134 ? 9.75 -40.906 -21.797 1 93.31 134 GLU B C 1
ATOM 6426 O O . GLU B 1 134 ? 9.039 -41.594 -22.531 1 93.31 134 GLU B O 1
ATOM 6431 N N . ILE B 1 135 ? 10.016 -41.219 -20.578 1 92.12 135 ILE B N 1
ATOM 6432 C CA . ILE B 1 135 ? 9.32 -42.312 -19.938 1 92.12 135 ILE B CA 1
ATOM 6433 C C . ILE B 1 135 ? 8.359 -41.781 -18.875 1 92.12 135 ILE B C 1
ATOM 6435 O O . ILE B 1 135 ? 7.672 -42.531 -18.203 1 92.12 135 ILE B O 1
ATOM 6439 N N . LEU B 1 136 ? 8.344 -40.469 -18.703 1 92.19 136 LEU B N 1
ATOM 6440 C CA . LEU B 1 136 ? 7.293 -39.875 -17.891 1 92.19 136 LEU B CA 1
ATOM 6441 C C . LEU B 1 136 ? 5.922 -40.094 -18.516 1 92.19 136 LEU B C 1
ATOM 6443 O O . LEU B 1 136 ? 5.684 -39.719 -19.656 1 92.19 136 LEU B O 1
ATOM 6447 N N . PRO B 1 137 ? 5.078 -40.719 -17.734 1 91.62 137 PRO B N 1
ATOM 6448 C CA . PRO B 1 137 ? 3.752 -40.969 -18.312 1 91.62 137 PRO B CA 1
ATOM 6449 C C . PRO B 1 137 ? 3.033 -39.656 -18.703 1 91.62 137 PRO B C 1
ATOM 6451 O O . PRO B 1 137 ? 3.076 -38.688 -17.953 1 91.62 137 PRO B O 1
ATOM 6454 N N . PRO B 1 138 ? 2.428 -39.656 -19.859 1 92.88 138 PRO B N 1
ATOM 6455 C CA . PRO B 1 138 ? 1.673 -38.438 -20.25 1 92.88 138 PRO B CA 1
ATOM 6456 C C . PRO B 1 138 ? 0.491 -38.188 -19.328 1 92.88 138 PRO B C 1
ATOM 6458 O O . PRO B 1 138 ? -0.107 -39.125 -18.781 1 92.88 138 PRO B O 1
ATOM 6461 N N . ASP B 1 139 ? 0.24 -36.969 -19.172 1 92.5 139 ASP B N 1
ATOM 6462 C CA . ASP B 1 139 ? -0.952 -36.562 -18.438 1 92.5 139 ASP B CA 1
ATOM 6463 C C . ASP B 1 139 ? -2.219 -36.844 -19.234 1 92.5 139 ASP B C 1
ATOM 6465 O O . ASP B 1 139 ? -2.234 -36.656 -20.453 1 92.5 139 ASP B O 1
ATOM 6469 N N . VAL B 1 140 ? -3.195 -37.25 -18.531 1 90.75 140 VAL B N 1
ATOM 6470 C CA . VAL B 1 140 ? -4.461 -37.562 -19.188 1 90.75 140 VAL B CA 1
ATOM 6471 C C . VAL B 1 140 ? -5.625 -37.062 -18.328 1 90.75 140 VAL B C 1
ATOM 6473 O O . VAL B 1 140 ? -5.484 -36.875 -17.125 1 90.75 140 VAL B O 1
ATOM 6476 N N . PHE B 1 141 ? -6.625 -36.688 -18.953 1 87.06 141 PHE B N 1
ATOM 6477 C CA . PHE B 1 141 ? -7.906 -36.375 -18.312 1 87.06 141 PHE B CA 1
ATOM 6478 C C . PHE B 1 141 ? -9.008 -37.25 -18.906 1 87.06 141 PHE B C 1
ATOM 6480 O O . PHE B 1 141 ? -9.359 -37.125 -20.078 1 87.06 141 PHE B O 1
ATOM 6487 N N . ARG B 1 142 ? -9.688 -38.062 -18.141 1 83.06 142 ARG B N 1
ATOM 6488 C CA . ARG B 1 142 ? -10.695 -39.031 -18.594 1 83.06 142 ARG B CA 1
ATOM 6489 C C . ARG B 1 142 ? -10.258 -39.719 -19.875 1 83.06 142 ARG B C 1
ATOM 6491 O O . ARG B 1 142 ? -10.977 -39.719 -20.875 1 83.06 142 ARG B O 1
ATOM 6498 N N . ASP B 1 143 ? -9.062 -40.094 -20 1 84.25 143 ASP B N 1
ATOM 6499 C CA . ASP B 1 143 ? -8.469 -40.906 -21.031 1 84.25 143 ASP B CA 1
ATOM 6500 C C . ASP B 1 143 ? -8.023 -40.062 -22.219 1 84.25 143 ASP B C 1
ATOM 6502 O O . ASP B 1 143 ? -7.512 -40.594 -23.219 1 84.25 143 ASP B O 1
ATOM 6506 N N . ALA B 1 144 ? -8.305 -38.875 -22.109 1 87.88 144 ALA B N 1
ATOM 6507 C CA . ALA B 1 144 ? -7.816 -38 -23.172 1 87.88 144 ALA B CA 1
ATOM 6508 C C . ALA B 1 144 ? -6.469 -37.375 -22.797 1 87.88 144 ALA B C 1
ATOM 6510 O O . ALA B 1 144 ? -6.273 -36.938 -21.656 1 87.88 144 ALA B O 1
ATOM 6511 N N . PRO B 1 145 ? -5.621 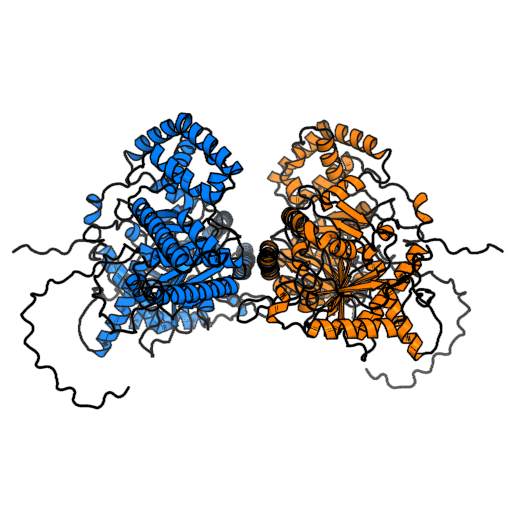-37.438 -23.719 1 92.25 145 PRO B N 1
ATOM 6512 C CA . PRO B 1 145 ? -4.301 -36.906 -23.422 1 92.25 145 PRO B CA 1
ATOM 6513 C C . PRO B 1 145 ? -4.336 -35.375 -23.203 1 92.25 145 PRO B C 1
ATOM 6515 O O . PRO B 1 145 ? -5.16 -34.688 -23.797 1 92.25 145 PRO B O 1
ATOM 6518 N N . LEU B 1 146 ? -3.477 -34.875 -22.391 1 95.12 146 LEU B N 1
ATOM 6519 C CA . LEU B 1 146 ? -3.27 -33.438 -22.172 1 95.12 146 LEU B CA 1
ATOM 6520 C C . LEU B 1 146 ? -1.947 -33 -22.781 1 95.12 146 LEU B C 1
ATOM 6522 O O . LEU B 1 146 ? -1.034 -33.812 -22.969 1 95.12 146 LEU B O 1
ATOM 6526 N N . CYS B 1 147 ? -1.854 -31.766 -23.094 1 96.25 147 CYS B N 1
ATOM 6527 C CA . CYS B 1 147 ? -0.651 -31.219 -23.719 1 96.25 147 CYS B CA 1
ATOM 6528 C C . CYS B 1 147 ? 0.531 -31.281 -22.766 1 96.25 147 CYS B C 1
ATOM 6530 O O . CYS B 1 147 ? 0.434 -30.828 -21.625 1 96.25 147 CYS B O 1
ATOM 6532 N N . MET B 1 148 ? 1.636 -31.812 -23.172 1 96.44 148 MET B N 1
ATOM 6533 C CA . MET B 1 148 ? 2.832 -31.984 -22.359 1 96.44 148 MET B CA 1
ATOM 6534 C C . MET B 1 148 ? 3.906 -30.969 -22.734 1 96.44 148 MET B C 1
ATOM 6536 O O . MET B 1 148 ? 5.02 -31.016 -22.219 1 96.44 148 MET B O 1
ATOM 6540 N N . HIS B 1 149 ? 3.607 -30.016 -23.578 1 94.69 149 HIS B N 1
ATOM 6541 C CA . HIS B 1 149 ? 4.582 -29.141 -24.203 1 94.69 149 HIS B CA 1
ATOM 6542 C C . HIS B 1 149 ? 5.367 -28.359 -23.156 1 94.69 149 HIS B C 1
ATOM 6544 O O . HIS B 1 149 ? 6.578 -28.172 -23.297 1 94.69 149 HIS B O 1
ATOM 6550 N N . GLN B 1 150 ? 4.789 -27.891 -22.109 1 95.19 150 GLN B N 1
ATOM 6551 C CA . GLN B 1 150 ? 5.414 -27.016 -21.109 1 95.19 150 GLN B CA 1
ATOM 6552 C C . GLN B 1 150 ? 6.523 -27.75 -20.375 1 95.19 150 GLN B C 1
ATOM 6554 O O . GLN B 1 150 ? 7.438 -27.125 -19.828 1 95.19 150 GLN B O 1
ATOM 6559 N N . PHE B 1 151 ? 6.457 -29.047 -20.281 1 96.25 151 PHE B N 1
ATOM 6560 C CA . PHE B 1 151 ? 7.445 -29.812 -19.531 1 96.25 151 PHE B CA 1
ATOM 6561 C C . PHE B 1 151 ? 8.828 -29.656 -20.156 1 96.25 151 PHE B C 1
ATOM 6563 O O . PHE B 1 151 ? 9.844 -29.859 -19.5 1 96.25 151 PHE B O 1
ATOM 6570 N N . GLN B 1 152 ? 8.852 -29.281 -21.406 1 94.38 152 GLN B N 1
ATOM 6571 C CA . GLN B 1 152 ? 10.117 -29.078 -22.094 1 94.38 152 GLN B CA 1
ATOM 6572 C C . GLN B 1 152 ? 10.828 -27.828 -21.578 1 94.38 152 GLN B C 1
ATOM 6574 O O . GLN B 1 152 ? 12.031 -27.656 -21.781 1 94.38 152 GLN B O 1
ATOM 6579 N N . MET B 1 153 ? 10.133 -27.031 -20.891 1 95.38 153 MET B N 1
ATOM 6580 C CA . MET B 1 153 ? 10.688 -25.766 -20.422 1 95.38 153 MET B CA 1
ATOM 6581 C C . MET B 1 153 ? 10.742 -25.719 -18.891 1 95.38 153 MET B C 1
ATOM 6583 O O . MET B 1 153 ? 10.977 -24.672 -18.297 1 95.38 153 MET B O 1
ATOM 6587 N N . LEU B 1 154 ? 10.492 -26.812 -18.234 1 96.81 154 LEU B N 1
ATOM 6588 C CA . LEU B 1 154 ? 10.414 -26.859 -16.781 1 96.81 154 LEU B CA 1
ATOM 6589 C C . LEU B 1 154 ? 11.797 -26.688 -16.172 1 96.81 154 LEU B C 1
ATOM 6591 O O . LEU B 1 154 ? 11.953 -25.984 -15.164 1 96.81 154 LEU B O 1
ATOM 6595 N N . PHE B 1 155 ? 12.828 -27.375 -16.75 1 97.56 155 PHE B N 1
ATOM 6596 C CA . PHE B 1 155 ? 14.195 -27.328 -16.234 1 97.56 155 PHE B CA 1
ATOM 6597 C C . PHE B 1 155 ? 15.125 -26.609 -17.203 1 97.56 155 PHE B C 1
ATOM 6599 O O . PHE B 1 155 ? 14.922 -26.672 -18.422 1 97.56 155 PHE B O 1
ATOM 6606 N N . GLY B 1 156 ? 16.125 -25.938 -16.688 1 97.12 156 GLY B N 1
ATOM 6607 C CA . GLY B 1 156 ? 17.141 -25.281 -17.5 1 97.12 156 GLY B CA 1
ATOM 6608 C C . GLY B 1 156 ? 16.641 -23.984 -18.141 1 97.12 156 GLY B C 1
ATOM 6609 O O . GLY B 1 156 ? 17.328 -23.406 -18.984 1 97.12 156 GLY B O 1
ATOM 6610 N N . ALA B 1 157 ? 15.469 -23.594 -17.766 1 97 157 ALA B N 1
ATOM 6611 C CA . ALA B 1 157 ? 14.898 -22.375 -18.359 1 97 157 ALA B CA 1
ATOM 6612 C C . ALA B 1 157 ? 15.242 -21.156 -17.516 1 97 157 ALA B C 1
ATOM 6614 O O . ALA B 1 157 ? 15.266 -21.219 -16.281 1 97 157 ALA B O 1
ATOM 6615 N N . THR B 1 158 ? 15.555 -20.047 -18.219 1 97.5 158 THR B N 1
ATOM 6616 C CA . THR B 1 158 ? 15.844 -18.781 -17.562 1 97.5 158 THR B CA 1
ATOM 6617 C C . THR B 1 158 ? 15.156 -17.625 -18.281 1 97.5 158 THR B C 1
ATOM 6619 O O . THR B 1 158 ? 15.234 -17.516 -19.5 1 97.5 158 THR B O 1
ATOM 6622 N N . ARG B 1 159 ? 14.422 -16.812 -17.562 1 96.44 159 ARG B N 1
ATOM 6623 C CA . ARG B 1 159 ? 13.914 -15.547 -18.094 1 96.44 159 ARG B CA 1
ATOM 6624 C C . ARG B 1 159 ? 15 -14.484 -18.109 1 96.44 159 ARG B C 1
ATOM 6626 O O . ARG B 1 159 ? 15.57 -14.156 -17.062 1 96.44 159 ARG B O 1
ATOM 6633 N N . VAL B 1 160 ? 15.336 -13.977 -19.219 1 96.44 160 VAL B N 1
ATOM 6634 C CA . VAL B 1 160 ? 16.406 -12.984 -19.359 1 96.44 160 VAL B CA 1
ATOM 6635 C C . VAL B 1 160 ? 15.797 -11.594 -19.531 1 96.44 160 VAL B C 1
ATOM 6637 O O . VAL B 1 160 ? 14.992 -11.367 -20.438 1 96.44 160 VAL B O 1
ATOM 6640 N N . PRO B 1 161 ? 16.188 -10.695 -18.609 1 95.88 161 PRO B N 1
ATOM 6641 C CA . PRO B 1 161 ? 15.641 -9.344 -18.719 1 95.88 161 PRO B CA 1
ATOM 6642 C C . PRO B 1 161 ? 16.219 -8.555 -19.891 1 95.88 161 PRO B C 1
ATOM 6644 O O . PRO B 1 161 ? 17.391 -8.703 -20.219 1 95.88 161 PRO B O 1
ATOM 6647 N N . THR B 1 162 ? 15.43 -7.77 -20.531 1 93.69 162 THR B N 1
ATOM 6648 C CA . THR B 1 162 ? 15.852 -6.797 -21.531 1 93.69 162 THR B CA 1
ATOM 6649 C C . THR B 1 162 ? 15.234 -5.43 -21.25 1 93.69 162 THR B C 1
ATOM 6651 O O . THR B 1 162 ? 14.414 -5.289 -20.344 1 93.69 162 THR B O 1
ATOM 6654 N N . LEU B 1 163 ? 15.586 -4.461 -21.938 1 91.19 163 LEU B N 1
ATOM 6655 C CA . LEU B 1 163 ? 15.086 -3.105 -21.734 1 91.19 163 LEU B CA 1
ATOM 6656 C C . LEU B 1 163 ? 13.633 -2.986 -22.188 1 91.19 163 LEU B C 1
ATOM 6658 O O . LEU B 1 163 ? 12.914 -2.084 -21.75 1 91.19 163 LEU B O 1
ATOM 6662 N N . THR B 1 164 ? 13.18 -3.881 -23.016 1 88.81 164 THR B N 1
ATOM 6663 C CA . THR B 1 164 ? 11.836 -3.773 -23.578 1 88.81 164 THR B CA 1
ATOM 6664 C C . THR B 1 164 ? 11.031 -5.043 -23.297 1 88.81 164 THR B C 1
ATOM 6666 O O . THR B 1 164 ? 10.234 -5.086 -22.359 1 88.81 164 THR B O 1
ATOM 6669 N N . LYS B 1 165 ? 11.367 -6.145 -23.984 1 90.44 165 LYS B N 1
ATOM 6670 C CA . LYS B 1 165 ? 10.672 -7.422 -23.875 1 90.44 165 LYS B CA 1
ATOM 6671 C C . LYS B 1 165 ? 11.633 -8.539 -23.469 1 90.44 165 LYS B C 1
ATOM 6673 O O . LYS B 1 165 ? 12.516 -8.914 -24.25 1 90.44 165 LYS B O 1
ATOM 6678 N N . ASP B 1 166 ? 11.359 -9.109 -22.266 1 93.81 166 ASP B N 1
ATOM 6679 C CA . ASP B 1 166 ? 12.203 -10.219 -21.812 1 93.81 166 ASP B CA 1
ATOM 6680 C C . ASP B 1 166 ? 12.125 -11.398 -22.781 1 93.81 166 ASP B C 1
ATOM 6682 O O . ASP B 1 166 ? 11.297 -11.406 -23.688 1 93.81 166 ASP B O 1
ATOM 6686 N N . HIS B 1 167 ? 12.977 -12.289 -22.719 1 94.25 167 HIS B N 1
ATOM 6687 C CA . HIS B 1 167 ? 12.914 -13.539 -23.453 1 94.25 167 HIS B CA 1
ATOM 6688 C C . HIS B 1 167 ? 13.367 -14.711 -22.594 1 94.25 167 HIS B C 1
ATOM 6690 O O . HIS B 1 167 ? 13.914 -14.508 -21.5 1 94.25 167 HIS B O 1
ATOM 6696 N N . VAL B 1 168 ? 13.094 -15.914 -23.062 1 95.12 168 VAL B N 1
ATOM 6697 C CA . VAL B 1 168 ? 13.422 -17.109 -22.297 1 95.12 168 VAL B CA 1
ATOM 6698 C C . VAL B 1 168 ? 14.477 -17.922 -23.031 1 95.12 168 VAL B C 1
ATOM 6700 O O . VAL B 1 168 ? 14.398 -18.109 -24.25 1 95.12 168 VAL B O 1
ATOM 6703 N N . LYS B 1 169 ? 15.492 -18.281 -22.281 1 96.12 169 LYS B N 1
ATOM 6704 C CA . LYS B 1 169 ? 16.516 -19.219 -22.75 1 96.12 169 LYS B CA 1
ATOM 6705 C C . LYS B 1 169 ? 16.344 -20.594 -22.094 1 96.12 169 LYS B C 1
ATOM 6707 O O . LYS B 1 169 ? 16.047 -20.672 -20.906 1 96.12 169 LYS B O 1
ATOM 6712 N N . ILE B 1 170 ? 16.516 -21.609 -22.906 1 96.12 170 ILE B N 1
ATOM 6713 C CA . ILE B 1 170 ? 16.406 -22.969 -22.375 1 96.12 170 ILE B CA 1
ATOM 6714 C C . ILE B 1 170 ? 17.688 -23.734 -22.672 1 96.12 170 ILE B C 1
ATOM 6716 O O . ILE B 1 170 ? 18.125 -23.844 -23.812 1 96.12 170 ILE B O 1
ATOM 6720 N N . ALA B 1 171 ? 18.281 -24.25 -21.656 1 96.38 171 ALA B N 1
ATOM 6721 C CA . ALA B 1 171 ? 19.453 -25.125 -21.766 1 96.38 171 ALA B CA 1
ATOM 6722 C C . ALA B 1 171 ? 19.047 -26.594 -21.672 1 96.38 171 ALA B C 1
ATOM 6724 O O . ALA B 1 171 ? 19.141 -27.203 -20.609 1 96.38 171 ALA B O 1
ATOM 6725 N N . SER B 1 172 ? 18.781 -27.188 -22.719 1 92.81 172 SER B N 1
ATOM 6726 C CA . SER B 1 172 ? 18.281 -28.562 -22.75 1 92.81 172 SER B CA 1
ATOM 6727 C C . SER B 1 172 ? 19.359 -29.547 -22.359 1 92.81 172 SER B C 1
ATOM 6729 O O . SER B 1 172 ? 19.062 -30.688 -21.984 1 92.81 172 SER B O 1
ATOM 6731 N N . ASP B 1 173 ? 20.578 -29.141 -22.438 1 93.12 173 ASP B N 1
ATOM 6732 C CA . ASP B 1 173 ? 21.703 -30.031 -22.141 1 93.12 173 ASP B CA 1
ATOM 6733 C C . ASP B 1 173 ? 22.25 -29.766 -20.734 1 93.12 173 ASP B C 1
ATOM 6735 O O . ASP B 1 173 ? 23.359 -30.188 -20.406 1 93.12 173 ASP B O 1
ATOM 6739 N N . ALA B 1 174 ? 21.531 -29.031 -19.938 1 95.31 174 ALA B N 1
ATOM 6740 C CA . ALA B 1 174 ? 21.984 -28.688 -18.594 1 95.31 174 ALA B CA 1
ATOM 6741 C C . ALA B 1 174 ? 22.266 -29.938 -17.781 1 95.31 174 ALA B C 1
ATOM 6743 O O . ALA B 1 174 ? 21.531 -30.922 -17.859 1 95.31 174 ALA B O 1
ATOM 6744 N N . LYS B 1 175 ? 23.344 -29.922 -16.969 1 96.31 175 LYS B N 1
ATOM 6745 C CA . LYS B 1 175 ? 23.719 -31.109 -16.188 1 96.31 175 LYS B CA 1
ATOM 6746 C C . LYS B 1 175 ? 23.891 -30.75 -14.719 1 96.31 175 LYS B C 1
ATOM 6748 O O . LYS B 1 175 ? 24.094 -31.641 -13.883 1 96.31 175 LYS B O 1
ATOM 6753 N N . HIS B 1 176 ? 23.906 -29.5 -14.391 1 97.75 176 HIS B N 1
ATOM 6754 C CA . HIS B 1 176 ? 24.266 -29.078 -13.047 1 97.75 176 HIS B CA 1
ATOM 6755 C C . HIS B 1 176 ? 23.109 -28.328 -12.375 1 97.75 176 HIS B C 1
ATOM 6757 O O . HIS B 1 176 ? 22.156 -27.938 -13.047 1 97.75 176 HIS B O 1
ATOM 6763 N N . ILE B 1 177 ? 23.156 -28.203 -11.023 1 98.69 177 ILE B N 1
ATOM 6764 C CA . ILE B 1 177 ? 22.266 -27.344 -10.242 1 98.69 177 ILE B CA 1
ATOM 6765 C C . ILE B 1 177 ? 23.094 -26.25 -9.555 1 98.69 177 ILE B C 1
ATOM 6767 O O . ILE B 1 177 ? 24.312 -26.344 -9.492 1 98.69 177 ILE B O 1
ATOM 6771 N N . VAL B 1 178 ? 22.406 -25.25 -9.188 1 98.75 178 VAL B N 1
ATOM 6772 C CA . VAL B 1 178 ? 23.031 -24.188 -8.391 1 98.75 178 VAL B CA 1
ATOM 6773 C C . VAL B 1 178 ? 22.359 -24.125 -7.016 1 98.75 178 VAL B C 1
ATOM 6775 O O . VAL B 1 178 ? 21.141 -24.203 -6.906 1 98.75 178 VAL B O 1
ATOM 6778 N N . VAL B 1 179 ? 23.172 -24.094 -5.992 1 98.88 179 VAL B N 1
ATOM 6779 C CA . VAL B 1 179 ? 22.688 -24.031 -4.617 1 98.88 179 VAL B CA 1
ATOM 6780 C C . VAL B 1 179 ? 23.016 -22.672 -4.016 1 98.88 179 VAL B C 1
ATOM 6782 O O . VAL B 1 179 ? 24.172 -22.219 -4.086 1 98.88 179 VAL B O 1
ATOM 6785 N N . LEU B 1 180 ? 22.031 -22.031 -3.535 1 98.69 180 LEU B N 1
ATOM 6786 C CA . LEU B 1 180 ? 22.219 -20.797 -2.785 1 98.69 180 LEU B CA 1
ATOM 6787 C C . LEU B 1 180 ? 22.172 -21.047 -1.284 1 98.69 180 LEU B C 1
ATOM 6789 O O . LEU B 1 180 ? 21.297 -21.766 -0.799 1 98.69 180 LEU B O 1
ATOM 6793 N N . CYS B 1 181 ? 23.078 -20.562 -0.603 1 98.56 181 CYS B N 1
ATOM 6794 C CA . CYS B 1 181 ? 23.156 -20.625 0.853 1 98.56 181 CYS B CA 1
ATOM 6795 C C . CYS B 1 181 ? 23.766 -19.344 1.416 1 98.56 181 CYS B C 1
ATOM 6797 O O . CYS B 1 181 ? 24.906 -18.984 1.09 1 98.56 181 CYS B O 1
ATOM 6799 N N . ARG B 1 182 ? 22.953 -18.656 2.25 1 97.75 182 ARG B N 1
ATOM 6800 C CA . ARG B 1 182 ? 23.375 -17.391 2.822 1 97.75 182 ARG B CA 1
ATOM 6801 C C . ARG B 1 182 ? 23.844 -16.422 1.736 1 97.75 182 ARG B C 1
ATOM 6803 O O . ARG B 1 182 ? 24.922 -15.836 1.844 1 97.75 182 ARG B O 1
ATOM 6810 N N . ASN B 1 183 ? 23.125 -16.359 0.685 1 97.81 183 ASN B N 1
ATOM 6811 C CA . ASN B 1 183 ? 23.25 -15.438 -0.438 1 97.81 183 ASN B CA 1
ATOM 6812 C C . ASN B 1 183 ? 24.469 -15.773 -1.297 1 97.81 183 ASN B C 1
ATOM 6814 O O . ASN B 1 183 ? 24.859 -14.992 -2.162 1 97.81 183 ASN B O 1
ATOM 6818 N N . GLN B 1 184 ? 25.125 -16.891 -1.043 1 97.75 184 GLN B N 1
ATOM 6819 C CA . GLN B 1 184 ? 26.266 -17.359 -1.831 1 97.75 184 GLN B CA 1
ATOM 6820 C C . GLN B 1 184 ? 25.844 -18.453 -2.799 1 97.75 184 GLN B C 1
ATOM 6822 O O . GLN B 1 184 ? 24.891 -19.188 -2.545 1 97.75 184 GLN B O 1
ATOM 6827 N N . PHE B 1 185 ? 26.594 -18.578 -3.939 1 98.31 185 PHE B N 1
ATOM 6828 C CA . PHE B 1 185 ? 26.219 -19.469 -5.027 1 98.31 185 PHE B CA 1
ATOM 6829 C C . PHE B 1 185 ? 27.234 -20.594 -5.184 1 98.31 185 PHE B C 1
ATOM 6831 O O . PHE B 1 185 ? 28.438 -20.344 -5.219 1 98.31 185 PHE B O 1
ATOM 6838 N N . TYR B 1 186 ? 26.766 -21.781 -5.223 1 98.69 186 TYR B N 1
ATOM 6839 C CA . TYR B 1 186 ? 27.562 -22.984 -5.449 1 98.69 186 TYR B CA 1
ATOM 6840 C C . TYR B 1 186 ? 26.969 -23.828 -6.57 1 98.69 186 TYR B C 1
ATOM 6842 O O . TYR B 1 186 ? 25.766 -23.75 -6.84 1 98.69 186 TYR B O 1
ATOM 6850 N N . TRP B 1 187 ? 27.797 -24.594 -7.262 1 98.5 187 TRP B N 1
ATOM 6851 C CA . TRP B 1 187 ? 27.266 -25.453 -8.312 1 98.5 187 TRP B CA 1
ATOM 6852 C C . TRP B 1 187 ? 28 -26.781 -8.367 1 98.5 187 TRP B C 1
ATOM 6854 O O . TRP B 1 187 ? 29.125 -26.891 -7.875 1 98.5 187 TRP B O 1
ATOM 6864 N N . PHE B 1 188 ? 27.391 -27.844 -8.82 1 97.62 188 PHE B N 1
ATOM 6865 C CA . PHE B 1 188 ? 27.969 -29.141 -9.133 1 97.62 188 PHE B CA 1
ATOM 6866 C C . PHE B 1 188 ? 27.094 -29.906 -10.109 1 97.62 188 PHE B C 1
ATOM 6868 O O . PHE B 1 188 ? 25.891 -29.672 -10.188 1 97.62 188 PHE B O 1
ATOM 6875 N N . ASP B 1 189 ? 27.688 -30.75 -10.898 1 96.94 189 ASP B N 1
ATOM 6876 C CA . ASP B 1 189 ? 26.969 -31.594 -11.844 1 96.94 189 ASP B CA 1
ATOM 6877 C C . ASP B 1 189 ? 26.172 -32.688 -11.117 1 96.94 189 ASP B C 1
ATOM 6879 O O . ASP B 1 189 ? 26.641 -33.219 -10.117 1 96.94 189 ASP B O 1
ATOM 6883 N N . VAL B 1 190 ? 25.031 -32.969 -11.703 1 97.12 190 VAL B N 1
ATOM 6884 C CA . VAL B 1 190 ? 24.188 -33.906 -10.969 1 97.12 190 VAL B CA 1
ATOM 6885 C C . VAL B 1 190 ? 23.641 -34.969 -11.914 1 97.12 190 VAL B C 1
ATOM 6887 O O . VAL B 1 190 ? 23.172 -36.031 -11.469 1 97.12 190 VAL B O 1
ATOM 6890 N N . VAL B 1 191 ? 23.656 -34.75 -13.219 1 95.62 191 VAL B N 1
ATOM 6891 C CA . VAL B 1 191 ? 23.172 -35.75 -14.18 1 95.62 191 VAL B CA 1
ATOM 6892 C C . VAL B 1 191 ? 24.141 -35.844 -15.352 1 95.62 191 VAL B C 1
ATOM 6894 O O . VAL B 1 191 ? 24.875 -34.906 -15.641 1 95.62 191 VAL B O 1
ATOM 6897 N N . TRP B 1 192 ? 24.062 -36.969 -15.945 1 92.25 192 TRP B N 1
ATOM 6898 C CA . TRP B 1 192 ? 24.734 -37.156 -17.219 1 92.25 192 TRP B CA 1
ATOM 6899 C C . TRP B 1 192 ? 23.953 -36.5 -18.359 1 92.25 192 TRP B C 1
ATOM 6901 O O . TRP B 1 192 ? 22.859 -35.969 -18.141 1 92.25 192 TRP B O 1
ATOM 6911 N N . GLU B 1 193 ? 24.453 -36.5 -19.562 1 86.44 193 GLU B N 1
ATOM 6912 C CA . GLU B 1 193 ? 23.844 -35.844 -20.719 1 86.44 193 GLU B CA 1
ATOM 6913 C C . GLU B 1 193 ? 22.453 -36.406 -21 1 86.44 193 GLU B C 1
ATOM 6915 O O . GLU B 1 193 ? 21.562 -35.688 -21.438 1 86.44 193 GLU B O 1
ATOM 6920 N N . ASP B 1 194 ? 22.297 -37.688 -20.719 1 85.69 194 ASP B N 1
ATOM 6921 C CA . ASP B 1 194 ? 21.016 -38.344 -21 1 85.69 194 ASP B CA 1
ATOM 6922 C C . ASP B 1 194 ? 20.047 -38.156 -19.844 1 85.69 194 ASP B C 1
ATOM 6924 O O . ASP B 1 194 ? 18.938 -38.719 -19.875 1 85.69 194 ASP B O 1
ATOM 6928 N N . GLY B 1 195 ? 20.531 -37.531 -18.844 1 91.06 195 GLY B N 1
ATOM 6929 C CA . GLY B 1 195 ? 19.641 -37.25 -17.703 1 91.06 195 GLY B CA 1
ATOM 6930 C C . GLY B 1 195 ? 19.812 -38.25 -16.562 1 91.06 195 GLY B C 1
ATOM 6931 O O . GLY B 1 195 ? 19.203 -38.094 -15.508 1 91.06 195 GLY B O 1
ATOM 6932 N N . THR B 1 196 ? 20.594 -39.219 -16.703 1 93.06 196 THR B N 1
ATOM 6933 C CA . THR B 1 196 ? 20.828 -40.188 -15.641 1 93.06 196 THR B CA 1
ATOM 6934 C C . THR B 1 196 ? 21.516 -39.531 -14.445 1 93.06 196 THR B C 1
ATOM 6936 O O . THR B 1 196 ? 22.531 -38.844 -14.602 1 93.06 196 THR B O 1
ATOM 6939 N N . PRO B 1 197 ? 20.984 -39.75 -13.273 1 94.56 197 PRO B N 1
ATOM 6940 C CA . PRO B 1 197 ? 21.594 -39.125 -12.086 1 94.56 197 PRO B CA 1
ATOM 6941 C C . PRO B 1 197 ? 23.031 -39.594 -11.875 1 94.56 197 PRO B C 1
ATOM 6943 O O . PRO B 1 197 ? 23.344 -40.781 -12.078 1 94.56 197 PRO B O 1
ATOM 6946 N N . ALA B 1 198 ? 23.844 -38.719 -11.469 1 95 198 ALA B N 1
ATOM 6947 C CA . ALA B 1 198 ? 25.266 -39 -11.297 1 95 198 ALA B CA 1
ATOM 6948 C C . ALA B 1 198 ? 25.641 -39 -9.82 1 95 198 ALA B C 1
ATOM 6950 O O . ALA B 1 198 ? 26.797 -39.281 -9.477 1 95 198 ALA B O 1
ATOM 6951 N N . LEU B 1 199 ? 24.719 -38.688 -8.969 1 94.62 199 LEU B N 1
ATOM 6952 C CA . LEU B 1 199 ? 24.984 -38.625 -7.535 1 94.62 199 LEU B CA 1
ATOM 6953 C C . LEU B 1 199 ? 23.922 -39.406 -6.766 1 94.62 199 LEU B C 1
ATOM 6955 O O . LEU B 1 199 ? 22.75 -39.375 -7.125 1 94.62 199 LEU B O 1
ATOM 6959 N N . THR B 1 200 ? 24.391 -40.031 -5.711 1 93.06 200 THR B N 1
ATOM 6960 C CA . THR B 1 200 ? 23.469 -40.656 -4.77 1 93.06 200 THR B CA 1
ATOM 6961 C C . THR B 1 200 ? 22.969 -39.656 -3.746 1 93.06 200 THR B C 1
ATOM 6963 O O . THR B 1 200 ? 23.5 -38.531 -3.641 1 93.06 200 THR B O 1
ATOM 6966 N N . GLU B 1 201 ? 21.953 -40.062 -3.045 1 93.06 201 GLU B N 1
ATOM 6967 C CA . GLU B 1 201 ? 21.406 -39.188 -1.996 1 93.06 201 GLU B CA 1
ATOM 6968 C C . GLU B 1 201 ? 22.469 -38.906 -0.932 1 93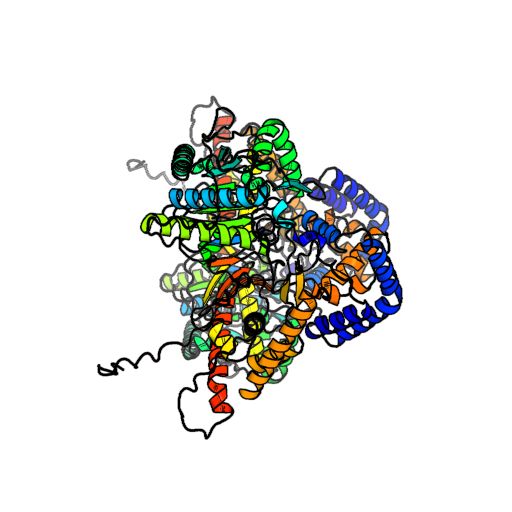.06 201 GLU B C 1
ATOM 6970 O O . GLU B 1 201 ? 22.531 -37.781 -0.407 1 93.06 201 GLU B O 1
ATOM 6975 N N . LYS B 1 202 ? 23.281 -39.875 -0.539 1 94 202 LYS B N 1
ATOM 6976 C CA . LYS B 1 202 ? 24.344 -39.719 0.448 1 94 202 LYS B CA 1
ATOM 6977 C C . LYS B 1 202 ? 25.375 -38.688 -0.016 1 94 202 LYS B C 1
ATOM 6979 O O . LYS B 1 202 ? 25.828 -37.875 0.774 1 94 202 LYS B O 1
ATOM 6984 N N . GLU B 1 203 ? 25.734 -38.781 -1.271 1 95.56 203 GLU B N 1
ATOM 6985 C CA . GLU B 1 203 ? 26.688 -37.844 -1.83 1 95.56 203 GLU B CA 1
ATOM 6986 C C . GLU B 1 203 ? 26.109 -36.406 -1.854 1 95.56 203 GLU B C 1
ATOM 6988 O O . GLU B 1 203 ? 26.844 -35.438 -1.636 1 95.56 203 GLU B O 1
ATOM 6993 N N . LEU B 1 204 ? 24.859 -36.344 -2.172 1 97.31 204 LEU B N 1
ATOM 6994 C CA . LEU B 1 204 ? 24.188 -35.031 -2.135 1 97.31 204 LEU B CA 1
ATOM 6995 C C . LEU B 1 204 ? 24.234 -34.438 -0.733 1 97.31 204 LEU B C 1
ATOM 6997 O O . LEU B 1 204 ? 24.469 -33.25 -0.573 1 97.31 204 LEU B O 1
ATOM 7001 N N . ILE B 1 205 ? 24.016 -35.25 0.286 1 97.19 205 ILE B N 1
ATOM 7002 C CA . ILE B 1 205 ? 24.062 -34.812 1.674 1 97.19 205 ILE B CA 1
ATOM 7003 C C . ILE B 1 205 ? 25.453 -34.25 1.981 1 97.19 205 ILE B C 1
ATOM 7005 O O . ILE B 1 205 ? 25.578 -33.156 2.582 1 97.19 205 ILE B O 1
ATOM 7009 N N . GLU B 1 206 ? 26.438 -34.938 1.564 1 97.75 206 GLU B N 1
ATOM 7010 C CA . GLU B 1 206 ? 27.812 -34.5 1.807 1 97.75 206 GLU B CA 1
ATOM 7011 C C . GLU B 1 206 ? 28.094 -33.188 1.111 1 97.75 206 GLU B C 1
ATOM 7013 O O . GLU B 1 206 ? 28.719 -32.281 1.693 1 97.75 206 GLU B O 1
ATOM 7018 N N . ASN B 1 207 ? 27.656 -33.062 -0.125 1 98.25 207 ASN B N 1
ATOM 7019 C CA . ASN B 1 207 ? 27.828 -31.828 -0.869 1 98.25 207 ASN B CA 1
ATOM 7020 C C . ASN B 1 207 ? 27.156 -30.641 -0.173 1 98.25 207 ASN B C 1
ATOM 7022 O O . ASN B 1 207 ? 27.75 -29.578 -0.028 1 98.25 207 ASN B O 1
ATOM 7026 N N . LEU B 1 208 ? 25.922 -30.859 0.263 1 98.69 208 LEU B N 1
ATOM 7027 C CA . LEU B 1 208 ? 25.141 -29.781 0.88 1 98.69 208 LEU B CA 1
ATOM 7028 C C . LEU B 1 208 ? 25.734 -29.406 2.232 1 98.69 208 LEU B C 1
ATOM 7030 O O . LEU B 1 208 ? 25.703 -28.234 2.613 1 98.69 208 LEU B O 1
ATOM 7034 N N . ARG B 1 209 ? 26.25 -30.359 2.969 1 98 209 ARG B N 1
ATOM 7035 C CA . ARG B 1 209 ? 26.938 -30.078 4.223 1 98 209 ARG B CA 1
ATOM 7036 C C . ARG B 1 209 ? 28.172 -29.203 3.99 1 98 209 ARG B C 1
ATOM 7038 O O . ARG B 1 209 ? 28.422 -28.266 4.75 1 98 209 ARG B O 1
ATOM 7045 N N . ALA B 1 210 ? 28.891 -29.578 2.98 1 98.31 210 ALA B N 1
ATOM 7046 C CA . ALA B 1 210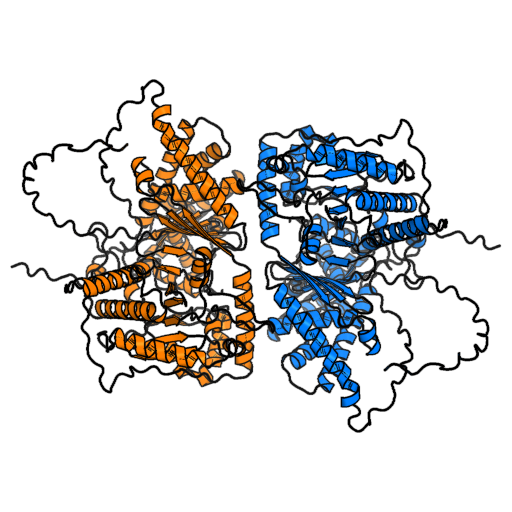 ? 30.094 -28.812 2.645 1 98.31 210 ALA B CA 1
ATOM 7047 C C . ALA B 1 210 ? 29.734 -27.375 2.275 1 98.31 210 ALA B C 1
ATOM 7049 O O . ALA B 1 210 ? 30.422 -26.438 2.678 1 98.31 210 ALA B O 1
ATOM 7050 N N . ILE B 1 211 ? 28.719 -27.234 1.533 1 98.5 211 ILE B N 1
ATOM 7051 C CA . ILE B 1 211 ? 28.25 -25.906 1.111 1 98.5 211 ILE B CA 1
ATOM 7052 C C . ILE B 1 211 ? 27.828 -25.094 2.332 1 98.5 211 ILE B C 1
ATOM 7054 O O . ILE B 1 211 ? 28.25 -23.953 2.492 1 98.5 211 ILE B O 1
ATOM 7058 N N . ARG B 1 212 ? 26.984 -25.656 3.156 1 97.88 212 ARG B N 1
ATOM 7059 C CA . ARG B 1 212 ? 26.516 -24.953 4.352 1 97.88 212 ARG B CA 1
ATOM 7060 C C . ARG B 1 212 ? 27.688 -24.547 5.242 1 97.88 212 ARG B C 1
ATOM 7062 O O . ARG B 1 212 ? 27.688 -23.453 5.805 1 97.88 212 ARG B O 1
ATOM 7069 N N . ALA B 1 213 ? 28.656 -25.453 5.387 1 97.56 213 ALA B N 1
ATOM 7070 C CA . ALA B 1 213 ? 29.844 -25.172 6.203 1 97.56 213 ALA B CA 1
ATOM 7071 C C . ALA B 1 213 ? 30.625 -23.984 5.637 1 97.56 213 ALA B C 1
ATOM 7073 O O . ALA B 1 213 ? 31.078 -23.125 6.387 1 97.56 213 ALA B O 1
ATOM 7074 N N . ASP B 1 214 ? 30.797 -23.984 4.395 1 97.5 214 ASP B N 1
ATOM 7075 C CA . ASP B 1 214 ? 31.531 -22.891 3.768 1 97.5 214 ASP B CA 1
ATOM 7076 C C . ASP B 1 214 ? 30.766 -21.578 3.887 1 97.5 214 ASP B C 1
ATOM 7078 O O . ASP B 1 214 ? 31.359 -20.531 4.207 1 97.5 214 ASP B O 1
ATOM 7082 N N . ALA B 1 215 ? 29.5 -21.609 3.576 1 97.31 215 ALA B N 1
ATOM 7083 C CA . ALA B 1 215 ? 28.672 -20.422 3.6 1 97.31 215 ALA B CA 1
ATOM 7084 C C . ALA B 1 215 ? 28.625 -19.797 4.996 1 97.31 215 ALA B C 1
ATOM 7086 O O . ALA B 1 215 ? 28.516 -18.578 5.137 1 97.31 215 ALA B O 1
ATOM 7087 N N . SER B 1 216 ? 28.719 -20.625 5.984 1 96 216 SER B N 1
ATOM 7088 C CA . SER B 1 216 ? 28.578 -20.188 7.371 1 96 216 SER B CA 1
ATOM 7089 C C . SER B 1 216 ? 29.812 -19.422 7.832 1 96 216 SER B C 1
ATOM 7091 O O . SER B 1 216 ? 29.781 -18.75 8.867 1 96 216 SER B O 1
ATOM 7093 N N . LYS B 1 217 ? 30.859 -19.469 7.047 1 95.62 217 LYS B N 1
ATOM 7094 C CA . LYS B 1 217 ? 32.062 -18.734 7.398 1 95.62 217 LYS B CA 1
ATOM 7095 C C . LYS B 1 217 ? 31.875 -17.234 7.23 1 95.62 217 LYS B C 1
ATOM 7097 O O . LYS B 1 217 ? 32.594 -16.438 7.84 1 95.62 217 LYS B O 1
ATOM 7102 N N . LEU B 1 218 ? 30.969 -16.875 6.441 1 94.12 218 LEU B N 1
ATOM 7103 C CA . LEU B 1 218 ? 30.672 -15.453 6.207 1 94.12 218 LEU B CA 1
ATOM 7104 C C . LEU B 1 218 ? 29.844 -14.875 7.348 1 94.12 218 LEU B C 1
ATOM 7106 O O . LEU B 1 218 ? 28.766 -15.383 7.656 1 94.12 218 LEU B O 1
ATOM 7110 N N . PRO B 1 219 ? 30.359 -13.797 7.984 1 92.69 219 PRO B N 1
ATOM 7111 C CA . PRO B 1 219 ? 29.547 -13.172 9.039 1 92.69 219 PRO B CA 1
ATOM 7112 C C . PRO B 1 219 ? 28.219 -12.641 8.531 1 92.69 219 PRO B C 1
ATOM 7114 O O . PRO B 1 219 ? 28.125 -12.18 7.391 1 92.69 219 PRO B O 1
ATOM 7117 N N . ASP B 1 220 ? 27.172 -12.633 9.375 1 90.19 220 ASP B N 1
ATOM 7118 C CA . ASP B 1 220 ? 25.812 -12.234 9.016 1 90.19 220 ASP B CA 1
ATOM 7119 C C . ASP B 1 220 ? 25.781 -10.82 8.453 1 90.19 220 ASP B C 1
ATOM 7121 O O . ASP B 1 220 ? 25.047 -10.539 7.504 1 90.19 220 ASP B O 1
ATOM 7125 N N . GLU B 1 221 ? 26.562 -9.961 8.953 1 87.62 221 GLU B N 1
ATOM 7126 C CA . GLU B 1 221 ? 26.547 -8.547 8.594 1 87.62 221 GLU B CA 1
ATOM 7127 C C . GLU B 1 221 ? 27.047 -8.336 7.168 1 87.62 221 GLU B C 1
ATOM 7129 O O . GLU B 1 221 ? 26.766 -7.305 6.551 1 87.62 221 GLU B O 1
ATOM 7134 N N . LEU B 1 222 ? 27.75 -9.359 6.668 1 90.94 222 LEU B N 1
ATOM 7135 C CA . LEU B 1 222 ? 28.344 -9.203 5.348 1 90.94 222 LEU B CA 1
ATOM 7136 C C . LEU B 1 222 ? 27.562 -9.992 4.297 1 90.94 222 LEU B C 1
ATOM 7138 O O . LEU B 1 222 ? 27.875 -9.906 3.105 1 90.94 222 LEU B O 1
ATOM 7142 N N . MET B 1 223 ? 26.531 -10.695 4.707 1 91.5 223 MET B N 1
ATOM 7143 C CA . MET B 1 223 ? 25.797 -11.586 3.818 1 91.5 223 MET B CA 1
ATOM 7144 C C . MET B 1 223 ? 25.172 -10.805 2.664 1 91.5 223 MET B C 1
ATOM 7146 O O . MET B 1 223 ? 25.047 -11.32 1.552 1 91.5 223 MET B O 1
ATOM 7150 N N . ALA B 1 224 ? 24.812 -9.539 2.947 1 92.81 224 ALA B N 1
ATOM 7151 C CA . ALA B 1 224 ? 24.062 -8.758 1.96 1 92.81 224 ALA B CA 1
ATOM 7152 C C . ALA B 1 224 ? 25 -8.148 0.924 1 92.81 224 ALA B C 1
ATOM 7154 O O . ALA B 1 224 ? 24.578 -7.762 -0.163 1 92.81 224 ALA B O 1
ATOM 7155 N N . GLU B 1 225 ? 26.25 -8.102 1.125 1 90.88 225 GLU B N 1
ATOM 7156 C CA . GLU B 1 225 ? 27.203 -7.32 0.337 1 90.88 225 GLU B CA 1
ATOM 7157 C C . GLU B 1 225 ? 27.359 -7.898 -1.066 1 90.88 225 GLU B C 1
ATOM 7159 O O . GLU B 1 225 ? 27.578 -7.156 -2.027 1 90.88 225 GLU B O 1
ATOM 7164 N N . GLU B 1 226 ? 27.297 -9.242 -1.156 1 92.12 226 GLU B N 1
ATOM 7165 C CA . GLU B 1 226 ? 27.453 -9.859 -2.467 1 92.12 226 GLU B CA 1
ATOM 7166 C C . GLU B 1 226 ? 26.234 -10.68 -2.85 1 92.12 226 GLU B C 1
ATOM 7168 O O . GLU B 1 226 ? 26.359 -11.719 -3.504 1 92.12 226 GLU B O 1
ATOM 7173 N N . ALA B 1 227 ? 25.125 -10.219 -2.359 1 96.81 227 ALA B N 1
ATOM 7174 C CA . ALA B 1 227 ? 23.891 -10.945 -2.615 1 96.81 227 ALA B CA 1
ATOM 7175 C C . ALA B 1 227 ? 23.297 -10.57 -3.975 1 96.81 227 ALA B C 1
ATOM 7177 O O . ALA B 1 227 ? 22.234 -9.953 -4.051 1 96.81 227 ALA B O 1
ATOM 7178 N N . VAL B 1 228 ? 23.875 -11.078 -5.039 1 97.62 228 VAL B N 1
ATOM 7179 C CA . VAL B 1 228 ? 23.578 -10.688 -6.414 1 97.62 228 VAL B CA 1
ATOM 7180 C C . VAL B 1 228 ? 22.188 -11.18 -6.805 1 97.62 228 VAL B C 1
ATOM 7182 O O . VAL B 1 228 ? 21.578 -10.648 -7.73 1 97.62 228 VAL B O 1
ATOM 7185 N N . GLY B 1 229 ? 21.656 -12.156 -6.098 1 97.69 229 GLY B N 1
ATOM 7186 C CA . GLY B 1 229 ? 20.328 -12.672 -6.398 1 97.69 229 GLY B CA 1
ATOM 7187 C C . GLY B 1 229 ? 19.25 -11.609 -6.324 1 97.69 229 GLY B C 1
ATOM 7188 O O . GLY B 1 229 ? 18.219 -11.711 -6.992 1 97.69 229 GLY B O 1
ATOM 7189 N N . VAL B 1 230 ? 19.469 -10.523 -5.57 1 98 230 VAL B N 1
ATOM 7190 C CA . VAL B 1 230 ? 18.484 -9.477 -5.324 1 98 230 VAL B CA 1
ATOM 7191 C C . VAL B 1 230 ? 18.203 -8.727 -6.625 1 98 230 VAL B C 1
ATOM 7193 O O . VAL B 1 230 ? 17.125 -8.148 -6.785 1 98 230 VAL B O 1
ATOM 7196 N N . PHE B 1 231 ? 19.141 -8.773 -7.59 1 98.06 231 PHE B N 1
ATOM 7197 C CA . PHE B 1 231 ? 18.953 -8.047 -8.844 1 98.06 231 PHE B CA 1
ATOM 7198 C C . PHE B 1 231 ? 17.75 -8.586 -9.609 1 98.06 231 PHE B C 1
ATOM 7200 O O . PHE B 1 231 ? 17.109 -7.852 -10.352 1 98.06 231 PHE B O 1
ATOM 7207 N N . THR B 1 232 ? 17.422 -9.867 -9.406 1 97.56 232 THR B N 1
ATOM 7208 C CA . THR B 1 232 ? 16.297 -10.469 -10.125 1 97.56 232 THR B CA 1
ATOM 7209 C C . THR B 1 232 ? 14.969 -9.945 -9.586 1 97.56 232 THR B C 1
ATOM 7211 O O . THR B 1 232 ? 13.914 -10.211 -10.164 1 97.56 232 THR B O 1
ATOM 7214 N N . THR B 1 233 ? 14.992 -9.25 -8.484 1 96.75 233 THR B N 1
ATOM 7215 C CA . THR B 1 233 ? 13.773 -8.711 -7.891 1 96.75 233 THR B CA 1
ATOM 7216 C C . THR B 1 233 ? 13.5 -7.301 -8.398 1 96.75 233 THR B C 1
ATOM 7218 O O . THR B 1 233 ? 12.461 -6.715 -8.094 1 96.75 233 THR B O 1
ATOM 7221 N N . GLU B 1 234 ? 14.352 -6.742 -9.18 1 95.69 234 GLU B N 1
ATOM 7222 C CA . GLU B 1 234 ? 14.219 -5.387 -9.703 1 95.69 234 GLU B CA 1
ATOM 7223 C C . GLU B 1 234 ? 13.172 -5.324 -10.812 1 95.69 234 GLU B C 1
ATOM 7225 O O . GLU B 1 234 ? 12.781 -6.355 -11.367 1 95.69 234 GLU B O 1
ATOM 7230 N N . HIS B 1 235 ? 12.758 -4.047 -11.047 1 93.5 235 HIS B N 1
ATOM 7231 C CA . HIS B 1 235 ? 12.07 -3.812 -12.312 1 93.5 235 HIS B CA 1
ATOM 7232 C C . HIS B 1 235 ? 12.859 -4.391 -13.484 1 93.5 235 HIS B C 1
ATOM 7234 O O . HIS B 1 235 ? 14.086 -4.27 -13.531 1 93.5 235 HIS B O 1
ATOM 7240 N N . ARG B 1 236 ? 12.164 -4.953 -14.406 1 94.56 236 ARG B N 1
ATOM 7241 C CA . ARG B 1 236 ? 12.82 -5.742 -15.445 1 94.56 236 ARG B CA 1
ATOM 7242 C C . ARG B 1 236 ? 13.828 -4.902 -16.219 1 94.56 236 ARG B C 1
ATOM 7244 O O . ARG B 1 236 ? 14.93 -5.363 -16.531 1 94.56 236 ARG B O 1
ATOM 7251 N N . ALA B 1 237 ? 13.477 -3.686 -16.562 1 94.06 237 ALA B N 1
ATOM 7252 C CA . ALA B 1 237 ? 14.391 -2.814 -17.297 1 94.06 237 ALA B CA 1
ATOM 7253 C C . ALA B 1 237 ? 15.625 -2.49 -16.453 1 94.06 237 ALA B C 1
ATOM 7255 O O . ALA B 1 237 ? 16.734 -2.424 -16.984 1 94.06 237 ALA B O 1
ATOM 7256 N N . GLN B 1 238 ? 15.375 -2.277 -15.188 1 94.44 238 GLN B N 1
ATOM 7257 C CA . GLN B 1 238 ? 16.5 -2.02 -14.297 1 94.44 238 GLN B CA 1
ATOM 7258 C C . GLN B 1 238 ? 17.391 -3.25 -14.156 1 94.44 238 GLN B C 1
ATOM 7260 O O . GLN B 1 238 ? 18.609 -3.141 -14.164 1 94.44 238 GLN B O 1
ATOM 7265 N N . TRP B 1 239 ? 16.781 -4.371 -14.008 1 96.94 239 TRP B N 1
ATOM 7266 C CA . TRP B 1 239 ? 17.547 -5.617 -13.961 1 96.94 239 TRP B CA 1
ATOM 7267 C C . TRP B 1 239 ? 18.344 -5.816 -15.25 1 96.94 239 TRP B C 1
ATOM 7269 O O . TRP B 1 239 ? 19.484 -6.258 -15.211 1 96.94 239 TRP B O 1
ATOM 7279 N N . ALA B 1 240 ? 17.781 -5.465 -16.375 1 97.06 240 ALA B N 1
ATOM 7280 C CA . ALA B 1 240 ? 18.469 -5.578 -17.656 1 97.06 240 ALA B CA 1
ATOM 7281 C C . ALA B 1 240 ? 19.734 -4.711 -17.672 1 97.06 240 ALA B C 1
ATOM 7283 O O . ALA B 1 240 ? 20.797 -5.152 -18.125 1 97.06 240 ALA B O 1
ATOM 7284 N N . ARG B 1 241 ? 19.656 -3.508 -17.188 1 96.12 241 ARG B N 1
ATOM 7285 C CA . ARG B 1 241 ? 20.781 -2.594 -17.156 1 96.12 241 ARG B CA 1
ATOM 7286 C C . ARG B 1 241 ? 21.875 -3.113 -16.219 1 96.12 241 ARG B C 1
ATOM 7288 O O . ARG B 1 241 ? 23.062 -3.105 -16.578 1 96.12 241 ARG B O 1
ATOM 7295 N N . ILE B 1 242 ? 21.469 -3.523 -15.07 1 97.38 242 ILE B N 1
ATOM 7296 C CA . ILE B 1 242 ? 22.422 -4.031 -14.094 1 97.38 242 ILE B CA 1
ATOM 7297 C C . ILE B 1 242 ? 23.094 -5.285 -14.641 1 97.38 242 ILE B C 1
ATOM 7299 O O . ILE B 1 242 ? 24.312 -5.465 -14.484 1 97.38 242 ILE B O 1
ATOM 7303 N N . ARG B 1 243 ? 22.281 -6.129 -15.25 1 97.56 243 ARG B N 1
ATOM 7304 C CA . ARG B 1 243 ? 22.812 -7.387 -15.781 1 97.56 243 ARG B CA 1
ATOM 7305 C C . ARG B 1 243 ? 23.859 -7.129 -16.844 1 97.56 243 ARG B C 1
ATOM 7307 O O . ARG B 1 243 ? 24.875 -7.832 -16.922 1 97.56 243 ARG B O 1
ATOM 7314 N N . GLN B 1 244 ? 23.656 -6.148 -17.672 1 97.06 244 GLN B N 1
ATOM 7315 C CA . GLN B 1 244 ? 24.641 -5.785 -18.688 1 97.06 244 GLN B CA 1
ATOM 7316 C C . GLN B 1 244 ? 25.969 -5.391 -18.047 1 97.06 244 GLN B C 1
ATOM 7318 O O . GLN B 1 244 ? 27.031 -5.805 -18.516 1 97.06 244 GLN B O 1
ATOM 7323 N N . LYS B 1 245 ? 25.875 -4.691 -17.031 1 97.06 245 LYS B N 1
ATOM 7324 C CA . LYS B 1 245 ? 27.094 -4.285 -16.328 1 97.06 245 LYS B CA 1
ATOM 7325 C C . LYS B 1 245 ? 27.75 -5.477 -15.633 1 97.06 245 LYS B C 1
ATOM 7327 O O . LYS B 1 245 ? 28.969 -5.598 -15.633 1 97.06 245 LYS B O 1
ATOM 7332 N N . LEU B 1 246 ? 26.938 -6.285 -15.047 1 97.19 246 LEU B N 1
ATOM 7333 C CA . LEU B 1 246 ? 27.422 -7.461 -14.328 1 97.19 246 LEU B CA 1
ATOM 7334 C C . LEU B 1 246 ? 28.094 -8.445 -15.273 1 97.19 246 LEU B C 1
ATOM 7336 O O . LEU B 1 246 ? 29.078 -9.094 -14.898 1 97.19 246 LEU B O 1
ATOM 7340 N N . GLU B 1 247 ? 27.656 -8.523 -16.469 1 96.44 247 GLU B N 1
ATOM 7341 C CA . GLU B 1 247 ? 28.141 -9.484 -17.469 1 96.44 247 GLU B CA 1
ATOM 7342 C C . GLU B 1 247 ? 29.562 -9.156 -17.922 1 96.44 247 GLU B C 1
ATOM 7344 O O . GLU B 1 247 ? 30.297 -10.039 -18.328 1 96.44 247 GLU B O 1
ATOM 7349 N N . VAL B 1 248 ? 29.938 -7.945 -17.812 1 96.62 248 VAL B N 1
ATOM 7350 C CA . VAL B 1 248 ? 31.25 -7.488 -18.297 1 96.62 248 VAL B CA 1
ATOM 7351 C C . VAL B 1 248 ? 32.344 -8.32 -17.656 1 96.62 248 VAL B C 1
ATOM 7353 O O . VAL B 1 248 ? 33.25 -8.797 -18.359 1 96.62 248 VAL B O 1
ATOM 7356 N N . GLU B 1 249 ? 32.25 -8.57 -16.359 1 96.38 249 GLU B N 1
ATOM 7357 C CA . GLU B 1 249 ? 33.312 -9.297 -15.68 1 96.38 249 GLU B CA 1
ATOM 7358 C C . GLU B 1 249 ? 32.812 -10.633 -15.148 1 96.38 249 GLU B C 1
ATOM 7360 O O . GLU B 1 249 ? 33.562 -11.391 -14.547 1 96.38 249 GLU B O 1
ATOM 7365 N N . ASN B 1 250 ? 31.547 -10.984 -15.312 1 97.69 250 ASN B N 1
ATOM 7366 C CA . ASN B 1 250 ? 31 -12.172 -14.664 1 97.69 250 ASN B CA 1
ATOM 7367 C C . ASN B 1 250 ? 30.188 -13.016 -15.648 1 97.69 250 ASN B C 1
ATOM 7369 O O . ASN B 1 250 ? 29.234 -13.688 -15.258 1 97.69 250 ASN B O 1
ATOM 7373 N N . SER B 1 251 ? 30.422 -12.977 -16.906 1 96.69 251 SER B N 1
ATOM 7374 C CA . SER B 1 251 ? 29.656 -13.656 -17.922 1 96.69 251 SER B CA 1
ATOM 7375 C C . SER B 1 251 ? 29.594 -15.164 -17.672 1 96.69 251 SER B C 1
ATOM 7377 O O . SER B 1 251 ? 28.531 -15.773 -17.797 1 96.69 251 SER B O 1
ATOM 7379 N N . ASP B 1 252 ? 30.719 -15.742 -17.312 1 96.12 252 ASP B N 1
ATOM 7380 C CA . ASP B 1 252 ? 30.766 -17.172 -17.078 1 96.12 252 ASP B CA 1
ATOM 7381 C C . ASP B 1 252 ? 29.922 -17.562 -15.859 1 96.12 252 ASP B C 1
ATOM 7383 O O . ASP B 1 252 ? 29.203 -18.562 -15.883 1 96.12 252 ASP B O 1
ATOM 7387 N N . THR B 1 253 ? 30.078 -16.766 -14.852 1 96.38 253 THR B N 1
ATOM 7388 C CA . THR B 1 253 ? 29.312 -17.016 -13.633 1 96.38 253 THR B CA 1
ATOM 7389 C C . THR B 1 253 ? 27.812 -16.922 -13.914 1 96.38 253 THR B C 1
ATOM 7391 O O . THR B 1 253 ? 27.047 -17.781 -13.469 1 96.38 253 THR B O 1
ATOM 7394 N N . LEU B 1 254 ? 27.375 -15.961 -14.648 1 97.5 254 LEU B N 1
ATOM 7395 C CA . LEU B 1 254 ? 25.969 -15.781 -15 1 97.5 254 LEU B CA 1
ATOM 7396 C C . LEU B 1 254 ? 25.484 -16.938 -15.867 1 97.5 254 LEU B C 1
ATOM 7398 O O . LEU B 1 254 ? 24.359 -17.406 -15.688 1 97.5 254 LEU B O 1
ATOM 7402 N N . ASP B 1 255 ? 26.297 -17.344 -16.734 1 97.06 255 ASP B N 1
ATOM 7403 C CA . ASP B 1 255 ? 25.922 -18.453 -17.625 1 97.06 255 ASP B CA 1
ATOM 7404 C C . ASP B 1 255 ? 25.688 -19.734 -16.828 1 97.06 255 ASP B C 1
ATOM 7406 O O . ASP B 1 255 ? 24.797 -20.516 -17.156 1 97.06 255 ASP B O 1
ATOM 7410 N N . MET B 1 256 ? 26.531 -19.953 -15.82 1 96.75 256 MET B N 1
ATOM 7411 C CA . MET B 1 256 ? 26.359 -21.125 -14.969 1 96.75 256 MET B CA 1
ATOM 7412 C C . MET B 1 256 ? 25 -21.109 -14.281 1 96.75 256 MET B C 1
ATOM 7414 O O . MET B 1 256 ? 24.359 -22.156 -14.133 1 96.75 256 MET B O 1
ATOM 7418 N N . ILE B 1 257 ? 24.562 -19.969 -13.875 1 98.25 257 ILE B N 1
ATOM 7419 C CA . ILE B 1 257 ? 23.266 -19.844 -13.211 1 98.25 257 ILE B CA 1
ATOM 7420 C C . ILE B 1 257 ? 22.141 -20 -14.234 1 98.25 257 ILE B C 1
ATOM 7422 O O . ILE B 1 257 ? 21.188 -20.75 -14.016 1 98.25 257 ILE B O 1
ATOM 7426 N N . ASP B 1 258 ? 22.281 -19.359 -15.391 1 97.88 258 ASP B N 1
ATOM 7427 C CA . ASP B 1 258 ? 21.25 -19.359 -16.422 1 97.88 258 ASP B CA 1
ATOM 7428 C C . ASP B 1 258 ? 21 -20.781 -16.938 1 97.88 258 ASP B C 1
ATOM 7430 O O . ASP B 1 258 ? 19.859 -21.141 -17.25 1 97.88 258 ASP B O 1
ATOM 7434 N N . ARG B 1 259 ? 22 -21.562 -16.984 1 97.69 259 ARG B N 1
ATOM 7435 C CA . ARG B 1 259 ? 21.906 -22.859 -17.625 1 97.69 259 ARG B CA 1
ATOM 7436 C C . ARG B 1 259 ? 21.547 -23.953 -16.609 1 97.69 259 ARG B C 1
ATOM 7438 O O . ARG B 1 259 ? 21.219 -25.078 -16.984 1 97.69 259 ARG B O 1
ATOM 7445 N N . ALA B 1 260 ? 21.641 -23.641 -15.344 1 98.5 260 ALA B N 1
ATOM 7446 C CA . ALA B 1 260 ? 21.391 -24.656 -14.32 1 98.5 260 ALA B CA 1
ATOM 7447 C C . ALA B 1 260 ? 20.016 -25.297 -14.5 1 98.5 260 ALA B C 1
ATOM 7449 O O . ALA B 1 260 ? 19.062 -24.641 -14.922 1 98.5 260 ALA B O 1
ATOM 7450 N N . LEU B 1 261 ? 19.875 -26.594 -14.188 1 98.31 261 LEU B N 1
ATOM 7451 C CA . LEU B 1 261 ? 18.594 -27.281 -14.219 1 98.31 261 LEU B CA 1
ATOM 7452 C C . LEU B 1 261 ? 17.562 -26.562 -13.352 1 98.31 261 LEU B C 1
ATOM 7454 O O . LEU B 1 261 ? 16.484 -26.219 -13.82 1 98.31 261 LEU B O 1
ATOM 7458 N N . PHE B 1 262 ? 17.812 -26.328 -12.172 1 98.62 262 PHE B N 1
ATOM 7459 C CA . PHE B 1 262 ? 17.047 -25.578 -11.172 1 98.62 262 PHE B CA 1
ATOM 7460 C C . PHE B 1 262 ? 17.953 -25.109 -10.047 1 98.62 262 PHE B C 1
ATOM 7462 O O . PHE B 1 262 ? 19.141 -25.469 -9.992 1 98.62 262 PHE B O 1
ATOM 7469 N N . LEU B 1 263 ? 17.422 -24.219 -9.227 1 98.81 263 LEU B N 1
ATOM 7470 C CA . LEU B 1 263 ? 18.172 -23.75 -8.07 1 98.81 263 LEU B CA 1
ATOM 7471 C C . LEU B 1 263 ? 17.625 -24.375 -6.785 1 98.81 263 LEU B C 1
ATOM 7473 O O . LEU B 1 263 ? 16.469 -24.781 -6.73 1 98.81 263 LEU B O 1
ATOM 7477 N N . VAL B 1 264 ? 18.516 -24.531 -5.82 1 98.88 264 VAL B N 1
ATOM 7478 C CA . VAL B 1 264 ? 18.156 -24.938 -4.465 1 98.88 264 VAL B CA 1
ATOM 7479 C C . VAL B 1 264 ? 18.562 -23.844 -3.477 1 98.88 264 VAL B C 1
ATOM 7481 O O . VAL B 1 264 ? 19.734 -23.484 -3.395 1 98.88 264 VAL B O 1
ATOM 7484 N N . CYS B 1 265 ? 17.641 -23.328 -2.805 1 98.81 265 CYS B N 1
ATOM 7485 C CA . CYS B 1 265 ? 17.906 -22.281 -1.813 1 98.81 265 CYS B CA 1
ATOM 7486 C C . CYS B 1 265 ? 17.844 -22.859 -0.4 1 98.81 265 CYS B C 1
ATOM 7488 O O . CYS B 1 265 ? 16.766 -23.203 0.085 1 98.81 265 CYS B O 1
ATOM 7490 N N . LEU B 1 266 ? 18.969 -22.938 0.236 1 98.69 266 LEU B N 1
ATOM 7491 C CA . LEU B 1 266 ? 19.031 -23.312 1.646 1 98.69 266 LEU B CA 1
ATOM 7492 C C . LEU B 1 266 ? 18.906 -22.078 2.537 1 98.69 266 LEU B C 1
ATOM 7494 O O . LEU B 1 266 ? 19.875 -21.359 2.758 1 98.69 266 LEU B O 1
ATOM 7498 N N . ASP B 1 267 ? 17.75 -21.891 3.08 1 97.88 267 ASP B N 1
ATOM 7499 C CA . ASP B 1 267 ? 17.5 -20.719 3.91 1 97.88 267 ASP B CA 1
ATOM 7500 C C . ASP B 1 267 ? 18.016 -20.922 5.332 1 97.88 267 ASP B C 1
ATOM 7502 O O . ASP B 1 267 ? 17.891 -22.016 5.887 1 97.88 267 ASP B O 1
ATOM 7506 N N . HIS B 1 268 ? 18.578 -19.922 5.906 1 96.19 268 HIS B N 1
ATOM 7507 C CA . HIS B 1 268 ? 19.109 -20 7.262 1 96.19 268 HIS B CA 1
ATOM 7508 C C . HIS B 1 268 ? 18.062 -19.625 8.297 1 96.19 268 HIS B C 1
ATOM 7510 O O . HIS B 1 268 ? 18.359 -19.531 9.492 1 96.19 268 HIS B O 1
ATOM 7516 N N . THR B 1 269 ? 16.844 -19.359 7.871 1 94 269 THR B N 1
ATOM 7517 C CA . THR B 1 269 ? 15.758 -19 8.766 1 94 269 THR B CA 1
ATOM 7518 C C . THR B 1 269 ? 14.773 -20.156 8.922 1 94 269 THR B C 1
ATOM 7520 O O . THR B 1 269 ? 14.742 -21.062 8.094 1 94 269 THR B O 1
ATOM 7523 N N . ALA B 1 270 ? 14.016 -20.094 10.062 1 93.81 270 ALA B N 1
ATOM 7524 C CA . ALA B 1 270 ? 13.016 -21.109 10.398 1 93.81 270 ALA B CA 1
ATOM 7525 C C . ALA B 1 270 ? 11.648 -20.469 10.664 1 93.81 270 ALA B C 1
ATOM 7527 O O . ALA B 1 270 ? 11.305 -20.188 11.812 1 93.81 270 ALA B O 1
ATOM 7528 N N . PRO B 1 271 ? 10.891 -20.219 9.625 1 91.94 271 PRO B N 1
ATOM 7529 C CA . PRO B 1 271 ? 9.562 -19.625 9.828 1 91.94 271 PRO B CA 1
ATOM 7530 C C . PRO B 1 271 ? 8.68 -20.469 10.758 1 91.94 271 PRO B C 1
ATOM 7532 O O . PRO B 1 271 ? 8.547 -21.672 10.562 1 91.94 271 PRO B O 1
ATOM 7535 N N . PRO B 1 272 ? 7.93 -19.781 11.688 1 93.25 272 PRO B N 1
ATOM 7536 C CA . PRO B 1 272 ? 7.281 -20.531 12.766 1 93.25 272 PRO B CA 1
ATOM 7537 C C . PRO B 1 272 ? 5.82 -20.859 12.453 1 93.25 272 PRO B C 1
ATOM 7539 O O . PRO B 1 272 ? 5.25 -21.781 13.055 1 93.25 272 PRO B O 1
ATOM 7542 N N . THR B 1 273 ? 5.148 -20.078 11.641 1 95.19 273 THR B N 1
ATOM 7543 C CA . THR B 1 273 ? 3.725 -20.266 11.383 1 95.19 273 THR B CA 1
ATOM 7544 C C . THR B 1 273 ? 3.477 -20.547 9.906 1 95.19 273 THR B C 1
ATOM 7546 O O . THR B 1 273 ? 4.371 -20.359 9.07 1 95.19 273 THR B O 1
ATOM 7549 N N . ALA B 1 274 ? 2.254 -20.984 9.602 1 95.5 274 ALA B N 1
ATOM 7550 C CA . ALA B 1 274 ? 1.869 -21.234 8.211 1 95.5 274 ALA B CA 1
ATOM 7551 C C . ALA B 1 274 ? 1.978 -19.969 7.375 1 95.5 274 ALA B C 1
ATOM 7553 O O . ALA B 1 274 ? 2.412 -20.016 6.219 1 95.5 274 ALA B O 1
ATOM 7554 N N . SER B 1 275 ? 1.537 -18.875 7.957 1 97.56 275 SER B N 1
ATOM 7555 C CA . SER B 1 275 ? 1.645 -17.609 7.254 1 97.56 275 SER B CA 1
ATOM 7556 C C . SER B 1 275 ? 3.1 -17.25 6.969 1 97.56 275 SER B C 1
ATOM 7558 O O . SER B 1 275 ? 3.422 -16.75 5.891 1 97.56 275 SER B O 1
ATOM 7560 N N . ASP B 1 276 ? 3.957 -17.531 7.945 1 96.5 276 ASP B N 1
ATOM 7561 C CA . ASP B 1 276 ? 5.379 -17.25 7.773 1 96.5 276 ASP B CA 1
ATOM 7562 C C . ASP B 1 276 ? 5.988 -18.141 6.688 1 96.5 276 ASP B C 1
ATOM 7564 O O . ASP B 1 276 ? 6.836 -17.688 5.918 1 96.5 276 ASP B O 1
ATOM 7568 N N . PHE B 1 277 ? 5.562 -19.375 6.609 1 94.94 277 PHE B N 1
ATOM 7569 C CA . PHE B 1 277 ? 6.055 -20.297 5.586 1 94.94 277 PHE B CA 1
ATOM 7570 C C . PHE B 1 277 ? 5.645 -19.812 4.195 1 94.94 277 PHE B C 1
ATOM 7572 O O . PHE B 1 277 ? 6.449 -19.844 3.264 1 94.94 277 PHE B O 1
ATOM 7579 N N . ALA B 1 278 ? 4.398 -19.469 4.16 1 96.69 278 ALA B N 1
ATOM 7580 C CA . ALA B 1 278 ? 3.891 -18.969 2.881 1 96.69 278 ALA B CA 1
ATOM 7581 C C . ALA B 1 278 ? 4.672 -17.75 2.416 1 96.69 278 ALA B C 1
ATOM 7583 O O . ALA B 1 278 ? 5.07 -17.656 1.252 1 96.69 278 ALA B O 1
ATOM 7584 N N . ALA B 1 279 ? 4.895 -16.875 3.342 1 96.81 279 ALA B N 1
ATOM 7585 C CA . ALA B 1 279 ? 5.648 -15.664 3.016 1 96.81 279 ALA B CA 1
ATOM 7586 C C . ALA B 1 279 ? 7.074 -16 2.59 1 96.81 279 ALA B C 1
ATOM 7588 O O . ALA B 1 279 ? 7.598 -15.43 1.632 1 96.81 279 ALA B O 1
ATOM 7589 N N . THR B 1 280 ? 7.703 -16.906 3.287 1 97.06 280 THR B N 1
ATOM 7590 C CA . THR B 1 280 ? 9.078 -17.297 2.998 1 97.06 280 THR B CA 1
ATOM 7591 C C . THR B 1 280 ? 9.18 -17.906 1.604 1 97.06 280 THR B C 1
ATOM 7593 O O . THR B 1 280 ? 10.125 -17.625 0.864 1 97.06 280 THR B O 1
ATOM 7596 N N . ALA B 1 281 ? 8.211 -18.719 1.276 1 96.81 281 ALA B N 1
ATOM 7597 C CA . ALA B 1 281 ? 8.203 -19.359 -0.039 1 96.81 281 ALA B CA 1
ATOM 7598 C C . ALA B 1 281 ? 8 -18.328 -1.146 1 96.81 281 ALA B C 1
ATOM 7600 O O . ALA B 1 281 ? 8.523 -18.484 -2.252 1 96.81 281 ALA B O 1
ATOM 7601 N N . LEU B 1 282 ? 7.27 -17.297 -0.831 1 96.56 282 LEU B N 1
ATOM 7602 C CA . LEU B 1 282 ? 6.957 -16.281 -1.821 1 96.56 282 LEU B CA 1
ATOM 7603 C C . LEU B 1 282 ? 8.133 -15.32 -2.008 1 96.56 282 LEU B C 1
ATOM 7605 O O . LEU B 1 282 ? 8.516 -15.016 -3.139 1 96.56 282 LEU B O 1
ATOM 7609 N N . HIS B 1 283 ? 8.688 -14.812 -0.814 1 96.88 283 HIS B N 1
ATOM 7610 C CA . HIS B 1 283 ? 9.672 -13.758 -0.999 1 96.88 283 HIS B CA 1
ATOM 7611 C C . HIS B 1 283 ? 10.789 -13.859 0.03 1 96.88 283 HIS B C 1
ATOM 7613 O O . HIS B 1 283 ? 11.641 -12.969 0.115 1 96.88 283 HIS B O 1
ATOM 7619 N N . GLY B 1 284 ? 10.891 -14.891 0.779 1 96.75 284 GLY B N 1
ATOM 7620 C CA . GLY B 1 284 ? 11.891 -14.977 1.83 1 96.75 284 GLY B CA 1
ATOM 7621 C C . GLY B 1 284 ? 11.547 -14.164 3.059 1 96.75 284 GLY B C 1
ATOM 7622 O O . GLY B 1 284 ? 10.406 -13.711 3.209 1 96.75 284 GLY B O 1
ATOM 7623 N N . THR B 1 285 ? 12.492 -14.07 3.986 1 96.25 285 THR B N 1
ATOM 7624 C CA . THR B 1 285 ? 12.258 -13.336 5.227 1 96.25 285 THR B CA 1
ATOM 7625 C C . THR B 1 285 ? 13 -12 5.211 1 96.25 285 THR B C 1
ATOM 7627 O O . THR B 1 285 ? 14.102 -11.898 4.68 1 96.25 285 THR B O 1
ATOM 7630 N N . TYR B 1 286 ? 12.336 -11.008 5.738 1 94.69 286 TYR B N 1
ATOM 7631 C CA . TYR B 1 286 ? 12.914 -9.68 5.949 1 94.69 286 TYR B CA 1
ATOM 7632 C C . TYR B 1 286 ? 13.281 -9.477 7.41 1 94.69 286 TYR B C 1
ATOM 7634 O O . TYR B 1 286 ? 12.445 -9.664 8.297 1 94.69 286 TYR B O 1
ATOM 7642 N N . SER B 1 287 ? 14.523 -9.133 7.633 1 93.81 287 SER B N 1
ATOM 7643 C CA . SER B 1 287 ? 15.047 -8.773 8.945 1 93.81 287 SER B CA 1
ATOM 7644 C C . SER B 1 287 ? 16.281 -7.898 8.828 1 93.81 287 SER B C 1
ATOM 7646 O O . SER B 1 287 ? 17.141 -8.148 7.977 1 93.81 287 SER B O 1
ATOM 7648 N N . THR B 1 288 ? 16.359 -6.863 9.586 1 90.88 288 THR B N 1
ATOM 7649 C CA . THR B 1 288 ? 17.531 -5.98 9.516 1 90.88 288 THR B CA 1
ATOM 7650 C C . THR B 1 288 ? 18.344 -6.051 10.805 1 90.88 288 THR B C 1
ATOM 7652 O O . THR B 1 288 ? 17.781 -6.211 11.891 1 90.88 288 THR B O 1
ATOM 7655 N N . SER B 1 289 ? 19.641 -5.945 10.648 1 89.81 289 SER B N 1
ATOM 7656 C CA . SER B 1 289 ? 20.531 -5.824 11.797 1 89.81 289 SER B CA 1
ATOM 7657 C C . SER B 1 289 ? 20.422 -4.449 12.445 1 89.81 289 SER B C 1
ATOM 7659 O O . SER B 1 289 ? 19.75 -3.559 11.914 1 89.81 289 SER B O 1
ATOM 7661 N N . PRO B 1 290 ? 21.062 -4.262 13.586 1 82.81 290 PRO B N 1
ATOM 7662 C CA . PRO B 1 290 ? 21.062 -2.939 14.211 1 82.81 290 PRO B CA 1
ATOM 7663 C C . PRO B 1 290 ? 21.703 -1.867 13.328 1 82.81 290 PRO B C 1
ATOM 7665 O O . PRO B 1 290 ? 21.375 -0.685 13.453 1 82.81 290 PRO B O 1
ATOM 7668 N N . HIS B 1 291 ? 22.578 -2.297 12.438 1 83.31 291 HIS B N 1
ATOM 7669 C CA . HIS B 1 291 ? 23.219 -1.339 11.547 1 83.31 291 HIS B CA 1
ATOM 7670 C C . HIS B 1 291 ? 22.531 -1.302 10.188 1 83.31 291 HIS B C 1
ATOM 7672 O O . HIS B 1 291 ? 23.141 -0.937 9.18 1 83.31 291 HIS B O 1
ATOM 7678 N N . ASN B 1 292 ? 21.312 -1.817 10.07 1 85.12 292 ASN B N 1
ATOM 7679 C CA . ASN B 1 292 ? 20.391 -1.675 8.945 1 85.12 292 ASN B CA 1
ATOM 7680 C C . ASN B 1 292 ? 20.828 -2.537 7.762 1 85.12 292 ASN B C 1
ATOM 7682 O O . ASN B 1 292 ? 20.625 -2.152 6.605 1 85.12 292 ASN B O 1
ATOM 7686 N N . HIS B 1 293 ? 21.547 -3.645 8.117 1 90.31 293 HIS B N 1
ATOM 7687 C CA . HIS B 1 293 ? 21.859 -4.613 7.074 1 90.31 293 HIS B CA 1
ATOM 7688 C C . HIS B 1 293 ? 20.812 -5.711 6.996 1 90.31 293 HIS B C 1
ATOM 7690 O O . HIS B 1 293 ? 20.297 -6.168 8.023 1 90.31 293 HIS B O 1
ATOM 7696 N N . GLN B 1 294 ? 20.5 -6.066 5.781 1 94.44 294 GLN B N 1
ATOM 7697 C CA . GLN B 1 294 ? 19.547 -7.156 5.598 1 94.44 294 GLN B CA 1
ATOM 7698 C C . GLN B 1 294 ? 20.141 -8.492 6.023 1 94.44 294 GLN B C 1
ATOM 7700 O O . GLN B 1 294 ? 21.188 -8.898 5.512 1 94.44 294 GLN B O 1
ATOM 7705 N N . ILE B 1 295 ? 19.484 -9.188 6.973 1 95.06 295 ILE B N 1
ATOM 7706 C CA . ILE B 1 295 ? 20.031 -10.453 7.453 1 95.06 295 ILE B CA 1
ATOM 7707 C C . ILE B 1 295 ? 18.984 -11.555 7.277 1 95.06 295 ILE B C 1
ATOM 7709 O O . ILE B 1 295 ? 19.203 -12.695 7.699 1 95.06 295 ILE B O 1
ATOM 7713 N N . GLY B 1 296 ? 17.859 -11.227 6.68 1 95.75 296 GLY B N 1
ATOM 7714 C CA . GLY B 1 296 ? 16.859 -12.234 6.355 1 95.75 296 GLY B CA 1
ATOM 7715 C C . GLY B 1 296 ? 17.234 -13.062 5.145 1 95.75 296 GLY B C 1
ATOM 7716 O O . GLY B 1 296 ? 18.344 -12.945 4.613 1 95.75 296 GLY B O 1
ATOM 7717 N N . SER B 1 297 ? 16.312 -13.922 4.684 1 97.25 297 SER B N 1
ATOM 7718 C CA . SER B 1 297 ? 16.594 -14.836 3.586 1 97.25 297 SER B CA 1
ATOM 7719 C C . SER B 1 297 ? 16.047 -14.305 2.268 1 97.25 297 SER B C 1
ATOM 7721 O O . SER B 1 297 ? 16.062 -15.008 1.253 1 97.25 297 SER B O 1
ATOM 7723 N N . CYS B 1 298 ? 15.523 -13.039 2.232 1 97.19 298 CYS B N 1
ATOM 7724 C CA . CYS B 1 298 ? 14.836 -12.539 1.048 1 97.19 298 CYS B CA 1
ATOM 7725 C C . CYS B 1 298 ? 15.805 -12.375 -0.119 1 97.19 298 CYS B C 1
ATOM 7727 O O . CYS B 1 298 ? 15.383 -12.344 -1.277 1 97.19 298 CYS B O 1
ATOM 7729 N N . MET B 1 299 ? 17.094 -12.328 0.162 1 97.56 299 MET B N 1
ATOM 7730 C CA . MET B 1 299 ? 18.078 -12.156 -0.912 1 97.56 299 MET B CA 1
ATOM 7731 C C . MET B 1 299 ? 18.672 -13.5 -1.326 1 97.56 299 MET B C 1
ATOM 7733 O O . MET B 1 299 ? 19.422 -13.578 -2.293 1 97.56 299 MET B O 1
ATOM 7737 N N . ASN B 1 300 ? 18.359 -14.57 -0.645 1 98.25 300 ASN B N 1
ATOM 7738 C CA . ASN B 1 300 ? 18.797 -15.922 -0.974 1 98.25 300 ASN B CA 1
ATOM 7739 C C . ASN B 1 300 ? 17.906 -16.562 -2.031 1 98.25 300 ASN B C 1
ATOM 7741 O O . ASN B 1 300 ? 17.359 -17.656 -1.822 1 98.25 300 ASN B O 1
ATOM 7745 N N . ARG B 1 301 ? 17.797 -15.828 -3.182 1 98.25 301 ARG B N 1
ATOM 7746 C CA . ARG B 1 301 ? 16.859 -16.203 -4.23 1 98.25 301 ARG B CA 1
ATOM 7747 C C . ARG B 1 301 ? 17.422 -15.875 -5.613 1 98.25 301 ARG B C 1
ATOM 7749 O O . ARG B 1 301 ? 18.344 -15.07 -5.738 1 98.25 301 ARG B O 1
ATOM 7756 N N . TRP B 1 302 ? 16.906 -16.484 -6.617 1 98.25 302 TRP B N 1
ATOM 7757 C CA . TRP B 1 302 ? 17.031 -16.172 -8.031 1 98.25 302 TRP B CA 1
ATOM 7758 C C . TRP B 1 302 ? 15.711 -16.375 -8.758 1 98.25 302 TRP B C 1
ATOM 7760 O O . TRP B 1 302 ? 15.414 -17.484 -9.203 1 98.25 302 TRP B O 1
ATOM 7770 N N . TYR B 1 303 ? 14.984 -15.352 -9.008 1 97.56 303 TYR B N 1
ATOM 7771 C CA . TYR B 1 303 ? 13.57 -15.445 -9.359 1 97.56 303 TYR B CA 1
ATOM 7772 C C . TYR B 1 303 ? 13.383 -15.688 -10.852 1 97.56 303 TYR B C 1
ATOM 7774 O O . TYR B 1 303 ? 12.273 -15.961 -11.312 1 97.56 303 TYR B O 1
ATOM 7782 N N . ASP B 1 304 ? 14.422 -15.672 -11.617 1 97.31 304 ASP B N 1
ATOM 7783 C CA . ASP B 1 304 ? 14.32 -15.859 -13.062 1 97.31 304 ASP B CA 1
ATOM 7784 C C . ASP B 1 304 ? 14.25 -17.344 -13.422 1 97.31 304 ASP B C 1
ATOM 7786 O O . ASP B 1 304 ? 14.312 -17.703 -14.594 1 97.31 304 ASP B O 1
ATOM 7790 N N . LYS B 1 305 ? 14.195 -18.266 -12.422 1 97.81 305 LYS B N 1
ATOM 7791 C CA . LYS B 1 305 ? 14.227 -19.703 -12.672 1 97.81 305 LYS B CA 1
ATOM 7792 C C . LYS B 1 305 ? 13.359 -20.453 -11.664 1 97.81 305 LYS B C 1
ATOM 7794 O O . LYS B 1 305 ? 12.797 -19.844 -10.75 1 97.81 305 LYS B O 1
ATOM 7799 N N . LEU B 1 306 ? 13.273 -21.766 -11.875 1 98.06 306 LEU B N 1
ATOM 7800 C CA . LEU B 1 306 ? 12.695 -22.688 -10.906 1 98.06 306 LEU B CA 1
ATOM 7801 C C . LEU B 1 306 ? 13.609 -22.859 -9.695 1 98.06 306 LEU B C 1
ATOM 7803 O O . LEU B 1 306 ? 14.812 -23.078 -9.852 1 98.06 306 LEU B O 1
ATOM 7807 N N . GLN B 1 307 ? 13.023 -22.719 -8.516 1 98 307 GLN B N 1
ATOM 7808 C CA . GLN B 1 307 ? 13.844 -22.859 -7.316 1 98 307 GLN B CA 1
ATOM 7809 C C . GLN B 1 307 ? 13.133 -23.703 -6.258 1 98 307 GLN B C 1
ATOM 7811 O O . GLN B 1 307 ? 11.945 -23.516 -6.008 1 98 307 GLN B O 1
ATOM 7816 N N . ILE B 1 308 ? 13.836 -24.609 -5.668 1 98.5 308 ILE B N 1
ATOM 7817 C CA . ILE B 1 308 ? 13.406 -25.344 -4.488 1 98.5 308 ILE B CA 1
ATOM 7818 C C . ILE B 1 308 ? 13.953 -24.688 -3.23 1 98.5 308 ILE B C 1
ATOM 7820 O O . ILE B 1 308 ? 15.164 -24.469 -3.109 1 98.5 308 ILE B O 1
ATOM 7824 N N . ILE B 1 309 ? 13.094 -24.359 -2.354 1 98.44 309 ILE B N 1
ATOM 7825 C CA . ILE B 1 309 ? 13.469 -23.656 -1.135 1 98.44 309 ILE B CA 1
ATOM 7826 C C . ILE B 1 309 ? 13.336 -24.578 0.065 1 98.44 309 ILE B C 1
ATOM 7828 O O . ILE B 1 309 ? 12.297 -25.219 0.254 1 98.44 309 ILE B O 1
ATOM 7832 N N . VAL B 1 310 ? 14.391 -24.719 0.847 1 97.81 310 VAL B N 1
ATOM 7833 C CA . VAL B 1 310 ? 14.359 -25.516 2.062 1 97.81 310 VAL B CA 1
ATOM 7834 C C . VAL B 1 310 ? 14.82 -24.688 3.252 1 97.81 310 VAL B C 1
ATOM 7836 O O . VAL B 1 310 ? 15.969 -24.234 3.289 1 97.81 310 VAL B O 1
ATOM 7839 N N . CYS B 1 311 ? 13.969 -24.5 4.215 1 96.62 311 CYS B N 1
ATOM 7840 C CA . CYS B 1 311 ? 14.266 -23.703 5.395 1 96.62 311 CYS B CA 1
ATOM 7841 C C . CYS B 1 311 ? 15.094 -24.5 6.402 1 96.62 311 CYS B C 1
ATOM 7843 O O . CYS B 1 311 ? 15.25 -25.719 6.262 1 96.62 311 CYS B O 1
ATOM 7845 N N . ASP B 1 312 ? 15.594 -23.781 7.359 1 95.5 312 ASP B N 1
ATOM 7846 C CA . ASP B 1 312 ? 16.469 -24.375 8.359 1 95.5 312 ASP B CA 1
ATOM 7847 C C . ASP B 1 312 ? 15.734 -25.484 9.133 1 95.5 312 ASP B C 1
ATOM 7849 O O . ASP B 1 312 ? 16.344 -26.453 9.57 1 95.5 312 ASP B O 1
ATOM 7853 N N . ASN B 1 313 ? 14.43 -25.391 9.281 1 91.31 313 ASN B N 1
ATOM 7854 C CA . ASN B 1 313 ? 13.641 -26.359 10.039 1 91.31 313 ASN B CA 1
ATOM 7855 C C . ASN B 1 313 ? 13.086 -27.453 9.141 1 91.31 313 ASN B C 1
ATOM 7857 O O . ASN B 1 313 ? 12.242 -28.25 9.57 1 91.31 313 ASN B O 1
ATOM 7861 N N . GLY B 1 314 ? 13.43 -27.406 7.859 1 92.38 314 GLY B N 1
ATOM 7862 C CA . GLY B 1 314 ? 13.062 -28.484 6.965 1 92.38 314 GLY B CA 1
ATOM 7863 C C . GLY B 1 314 ? 11.82 -28.188 6.145 1 92.38 314 GLY B C 1
ATOM 7864 O O . GLY B 1 314 ? 11.523 -28.891 5.176 1 92.38 314 GLY B O 1
ATOM 7865 N N . VAL B 1 315 ? 11.055 -27.156 6.535 1 92.94 315 VAL B N 1
ATOM 7866 C CA . VAL B 1 315 ? 9.938 -26.766 5.688 1 92.94 315 VAL B CA 1
ATOM 7867 C C . VAL B 1 315 ? 10.445 -26.422 4.285 1 92.94 315 VAL B C 1
ATOM 7869 O O . VAL B 1 315 ? 11.484 -25.781 4.133 1 92.94 315 VAL B O 1
ATOM 7872 N N . ALA B 1 316 ? 9.727 -26.938 3.285 1 95.69 316 ALA B N 1
ATOM 7873 C CA . ALA B 1 316 ? 10.227 -26.781 1.92 1 95.69 316 ALA B CA 1
ATOM 7874 C C . ALA B 1 316 ? 9.109 -26.359 0.972 1 95.69 316 ALA B C 1
ATOM 7876 O O . ALA B 1 316 ? 7.93 -26.594 1.248 1 95.69 316 ALA B O 1
ATOM 7877 N N . GLY B 1 317 ? 9.484 -25.719 -0.024 1 95.88 317 GLY B N 1
ATOM 7878 C CA . GLY B 1 317 ? 8.562 -25.297 -1.062 1 95.88 317 GLY B CA 1
ATOM 7879 C C . GLY B 1 317 ? 9.242 -25.031 -2.393 1 95.88 317 GLY B C 1
ATOM 7880 O O . GLY B 1 317 ? 10.43 -25.312 -2.557 1 95.88 317 GLY B O 1
ATOM 7881 N N . VAL B 1 318 ? 8.445 -24.641 -3.369 1 97.38 318 VAL B N 1
ATOM 7882 C CA . VAL B 1 318 ? 8.922 -24.328 -4.715 1 97.38 318 VAL B CA 1
ATOM 7883 C C . VAL B 1 318 ? 8.43 -22.938 -5.121 1 97.38 318 VAL B C 1
ATOM 7885 O O . VAL B 1 318 ? 7.289 -22.562 -4.848 1 97.38 318 VAL B O 1
ATOM 7888 N N . ASN B 1 319 ? 9.281 -22.094 -5.547 1 97.81 319 ASN B N 1
ATOM 7889 C CA . ASN B 1 319 ? 9 -20.844 -6.242 1 97.81 319 ASN B CA 1
ATOM 7890 C C . ASN B 1 319 ? 9.445 -20.891 -7.699 1 97.81 319 ASN B C 1
ATOM 7892 O O . ASN B 1 319 ? 10.523 -21.406 -8 1 97.81 319 ASN B O 1
ATOM 7896 N N . PHE B 1 320 ? 8.617 -20.375 -8.625 1 97 320 PHE B N 1
ATOM 7897 C CA . PHE B 1 320 ? 9.039 -20.625 -10 1 97 320 PHE B CA 1
ATOM 7898 C C . PHE B 1 320 ? 8.633 -19.484 -10.914 1 97 320 PHE B C 1
ATOM 7900 O O . PHE B 1 320 ? 7.605 -18.828 -10.68 1 97 320 PHE B O 1
ATOM 7907 N N . GLU B 1 321 ? 9.523 -19.281 -11.875 1 94.75 321 GLU B N 1
ATOM 7908 C CA . GLU B 1 321 ? 9.219 -18.359 -12.961 1 94.75 321 GLU B CA 1
ATOM 7909 C C . GLU B 1 321 ? 8.031 -18.844 -13.789 1 94.75 321 GLU B C 1
ATOM 7911 O O . GLU B 1 321 ? 7.949 -20.016 -14.141 1 94.75 321 GLU B O 1
ATOM 7916 N N . HIS B 1 322 ? 7.129 -17.984 -14.078 1 92.88 322 HIS B N 1
ATOM 7917 C CA . HIS B 1 322 ? 5.785 -18.391 -14.469 1 92.88 322 HIS B CA 1
ATOM 7918 C C . HIS B 1 322 ? 5.492 -18.016 -15.922 1 92.88 322 HIS B C 1
ATOM 7920 O O . HIS B 1 322 ? 4.383 -18.234 -16.406 1 92.88 322 HIS B O 1
ATOM 7926 N N . SER B 1 323 ? 6.414 -17.547 -16.672 1 91.31 323 SER B N 1
ATOM 7927 C CA . SER B 1 323 ? 6.145 -17.078 -18.031 1 91.31 323 SER B CA 1
ATOM 7928 C C . SER B 1 323 ? 5.898 -18.234 -18.984 1 91.31 323 SER B C 1
ATOM 7930 O O . SER B 1 323 ? 5.062 -18.125 -19.891 1 91.31 323 SER B O 1
ATOM 7932 N N . VAL B 1 324 ? 6.609 -19.391 -18.734 1 91.75 324 VAL B N 1
ATOM 7933 C CA . VAL B 1 324 ? 6.539 -20.422 -19.75 1 91.75 324 VAL B CA 1
ATOM 7934 C C . VAL B 1 324 ? 5.941 -21.688 -19.156 1 91.75 324 VAL B C 1
ATOM 7936 O O . VAL B 1 324 ? 5.59 -22.625 -19.891 1 91.75 324 VAL B O 1
ATOM 7939 N N . VAL B 1 325 ? 5.805 -21.719 -17.906 1 93.88 325 VAL B N 1
ATOM 7940 C CA . VAL B 1 325 ? 5.215 -22.891 -17.266 1 93.88 325 VAL B CA 1
ATOM 7941 C C . VAL B 1 325 ? 4.082 -22.453 -16.344 1 93.88 325 VAL B C 1
ATOM 7943 O O . VAL B 1 325 ? 4.188 -21.422 -15.664 1 93.88 325 VAL B O 1
ATOM 7946 N N . ASP B 1 326 ? 3.049 -23.203 -16.328 1 92.56 326 ASP B N 1
ATOM 7947 C CA . ASP B 1 326 ? 1.904 -22.906 -15.477 1 92.56 326 ASP B CA 1
ATOM 7948 C C . ASP B 1 326 ? 1.926 -23.766 -14.211 1 92.56 326 ASP B C 1
ATOM 7950 O O . ASP B 1 326 ? 2.748 -24.672 -14.086 1 92.56 326 ASP B O 1
ATOM 7954 N N . GLY B 1 327 ? 1.058 -23.422 -13.344 1 91.69 327 GLY B N 1
ATOM 7955 C CA . GLY B 1 327 ? 0.979 -24.078 -12.047 1 91.69 327 GLY B CA 1
ATOM 7956 C C . GLY B 1 327 ? 0.729 -25.578 -12.156 1 91.69 327 GLY B C 1
ATOM 7957 O O . GLY B 1 327 ? 1.29 -26.359 -11.391 1 91.69 327 GLY B O 1
ATOM 7958 N N . HIS B 1 328 ? -0.06 -25.953 -13.109 1 91.5 328 HIS B N 1
ATOM 7959 C CA . HIS B 1 328 ? -0.375 -27.375 -13.266 1 91.5 328 HIS B CA 1
ATOM 7960 C C . HIS B 1 328 ? 0.877 -28.188 -13.578 1 91.5 328 HIS B C 1
ATOM 7962 O O . HIS B 1 328 ? 1.056 -29.281 -13.055 1 91.5 328 HIS B O 1
ATOM 7968 N N . THR B 1 329 ? 1.659 -27.703 -14.43 1 94.62 329 THR B N 1
ATOM 7969 C CA . THR B 1 329 ? 2.891 -28.391 -14.828 1 94.62 329 THR B CA 1
ATOM 7970 C C . THR B 1 329 ? 3.85 -28.5 -13.648 1 94.62 329 THR B C 1
ATOM 7972 O O . THR B 1 329 ? 4.41 -29.562 -13.391 1 94.62 329 THR B O 1
ATOM 7975 N N . VAL B 1 330 ? 4.008 -27.438 -12.938 1 95.62 330 VAL B N 1
ATOM 7976 C CA . VAL B 1 330 ? 4.926 -27.438 -11.797 1 95.62 330 VAL B CA 1
ATOM 7977 C C . VAL B 1 330 ? 4.355 -28.297 -10.672 1 95.62 330 VAL B C 1
ATOM 7979 O O . VAL B 1 330 ? 5.105 -28.922 -9.922 1 95.62 330 VAL B O 1
ATOM 7982 N N . LEU B 1 331 ? 3.08 -28.281 -10.594 1 94.56 331 LEU B N 1
ATOM 7983 C CA . LEU B 1 331 ? 2.439 -29.125 -9.586 1 94.56 331 LEU B CA 1
ATOM 7984 C C . LEU B 1 331 ? 2.729 -30.594 -9.836 1 94.56 331 LEU B C 1
ATOM 7986 O O . LEU B 1 331 ? 2.965 -31.359 -8.898 1 94.56 331 LEU B O 1
ATOM 7990 N N . ARG B 1 332 ? 2.627 -31.047 -11.109 1 94.69 332 ARG B N 1
ATOM 7991 C CA . ARG B 1 332 ? 2.99 -32.406 -11.469 1 94.69 332 ARG B CA 1
ATOM 7992 C C . ARG B 1 332 ? 4.402 -32.75 -11 1 94.69 332 ARG B C 1
ATOM 7994 O O . ARG B 1 332 ? 4.641 -33.812 -10.43 1 94.69 332 ARG B O 1
ATOM 8001 N N . PHE B 1 333 ? 5.27 -31.875 -11.211 1 96.06 333 PHE B N 1
ATOM 8002 C CA . PHE B 1 333 ? 6.648 -32.031 -10.758 1 96.06 333 PHE B CA 1
ATOM 8003 C C . PHE B 1 333 ? 6.719 -32.125 -9.242 1 96.06 333 PHE B C 1
ATOM 8005 O O . PHE B 1 333 ? 7.273 -33.094 -8.719 1 96.06 333 PHE B O 1
ATOM 8012 N N . ALA B 1 334 ? 6.16 -31.156 -8.562 1 94.44 334 ALA B N 1
ATOM 8013 C CA . ALA B 1 334 ? 6.219 -31.109 -7.105 1 94.44 334 ALA B CA 1
ATOM 8014 C C . ALA B 1 334 ? 5.578 -32.375 -6.496 1 94.44 334 ALA B C 1
ATOM 8016 O O . ALA B 1 334 ? 6.105 -32.938 -5.539 1 94.44 334 ALA B O 1
ATOM 8017 N N . SER B 1 335 ? 4.477 -32.75 -7.043 1 93.25 335 SER B N 1
ATOM 8018 C CA . SER B 1 335 ? 3.754 -33.906 -6.523 1 93.25 335 SER B CA 1
ATOM 8019 C C . SER B 1 335 ? 4.547 -35.188 -6.734 1 93.25 335 SER B C 1
ATOM 8021 O O . SER B 1 335 ? 4.656 -36.031 -5.82 1 93.25 335 SER B O 1
ATOM 8023 N N . ASP B 1 336 ? 5.059 -35.375 -7.914 1 93.56 336 ASP B N 1
ATOM 8024 C CA . ASP B 1 336 ? 5.844 -36.594 -8.203 1 93.56 336 ASP B CA 1
ATOM 8025 C C . ASP B 1 336 ? 7.09 -36.656 -7.324 1 93.56 336 ASP B C 1
ATOM 8027 O O . ASP B 1 336 ? 7.453 -37.719 -6.828 1 93.56 336 ASP B O 1
ATOM 8031 N N . VAL B 1 337 ? 7.711 -35.562 -7.215 1 93.62 337 VAL B N 1
ATOM 8032 C CA . VAL B 1 337 ? 8.922 -35.469 -6.41 1 93.62 337 VAL B CA 1
ATOM 8033 C C . VAL B 1 337 ? 8.602 -35.812 -4.953 1 93.62 337 VAL B C 1
ATOM 8035 O O . VAL B 1 337 ? 9.289 -36.594 -4.324 1 93.62 337 VAL B O 1
ATOM 8038 N N . PHE B 1 338 ? 7.605 -35.188 -4.434 1 91.62 338 PHE B N 1
ATOM 8039 C CA . PHE B 1 338 ? 7.203 -35.469 -3.061 1 91.62 338 PHE B CA 1
ATOM 8040 C C . PHE B 1 338 ? 6.844 -36.938 -2.887 1 91.62 338 PHE B C 1
ATOM 8042 O O . PHE B 1 338 ? 7.277 -37.594 -1.931 1 91.62 338 PHE B O 1
ATOM 8049 N N . THR B 1 339 ? 6.051 -37.469 -3.791 1 89.94 339 THR B N 1
ATOM 8050 C CA . THR B 1 339 ? 5.625 -38.875 -3.738 1 89.94 339 THR B CA 1
ATOM 8051 C C . THR B 1 339 ? 6.832 -39.812 -3.756 1 89.94 339 THR B C 1
ATOM 8053 O O . THR B 1 339 ? 6.883 -40.781 -2.996 1 89.94 339 THR B O 1
ATOM 8056 N N . ASP B 1 340 ? 7.672 -39.5 -4.594 1 90 340 ASP B N 1
ATOM 8057 C CA . ASP B 1 340 ? 8.875 -40.312 -4.672 1 90 340 ASP B CA 1
ATOM 8058 C C . ASP B 1 340 ? 9.633 -40.312 -3.344 1 90 340 ASP B C 1
ATOM 8060 O O . ASP B 1 340 ? 10.164 -41.344 -2.926 1 90 340 ASP B O 1
ATOM 8064 N N . THR B 1 341 ? 9.766 -39.188 -2.717 1 87.56 341 THR B N 1
ATOM 8065 C CA . THR B 1 341 ? 10.445 -39.125 -1.431 1 87.56 341 THR B CA 1
ATOM 8066 C C . THR B 1 341 ? 9.758 -40 -0.398 1 87.56 341 THR B C 1
ATOM 8068 O O . THR B 1 341 ? 10.422 -40.656 0.413 1 87.56 341 THR B O 1
ATOM 8071 N N . VAL B 1 342 ? 8.477 -40.031 -0.426 1 83.62 342 VAL B N 1
ATOM 8072 C CA . VAL B 1 342 ? 7.695 -40.812 0.521 1 83.62 342 VAL B CA 1
ATOM 8073 C C . VAL B 1 342 ? 7.906 -42.281 0.254 1 83.62 342 VAL B C 1
ATOM 8075 O O . VAL B 1 342 ? 8.125 -43.062 1.185 1 83.62 342 VAL B O 1
ATOM 8078 N N . ILE B 1 343 ? 7.84 -42.688 -0.959 1 84.25 343 ILE B N 1
ATOM 8079 C CA . ILE B 1 343 ? 7.988 -44.062 -1.346 1 84.25 343 ILE B CA 1
ATOM 8080 C C . ILE B 1 343 ? 9.391 -44.562 -0.997 1 84.25 343 ILE B C 1
ATOM 8082 O O . ILE B 1 343 ? 9.562 -45.656 -0.453 1 84.25 343 ILE B O 1
ATOM 8086 N N . ARG B 1 344 ? 10.336 -43.812 -1.312 1 81 344 ARG B N 1
ATOM 8087 C CA . ARG B 1 344 ? 11.711 -44.188 -1.001 1 81 344 ARG B CA 1
ATOM 8088 C C . ARG B 1 344 ? 11.898 -44.375 0.501 1 81 344 ARG B C 1
ATOM 8090 O O . ARG B 1 344 ? 12.633 -45.281 0.933 1 81 344 ARG B O 1
ATOM 8097 N N . PHE B 1 345 ? 11.344 -43.531 1.18 1 76.69 345 PHE B N 1
ATOM 8098 C CA . PHE B 1 345 ? 11.406 -43.688 2.627 1 76.69 345 PHE B CA 1
ATOM 8099 C C . PHE B 1 345 ? 10.734 -45 3.055 1 76.69 345 PHE B C 1
ATOM 8101 O O . PHE B 1 345 ? 11.273 -45.75 3.885 1 76.69 345 PHE B O 1
ATOM 8108 N N . ALA B 1 346 ? 9.594 -45.188 2.51 1 74.88 346 ALA B N 1
ATOM 8109 C CA . ALA B 1 346 ? 8.875 -46.406 2.814 1 74.88 346 ALA B CA 1
ATOM 8110 C C . ALA B 1 346 ? 9.703 -47.625 2.451 1 74.88 346 ALA B C 1
ATOM 8112 O O . ALA B 1 346 ? 9.711 -48.625 3.178 1 74.88 346 ALA B O 1
ATOM 8113 N N . GLN B 1 347 ? 10.352 -47.531 1.446 1 76.75 347 GLN B N 1
ATOM 8114 C CA . GLN B 1 347 ? 11.211 -48.625 0.997 1 76.75 347 GLN B CA 1
ATOM 8115 C C . GLN B 1 347 ? 12.375 -48.844 1.956 1 76.75 347 GLN B C 1
ATOM 8117 O O . GLN B 1 347 ? 12.797 -49.969 2.191 1 76.75 347 GLN B O 1
ATOM 8122 N N . SER B 1 348 ? 12.938 -47.844 2.363 1 73.44 348 SER B N 1
ATOM 8123 C CA . SER B 1 348 ? 14.047 -47.938 3.307 1 73.44 348 SER B CA 1
ATOM 8124 C C . SER B 1 348 ? 13.625 -48.688 4.574 1 73.44 348 SER B C 1
ATOM 8126 O O . SER B 1 348 ? 14.461 -49.312 5.242 1 73.44 348 SER B O 1
ATOM 8128 N N . ILE B 1 349 ? 12.375 -48.594 4.809 1 67.88 349 ILE B N 1
ATOM 8129 C CA . ILE B 1 349 ? 11.852 -49.25 5.992 1 67.88 349 ILE B CA 1
ATOM 8130 C C . ILE B 1 349 ? 11.508 -50.719 5.656 1 67.88 349 ILE B C 1
ATOM 8132 O O . ILE B 1 349 ? 11.867 -51.625 6.395 1 67.88 349 ILE B O 1
ATOM 8136 N N . SER B 1 350 ? 10.75 -50.906 4.52 1 71.69 350 SER B N 1
ATOM 8137 C CA . SER B 1 350 ? 10.188 -52.219 4.191 1 71.69 350 SER B CA 1
ATOM 8138 C C . SER B 1 350 ? 11.195 -53.062 3.439 1 71.69 350 SER B C 1
ATOM 8140 O O . SER B 1 350 ? 11.055 -54.281 3.377 1 71.69 350 SER B O 1
ATOM 8142 N N . GLY B 1 351 ? 12.211 -52.531 2.883 1 64.38 351 GLY B N 1
ATOM 8143 C CA . GLY B 1 351 ? 13.156 -53.25 2.057 1 64.38 351 GLY B CA 1
ATOM 8144 C C . GLY B 1 351 ? 12.609 -53.594 0.689 1 64.38 351 GLY B C 1
ATOM 8145 O O . GLY B 1 351 ? 13.227 -54.375 -0.052 1 64.38 351 GLY B O 1
ATOM 8146 N N . THR B 1 352 ? 11.406 -53.125 0.338 1 62.03 352 THR B N 1
ATOM 8147 C CA . THR B 1 352 ? 10.773 -53.438 -0.938 1 62.03 352 THR B CA 1
ATOM 8148 C C . THR B 1 352 ? 11.336 -52.562 -2.055 1 62.03 352 THR B C 1
ATOM 8150 O O . THR B 1 352 ? 11.898 -51.5 -1.793 1 62.03 352 THR B O 1
ATOM 8153 N N . THR B 1 353 ? 11.359 -53.094 -3.373 1 57.34 353 THR B N 1
ATOM 8154 C CA . THR B 1 353 ? 11.961 -52.406 -4.512 1 57.34 353 THR B CA 1
ATOM 8155 C C . THR B 1 353 ? 10.898 -51.688 -5.34 1 57.34 353 THR B C 1
ATOM 8157 O O . THR B 1 353 ? 11.062 -51.5 -6.547 1 57.34 353 THR B O 1
ATOM 8160 N N . GLN B 1 354 ? 9.82 -51.219 -4.875 1 56.91 354 GLN B N 1
ATOM 8161 C CA . GLN B 1 354 ? 8.844 -50.5 -5.684 1 56.91 354 GLN B CA 1
ATOM 8162 C C . GLN B 1 354 ? 9.336 -49.094 -6.035 1 56.91 354 GLN B C 1
ATOM 8164 O O . GLN B 1 354 ? 9.883 -48.375 -5.184 1 56.91 354 GLN B O 1
ATOM 8169 N N . CYS B 1 355 ? 9.492 -48.75 -7.461 1 56.34 355 CYS B N 1
ATOM 8170 C CA . CYS B 1 355 ? 10.023 -47.438 -7.855 1 56.34 355 CYS B CA 1
ATOM 8171 C C . CYS B 1 355 ? 8.945 -46.594 -8.508 1 56.34 355 CYS B C 1
ATOM 8173 O O . CYS B 1 355 ? 8.234 -47.062 -9.406 1 56.34 355 CYS B O 1
ATOM 8175 N N . PHE B 1 356 ? 8.672 -45.5 -7.887 1 62.16 356 PHE B N 1
ATOM 8176 C CA . PHE B 1 356 ? 7.758 -44.531 -8.484 1 62.16 356 PHE B CA 1
ATOM 8177 C C . PHE B 1 356 ? 8.391 -43.875 -9.711 1 62.16 356 PHE B C 1
ATOM 8179 O O . PHE B 1 356 ? 7.824 -43.906 -10.805 1 62.16 356 PHE B O 1
ATOM 8186 N N . LEU B 1 357 ? 9.523 -43.312 -9.508 1 73.06 357 LEU B N 1
ATOM 8187 C CA . LEU B 1 357 ? 10.352 -42.812 -10.602 1 73.06 357 LEU B CA 1
ATOM 8188 C C . LEU B 1 357 ? 11.57 -43.688 -10.82 1 73.06 357 LEU B C 1
ATOM 8190 O O . LEU B 1 357 ? 12.406 -43.812 -9.93 1 73.06 357 LEU B O 1
ATOM 8194 N N . GLU B 1 358 ? 11.516 -44.375 -11.883 1 64.06 358 GLU B N 1
ATOM 8195 C CA . GLU B 1 358 ? 12.625 -45.281 -12.203 1 64.06 358 GLU B CA 1
ATOM 8196 C C . GLU B 1 358 ? 13.875 -44.469 -12.57 1 64.06 358 GLU B C 1
ATOM 8198 O O . GLU B 1 358 ? 13.797 -43.469 -13.25 1 64.06 358 GLU B O 1
ATOM 8203 N N . SER B 1 359 ? 14.922 -44.562 -11.734 1 64.25 359 SER B N 1
ATOM 8204 C CA . SER B 1 359 ? 16.125 -43.906 -12.234 1 64.25 359 SER B CA 1
ATOM 8205 C C . SER B 1 359 ? 17.359 -44.781 -12.016 1 64.25 359 SER B C 1
ATOM 8207 O O . SER B 1 359 ? 17.422 -45.531 -11.039 1 64.25 359 SER B O 1
ATOM 8209 N N . ALA B 1 360 ? 18.094 -44.875 -13.078 1 72.44 360 ALA B N 1
ATOM 8210 C CA . ALA B 1 360 ? 19.406 -45.5 -13.039 1 72.44 360 ALA B CA 1
ATOM 8211 C C . ALA B 1 360 ? 20.469 -44.562 -12.484 1 72.44 360 ALA B C 1
ATOM 8213 O O . ALA B 1 360 ? 20.312 -43.344 -12.539 1 72.44 360 ALA B O 1
ATOM 8214 N N . TYR B 1 361 ? 21.266 -45.031 -11.656 1 82.81 361 TYR B N 1
ATOM 8215 C CA . TYR B 1 361 ? 22.438 -44.312 -11.18 1 82.81 361 TYR B CA 1
ATOM 8216 C C . TYR B 1 361 ? 23.703 -44.75 -11.922 1 82.81 361 TYR B C 1
ATOM 8218 O O . TYR B 1 361 ? 23.875 -45.938 -12.203 1 82.81 361 TYR B O 1
ATOM 8226 N N . LYS B 1 362 ? 24.359 -43.781 -12.422 1 83.88 362 LYS B N 1
ATOM 8227 C CA . LYS B 1 362 ? 25.672 -44.031 -13.008 1 83.88 362 LYS B CA 1
ATOM 8228 C C . LYS B 1 362 ? 26.75 -43.188 -12.336 1 83.88 362 LYS B C 1
ATOM 8230 O O . LYS B 1 362 ? 26.672 -41.938 -12.32 1 83.88 362 LYS B O 1
ATOM 8235 N N . ALA B 1 363 ? 27.734 -43.844 -11.82 1 83.06 363 ALA B N 1
ATOM 8236 C CA . ALA B 1 363 ? 28.797 -43.188 -11.07 1 83.06 363 ALA B CA 1
ATOM 8237 C C . ALA B 1 363 ? 29.531 -42.188 -11.953 1 83.06 363 ALA B C 1
ATOM 8239 O O . ALA B 1 363 ? 29.766 -42.438 -13.133 1 83.06 363 ALA B O 1
ATOM 8240 N N . PRO B 1 364 ? 29.891 -41.156 -11.289 1 79.44 364 PRO B N 1
ATOM 8241 C CA . PRO B 1 364 ? 30.547 -40.094 -12.07 1 79.44 364 PRO B CA 1
ATOM 8242 C C . PRO B 1 364 ? 31.953 -40.469 -12.516 1 79.44 364 PRO B C 1
ATOM 8244 O O . PRO B 1 364 ? 32.625 -41.25 -11.82 1 79.44 364 PRO B O 1
ATOM 8247 N N . SER B 1 365 ? 32.156 -40.125 -13.766 1 75.12 365 SER B N 1
ATOM 8248 C CA . SER B 1 365 ? 33.5 -40.219 -14.305 1 75.12 365 SER B CA 1
ATOM 8249 C C . SER B 1 365 ? 34.188 -38.875 -14.336 1 75.12 365 SER B C 1
ATOM 8251 O O . SER B 1 365 ? 33.594 -37.875 -13.953 1 75.12 365 SER B O 1
ATOM 8253 N N . ASP B 1 366 ? 35.375 -38.875 -14.82 1 69.81 366 ASP B N 1
ATOM 8254 C CA . ASP B 1 366 ? 36.25 -37.688 -14.797 1 69.81 366 ASP B CA 1
ATOM 8255 C C . ASP B 1 366 ? 35.656 -36.594 -15.672 1 69.81 366 ASP B C 1
ATOM 8257 O O . ASP B 1 366 ? 36.156 -35.438 -15.633 1 69.81 366 ASP B O 1
ATOM 8261 N N . THR B 1 367 ? 34.5 -36.688 -16.188 1 81.56 367 THR B N 1
ATOM 8262 C CA . THR B 1 367 ? 34 -35.656 -17.062 1 81.56 367 THR B CA 1
ATOM 8263 C C . THR B 1 367 ? 32.906 -34.812 -16.359 1 81.56 367 THR B C 1
ATOM 8265 O O . THR B 1 367 ? 32.5 -33.781 -16.875 1 81.56 367 THR B O 1
ATOM 8268 N N . LEU B 1 368 ? 32.469 -35.219 -15.203 1 89.12 368 LEU B N 1
ATOM 8269 C CA . LEU B 1 368 ? 31.484 -34.469 -14.438 1 89.12 368 LEU B CA 1
ATOM 8270 C C . LEU B 1 368 ? 32.125 -33.844 -13.188 1 89.12 368 LEU B C 1
ATOM 8272 O O . LEU B 1 368 ? 32.906 -34.5 -12.516 1 89.12 368 LEU B O 1
ATOM 8276 N N . TYR B 1 369 ? 31.906 -32.625 -12.93 1 91.56 369 TYR B N 1
ATOM 8277 C CA . TYR B 1 369 ? 32.312 -31.953 -11.695 1 91.56 369 TYR B CA 1
ATOM 8278 C C . TYR B 1 369 ? 31.25 -32.125 -10.609 1 91.56 369 TYR B C 1
ATOM 8280 O O . TYR B 1 369 ? 30.391 -31.266 -10.438 1 91.56 369 TYR B O 1
ATOM 8288 N N . THR B 1 370 ? 31.359 -33.188 -9.812 1 93.88 370 THR B N 1
ATOM 8289 C CA . THR B 1 370 ? 30.297 -33.531 -8.875 1 93.88 370 THR B CA 1
ATOM 8290 C C . THR B 1 370 ? 30.578 -32.938 -7.496 1 93.88 370 THR B C 1
ATOM 8292 O O . THR B 1 370 ? 29.719 -33 -6.613 1 93.88 370 THR B O 1
ATOM 8295 N N . THR B 1 371 ? 31.703 -32.344 -7.289 1 94.06 371 THR B N 1
ATOM 8296 C CA . THR B 1 371 ? 32 -31.625 -6.055 1 94.06 371 THR B CA 1
ATOM 8297 C C . THR B 1 371 ? 31.594 -30.172 -6.16 1 94.06 371 THR B C 1
ATOM 8299 O O . THR B 1 371 ? 31.781 -29.531 -7.203 1 94.06 371 THR B O 1
ATOM 8302 N N . PRO B 1 372 ? 31.031 -29.672 -5.062 1 97.44 372 PRO B N 1
ATOM 8303 C CA . PRO B 1 372 ? 30.547 -28.297 -5.133 1 97.44 372 PRO B CA 1
ATOM 8304 C C . PRO B 1 372 ? 31.656 -27.281 -5.379 1 97.44 372 PRO B C 1
ATOM 8306 O O . PRO B 1 372 ? 32.75 -27.406 -4.801 1 97.44 372 PRO B O 1
ATOM 8309 N N . HIS B 1 373 ? 31.406 -26.359 -6.234 1 97.69 373 HIS B N 1
ATOM 8310 C CA . HIS B 1 373 ? 32.281 -25.219 -6.516 1 97.69 373 HIS B CA 1
ATOM 8311 C C . HIS B 1 373 ? 31.547 -23.906 -6.234 1 97.69 373 HIS B C 1
ATOM 8313 O O . HIS B 1 373 ? 30.375 -23.75 -6.551 1 97.69 373 HIS B O 1
ATOM 8319 N N . LYS B 1 374 ? 32.281 -23.031 -5.617 1 97.56 374 LYS B N 1
ATOM 8320 C CA . LYS B 1 374 ? 31.703 -21.719 -5.305 1 97.56 374 LYS B CA 1
ATOM 8321 C C . LYS B 1 374 ? 31.812 -20.781 -6.496 1 97.56 374 LYS B C 1
ATOM 8323 O O . LYS B 1 374 ? 32.844 -20.719 -7.152 1 97.56 374 LYS B O 1
ATOM 8328 N N . LEU B 1 375 ? 30.75 -20.125 -6.844 1 97.19 375 LEU B N 1
ATOM 8329 C CA . LEU B 1 375 ? 30.781 -19.062 -7.844 1 97.19 375 LEU B CA 1
ATOM 8330 C C . LEU B 1 375 ? 31.188 -17.734 -7.219 1 97.19 375 LEU B C 1
ATOM 8332 O O . LEU B 1 375 ? 30.562 -17.266 -6.266 1 97.19 375 LEU B O 1
ATOM 8336 N N . GLU B 1 376 ? 32.219 -17.156 -7.699 1 94.81 376 GLU B N 1
ATOM 8337 C CA . GLU B 1 376 ? 32.719 -15.891 -7.18 1 94.81 376 GLU B CA 1
ATOM 8338 C C . GLU B 1 376 ? 32.344 -14.734 -8.117 1 94.81 376 GLU B C 1
ATOM 8340 O O . GLU B 1 376 ? 32.406 -14.883 -9.336 1 94.81 376 GLU B O 1
ATOM 8345 N N . TRP B 1 377 ? 32.031 -13.617 -7.512 1 96.12 377 TRP B N 1
ATOM 8346 C CA . TRP B 1 377 ? 31.609 -12.445 -8.281 1 96.12 377 TRP B CA 1
ATOM 8347 C C . TRP B 1 377 ? 32.719 -11.375 -8.258 1 96.12 377 TRP B C 1
ATOM 8349 O O . TRP B 1 377 ? 33.344 -11.164 -7.23 1 96.12 377 TRP B O 1
ATOM 8359 N N . ASN B 1 378 ? 32.938 -10.812 -9.367 1 96.56 378 ASN B N 1
ATOM 8360 C CA . ASN B 1 378 ? 33.688 -9.562 -9.461 1 96.56 378 ASN B CA 1
ATOM 8361 C C . ASN B 1 378 ? 32.781 -8.352 -9.523 1 96.56 378 ASN B C 1
ATOM 8363 O O . ASN B 1 378 ? 32.25 -8.031 -10.586 1 96.56 378 ASN B O 1
ATOM 8367 N N . LEU B 1 379 ? 32.719 -7.672 -8.414 1 96.25 379 LEU B N 1
ATOM 8368 C CA . LEU B 1 379 ? 31.734 -6.59 -8.305 1 96.25 379 LEU B CA 1
ATOM 8369 C C . LEU B 1 379 ? 32.438 -5.238 -8.18 1 96.25 379 LEU B C 1
ATOM 8371 O O . LEU B 1 379 ? 33.219 -5.031 -7.262 1 96.25 379 LEU B O 1
ATOM 8375 N N . SER B 1 380 ? 32.156 -4.352 -9.141 1 93.88 380 SER B N 1
ATOM 8376 C CA . SER B 1 380 ? 32.594 -2.967 -9 1 93.88 380 SER B CA 1
ATOM 8377 C C . SER B 1 380 ? 31.891 -2.279 -7.84 1 93.88 380 SER B C 1
ATOM 8379 O O . SER B 1 380 ? 30.938 -2.812 -7.289 1 93.88 380 SER B O 1
ATOM 8381 N N . LYS B 1 381 ? 32.375 -1.14 -7.48 1 89.94 381 LYS B N 1
ATOM 8382 C CA . LYS B 1 381 ? 31.734 -0.356 -6.43 1 89.94 381 LYS B CA 1
ATOM 8383 C C . LYS B 1 381 ? 30.297 0.004 -6.809 1 89.94 381 LYS B C 1
ATOM 8385 O O . LYS B 1 381 ? 29.406 0.008 -5.953 1 89.94 381 LYS B O 1
ATOM 8390 N N . GLU B 1 382 ? 30.125 0.266 -8.023 1 90.5 382 GLU B N 1
ATOM 8391 C CA . GLU B 1 382 ? 28.797 0.607 -8.523 1 90.5 382 GLU B CA 1
ATOM 8392 C C . GLU B 1 382 ? 27.828 -0.563 -8.367 1 90.5 382 GLU B C 1
ATOM 8394 O O . GLU B 1 382 ? 26.672 -0.374 -7.977 1 90.5 382 GLU B O 1
ATOM 8399 N N . LEU B 1 383 ? 28.312 -1.707 -8.656 1 95.31 383 LEU B N 1
ATOM 8400 C CA . LEU B 1 383 ? 27.469 -2.895 -8.539 1 95.31 383 LEU B CA 1
ATOM 8401 C C . LEU B 1 383 ? 27.156 -3.205 -7.078 1 95.31 383 LEU B C 1
ATOM 8403 O O . LEU B 1 383 ? 26.062 -3.635 -6.75 1 95.31 383 LEU B O 1
ATOM 8407 N N . GLN B 1 384 ? 28.141 -2.975 -6.258 1 93.38 384 GLN B N 1
ATOM 8408 C CA . GLN B 1 384 ? 27.922 -3.178 -4.828 1 93.38 384 GLN B CA 1
ATOM 8409 C C . GLN B 1 384 ? 26.844 -2.236 -4.297 1 93.38 384 GLN B C 1
ATOM 8411 O O . GLN B 1 384 ? 25.984 -2.646 -3.512 1 93.38 384 GLN B O 1
ATOM 8416 N N . LEU B 1 385 ? 26.906 -1.054 -4.711 1 90.88 385 LEU B N 1
ATOM 8417 C CA . LEU B 1 385 ? 25.875 -0.09 -4.328 1 90.88 385 LEU B CA 1
ATOM 8418 C C . LEU B 1 385 ? 24.516 -0.495 -4.883 1 90.88 385 LEU B C 1
ATOM 8420 O O . LEU B 1 385 ? 23.484 -0.327 -4.211 1 90.88 385 LEU B O 1
ATOM 8424 N N . SER B 1 386 ? 24.547 -0.981 -6.09 1 94.25 386 SER B N 1
ATOM 8425 C CA . SER B 1 386 ? 23.297 -1.423 -6.703 1 94.25 386 SER B CA 1
ATOM 8426 C C . SER B 1 386 ? 22.656 -2.557 -5.91 1 94.25 386 SER B C 1
ATOM 8428 O O . SER B 1 386 ? 21.422 -2.662 -5.848 1 94.25 386 SER B O 1
ATOM 8430 N N . ILE B 1 387 ? 23.453 -3.408 -5.34 1 96.75 387 ILE B N 1
ATOM 8431 C CA . ILE B 1 387 ? 22.938 -4.48 -4.496 1 96.75 387 ILE B CA 1
ATOM 8432 C C . ILE B 1 387 ? 22.188 -3.881 -3.305 1 96.75 387 ILE B C 1
ATOM 8434 O O . ILE B 1 387 ? 21.078 -4.316 -2.977 1 96.75 387 ILE B O 1
ATOM 8438 N N . ARG B 1 388 ? 22.734 -2.891 -2.732 1 93.88 388 ARG B N 1
ATOM 8439 C CA . ARG B 1 388 ? 22.125 -2.242 -1.574 1 93.88 388 ARG B CA 1
ATOM 8440 C C . ARG B 1 388 ? 20.797 -1.6 -1.944 1 93.88 388 ARG B C 1
ATOM 8442 O O . ARG B 1 388 ? 19.812 -1.73 -1.211 1 93.88 388 ARG B O 1
ATOM 8449 N N . TYR B 1 389 ? 20.781 -0.933 -3.041 1 94.56 389 TYR B N 1
ATOM 8450 C CA . TYR B 1 389 ? 19.562 -0.24 -3.459 1 94.56 389 TYR B CA 1
ATOM 8451 C C . TYR B 1 389 ? 18.484 -1.231 -3.883 1 94.56 389 TYR B C 1
ATOM 8453 O O . TYR B 1 389 ? 17.297 -1.025 -3.609 1 94.56 389 TYR B O 1
ATOM 8461 N N . SER B 1 390 ? 18.875 -2.264 -4.578 1 96.69 390 SER B N 1
ATOM 8462 C CA . SER B 1 390 ? 17.922 -3.309 -4.953 1 96.69 390 SER B CA 1
ATOM 8463 C C . SER B 1 390 ? 17.328 -3.98 -3.719 1 96.69 390 SER B C 1
ATOM 8465 O O . SER B 1 390 ? 16.141 -4.301 -3.695 1 96.69 390 SER B O 1
ATOM 8467 N N . GLU B 1 391 ? 18.219 -4.207 -2.764 1 97 391 GLU B N 1
ATOM 8468 C CA . GLU B 1 391 ? 17.75 -4.785 -1.508 1 97 391 GLU B CA 1
ATOM 8469 C C . GLU B 1 391 ? 16.703 -3.885 -0.84 1 97 391 GLU B C 1
ATOM 8471 O O . GLU B 1 391 ? 15.688 -4.367 -0.346 1 97 391 GLU B O 1
ATOM 8476 N N . ALA B 1 392 ? 16.938 -2.627 -0.811 1 95.69 392 ALA B N 1
ATOM 8477 C CA . ALA B 1 392 ? 16 -1.682 -0.203 1 95.69 392 ALA B CA 1
ATOM 8478 C C . ALA B 1 392 ? 14.648 -1.711 -0.912 1 95.69 392 ALA B C 1
ATOM 8480 O O . ALA B 1 392 ? 13.602 -1.675 -0.264 1 95.69 392 ALA B O 1
ATOM 8481 N N . ARG B 1 393 ? 14.672 -1.732 -2.182 1 95.31 393 ARG B N 1
ATOM 8482 C CA . ARG B 1 393 ? 13.43 -1.773 -2.949 1 95.31 393 ARG B CA 1
ATOM 8483 C C . ARG B 1 393 ? 12.688 -3.088 -2.721 1 95.31 393 ARG B C 1
ATOM 8485 O O . ARG B 1 393 ? 11.453 -3.105 -2.635 1 95.31 393 ARG B O 1
ATOM 8492 N N . LEU B 1 394 ? 13.422 -4.172 -2.67 1 96.38 394 LEU B N 1
ATOM 8493 C CA . LEU B 1 394 ? 12.797 -5.453 -2.342 1 96.38 394 LEU B CA 1
ATOM 8494 C C . LEU B 1 394 ? 12.148 -5.406 -0.962 1 96.38 394 LEU B C 1
ATOM 8496 O O . LEU B 1 394 ? 11.031 -5.887 -0.781 1 96.38 394 LEU B O 1
ATOM 8500 N N . SER B 1 395 ? 12.914 -4.859 -0.054 1 96.25 395 SER B N 1
ATOM 8501 C CA . SER B 1 395 ? 12.406 -4.746 1.309 1 96.25 395 SER B CA 1
ATOM 8502 C C . SER B 1 395 ? 11.117 -3.934 1.353 1 96.25 395 SER B C 1
ATOM 8504 O O . SER B 1 395 ? 10.188 -4.27 2.094 1 96.25 395 SER B O 1
ATOM 8506 N N . ASP B 1 396 ? 11 -2.889 0.593 1 95.19 396 ASP B N 1
ATOM 8507 C CA . ASP B 1 396 ? 9.758 -2.127 0.479 1 95.19 396 ASP B CA 1
ATOM 8508 C C . ASP B 1 396 ? 8.602 -3.018 0.023 1 95.19 396 ASP B C 1
ATOM 8510 O O . ASP B 1 396 ? 7.52 -2.988 0.609 1 95.19 396 ASP B O 1
ATOM 8514 N N . LEU B 1 397 ? 8.883 -3.713 -1.011 1 94.75 397 LEU B N 1
ATOM 8515 C CA . LEU B 1 397 ? 7.855 -4.586 -1.568 1 94.75 397 LEU B CA 1
ATOM 8516 C C . LEU B 1 397 ? 7.367 -5.586 -0.527 1 94.75 397 LEU B C 1
ATOM 8518 O O . LEU B 1 397 ? 6.164 -5.832 -0.408 1 94.75 397 LEU B O 1
ATOM 8522 N N . ILE B 1 398 ? 8.312 -6.156 0.143 1 96.31 398 ILE B N 1
ATOM 8523 C CA . ILE B 1 398 ? 7.988 -7.16 1.15 1 96.31 398 ILE B CA 1
ATOM 8524 C C . ILE B 1 398 ? 7.156 -6.527 2.264 1 96.31 398 ILE B C 1
ATOM 8526 O O . ILE B 1 398 ? 6.117 -7.062 2.654 1 96.31 398 ILE B O 1
ATOM 8530 N N . CYS B 1 399 ? 7.574 -5.324 2.734 1 95.94 399 CYS B N 1
ATOM 8531 C CA . CYS B 1 399 ? 6.883 -4.645 3.824 1 95.94 399 CYS B CA 1
ATOM 8532 C C . CYS B 1 399 ? 5.496 -4.188 3.389 1 95.94 399 CYS B C 1
ATOM 8534 O O . CYS B 1 399 ? 4.574 -4.113 4.207 1 95.94 399 CYS B O 1
ATOM 8536 N N . GLN B 1 400 ? 5.285 -3.957 2.213 1 96 400 GLN B N 1
ATOM 8537 C CA . GLN B 1 400 ? 4.027 -3.432 1.691 1 96 400 GLN B CA 1
ATOM 8538 C C . GLN B 1 400 ? 3.004 -4.547 1.501 1 96 400 GLN B C 1
ATOM 8540 O O . GLN B 1 400 ? 1.819 -4.277 1.287 1 96 400 GLN B O 1
ATOM 8545 N N . HIS B 1 401 ? 3.408 -5.766 1.593 1 95.5 401 HIS B N 1
ATOM 8546 C CA . HIS B 1 401 ? 2.5 -6.887 1.377 1 95.5 401 HIS B CA 1
ATOM 8547 C C . HIS B 1 401 ? 2.361 -7.734 2.637 1 95.5 401 HIS B C 1
ATOM 8549 O O . HIS B 1 401 ? 3.271 -7.77 3.469 1 95.5 401 HIS B O 1
ATOM 8555 N N . GLU B 1 402 ? 1.232 -8.328 2.727 1 95.5 402 GLU B N 1
ATOM 8556 C CA . GLU B 1 402 ? 0.934 -9.25 3.818 1 95.5 402 GLU B CA 1
ATOM 8557 C C . GLU B 1 402 ? 0.355 -10.562 3.293 1 95.5 402 GLU B C 1
ATOM 8559 O O . GLU B 1 402 ? -0.449 -10.562 2.357 1 95.5 402 GLU B O 1
ATOM 8564 N N . ILE B 1 403 ? 0.829 -11.656 3.85 1 97.25 403 ILE B N 1
ATOM 8565 C CA . ILE B 1 403 ? 0.319 -12.984 3.508 1 97.25 403 ILE B CA 1
ATOM 8566 C C . ILE B 1 403 ? -0.218 -13.664 4.762 1 97.25 403 ILE B C 1
ATOM 8568 O O . ILE B 1 403 ? 0.46 -13.711 5.789 1 97.25 403 ILE B O 1
ATOM 8572 N N . LYS B 1 404 ? -1.404 -14.141 4.723 1 98.31 404 LYS B N 1
ATOM 8573 C CA . LYS B 1 404 ? -2.047 -14.852 5.824 1 98.31 404 LYS B CA 1
ATOM 8574 C C . LYS B 1 404 ? -2.646 -16.172 5.355 1 98.31 404 LYS B C 1
ATOM 8576 O O . LYS B 1 404 ? -3.053 -16.297 4.195 1 98.31 404 LYS B O 1
ATOM 8581 N N . VAL B 1 405 ? -2.693 -17.141 6.262 1 98.5 405 VAL B N 1
ATOM 8582 C CA . VAL B 1 405 ? -3.17 -18.484 5.93 1 98.5 405 VAL B CA 1
ATOM 8583 C C . VAL B 1 405 ? -4.332 -18.859 6.844 1 98.5 405 VAL B C 1
ATOM 8585 O O . VAL B 1 405 ? -4.32 -18.547 8.039 1 98.5 405 VAL B O 1
ATOM 8588 N N . LEU B 1 406 ? -5.359 -19.375 6.316 1 98.25 406 LEU B N 1
ATOM 8589 C CA . LEU B 1 406 ? -6.453 -20.031 7.031 1 98.25 406 LEU B CA 1
ATOM 8590 C C . LEU B 1 406 ? -6.504 -21.516 6.715 1 98.25 406 LEU B C 1
ATOM 8592 O O . LEU B 1 406 ? -6.816 -21.906 5.59 1 98.25 406 LEU B O 1
ATOM 8596 N N . GLU B 1 407 ? -6.152 -22.328 7.645 1 97 407 GLU B N 1
ATOM 8597 C CA . GLU B 1 407 ? -6.352 -23.766 7.543 1 97 407 GLU B CA 1
ATOM 8598 C C . GLU B 1 407 ? -7.711 -24.172 8.102 1 97 407 GLU B C 1
ATOM 8600 O O . GLU B 1 407 ? -7.824 -24.516 9.281 1 97 407 GLU B O 1
ATOM 8605 N N . PHE B 1 408 ? -8.719 -24.188 7.289 1 98 408 PHE B N 1
ATOM 8606 C CA . PHE B 1 408 ? -10.086 -24.516 7.656 1 98 408 PHE B CA 1
ATOM 8607 C C . PHE B 1 408 ? -10.266 -26.016 7.793 1 98 408 PHE B C 1
ATOM 8609 O O . PHE B 1 408 ? -10.102 -26.766 6.82 1 98 408 PHE B O 1
ATOM 8616 N N . LYS B 1 409 ? -10.688 -26.516 8.961 1 96.88 409 LYS B N 1
ATOM 8617 C CA . LYS B 1 409 ? -10.688 -27.953 9.227 1 96.88 409 LYS B CA 1
ATOM 8618 C C . LYS B 1 409 ? -12.094 -28.453 9.539 1 96.88 409 LYS B C 1
ATOM 8620 O O . LYS B 1 409 ? -12.273 -29.625 9.883 1 96.88 409 LYS B O 1
ATOM 8625 N N . ASN B 1 410 ? -13.047 -27.641 9.438 1 97.19 410 ASN B N 1
ATOM 8626 C CA . ASN B 1 410 ? -14.398 -28.016 9.852 1 97.19 410 ASN B CA 1
ATOM 8627 C C . ASN B 1 410 ? -15.07 -28.922 8.836 1 97.19 410 ASN B C 1
ATOM 8629 O O . ASN B 1 410 ? -15.812 -29.828 9.211 1 97.19 410 ASN B O 1
ATOM 8633 N N . TYR B 1 411 ? -14.891 -28.688 7.605 1 97.19 411 TYR B N 1
ATOM 8634 C CA . TYR B 1 411 ? -15.367 -29.562 6.531 1 97.19 411 TYR B CA 1
ATOM 8635 C C . TYR B 1 411 ? -14.656 -29.25 5.223 1 97.19 411 TYR B C 1
ATOM 8637 O O . TYR B 1 411 ? -13.93 -28.25 5.121 1 97.19 411 TYR B O 1
ATOM 8645 N N . GLY B 1 412 ? -14.789 -30.156 4.211 1 97 412 GLY B N 1
ATOM 8646 C CA . GLY B 1 412 ? -14.164 -29.984 2.912 1 97 412 GLY B CA 1
ATOM 8647 C C . GLY B 1 412 ? -14.992 -30.531 1.768 1 97 412 GLY B C 1
ATOM 8648 O O . GLY B 1 412 ? -16.203 -30.312 1.714 1 97 412 GLY B O 1
ATOM 8649 N N . LYS B 1 413 ? -14.352 -31.172 0.892 1 96.56 413 LYS B N 1
ATOM 8650 C CA . LYS B 1 413 ? -14.953 -31.672 -0.339 1 96.56 413 LYS B CA 1
ATOM 8651 C C . LYS B 1 413 ? -16.094 -32.656 -0.036 1 96.56 413 LYS B C 1
ATOM 8653 O O . LYS B 1 413 ? -17.141 -32.625 -0.679 1 96.56 413 LYS B O 1
ATOM 8658 N N . ARG B 1 414 ? -16 -33.531 0.874 1 96.25 414 ARG B N 1
ATOM 8659 C CA . ARG B 1 414 ? -16.969 -34.562 1.192 1 96.25 414 ARG B CA 1
ATOM 8660 C C . ARG B 1 414 ? -18.312 -33.938 1.582 1 96.25 414 ARG B C 1
ATOM 8662 O O . ARG B 1 414 ? -19.359 -34.344 1.055 1 96.25 414 ARG B O 1
ATOM 8669 N N . PHE B 1 415 ? -18.203 -33.031 2.479 1 96.31 415 PHE B N 1
ATOM 8670 C CA . PHE B 1 415 ? -19.422 -32.375 2.936 1 96.31 415 PHE B CA 1
ATOM 8671 C C . PHE B 1 415 ? -20.109 -31.641 1.782 1 96.31 415 PHE B C 1
ATOM 8673 O O . PHE B 1 415 ? -21.328 -31.719 1.622 1 96.31 415 PHE B O 1
ATOM 8680 N N . ILE B 1 416 ? -19.328 -30.922 0.996 1 96.44 416 ILE B N 1
ATOM 8681 C CA . ILE B 1 416 ? -19.859 -30.078 -0.069 1 96.44 416 ILE B CA 1
ATOM 8682 C C . ILE B 1 416 ? -20.547 -30.953 -1.125 1 96.44 416 ILE B C 1
ATOM 8684 O O . ILE B 1 416 ? -21.656 -30.641 -1.558 1 96.44 416 ILE B O 1
ATOM 8688 N N . THR B 1 417 ? -19.891 -32 -1.503 1 95.06 417 THR B N 1
ATOM 8689 C CA . THR B 1 417 ? -20.422 -32.875 -2.525 1 95.06 417 THR B CA 1
ATOM 8690 C C . THR B 1 417 ? -21.656 -33.625 -2.008 1 95.06 417 THR B C 1
ATOM 8692 O O . THR B 1 417 ? -22.609 -33.875 -2.762 1 95.06 417 THR B O 1
ATOM 8695 N N . GLN B 1 418 ? -21.625 -34 -0.802 1 93 418 GLN B N 1
ATOM 8696 C CA . GLN B 1 418 ? -22.766 -34.656 -0.178 1 93 418 GLN B CA 1
ATOM 8697 C C . GLN B 1 418 ? -24.016 -33.781 -0.282 1 93 418 GLN B C 1
ATOM 8699 O O . GLN B 1 418 ? -25.141 -34.281 -0.351 1 93 418 GLN B O 1
ATOM 8704 N N . HIS B 1 419 ? -23.797 -32.594 -0.335 1 90.31 419 HIS B N 1
ATOM 8705 C CA . HIS B 1 419 ? -24.922 -31.672 -0.373 1 90.31 419 HIS B CA 1
ATOM 8706 C C . HIS B 1 419 ? -25.109 -31.094 -1.767 1 90.31 419 HIS B C 1
ATOM 8708 O O . HIS B 1 419 ? -25.562 -29.938 -1.909 1 90.31 419 HIS B O 1
ATOM 8714 N N . LYS B 1 420 ? -24.578 -31.672 -2.744 1 88.19 420 LYS B N 1
ATOM 8715 C CA . LYS B 1 420 ? -24.875 -31.484 -4.16 1 88.19 420 LYS B CA 1
ATOM 8716 C C . LYS B 1 420 ? -24.344 -30.141 -4.664 1 88.19 420 LYS B C 1
ATOM 8718 O O . LYS B 1 420 ? -25.047 -29.438 -5.391 1 88.19 420 LYS B O 1
ATOM 8723 N N . CYS B 1 421 ? -23.266 -29.766 -4.227 1 91.88 421 CYS B N 1
ATOM 8724 C CA . CYS B 1 421 ? -22.578 -28.578 -4.73 1 91.88 421 CYS B CA 1
ATOM 8725 C C . CYS B 1 421 ? -21.188 -28.938 -5.262 1 91.88 421 CYS B C 1
ATOM 8727 O O . CYS B 1 421 ? -20.516 -29.828 -4.727 1 91.88 421 CYS B O 1
ATOM 8729 N N . SER B 1 422 ? -20.859 -28.266 -6.367 1 95 422 SER B N 1
ATOM 8730 C CA . SER B 1 422 ? -19.469 -28.328 -6.797 1 95 422 SER B CA 1
ATOM 8731 C C . SER B 1 422 ? -18.547 -27.703 -5.758 1 95 422 SER B C 1
ATOM 8733 O O . SER B 1 422 ? -18.766 -26.562 -5.328 1 95 422 SER B O 1
ATOM 8735 N N . PRO B 1 423 ? -17.516 -28.453 -5.316 1 96.19 423 PRO B N 1
ATOM 8736 C CA . PRO B 1 423 ? -16.625 -27.891 -4.297 1 96.19 423 PRO B CA 1
ATOM 8737 C C . PRO B 1 423 ? -15.977 -26.578 -4.727 1 96.19 423 PRO B C 1
ATOM 8739 O O . PRO B 1 423 ? -15.914 -25.625 -3.939 1 96.19 423 PRO B O 1
ATOM 8742 N N . ASP B 1 424 ? -15.492 -26.547 -5.934 1 96.81 424 ASP B N 1
ATOM 8743 C CA . ASP B 1 424 ? -14.836 -25.328 -6.438 1 96.81 424 ASP B CA 1
ATOM 8744 C C . ASP B 1 424 ? -15.812 -24.172 -6.5 1 96.81 424 ASP B C 1
ATOM 8746 O O . ASP B 1 424 ? -15.492 -23.047 -6.078 1 96.81 424 ASP B O 1
ATOM 8750 N N . ALA B 1 425 ? -16.969 -24.391 -7.086 1 98.06 425 ALA B N 1
ATOM 8751 C CA . ALA B 1 425 ? -17.984 -23.359 -7.18 1 98.06 425 ALA B CA 1
ATOM 8752 C C . ALA B 1 425 ? -18.359 -22.844 -5.793 1 98.06 425 ALA B C 1
ATOM 8754 O O . ALA B 1 425 ? -18.547 -21.625 -5.602 1 98.06 425 ALA B O 1
ATOM 8755 N N . PHE B 1 426 ? -18.516 -23.797 -4.875 1 98.12 426 PHE B N 1
ATOM 8756 C CA . PHE B 1 426 ? -18.859 -23.484 -3.496 1 98.12 426 PHE B CA 1
ATOM 8757 C C . PHE B 1 426 ? -17.859 -22.5 -2.887 1 98.12 426 PHE B C 1
ATOM 8759 O O . PHE B 1 426 ? -18.234 -21.516 -2.26 1 98.12 426 PHE B O 1
ATOM 8766 N N . VAL B 1 427 ? -16.578 -22.766 -3.09 1 98.44 427 VAL B N 1
ATOM 8767 C CA . VAL B 1 427 ? -15.5 -21.969 -2.51 1 98.44 427 VAL B CA 1
ATOM 8768 C C . VAL B 1 427 ? -15.414 -20.625 -3.227 1 98.44 427 VAL B C 1
ATOM 8770 O O . VAL B 1 427 ? -15.148 -19.594 -2.6 1 98.44 427 VAL B O 1
ATOM 8773 N N . GLN B 1 428 ? -15.633 -20.609 -4.539 1 98.56 428 GLN B N 1
ATOM 8774 C CA . GLN B 1 428 ? -15.625 -19.359 -5.297 1 98.56 428 GLN B CA 1
ATOM 8775 C C . GLN B 1 428 ? -16.719 -18.406 -4.805 1 98.56 428 GLN B C 1
ATOM 8777 O O . GLN B 1 428 ? -16.469 -17.203 -4.656 1 98.56 428 GLN B O 1
ATOM 8782 N N . VAL B 1 429 ? -17.875 -18.922 -4.566 1 98.5 429 VAL B N 1
ATOM 8783 C CA . VAL B 1 429 ? -18.969 -18.125 -4.031 1 98.5 429 VAL B CA 1
ATOM 8784 C C . VAL B 1 429 ? -18.594 -17.609 -2.639 1 98.5 429 VAL B C 1
ATOM 8786 O O . VAL B 1 429 ? -18.922 -16.469 -2.281 1 98.5 429 VAL B O 1
ATOM 8789 N N . ALA B 1 430 ? -17.938 -18.453 -1.862 1 98.69 430 ALA B N 1
ATOM 8790 C CA . ALA B 1 430 ? -17.531 -18.094 -0.506 1 98.69 430 ALA B CA 1
ATOM 8791 C C . ALA B 1 430 ? -16.625 -16.859 -0.511 1 98.69 430 ALA B C 1
ATOM 8793 O O . ALA B 1 430 ? -16.75 -15.977 0.338 1 98.69 430 ALA B O 1
ATOM 8794 N N . PHE B 1 431 ? -15.656 -16.828 -1.459 1 98.75 431 PHE B N 1
ATOM 8795 C CA . PHE B 1 431 ? -14.75 -15.688 -1.552 1 98.75 431 PHE B CA 1
ATOM 8796 C C . PHE B 1 431 ? -15.531 -14.398 -1.774 1 98.75 431 PHE B C 1
ATOM 8798 O O . PHE B 1 431 ? -15.273 -13.391 -1.108 1 98.75 431 PHE B O 1
ATOM 8805 N N . LEU B 1 432 ? -16.438 -14.445 -2.711 1 98.62 432 LEU B N 1
ATOM 8806 C CA . LEU B 1 432 ? -17.234 -13.273 -3.082 1 98.62 432 LEU B CA 1
ATOM 8807 C C . LEU B 1 432 ? -18.141 -12.844 -1.936 1 98.62 432 LEU B C 1
ATOM 8809 O O . LEU B 1 432 ? -18.281 -11.648 -1.666 1 98.62 432 LEU B O 1
ATOM 8813 N N . ALA B 1 433 ? -18.75 -13.812 -1.278 1 98.38 433 ALA B N 1
ATOM 8814 C CA . ALA B 1 433 ? -19.641 -13.508 -0.163 1 98.38 433 ALA B CA 1
ATOM 8815 C C . ALA B 1 433 ? -18.891 -12.875 0.997 1 98.38 433 ALA B C 1
ATOM 8817 O O . ALA B 1 433 ? -19.359 -11.914 1.604 1 98.38 433 ALA B O 1
ATOM 8818 N N . ALA B 1 434 ? -17.766 -13.469 1.33 1 97.94 434 ALA B N 1
ATOM 8819 C CA . ALA B 1 434 ? -16.953 -12.922 2.416 1 97.94 434 ALA B CA 1
ATOM 8820 C C . ALA B 1 434 ? -16.531 -11.484 2.119 1 97.94 434 ALA B C 1
ATOM 8822 O O . ALA B 1 434 ? -16.531 -10.633 3.01 1 97.94 434 ALA B O 1
ATOM 8823 N N . TYR B 1 435 ? -16.109 -11.25 0.882 1 98 435 TYR B N 1
ATOM 8824 C CA . TYR B 1 435 ? -15.742 -9.898 0.487 1 98 435 TYR B CA 1
ATOM 8825 C C . TYR B 1 435 ? -16.906 -8.938 0.638 1 98 435 TYR B C 1
ATOM 8827 O O . TYR B 1 435 ? -16.75 -7.836 1.171 1 98 435 TYR B O 1
ATOM 8835 N N . TYR B 1 436 ? -18.047 -9.344 0.159 1 97.19 436 TYR B N 1
ATOM 8836 C CA . TYR B 1 436 ? -19.25 -8.516 0.243 1 97.19 436 TYR B CA 1
ATOM 8837 C C . TYR B 1 436 ? -19.641 -8.281 1.694 1 97.19 436 TYR B C 1
ATOM 8839 O O . TYR B 1 436 ? -20.062 -7.184 2.059 1 97.19 436 TYR B O 1
ATOM 8847 N N . MET B 1 437 ? -19.562 -9.258 2.49 1 94.94 437 MET B N 1
ATOM 8848 C CA . MET B 1 437 ? -19.875 -9.133 3.91 1 94.94 437 MET B CA 1
ATOM 8849 C C . MET B 1 437 ? -18.984 -8.094 4.578 1 94.94 437 MET B C 1
ATOM 8851 O O . MET B 1 437 ? -19.422 -7.359 5.461 1 94.94 437 MET B O 1
ATOM 8855 N N . LEU B 1 438 ? -17.781 -8.07 4.172 1 94.62 438 LEU B N 1
ATOM 8856 C CA . LEU B 1 438 ? -16.812 -7.184 4.801 1 94.62 438 LEU B CA 1
ATOM 8857 C C . LEU B 1 438 ? -16.906 -5.773 4.219 1 94.62 438 LEU B C 1
ATOM 8859 O O . LEU B 1 438 ? -16.875 -4.789 4.961 1 94.62 438 LEU B O 1
ATOM 8863 N N . TYR B 1 439 ? -17.141 -5.633 2.865 1 94.5 439 TYR B N 1
ATOM 8864 C CA . TYR B 1 439 ? -16.953 -4.332 2.232 1 94.5 439 TYR B CA 1
ATOM 8865 C C . TYR B 1 439 ? -18.266 -3.826 1.641 1 94.5 439 TYR B C 1
ATOM 8867 O O . TYR B 1 439 ? -18.391 -2.645 1.312 1 94.5 439 TYR B O 1
ATOM 8875 N N . GLY B 1 440 ? -19.219 -4.684 1.319 1 93.62 440 GLY B N 1
ATOM 8876 C CA . GLY B 1 440 ? -20.531 -4.281 0.85 1 93.62 440 GLY B CA 1
ATOM 8877 C C . GLY B 1 440 ? -20.562 -3.996 -0.64 1 93.62 440 GLY B C 1
ATOM 8878 O O . GLY B 1 440 ? -21.484 -3.332 -1.125 1 93.62 440 GLY B O 1
ATOM 8879 N N . THR B 1 441 ? -19.531 -4.441 -1.337 1 93 441 THR B N 1
ATOM 8880 C CA . THR B 1 441 ? -19.484 -4.16 -2.768 1 93 441 THR B CA 1
ATOM 8881 C C . THR B 1 441 ? -19.234 -5.438 -3.562 1 93 441 THR B C 1
ATOM 8883 O O . THR B 1 441 ? -18.453 -6.297 -3.129 1 93 441 THR B O 1
ATOM 8886 N N . ALA B 1 442 ? -19.906 -5.52 -4.715 1 94.94 442 ALA B N 1
ATOM 8887 C CA . ALA B 1 442 ? -19.625 -6.605 -5.645 1 94.94 442 ALA B CA 1
ATOM 8888 C C . ALA B 1 442 ? -18.375 -6.309 -6.465 1 94.94 442 ALA B C 1
ATOM 8890 O O . ALA B 1 442 ? -18.156 -5.176 -6.902 1 94.94 442 ALA B O 1
ATOM 8891 N N . VAL B 1 443 ? -17.547 -7.316 -6.621 1 96.62 443 VAL B N 1
ATOM 8892 C CA . VAL B 1 443 ? -16.297 -7.082 -7.332 1 96.62 443 VAL B CA 1
ATOM 8893 C C . VAL B 1 443 ? -16.047 -8.219 -8.32 1 96.62 443 VAL B C 1
ATOM 8895 O O . VAL B 1 443 ? -16.703 -9.258 -8.266 1 96.62 443 VAL B O 1
ATOM 8898 N N . ASN B 1 444 ? -15.094 -7.918 -9.234 1 97.44 444 ASN B N 1
ATOM 8899 C CA . ASN B 1 444 ? -14.672 -8.93 -10.195 1 97.44 444 ASN B CA 1
ATOM 8900 C C . ASN B 1 444 ? -13.742 -9.961 -9.562 1 97.44 444 ASN B C 1
ATOM 8902 O O . ASN B 1 444 ? -12.891 -9.602 -8.742 1 97.44 444 ASN B O 1
ATOM 8906 N N . GLN B 1 445 ? -13.961 -11.227 -9.867 1 98.25 445 GLN B N 1
ATOM 8907 C CA . GLN B 1 445 ? -13.156 -12.336 -9.375 1 98.25 445 GLN B CA 1
ATOM 8908 C C . GLN B 1 445 ? -12.664 -13.219 -10.516 1 98.25 445 GLN B C 1
ATOM 8910 O O . GLN B 1 445 ? -13.438 -13.555 -11.422 1 98.25 445 GLN B O 1
ATOM 8915 N N . TYR B 1 446 ? -11.398 -13.523 -10.461 1 97.81 446 TYR B N 1
ATOM 8916 C CA . TYR B 1 446 ? -10.742 -14.305 -11.508 1 97.81 446 TYR B CA 1
ATOM 8917 C C . TYR B 1 446 ? -10.312 -15.672 -10.984 1 97.81 446 TYR B C 1
ATOM 8919 O O . TYR B 1 446 ? -9.828 -15.781 -9.852 1 97.81 446 TYR B O 1
ATOM 8927 N N . GLU B 1 447 ? -10.531 -16.656 -11.836 1 97.06 447 GLU B N 1
ATOM 8928 C CA . GLU B 1 447 ? -9.992 -18 -11.68 1 97.06 447 GLU B CA 1
ATOM 8929 C C . GLU B 1 447 ? -9.539 -18.578 -13.016 1 97.06 447 GLU B C 1
ATOM 8931 O O . GLU B 1 447 ? -10.234 -18.422 -14.031 1 97.06 447 GLU B O 1
ATOM 8936 N N . PRO B 1 448 ? -8.406 -19.25 -13.07 1 95.88 448 PRO B N 1
ATOM 8937 C CA . PRO B 1 448 ? -7.98 -19.844 -14.336 1 95.88 448 PRO B CA 1
ATOM 8938 C C . PRO B 1 448 ? -8.664 -21.188 -14.609 1 95.88 448 PRO B C 1
ATOM 8940 O O . PRO B 1 448 ? -8.875 -21.969 -13.68 1 95.88 448 PRO B O 1
ATOM 8943 N N . ALA B 1 449 ? -9 -21.391 -15.828 1 95.75 449 ALA B N 1
ATOM 8944 C CA . ALA B 1 449 ? -9.414 -22.703 -16.328 1 95.75 449 ALA B CA 1
ATOM 8945 C C . ALA B 1 449 ? -8.328 -23.328 -17.203 1 95.75 449 ALA B C 1
ATOM 8947 O O . ALA B 1 449 ? -7.793 -22.672 -18.094 1 95.75 449 ALA B O 1
ATOM 8948 N N . MET B 1 450 ? -8.016 -24.484 -16.953 1 93.25 450 MET B N 1
ATOM 8949 C CA . MET B 1 450 ? -6.984 -25.172 -17.719 1 93.25 450 MET B CA 1
ATOM 8950 C C . MET B 1 450 ? -7.488 -25.5 -19.125 1 93.25 450 MET B C 1
ATOM 8952 O O . MET B 1 450 ? -8.633 -25.938 -19.281 1 93.25 450 MET B O 1
ATOM 8956 N N . THR B 1 451 ? -6.625 -25.328 -20.109 1 95.44 451 THR B N 1
ATOM 8957 C CA . THR B 1 451 ? -6.984 -25.672 -21.484 1 95.44 451 THR B CA 1
ATOM 8958 C C . THR B 1 451 ? -5.957 -26.625 -22.094 1 95.44 451 THR B C 1
ATOM 8960 O O . THR B 1 451 ? -5.742 -26.625 -23.297 1 95.44 451 THR B O 1
ATOM 8963 N N . LYS B 1 452 ? -5.359 -27.422 -21.344 1 95.25 452 LYS B N 1
ATOM 8964 C CA . LYS B 1 452 ? -4.328 -28.344 -21.812 1 95.25 452 LYS B CA 1
ATOM 8965 C C . LYS B 1 452 ? -4.93 -29.469 -22.656 1 95.25 452 LYS B C 1
ATOM 8967 O O . LYS B 1 452 ? -4.203 -30.25 -23.266 1 95.25 452 LYS B O 1
ATOM 8972 N N . ARG B 1 453 ? -6.211 -29.578 -22.734 1 95.25 453 ARG B N 1
ATOM 8973 C CA . ARG B 1 453 ? -6.832 -30.531 -23.656 1 95.25 453 ARG B CA 1
ATOM 8974 C C . ARG B 1 453 ? -6.598 -30.125 -25.109 1 95.25 453 ARG B C 1
ATOM 8976 O O . ARG B 1 453 ? -6.816 -30.922 -26.031 1 95.25 453 ARG B O 1
ATOM 8983 N N . PHE B 1 454 ? -6.18 -28.922 -25.281 1 96.75 454 PHE B N 1
ATOM 8984 C CA . PHE B 1 454 ? -5.855 -28.422 -26.609 1 96.75 454 PHE B CA 1
ATOM 8985 C C . PHE B 1 454 ? -4.348 -28.266 -26.781 1 96.75 454 PHE B C 1
ATOM 8987 O O . PHE B 1 454 ? -3.617 -28.125 -25.797 1 96.75 454 PHE B O 1
ATOM 8994 N N . LEU B 1 455 ? -3.938 -28.297 -28.031 1 96.88 455 LEU B N 1
ATOM 8995 C CA . LEU B 1 455 ? -2.523 -28.172 -28.375 1 96.88 455 LEU B CA 1
ATOM 8996 C C . LEU B 1 455 ? -1.966 -26.844 -27.875 1 96.88 455 LEU B C 1
ATOM 8998 O O . LEU B 1 455 ? -2.477 -25.781 -28.25 1 96.88 455 LEU B O 1
ATOM 9002 N N . HIS B 1 456 ? -0.944 -26.891 -27 1 95.81 456 HIS B N 1
ATOM 9003 C CA . HIS B 1 456 ? -0.278 -25.734 -26.422 1 95.81 456 HIS B CA 1
ATOM 9004 C C . HIS B 1 456 ? -1.244 -24.906 -25.578 1 95.81 456 HIS B C 1
ATOM 9006 O O . HIS B 1 456 ? -1.113 -23.688 -25.484 1 95.81 456 HIS B O 1
ATOM 9012 N N . GLY B 1 457 ? -2.268 -25.594 -25.094 1 94.25 457 GLY B N 1
ATOM 9013 C CA . GLY B 1 457 ? -3.225 -24.906 -24.234 1 94.25 457 GLY B CA 1
ATOM 9014 C C . GLY B 1 457 ? -2.654 -24.562 -22.875 1 94.25 457 GLY B C 1
ATOM 9015 O O . GLY B 1 457 ? -1.924 -25.344 -22.266 1 94.25 457 GLY B O 1
ATOM 9016 N N . ARG B 1 458 ? -3.016 -23.328 -22.328 1 93.06 458 ARG B N 1
ATOM 9017 C CA . ARG B 1 458 ? -2.596 -22.891 -21 1 93.06 458 ARG B CA 1
ATOM 9018 C C . ARG B 1 458 ? -3.801 -22.609 -20.109 1 93.06 458 ARG B C 1
ATOM 9020 O O . ARG B 1 458 ? -4.32 -23.531 -19.469 1 93.06 458 ARG B O 1
ATOM 9027 N N . THR B 1 459 ? -4.363 -21.359 -20.203 1 93.38 459 THR B N 1
ATOM 9028 C CA . THR B 1 459 ? -5.484 -21.078 -19.328 1 93.38 459 THR B CA 1
ATOM 9029 C C . THR B 1 459 ? -6.523 -20.203 -20.031 1 93.38 459 THR B C 1
ATOM 9031 O O . THR B 1 459 ? -6.23 -19.594 -21.062 1 93.38 459 THR B O 1
ATOM 9034 N N . GLU B 1 460 ? -7.715 -20.359 -19.625 1 95.62 460 GLU B N 1
ATOM 9035 C CA . GLU B 1 460 ? -8.812 -19.422 -19.859 1 95.62 460 GLU B CA 1
ATOM 9036 C C . GLU B 1 460 ? -9.219 -18.719 -18.562 1 95.62 460 GLU B C 1
ATOM 9038 O O . GLU B 1 460 ? -8.82 -19.141 -17.469 1 95.62 460 GLU B O 1
ATOM 9043 N N . ALA B 1 461 ? -10.031 -17.641 -18.672 1 96.5 461 ALA B N 1
ATOM 9044 C CA . ALA B 1 461 ? -10.383 -16.844 -17.5 1 96.5 461 ALA B CA 1
ATOM 9045 C C . ALA B 1 461 ? -11.836 -17.078 -17.094 1 96.5 461 ALA B C 1
ATOM 9047 O O . ALA B 1 461 ? -12.75 -16.859 -17.891 1 96.5 461 ALA B O 1
ATOM 9048 N N . ILE B 1 462 ? -12.008 -17.5 -15.914 1 97.88 462 ILE B N 1
ATOM 9049 C CA . ILE B 1 462 ? -13.336 -17.609 -15.328 1 97.88 462 ILE B CA 1
ATOM 9050 C C . ILE B 1 462 ? -13.641 -16.375 -14.492 1 97.88 462 ILE B C 1
ATOM 9052 O O . ILE B 1 462 ? -12.82 -15.961 -13.664 1 97.88 462 ILE B O 1
ATOM 9056 N N . ARG B 1 463 ? -14.742 -15.758 -14.727 1 97.94 463 ARG B N 1
ATOM 9057 C CA . ARG B 1 463 ? -15.25 -14.68 -13.883 1 97.94 463 ARG B CA 1
ATOM 9058 C C . ARG B 1 463 ? -16.406 -15.156 -13.023 1 97.94 463 ARG B C 1
ATOM 9060 O O . ARG B 1 463 ? -17.516 -15.375 -13.531 1 97.94 463 ARG B O 1
ATOM 9067 N N . SER B 1 464 ? -16.219 -15.148 -11.75 1 97.5 464 SER B N 1
ATOM 9068 C CA . SER B 1 464 ? -17.078 -15.914 -10.844 1 97.5 464 SER B CA 1
ATOM 9069 C C . SER B 1 464 ? -18.25 -15.07 -10.359 1 97.5 464 SER B C 1
ATOM 9071 O O . SER B 1 464 ? -19.219 -15.609 -9.828 1 97.5 464 SER B O 1
ATOM 9073 N N . MET B 1 465 ? -18.172 -13.781 -10.492 1 98.12 465 MET B N 1
ATOM 9074 C CA . MET B 1 465 ? -19.297 -12.953 -10.094 1 98.12 465 MET B CA 1
ATOM 9075 C C . MET B 1 465 ? -20.391 -12.961 -11.164 1 98.12 465 MET B C 1
ATOM 9077 O O . MET B 1 465 ? -20.375 -12.133 -12.078 1 98.12 465 MET B O 1
ATOM 9081 N N . THR B 1 466 ? -21.359 -13.828 -11.062 1 97.62 466 THR B N 1
ATOM 9082 C CA . THR B 1 466 ? -22.5 -13.898 -11.977 1 97.62 466 THR B CA 1
ATOM 9083 C C . THR B 1 466 ? -23.734 -13.234 -11.367 1 97.62 466 THR B C 1
ATOM 9085 O O . THR B 1 466 ? -23.75 -12.953 -10.164 1 97.62 466 THR B O 1
ATOM 9088 N N . PRO B 1 467 ? -24.703 -12.922 -12.258 1 97.44 467 PRO B N 1
ATOM 9089 C CA . PRO B 1 467 ? -25.953 -12.398 -11.695 1 97.44 467 PRO B CA 1
ATOM 9090 C C . PRO B 1 467 ? -26.562 -13.32 -10.648 1 97.44 467 PRO B C 1
ATOM 9092 O O . PRO B 1 467 ? -27.109 -12.844 -9.648 1 97.44 467 PRO B O 1
ATOM 9095 N N . GLU B 1 468 ? -26.484 -14.664 -10.836 1 98.19 468 GLU B N 1
ATOM 9096 C CA . GLU B 1 468 ? -27 -15.633 -9.875 1 98.19 468 GLU B CA 1
ATOM 9097 C C . GLU B 1 468 ? -26.234 -15.57 -8.562 1 98.19 468 GLU B C 1
ATOM 9099 O O . GLU B 1 468 ? -26.828 -15.609 -7.484 1 98.19 468 GLU B O 1
ATOM 9104 N N . THR B 1 469 ? -24.922 -15.492 -8.672 1 98.38 469 THR B N 1
ATOM 9105 C CA . THR B 1 469 ? -24.078 -15.383 -7.484 1 98.38 469 THR B CA 1
ATOM 9106 C C . THR B 1 469 ? -24.406 -14.117 -6.699 1 98.38 469 THR B C 1
ATOM 9108 O O . THR B 1 469 ? -24.531 -14.156 -5.473 1 98.38 469 THR B O 1
ATOM 9111 N N . PHE B 1 470 ? -24.547 -13 -7.383 1 98.06 470 PHE B N 1
ATOM 9112 C CA . PHE B 1 470 ? -24.844 -11.734 -6.727 1 98.06 470 PHE B CA 1
ATOM 9113 C C . PHE B 1 470 ? -26.203 -11.766 -6.059 1 98.06 470 PHE B C 1
ATOM 9115 O O . PHE B 1 470 ? -26.391 -11.219 -4.969 1 98.06 470 PHE B O 1
ATOM 9122 N N . ALA B 1 471 ? -27.188 -12.406 -6.68 1 97.44 471 ALA B N 1
ATOM 9123 C CA . ALA B 1 471 ? -28.516 -12.547 -6.09 1 97.44 471 ALA B CA 1
ATOM 9124 C C . ALA B 1 471 ? -28.469 -13.289 -4.762 1 97.44 471 ALA B C 1
ATOM 9126 O O . ALA B 1 471 ? -29.141 -12.914 -3.799 1 97.44 471 ALA B O 1
ATOM 9127 N N . PHE B 1 472 ? -27.703 -14.32 -4.691 1 97.88 472 PHE B N 1
ATOM 9128 C CA . PHE B 1 472 ? -27.516 -15.07 -3.455 1 97.88 472 PHE B CA 1
ATOM 9129 C C . PHE B 1 472 ? -26.859 -14.195 -2.389 1 97.88 472 PHE B C 1
ATOM 9131 O O . PHE B 1 472 ? -27.344 -14.117 -1.259 1 97.88 472 PHE B O 1
ATOM 9138 N N . ILE B 1 473 ? -25.766 -13.531 -2.773 1 97.5 473 ILE B N 1
ATOM 9139 C CA . ILE B 1 473 ? -24.953 -12.75 -1.84 1 97.5 473 ILE B CA 1
ATOM 9140 C C . ILE B 1 473 ? -25.781 -11.617 -1.251 1 97.5 473 ILE B C 1
ATOM 9142 O O . ILE B 1 473 ? -25.75 -11.383 -0.041 1 97.5 473 ILE B O 1
ATOM 9146 N N . GLU B 1 474 ? -26.516 -10.93 -2.08 1 94.38 474 GLU B N 1
ATOM 9147 C CA . GLU B 1 474 ? -27.344 -9.812 -1.623 1 94.38 474 GLU B CA 1
ATOM 9148 C C . GLU B 1 474 ? -28.375 -10.273 -0.602 1 94.38 474 GLU B C 1
ATOM 9150 O O . GLU B 1 474 ? -28.578 -9.617 0.422 1 94.38 474 GLU B O 1
ATOM 9155 N N . LYS B 1 475 ? -29.016 -11.398 -0.871 1 94.88 475 LYS B N 1
ATOM 9156 C CA . LYS B 1 475 ? -30.047 -11.906 0.018 1 94.88 475 LYS B CA 1
ATOM 9157 C C . LYS B 1 475 ? -29.438 -12.484 1.296 1 94.88 475 LYS B C 1
ATOM 9159 O O . LYS B 1 475 ? -29.969 -12.273 2.389 1 94.88 475 LYS B O 1
ATOM 9164 N N . PHE B 1 476 ? -28.422 -13.195 1.15 1 95.06 476 PHE B N 1
ATOM 9165 C CA . PHE B 1 476 ? -27.781 -13.844 2.283 1 95.06 476 PHE B CA 1
ATOM 9166 C C . PHE B 1 476 ? -27.188 -12.805 3.229 1 95.06 476 PHE B C 1
ATOM 9168 O O . PHE B 1 476 ? -27.422 -12.844 4.438 1 95.06 476 PHE B O 1
ATOM 9175 N N . CYS B 1 477 ? -26.422 -11.859 2.684 1 89.44 477 CYS B N 1
ATOM 9176 C CA . CYS B 1 477 ? -25.734 -10.852 3.496 1 89.44 477 CYS B CA 1
ATOM 9177 C C . CYS B 1 477 ? -26.734 -9.82 4.016 1 89.44 477 CYS B C 1
ATOM 9179 O O . CYS B 1 477 ? -26.531 -9.25 5.09 1 89.44 477 CYS B O 1
ATOM 9181 N N . GLY B 1 478 ? -27.781 -9.562 3.264 1 86.31 478 GLY B N 1
ATOM 9182 C CA . GLY B 1 478 ? -28.812 -8.633 3.697 1 86.31 478 GLY B CA 1
ATOM 9183 C C . GLY B 1 478 ? -29.781 -9.242 4.695 1 86.31 478 GLY B C 1
ATOM 9184 O O . GLY B 1 478 ? -30.578 -8.531 5.316 1 86.31 478 GLY B O 1
ATOM 9185 N N . GLN B 1 479 ? -29.656 -10.516 4.891 1 86.5 479 GLN B N 1
ATOM 9186 C CA . GLN B 1 479 ? -30.531 -11.266 5.785 1 86.5 479 GLN B CA 1
ATOM 9187 C C . GLN B 1 479 ? -31.984 -11.055 5.426 1 86.5 479 GLN B C 1
ATOM 9189 O O . GLN B 1 479 ? -32.812 -10.758 6.297 1 86.5 479 GLN B O 1
ATOM 9194 N N . THR B 1 480 ? -32.188 -11.094 4.172 1 90.19 480 THR B N 1
ATOM 9195 C CA . THR B 1 480 ? -33.562 -11.008 3.678 1 90.19 480 THR B CA 1
ATOM 9196 C C . THR B 1 480 ? -34 -12.32 3.039 1 90.19 480 THR B C 1
ATOM 9198 O O . THR B 1 480 ? -33.156 -13.062 2.506 1 90.19 480 THR B O 1
ATOM 9201 N N . GLY B 1 481 ? -35.25 -12.68 3.184 1 90.81 481 GLY B N 1
ATOM 9202 C CA . GLY B 1 481 ? -35.75 -13.938 2.664 1 90.81 481 GLY B CA 1
ATOM 9203 C C . GLY B 1 481 ? -35.656 -15.078 3.664 1 90.81 481 GLY B C 1
ATOM 9204 O O . GLY B 1 481 ? -35.219 -14.875 4.801 1 90.81 481 GLY B O 1
ATOM 9205 N N . THR B 1 482 ? -36.094 -16.25 3.221 1 92.94 482 THR B N 1
ATOM 9206 C CA . THR B 1 482 ? -36.062 -17.438 4.082 1 92.94 482 THR B CA 1
ATOM 9207 C C . THR B 1 482 ? -34.75 -18.203 3.91 1 92.94 482 THR B C 1
ATOM 9209 O O . THR B 1 482 ? -34.062 -18.031 2.914 1 92.94 482 THR B O 1
ATOM 9212 N N . GLU B 1 483 ? -34.5 -19.031 4.812 1 93.31 483 GLU B N 1
ATOM 9213 C CA . GLU B 1 483 ? -33.312 -19.906 4.738 1 93.31 483 GLU B CA 1
ATOM 9214 C C . GLU B 1 483 ? -33.375 -20.812 3.521 1 93.31 483 GLU B C 1
ATOM 9216 O O . GLU B 1 483 ? -32.375 -21.078 2.881 1 93.31 483 GLU B O 1
ATOM 9221 N N . LEU B 1 484 ? -34.531 -21.25 3.225 1 93.38 484 LEU B N 1
ATOM 9222 C CA . LEU B 1 484 ? -34.719 -22.109 2.059 1 93.38 484 LEU B CA 1
ATOM 9223 C C . LEU B 1 484 ? -34.406 -21.344 0.772 1 93.38 484 LEU B C 1
ATOM 9225 O O . LEU B 1 484 ? -33.875 -21.906 -0.178 1 93.38 484 LEU B O 1
ATOM 9229 N N . GLU B 1 485 ? -34.844 -20.109 0.757 1 95.31 485 GLU B N 1
ATOM 9230 C CA . GLU B 1 485 ? -34.531 -19.266 -0.392 1 95.31 485 GLU B CA 1
ATOM 9231 C C . GLU B 1 485 ? -33.031 -19.062 -0.552 1 95.31 485 GLU B C 1
ATOM 9233 O O . GLU B 1 485 ? -32.531 -19.062 -1.672 1 95.31 485 GLU B O 1
ATOM 9238 N N . HIS B 1 486 ? -32.375 -18.922 0.563 1 96.31 486 HIS B N 1
ATOM 9239 C CA . HIS B 1 486 ? -30.938 -18.781 0.531 1 96.31 486 HIS B CA 1
ATOM 9240 C C . HIS B 1 486 ? -30.281 -20.016 -0.085 1 96.31 486 HIS B C 1
ATOM 9242 O O . HIS B 1 486 ? -29.375 -19.891 -0.918 1 96.31 486 HIS B O 1
ATOM 9248 N N . LEU B 1 487 ? -30.734 -21.141 0.274 1 95.25 487 LEU B N 1
ATOM 9249 C CA . LEU B 1 487 ? -30.172 -22.391 -0.218 1 95.25 487 LEU B CA 1
ATOM 9250 C C . LEU B 1 487 ? -30.406 -22.547 -1.714 1 95.25 487 LEU B C 1
ATOM 9252 O O . LEU B 1 487 ? -29.531 -22.984 -2.451 1 95.25 487 LEU B O 1
ATOM 9256 N N . THR B 1 488 ? -31.609 -22.188 -2.113 1 95.56 488 THR B N 1
ATOM 9257 C CA . THR B 1 488 ? -31.938 -22.281 -3.531 1 95.56 488 THR B CA 1
ATOM 9258 C C . THR B 1 488 ? -31.047 -21.359 -4.352 1 95.56 488 THR B C 1
ATOM 9260 O O . THR B 1 488 ? -30.547 -21.75 -5.406 1 95.56 488 THR B O 1
ATOM 9263 N N . LEU B 1 489 ? -30.875 -20.172 -3.838 1 97.38 489 LEU B N 1
ATOM 9264 C CA . LEU B 1 489 ? -30.047 -19.203 -4.535 1 97.38 489 LEU B CA 1
ATOM 9265 C C . LEU B 1 489 ? -28.578 -19.625 -4.547 1 97.38 489 LEU B C 1
ATOM 9267 O O . LEU B 1 489 ? -27.859 -19.375 -5.52 1 97.38 489 LEU B O 1
ATOM 9271 N N . LEU B 1 490 ? -28.156 -20.25 -3.473 1 97.31 490 LEU B N 1
ATOM 9272 C CA . LEU B 1 490 ? -26.781 -20.766 -3.424 1 97.31 490 LEU B CA 1
ATOM 9273 C C . LEU B 1 490 ? -26.562 -21.828 -4.5 1 97.31 490 LEU B C 1
ATOM 9275 O O . LEU B 1 490 ? -25.531 -21.812 -5.184 1 97.31 490 LEU B O 1
ATOM 9279 N N . ARG B 1 491 ? -27.469 -22.688 -4.66 1 96.38 491 ARG B N 1
ATOM 9280 C CA . ARG B 1 491 ? -27.375 -23.734 -5.672 1 96.38 491 ARG B CA 1
ATOM 9281 C C . ARG B 1 491 ? -27.359 -23.141 -7.078 1 96.38 491 ARG B C 1
ATOM 9283 O O . ARG B 1 491 ? -26.656 -23.641 -7.965 1 96.38 491 ARG B O 1
ATOM 9290 N N . LYS B 1 492 ? -28.156 -22.125 -7.246 1 97.5 492 LYS B N 1
ATOM 9291 C CA . LYS B 1 492 ? -28.156 -21.438 -8.531 1 97.5 492 LYS B CA 1
ATOM 9292 C C . LYS B 1 492 ? -26.812 -20.766 -8.805 1 97.5 492 LYS B C 1
ATOM 9294 O O . LYS B 1 492 ? -26.328 -20.781 -9.938 1 97.5 492 LYS B O 1
ATOM 9299 N N . ALA B 1 493 ? -26.281 -20.172 -7.797 1 98.12 493 ALA B N 1
ATOM 9300 C CA . ALA B 1 493 ? -24.984 -19.531 -7.906 1 98.12 493 ALA B CA 1
ATOM 9301 C C . ALA B 1 493 ? -23.906 -20.531 -8.289 1 98.12 493 ALA B C 1
ATOM 9303 O O . ALA B 1 493 ? -23.109 -20.297 -9.203 1 98.12 493 ALA B O 1
ATOM 9304 N N . THR B 1 494 ? -23.859 -21.656 -7.633 1 97.62 494 THR B N 1
ATOM 9305 C CA . THR B 1 494 ? -22.844 -22.672 -7.895 1 97.62 494 THR B CA 1
ATOM 9306 C C . THR B 1 494 ? -23.047 -23.281 -9.281 1 97.62 494 THR B C 1
ATOM 9308 O O . THR B 1 494 ? -22.062 -23.578 -9.969 1 97.62 494 THR B O 1
ATOM 9311 N N . ALA B 1 495 ? -24.266 -23.422 -9.656 1 97.38 495 ALA B N 1
ATOM 9312 C CA . ALA B 1 495 ? -24.562 -23.969 -10.977 1 97.38 495 ALA B CA 1
ATOM 9313 C C . ALA B 1 495 ? -24.078 -23.016 -12.078 1 97.38 495 ALA B C 1
ATOM 9315 O O . ALA B 1 495 ? -23.547 -23.453 -13.094 1 97.38 495 ALA B O 1
ATOM 9316 N N . SER B 1 496 ? -24.359 -21.812 -11.852 1 97.88 496 SER B N 1
ATOM 9317 C CA . SER B 1 496 ? -23.922 -20.828 -12.828 1 97.88 496 SER B CA 1
ATOM 9318 C C . SER B 1 496 ? -22.406 -20.828 -12.969 1 97.88 496 SER B C 1
ATOM 9320 O O . SER B 1 496 ? -21.875 -20.734 -14.086 1 97.88 496 SER B O 1
ATOM 9322 N N . HIS B 1 497 ? -21.688 -20.922 -11.898 1 97.81 497 HIS B N 1
ATOM 9323 C CA . HIS B 1 497 ? -20.234 -20.984 -11.93 1 97.81 497 HIS B CA 1
ATOM 9324 C C . HIS B 1 497 ? -19.766 -22.219 -12.695 1 97.81 497 HIS B C 1
ATOM 9326 O O . HIS B 1 497 ? -18.844 -22.125 -13.523 1 97.81 497 HIS B O 1
ATOM 9332 N N . SER B 1 498 ? -20.359 -23.312 -12.461 1 97 498 SER B N 1
ATOM 9333 C CA . SER B 1 498 ? -19.984 -24.562 -13.109 1 97 498 SER B CA 1
ATOM 9334 C C . SER B 1 498 ? -20.188 -24.484 -14.617 1 97 498 SER B C 1
ATOM 9336 O O . SER B 1 498 ? -19.406 -25.047 -15.391 1 97 498 SER B O 1
ATOM 9338 N N . GLN B 1 499 ? -21.188 -23.797 -14.969 1 97.25 499 GLN B N 1
ATOM 9339 C CA . GLN B 1 499 ? -21.453 -23.625 -16.391 1 97.25 499 GLN B CA 1
ATOM 9340 C C . GLN B 1 499 ? -20.344 -22.812 -17.047 1 97.25 499 GLN B C 1
ATOM 9342 O O . GLN B 1 499 ? -19.922 -23.109 -18.172 1 97.25 499 GLN B O 1
ATOM 9347 N N . ILE B 1 500 ? -19.891 -21.812 -16.422 1 97.88 500 ILE B N 1
ATOM 9348 C CA . ILE B 1 500 ? -18.828 -20.969 -16.953 1 97.88 500 ILE B CA 1
ATOM 9349 C C . ILE B 1 500 ? -17.531 -21.766 -17.016 1 97.88 500 ILE B C 1
ATOM 9351 O O . ILE B 1 500 ? -16.781 -21.656 -17.984 1 97.88 500 ILE B O 1
ATOM 9355 N N . VAL B 1 501 ? -17.281 -22.562 -15.984 1 97.06 501 VAL B N 1
ATOM 9356 C CA . VAL B 1 501 ? -16.078 -23.391 -15.953 1 97.06 501 VAL B CA 1
ATOM 9357 C C . VAL B 1 501 ? -16.062 -24.312 -17.172 1 97.06 501 VAL B C 1
ATOM 9359 O O . VAL B 1 501 ? -15.047 -24.438 -17.844 1 97.06 501 VAL B O 1
ATOM 9362 N N . LYS B 1 502 ? -17.188 -24.922 -17.406 1 96.31 502 LYS B N 1
ATOM 9363 C CA . LYS B 1 502 ? -17.297 -25.844 -18.531 1 96.31 502 LYS B CA 1
ATOM 9364 C C . LYS B 1 502 ? -17.062 -25.125 -19.859 1 96.31 502 LYS B C 1
ATOM 9366 O O . LYS B 1 502 ? -16.344 -25.625 -20.734 1 96.31 502 LYS B O 1
ATOM 9371 N N . ARG B 1 503 ? -17.594 -24.031 -19.953 1 97.12 503 ARG B N 1
ATOM 9372 C CA . ARG B 1 503 ? -17.438 -23.234 -21.172 1 97.12 503 ARG B CA 1
ATOM 9373 C C . ARG B 1 503 ? -15.984 -22.828 -21.375 1 97.12 503 ARG B C 1
ATOM 9375 O O . ARG B 1 503 ? -15.438 -22.984 -22.469 1 97.12 503 ARG B O 1
ATOM 9382 N N . CYS B 1 504 ? -15.367 -22.359 -20.375 1 97.38 504 CYS B N 1
ATOM 9383 C CA . CYS B 1 504 ? -13.984 -21.891 -20.438 1 97.38 504 CYS B CA 1
ATOM 9384 C C . CYS B 1 504 ? -13.031 -23.062 -20.688 1 97.38 504 CYS B C 1
ATOM 9386 O O . CYS B 1 504 ? -12.102 -22.938 -21.5 1 97.38 504 CYS B O 1
ATOM 9388 N N . ALA B 1 505 ? -13.273 -24.125 -20 1 95.06 505 ALA B N 1
ATOM 9389 C CA . ALA B 1 505 ? -12.453 -25.312 -20.219 1 95.06 505 ALA B CA 1
ATOM 9390 C C . ALA B 1 505 ? -12.562 -25.812 -21.656 1 95.06 505 ALA B C 1
ATOM 9392 O O . ALA B 1 505 ? -11.633 -26.422 -22.172 1 95.06 505 ALA B O 1
ATOM 9393 N N . GLY B 1 506 ? -13.68 -25.484 -22.281 1 95.62 506 GLY B N 1
ATOM 9394 C CA . GLY B 1 506 ? -13.914 -25.859 -23.672 1 95.62 506 GLY B CA 1
ATOM 9395 C C . GLY B 1 506 ? -13.359 -24.859 -24.672 1 95.62 506 GLY B C 1
ATOM 9396 O O . GLY B 1 506 ? -13.547 -25.016 -25.875 1 95.62 506 GLY B O 1
ATOM 9397 N N . GLY B 1 507 ? -12.688 -23.891 -24.172 1 96.19 507 GLY B N 1
ATOM 9398 C CA . GLY B 1 507 ? -12.055 -22.922 -25.047 1 96.19 507 GLY B CA 1
ATOM 9399 C C . GLY B 1 507 ? -13.016 -21.844 -25.531 1 96.19 507 GLY B C 1
ATOM 9400 O O . GLY B 1 507 ? -12.742 -21.156 -26.516 1 96.19 507 GLY B O 1
ATOM 9401 N N . GLN B 1 508 ? -14.102 -21.766 -24.844 1 96.94 508 GLN B N 1
ATOM 9402 C CA . GLN B 1 508 ? -15.133 -20.812 -25.266 1 96.94 508 GLN B CA 1
ATOM 9403 C C . GLN B 1 508 ? -15.266 -19.672 -24.266 1 96.94 508 GLN B C 1
ATOM 9405 O O . GLN B 1 508 ? -16.375 -19.203 -23.984 1 96.94 508 GLN B O 1
ATOM 9410 N N . GLY B 1 509 ? -14.172 -19.328 -23.672 1 96.25 509 GLY B N 1
ATOM 9411 C CA . GLY B 1 509 ? -14.172 -18.203 -22.75 1 96.25 509 GLY B CA 1
ATOM 9412 C C . GLY B 1 509 ? -14.227 -16.859 -23.438 1 96.25 509 GLY B C 1
ATOM 9413 O O . GLY B 1 509 ? -14.188 -16.781 -24.672 1 96.25 509 GLY B O 1
ATOM 9414 N N . VAL B 1 510 ? -14.273 -15.789 -22.672 1 96.88 510 VAL B N 1
ATOM 9415 C CA . VAL B 1 510 ? -14.508 -14.445 -23.172 1 96.88 510 VAL B CA 1
ATOM 9416 C C . VAL B 1 510 ? -13.18 -13.703 -23.312 1 96.88 510 VAL B C 1
ATOM 9418 O O . VAL B 1 510 ? -12.891 -13.141 -24.375 1 96.88 510 VAL B O 1
ATOM 9421 N N . GLU B 1 511 ? -12.375 -13.766 -22.375 1 95.31 511 GLU B N 1
ATOM 9422 C CA . GLU B 1 511 ? -11.258 -12.844 -22.219 1 95.31 511 GLU B CA 1
ATOM 9423 C C . GLU B 1 511 ? -10.141 -13.156 -23.203 1 95.31 511 GLU B C 1
ATOM 9425 O O . GLU B 1 511 ? -9.555 -12.25 -23.797 1 95.31 511 GLU B O 1
ATOM 9430 N N . ARG B 1 512 ? -9.789 -14.43 -23.375 1 96.5 512 ARG B N 1
ATOM 9431 C CA . ARG B 1 512 ? -8.703 -14.766 -24.281 1 96.5 512 ARG B CA 1
ATOM 9432 C C . ARG B 1 512 ? -9.062 -14.398 -25.719 1 96.5 512 ARG B C 1
ATOM 9434 O O . ARG B 1 512 ? -8.203 -13.938 -26.484 1 96.5 512 ARG B O 1
ATOM 9441 N N . HIS B 1 513 ? -10.297 -14.648 -26.047 1 97.88 513 HIS B N 1
ATOM 9442 C CA . HIS B 1 513 ? -10.773 -14.281 -27.375 1 97.88 513 HIS B CA 1
ATOM 9443 C C . HIS B 1 513 ? -10.68 -12.773 -27.594 1 97.88 513 HIS B C 1
ATOM 9445 O O . HIS B 1 513 ? -10.086 -12.32 -28.578 1 97.88 513 HIS B O 1
ATOM 9451 N N . LEU B 1 514 ? -11.219 -12.008 -26.688 1 97.81 514 LEU B N 1
ATOM 9452 C CA . LEU B 1 514 ? -11.211 -10.547 -26.797 1 97.81 514 LEU B CA 1
ATOM 9453 C C . LEU B 1 514 ? -9.781 -10.008 -26.781 1 97.81 514 LEU B C 1
ATOM 9455 O O . LEU B 1 514 ? -9.469 -9.062 -27.516 1 97.81 514 LEU B O 1
ATOM 9459 N N . PHE B 1 515 ? -9 -10.586 -26 1 96.88 515 PHE B N 1
ATOM 9460 C CA . PHE B 1 515 ? -7.602 -10.172 -25.953 1 96.88 515 PHE B CA 1
ATOM 9461 C C . PHE B 1 515 ? -6.918 -10.398 -27.297 1 96.88 515 PHE B C 1
ATOM 9463 O O . PHE B 1 515 ? -6.188 -9.531 -27.781 1 96.88 515 PHE B O 1
ATOM 9470 N N . ALA B 1 516 ? -7.145 -11.547 -27.844 1 97.81 516 ALA B N 1
ATOM 9471 C CA . ALA B 1 516 ? -6.559 -11.852 -29.156 1 97.81 516 ALA B CA 1
ATOM 9472 C C . ALA B 1 516 ? -7.016 -10.844 -30.203 1 97.81 516 ALA B C 1
ATOM 9474 O O . ALA B 1 516 ? -6.223 -10.398 -31.031 1 97.81 516 ALA B O 1
ATOM 9475 N N . LEU B 1 517 ? -8.273 -10.531 -30.188 1 98.19 517 LEU B N 1
ATOM 9476 C CA . LEU B 1 517 ? -8.789 -9.547 -31.141 1 98.19 517 LEU B CA 1
ATOM 9477 C C . LEU B 1 517 ? -8.102 -8.203 -30.953 1 98.19 517 LEU B C 1
ATOM 9479 O O . LEU B 1 517 ? -7.773 -7.523 -31.922 1 98.19 517 LEU B O 1
ATOM 9483 N N . GLN B 1 518 ? -7.953 -7.793 -29.719 1 97.38 518 GLN B N 1
ATOM 9484 C CA . GLN B 1 518 ? -7.262 -6.543 -29.406 1 97.38 518 GLN B CA 1
ATOM 9485 C C . GLN B 1 518 ? -5.836 -6.555 -29.953 1 97.38 518 GLN B C 1
ATOM 9487 O O . GLN B 1 518 ? -5.371 -5.559 -30.5 1 97.38 518 GLN B O 1
ATOM 9492 N N . GLN B 1 519 ? -5.141 -7.703 -29.766 1 96.81 519 GLN B N 1
ATOM 9493 C CA . GLN B 1 519 ? -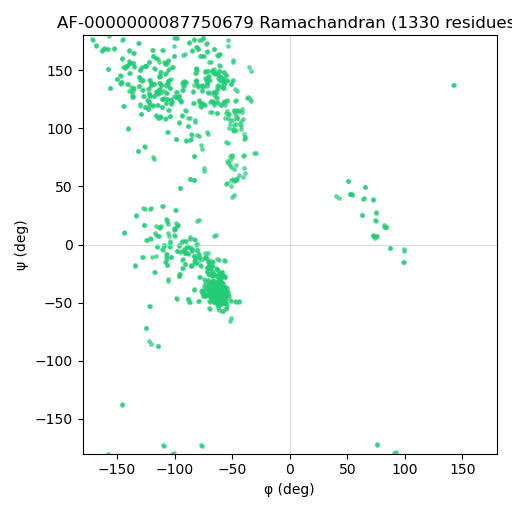3.768 -7.84 -30.234 1 96.81 519 GLN B CA 1
ATOM 9494 C C . GLN B 1 519 ? -3.703 -7.812 -31.766 1 96.81 519 GLN B C 1
ATOM 9496 O O . GLN B 1 519 ? -2.744 -7.293 -32.344 1 96.81 519 GLN B O 1
ATOM 9501 N N . ILE B 1 520 ? -4.664 -8.422 -32.406 1 97.44 520 ILE B N 1
ATOM 9502 C CA . ILE B 1 520 ? -4.738 -8.43 -33.875 1 97.44 520 ILE B CA 1
ATOM 9503 C C . ILE B 1 520 ? -4.859 -7.004 -34.375 1 97.44 520 ILE B C 1
ATOM 9505 O O . ILE B 1 520 ? -4.203 -6.633 -35.375 1 97.44 520 ILE B O 1
ATOM 9509 N N . ALA B 1 521 ? -5.727 -6.188 -33.75 1 97.44 521 ALA B N 1
ATOM 9510 C CA . ALA B 1 521 ? -5.852 -4.781 -34.125 1 97.44 521 ALA B CA 1
ATOM 9511 C C . ALA B 1 521 ? -4.512 -4.062 -34.031 1 97.44 521 ALA B C 1
ATOM 9513 O O . ALA B 1 521 ? -4.113 -3.34 -34.938 1 97.44 521 ALA B O 1
ATOM 9514 N N . ALA B 1 522 ? -3.834 -4.246 -32.938 1 95.25 522 ALA B N 1
ATOM 9515 C CA . ALA B 1 522 ? -2.547 -3.604 -32.688 1 95.25 522 ALA B CA 1
ATOM 9516 C C . ALA B 1 522 ? -1.502 -4.062 -33.719 1 95.25 522 ALA B C 1
ATOM 9518 O O . ALA B 1 522 ? -0.749 -3.246 -34.25 1 95.25 522 ALA B O 1
ATOM 9519 N N . SER B 1 523 ? -1.411 -5.371 -33.969 1 94.62 523 SER B N 1
ATOM 9520 C CA . SER B 1 523 ? -0.394 -5.941 -34.844 1 94.62 523 SER B CA 1
ATOM 9521 C C . SER B 1 523 ? -0.591 -5.488 -36.312 1 94.62 523 SER B C 1
ATOM 9523 O O . SER B 1 523 ? 0.364 -5.445 -37.094 1 94.62 523 SER B O 1
ATOM 9525 N N . HIS B 1 524 ? -1.788 -5.156 -36.625 1 95.75 524 HIS B N 1
ATOM 9526 C CA . HIS B 1 524 ? -2.084 -4.707 -37.969 1 95.75 524 HIS B CA 1
ATOM 9527 C C . HIS B 1 524 ? -2.072 -3.188 -38.062 1 95.75 524 HIS B C 1
ATOM 9529 O O . HIS B 1 524 ? -2.441 -2.621 -39.094 1 95.75 524 HIS B O 1
ATOM 9535 N N . GLY B 1 525 ? -1.814 -2.479 -36.938 1 95.12 525 GLY B N 1
ATOM 9536 C CA . GLY B 1 525 ? -1.734 -1.025 -36.938 1 95.12 525 GLY B CA 1
ATOM 9537 C C . GLY B 1 525 ? -3.09 -0.352 -37.062 1 95.12 525 GLY B C 1
ATOM 9538 O O . GLY B 1 525 ? -3.191 0.778 -37.531 1 95.12 525 GLY B O 1
ATOM 9539 N N . LEU B 1 526 ? -4.098 -1.093 -36.719 1 95.69 526 LEU B N 1
ATOM 9540 C CA . LEU B 1 526 ? -5.441 -0.522 -36.75 1 95.69 526 LEU B CA 1
ATOM 9541 C C . LEU B 1 526 ? -5.719 0.277 -35.469 1 95.69 526 LEU B C 1
ATOM 9543 O O . LEU B 1 526 ? -5.195 -0.046 -34.406 1 95.69 526 LEU B O 1
ATOM 9547 N N . PRO B 1 527 ? -6.531 1.34 -35.625 1 94.62 527 PRO B N 1
ATOM 9548 C CA . PRO B 1 527 ? -6.914 2.043 -34.406 1 94.62 527 PRO B CA 1
ATOM 9549 C C . PRO B 1 527 ? -7.629 1.138 -33.406 1 94.62 527 PRO B C 1
ATOM 9551 O O . PRO B 1 527 ? -8.438 0.292 -33.781 1 94.62 527 PRO B O 1
ATOM 9554 N N . GLU B 1 528 ? -7.363 1.349 -32.188 1 94.81 528 GLU B N 1
ATOM 9555 C CA . GLU B 1 528 ? -8.023 0.542 -31.172 1 94.81 528 GLU B CA 1
ATOM 9556 C C . GLU B 1 528 ? -9.523 0.835 -31.125 1 94.81 528 GLU B C 1
ATOM 9558 O O . GLU B 1 528 ? -9.93 1.984 -30.938 1 94.81 528 GLU B O 1
ATOM 9563 N N . PRO B 1 529 ? -10.289 -0.142 -31.281 1 95.62 529 PRO B N 1
ATOM 9564 C CA . PRO B 1 529 ? -11.742 0.067 -31.219 1 95.62 529 PRO B CA 1
ATOM 9565 C C . PRO B 1 529 ? -12.18 0.674 -29.891 1 95.62 529 PRO B C 1
ATOM 9567 O O . PRO B 1 529 ? -11.609 0.361 -28.844 1 95.62 529 PRO B O 1
ATOM 9570 N N . ALA B 1 530 ? -13.25 1.475 -29.891 1 95.38 530 ALA B N 1
ATOM 9571 C CA . ALA B 1 530 ? -13.82 2.117 -28.703 1 95.38 530 ALA B CA 1
ATOM 9572 C C . ALA B 1 530 ? -14.234 1.081 -27.672 1 95.38 530 ALA B C 1
ATOM 9574 O O . ALA B 1 530 ? -14.203 1.349 -26.469 1 95.38 530 ALA B O 1
ATOM 9575 N N . PHE B 1 531 ? -14.539 -0.105 -28.156 1 96.56 531 PHE B N 1
ATOM 9576 C CA . PHE B 1 531 ? -14.93 -1.228 -27.312 1 96.56 531 PHE B CA 1
ATOM 9577 C C . PHE B 1 531 ? -13.891 -1.481 -26.234 1 96.56 531 PHE B C 1
ATOM 9579 O O . PHE B 1 531 ? -14.234 -1.674 -25.062 1 96.56 531 PHE B O 1
ATOM 9586 N N . PHE B 1 532 ? -12.68 -1.396 -26.547 1 97 532 PHE B N 1
ATOM 9587 C CA . PHE B 1 532 ? -11.602 -1.752 -25.625 1 97 532 PHE B CA 1
ATOM 9588 C C . PHE B 1 532 ? -11.258 -0.581 -24.719 1 97 532 PHE B C 1
ATOM 9590 O O . PHE B 1 532 ? -10.461 -0.724 -23.781 1 97 532 PHE B O 1
ATOM 9597 N N . LYS B 1 533 ? -11.867 0.566 -24.906 1 94.44 533 LYS B N 1
ATOM 9598 C CA . LYS B 1 533 ? -11.648 1.744 -24.062 1 94.44 533 LYS B CA 1
ATOM 9599 C C . LYS B 1 533 ? -12.805 1.947 -23.094 1 94.44 533 LYS B C 1
ATOM 9601 O O . LYS B 1 533 ? -12.703 2.746 -22.156 1 94.44 533 LYS B O 1
ATOM 9606 N N . ASP B 1 534 ? -13.82 1.183 -23.375 1 94.19 534 ASP B N 1
ATOM 9607 C CA . ASP B 1 534 ? -14.992 1.262 -22.516 1 94.19 534 ASP B CA 1
ATOM 9608 C C . ASP B 1 534 ? -14.656 0.85 -21.078 1 94.19 534 ASP B C 1
ATOM 9610 O O . ASP B 1 534 ? -13.797 -0.01 -20.859 1 94.19 534 ASP B O 1
ATOM 9614 N N . SER B 1 535 ? -15.328 1.503 -20.062 1 94.12 535 SER B N 1
ATOM 9615 C CA . SER B 1 535 ? -15.078 1.244 -18.656 1 94.12 535 SER B CA 1
ATOM 9616 C C . SER B 1 535 ? -15.344 -0.216 -18.297 1 94.12 535 SER B C 1
ATOM 9618 O O . SER B 1 535 ? -14.703 -0.771 -17.406 1 94.12 535 SER B O 1
ATOM 9620 N N . ALA B 1 536 ? -16.234 -0.797 -19.031 1 95.81 536 ALA B N 1
ATOM 9621 C CA . ALA B 1 536 ? -16.578 -2.193 -18.766 1 95.81 536 ALA B CA 1
ATOM 9622 C C . ALA B 1 536 ? -15.383 -3.107 -19.031 1 95.81 536 ALA B C 1
ATOM 9624 O O . ALA B 1 536 ? -15.133 -4.051 -18.266 1 95.81 536 ALA B O 1
ATOM 9625 N N . TYR B 1 537 ? -14.695 -2.873 -20.109 1 96.25 537 TYR B N 1
ATOM 9626 C CA . TYR B 1 537 ? -13.531 -3.693 -20.438 1 96.25 537 TYR B CA 1
ATOM 9627 C C . TYR B 1 537 ? -12.43 -3.531 -19.406 1 96.25 537 TYR B C 1
ATOM 9629 O O . TYR B 1 537 ? -11.758 -4.504 -19.047 1 96.25 537 TYR B O 1
ATOM 9637 N N . LYS B 1 538 ? -12.312 -2.373 -18.906 1 93.88 538 LYS B N 1
ATOM 9638 C CA . LYS B 1 538 ? -11.344 -2.119 -17.844 1 93.88 538 LYS B CA 1
ATOM 9639 C C . LYS B 1 538 ? -11.734 -2.855 -16.562 1 93.88 538 LYS B C 1
ATOM 9641 O O . LYS B 1 538 ? -10.875 -3.428 -15.883 1 93.88 538 LYS B O 1
ATOM 9646 N N . THR B 1 539 ? -12.961 -2.777 -16.266 1 93.81 539 THR B N 1
ATOM 9647 C CA . THR B 1 539 ? -13.461 -3.443 -15.062 1 93.81 539 THR B CA 1
ATOM 9648 C C . THR B 1 539 ? -13.266 -4.953 -15.164 1 93.81 539 THR B C 1
ATOM 9650 O O . THR B 1 539 ? -12.891 -5.598 -14.18 1 93.81 539 THR B O 1
ATOM 9653 N N . LEU B 1 540 ? -13.484 -5.453 -16.297 1 93 540 LEU B N 1
ATOM 9654 C CA . LEU B 1 540 ? -13.297 -6.883 -16.516 1 93 540 LEU B CA 1
ATOM 9655 C C . LEU B 1 540 ? -11.844 -7.285 -16.312 1 93 540 LEU B C 1
ATOM 9657 O O . LEU B 1 540 ? -11.555 -8.367 -15.805 1 93 540 LEU B O 1
ATOM 9661 N N . GLY B 1 541 ? -10.977 -6.43 -16.688 1 90.69 541 GLY B N 1
ATOM 9662 C CA . GLY B 1 541 ? -9.555 -6.719 -16.609 1 90.69 541 GLY B CA 1
ATOM 9663 C C . GLY B 1 541 ? -8.992 -6.512 -15.211 1 90.69 541 GLY B C 1
ATOM 9664 O O . GLY B 1 541 ? -7.836 -6.852 -14.953 1 90.69 541 GLY B O 1
ATOM 9665 N N . ARG B 1 542 ? -9.727 -6.043 -14.289 1 93.44 542 ARG B N 1
ATOM 9666 C CA . ARG B 1 542 ? -9.25 -5.75 -12.945 1 93.44 542 ARG B CA 1
ATOM 9667 C C . ARG B 1 542 ? -9.758 -6.785 -11.945 1 93.44 542 ARG B C 1
ATOM 9669 O O . ARG B 1 542 ? -10.828 -6.629 -11.367 1 93.44 542 ARG B O 1
ATOM 9676 N N . SER B 1 543 ? -8.953 -7.723 -11.672 1 96.38 543 SER B N 1
ATOM 9677 C CA . SER B 1 543 ? -9.305 -8.812 -10.758 1 96.38 543 SER B CA 1
ATOM 9678 C C . SER B 1 543 ? -9.031 -8.422 -9.312 1 96.38 543 SER B C 1
ATOM 9680 O O . SER B 1 543 ? -7.949 -8.688 -8.781 1 96.38 543 SER B O 1
ATOM 9682 N N . ILE B 1 544 ? -10.062 -7.934 -8.648 1 97.94 544 ILE B N 1
ATOM 9683 C CA . ILE B 1 544 ? -9.922 -7.551 -7.246 1 97.94 544 ILE B CA 1
ATOM 9684 C C . ILE B 1 544 ? -9.633 -8.789 -6.398 1 97.94 544 ILE B C 1
ATOM 9686 O O . ILE B 1 544 ? -8.82 -8.734 -5.473 1 97.94 544 ILE B O 1
ATOM 9690 N N . ILE B 1 545 ? -10.344 -9.867 -6.742 1 98.44 545 ILE B N 1
ATOM 9691 C CA . ILE B 1 545 ? -10.039 -11.164 -6.152 1 98.44 545 ILE B CA 1
ATOM 9692 C C . ILE B 1 545 ? -9.484 -12.102 -7.223 1 98.44 545 ILE B C 1
ATOM 9694 O O . ILE B 1 545 ? -10.188 -12.461 -8.164 1 98.44 545 ILE B O 1
ATOM 9698 N N . SER B 1 546 ? -8.273 -12.398 -7.133 1 97.94 546 SER B N 1
ATOM 9699 C CA . SER B 1 546 ? -7.648 -13.383 -8 1 97.94 546 SER B CA 1
ATOM 9700 C C . SER B 1 546 ? -7.438 -14.711 -7.277 1 97.94 546 SER B C 1
ATOM 9702 O O . SER B 1 546 ? -6.781 -14.758 -6.234 1 97.94 546 SER B O 1
ATOM 9704 N N . THR B 1 547 ? -7.996 -15.742 -7.805 1 97.81 547 THR B N 1
ATOM 9705 C CA . THR B 1 547 ? -7.938 -17.016 -7.094 1 97.81 547 THR B CA 1
ATOM 9706 C C . THR B 1 547 ? -7.359 -18.109 -7.992 1 97.81 547 THR B C 1
ATOM 9708 O O . THR B 1 547 ? -7.406 -18 -9.219 1 97.81 547 THR B O 1
ATOM 9711 N N . SER B 1 548 ? -6.773 -19.094 -7.395 1 96.38 548 SER B N 1
ATOM 9712 C CA . SER B 1 548 ? -6.305 -20.297 -8.078 1 96.38 548 SER B CA 1
ATOM 9713 C C . SER B 1 548 ? -6.34 -21.516 -7.156 1 96.38 548 SER B C 1
ATOM 9715 O O . SER B 1 548 ? -6.07 -21.391 -5.957 1 96.38 548 SER B O 1
ATOM 9717 N N . ASN B 1 549 ? -6.695 -22.625 -7.719 1 94.31 549 ASN B N 1
ATOM 9718 C CA . ASN B 1 549 ? -6.801 -23.875 -6.969 1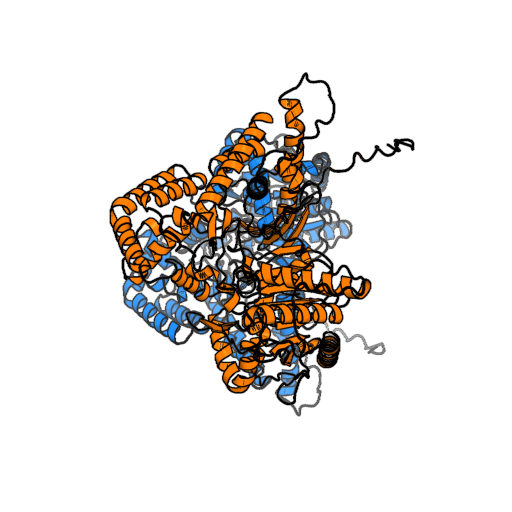 94.31 549 ASN B CA 1
ATOM 9719 C C . ASN B 1 549 ? -5.75 -24.875 -7.41 1 94.31 549 ASN B C 1
ATOM 9721 O O . ASN B 1 549 ? -5.48 -25.031 -8.602 1 94.31 549 ASN B O 1
ATOM 9725 N N . CYS B 1 550 ? -5.07 -25.516 -6.426 1 85.62 550 CYS B N 1
ATOM 9726 C CA . CYS B 1 550 ? -4.148 -26.609 -6.707 1 85.62 550 CYS B CA 1
ATOM 9727 C C . CYS B 1 550 ? -4.41 -27.797 -5.785 1 85.62 550 CYS B C 1
ATOM 9729 O O . CYS B 1 550 ? -3.75 -27.938 -4.754 1 85.62 550 CYS B O 1
ATOM 9731 N N . GLY B 1 551 ? -5.379 -28.625 -6.059 1 78.38 551 GLY B N 1
ATOM 9732 C CA . GLY B 1 551 ? -5.812 -29.734 -5.211 1 78.38 551 GLY B CA 1
ATOM 9733 C C . GLY B 1 551 ? -4.887 -30.922 -5.27 1 78.38 551 GLY B C 1
ATOM 9734 O O . GLY B 1 551 ? -5.074 -31.828 -6.098 1 78.38 551 GLY B O 1
ATOM 9735 N N . ASN B 1 552 ? -3.822 -30.969 -4.574 1 87.44 552 ASN B N 1
ATOM 9736 C CA . ASN B 1 552 ? -2.906 -32.094 -4.496 1 87.44 552 ASN B CA 1
ATOM 9737 C C . ASN B 1 552 ? -2.447 -32.344 -3.064 1 87.44 552 ASN B C 1
ATOM 9739 O O . ASN B 1 552 ? -2.049 -31.422 -2.361 1 87.44 552 ASN B O 1
ATOM 9743 N N . PRO B 1 553 ? -2.504 -33.562 -2.641 1 86.19 553 PRO B N 1
ATOM 9744 C CA . PRO B 1 553 ? -2.154 -33.875 -1.255 1 86.19 553 PRO B CA 1
ATOM 9745 C C . PRO B 1 553 ? -0.697 -33.562 -0.926 1 86.19 553 PRO B C 1
ATOM 9747 O O . PRO B 1 553 ? -0.333 -33.469 0.249 1 86.19 553 PRO B O 1
ATOM 9750 N N . SER B 1 554 ? 0.08 -33.5 -1.904 1 90.38 554 SER B N 1
ATOM 9751 C CA . SER B 1 554 ? 1.497 -33.219 -1.674 1 90.38 554 SER B CA 1
ATOM 9752 C C . SER B 1 554 ? 1.728 -31.797 -1.218 1 90.38 554 SER B C 1
ATOM 9754 O O . SER B 1 554 ? 2.795 -31.469 -0.697 1 90.38 554 SER B O 1
ATOM 9756 N N . LEU B 1 555 ? 0.759 -31 -1.37 1 93.38 555 LEU B N 1
ATOM 9757 C CA . LEU B 1 555 ? 0.908 -29.578 -1.052 1 93.38 555 LEU B CA 1
ATOM 9758 C C . LEU B 1 555 ? 0.236 -29.25 0.275 1 93.38 555 LEU B C 1
ATOM 9760 O O . LEU B 1 555 ? -0.868 -29.719 0.553 1 93.38 555 LEU B O 1
ATOM 9764 N N . ARG B 1 556 ? 0.938 -28.531 1.021 1 93.38 556 ARG B N 1
ATOM 9765 C CA . ARG B 1 556 ? 0.34 -27.953 2.217 1 93.38 556 ARG B CA 1
ATOM 9766 C C . ARG B 1 556 ? -0.298 -26.594 1.904 1 93.38 556 ARG B C 1
ATOM 9768 O O . ARG B 1 556 ? -1.4 -26.297 2.371 1 93.38 556 ARG B O 1
ATOM 9775 N N . LEU B 1 557 ? 0.442 -25.781 1.204 1 95.56 557 LEU B N 1
ATOM 9776 C CA . LEU B 1 557 ? -0.039 -24.453 0.838 1 95.56 557 LEU B CA 1
ATOM 9777 C C . LEU B 1 557 ? 0.349 -24.109 -0.596 1 95.56 557 LEU B C 1
ATOM 9779 O O . LEU B 1 557 ? 1.256 -24.719 -1.162 1 95.56 557 LEU B O 1
ATOM 9783 N N . PHE B 1 558 ? -0.35 -23.234 -1.116 1 94.44 558 PHE B N 1
ATOM 9784 C CA . PHE B 1 558 ? -0.126 -22.625 -2.424 1 94.44 558 PHE B CA 1
ATOM 9785 C C . PHE B 1 558 ? -0.562 -21.172 -2.428 1 94.44 558 PHE B C 1
ATOM 9787 O O . PHE B 1 558 ? -1.548 -20.812 -1.781 1 94.44 558 PHE B O 1
ATOM 9794 N N . GLY B 1 559 ? 0.248 -20.344 -3.104 1 95.69 559 GLY B N 1
ATOM 9795 C CA . GLY B 1 559 ? -0.222 -18.969 -3.123 1 95.69 559 GLY B CA 1
ATOM 9796 C C . GLY B 1 559 ? 0.578 -18.078 -4.055 1 95.69 559 GLY B C 1
ATOM 9797 O O . GLY B 1 559 ? 1.507 -18.531 -4.719 1 95.69 559 GLY B O 1
ATOM 9798 N N . PHE B 1 560 ? 0.169 -16.828 -4.18 1 96.25 560 PHE B N 1
ATOM 9799 C CA . PHE B 1 560 ? 0.751 -15.758 -4.984 1 96.25 560 PHE B CA 1
ATOM 9800 C C . PHE B 1 560 ? 0.267 -14.398 -4.508 1 96.25 560 PHE B C 1
ATOM 9802 O O . PHE B 1 560 ? -0.625 -14.312 -3.66 1 96.25 560 PHE B O 1
ATOM 9809 N N . GLY B 1 561 ? 0.857 -13.367 -4.969 1 95.25 561 GLY B N 1
ATOM 9810 C CA . GLY B 1 561 ? 0.491 -12.016 -4.562 1 95.25 561 GLY B CA 1
ATOM 9811 C C . GLY B 1 561 ? -0.726 -11.484 -5.297 1 95.25 561 GLY B C 1
ATOM 9812 O O . GLY B 1 561 ? -1.205 -12.102 -6.25 1 95.25 561 GLY B O 1
ATOM 9813 N N . PRO B 1 562 ? -1.221 -10.297 -4.781 1 95.69 562 PRO B N 1
ATOM 9814 C CA . PRO B 1 562 ? -2.34 -9.664 -5.484 1 95.69 562 PRO B CA 1
ATOM 9815 C C . PRO B 1 562 ? -1.959 -9.18 -6.883 1 95.69 562 PRO B C 1
ATOM 9817 O O . PRO B 1 562 ? -0.841 -8.703 -7.09 1 95.69 562 PRO B O 1
ATOM 9820 N N . VAL B 1 563 ? -2.877 -9.211 -7.824 1 93.25 563 VAL B N 1
ATOM 9821 C CA . VAL B 1 563 ? -2.562 -8.859 -9.203 1 93.25 563 VAL B CA 1
ATOM 9822 C C . VAL B 1 563 ? -2.859 -7.379 -9.438 1 93.25 563 VAL B C 1
ATOM 9824 O O . VAL B 1 563 ? -2.393 -6.793 -10.414 1 93.25 563 VAL B O 1
ATOM 9827 N N . VAL B 1 564 ? -3.699 -6.836 -8.547 1 94.06 564 VAL B N 1
ATOM 9828 C CA . VAL B 1 564 ? -3.924 -5.395 -8.531 1 94.06 564 VAL B CA 1
ATOM 9829 C C . VAL B 1 564 ? -3.645 -4.844 -7.133 1 94.06 564 VAL B C 1
ATOM 9831 O O . VAL B 1 564 ? -3.799 -5.555 -6.137 1 94.06 564 VAL B O 1
ATOM 9834 N N . PRO B 1 565 ? -3.287 -3.6 -7.039 1 92.19 565 PRO B N 1
ATOM 9835 C CA . PRO B 1 565 ? -2.867 -3.062 -5.746 1 92.19 565 PRO B CA 1
ATOM 9836 C C . PRO B 1 565 ? -3.971 -3.127 -4.691 1 92.19 565 PRO B C 1
ATOM 9838 O O . PRO B 1 565 ? -3.684 -3.271 -3.5 1 92.19 565 PRO B O 1
ATOM 9841 N N . GLU B 1 566 ? -5.203 -3.061 -5.07 1 94.19 566 GLU B N 1
ATOM 9842 C CA . GLU B 1 566 ? -6.297 -3.047 -4.105 1 94.19 566 GLU B CA 1
ATOM 9843 C C . GLU B 1 566 ? -6.926 -4.43 -3.965 1 94.19 566 GLU B C 1
ATOM 9845 O O . GLU B 1 566 ? -8.008 -4.57 -3.387 1 94.19 566 GLU B O 1
ATOM 9850 N N . GLY B 1 567 ? -6.27 -5.383 -4.465 1 96.38 567 GLY B N 1
ATOM 9851 C CA . GLY B 1 567 ? -6.914 -6.684 -4.531 1 96.38 567 GLY B CA 1
ATOM 9852 C C . GLY B 1 567 ? -6.312 -7.695 -3.572 1 96.38 567 GLY B C 1
ATOM 9853 O O . GLY B 1 567 ? -5.555 -7.332 -2.67 1 96.38 567 GLY B O 1
ATOM 9854 N N . PHE B 1 568 ? -6.789 -8.977 -3.711 1 97.88 568 PHE B N 1
ATOM 9855 C CA . PHE B 1 568 ? -6.328 -10.156 -2.99 1 97.88 568 PHE B CA 1
ATOM 9856 C C . PHE B 1 568 ? -5.848 -11.234 -3.959 1 97.88 568 PHE B C 1
ATOM 9858 O O . PHE B 1 568 ? -6.469 -11.461 -5 1 97.88 568 PHE B O 1
ATOM 9865 N N . GLY B 1 569 ? -4.684 -11.781 -3.762 1 97.88 569 GLY B N 1
ATOM 9866 C CA . GLY B 1 569 ? -4.297 -13.055 -4.348 1 97.88 569 GLY B CA 1
ATOM 9867 C C . GLY B 1 569 ? -4.539 -14.227 -3.422 1 97.88 569 GLY B C 1
ATOM 9868 O O . GLY B 1 569 ? -4.012 -14.273 -2.309 1 97.88 569 GLY B O 1
ATOM 9869 N N . ILE B 1 570 ? -5.328 -15.219 -3.879 1 98.31 570 ILE B N 1
ATOM 9870 C CA . ILE B 1 570 ? -5.723 -16.297 -2.979 1 98.31 570 ILE B CA 1
ATOM 9871 C C . ILE B 1 570 ? -5.441 -17.641 -3.635 1 98.31 570 ILE B C 1
ATOM 9873 O O . ILE B 1 570 ? -6.043 -17.984 -4.656 1 98.31 570 ILE B O 1
ATOM 9877 N N . GLY B 1 571 ? -4.512 -18.344 -3.102 1 97.56 571 GLY B N 1
ATOM 9878 C CA . GLY B 1 571 ? -4.367 -19.75 -3.391 1 97.56 571 GLY B CA 1
ATOM 9879 C C . GLY B 1 571 ? -5.113 -20.641 -2.416 1 97.56 571 GLY B C 1
ATOM 9880 O O . GLY B 1 571 ? -5.141 -20.375 -1.214 1 97.56 571 GLY B O 1
ATOM 9881 N N . TYR B 1 572 ? -5.797 -21.656 -2.914 1 97.62 572 TYR B N 1
ATOM 9882 C CA . TYR B 1 572 ? -6.539 -22.531 -2.004 1 97.62 572 TYR B CA 1
ATOM 9883 C C . TYR B 1 572 ? -6.461 -23.984 -2.447 1 97.62 572 TYR B C 1
ATOM 9885 O O . TYR B 1 572 ? -6.176 -24.266 -3.613 1 97.62 572 TYR B O 1
ATOM 9893 N N . ILE B 1 573 ? -6.594 -24.844 -1.531 1 96.56 573 ILE B N 1
ATOM 9894 C CA . ILE B 1 573 ? -6.582 -26.281 -1.721 1 96.56 573 ILE B CA 1
ATOM 9895 C C . ILE B 1 573 ? -7.797 -26.906 -1.029 1 96.56 573 ILE B C 1
ATOM 9897 O O . ILE B 1 573 ? -7.953 -26.781 0.188 1 96.56 573 ILE B O 1
ATOM 9901 N N . ILE B 1 574 ? -8.625 -27.562 -1.831 1 96.44 574 ILE B N 1
ATOM 9902 C CA . ILE B 1 574 ? -9.789 -28.234 -1.266 1 96.44 574 ILE B CA 1
ATOM 9903 C C . ILE B 1 574 ? -9.453 -29.688 -0.963 1 96.44 574 ILE B C 1
ATOM 9905 O O . ILE B 1 574 ? -9.289 -30.5 -1.88 1 96.44 574 ILE B O 1
ATOM 9909 N N . LYS B 1 575 ? -9.391 -30 0.259 1 94.56 575 LYS B N 1
ATOM 9910 C CA . LYS B 1 575 ? -9.156 -31.375 0.708 1 94.56 575 LYS B CA 1
ATOM 9911 C C . LYS B 1 575 ? -10.469 -32.062 1.084 1 94.56 575 LYS B C 1
ATOM 9913 O O . LYS B 1 575 ? -11.539 -31.453 0.992 1 94.56 575 LYS B O 1
ATOM 9918 N N . ASP B 1 576 ? -10.383 -33.312 1.451 1 94.38 576 ASP B N 1
ATOM 9919 C CA . ASP B 1 576 ? -11.586 -34.062 1.746 1 94.38 576 ASP B CA 1
ATOM 9920 C C . ASP B 1 576 ? -12.312 -33.5 2.965 1 94.38 576 ASP B C 1
ATOM 9922 O O . ASP B 1 576 ? -13.539 -33.375 2.951 1 94.38 576 ASP B O 1
ATOM 9926 N N . ASP B 1 577 ? -11.539 -33.094 3.98 1 95.44 577 ASP B N 1
ATOM 9927 C CA . ASP B 1 577 ? -12.172 -32.719 5.242 1 95.44 577 ASP B CA 1
ATOM 9928 C C . ASP B 1 577 ? -11.734 -31.328 5.672 1 95.44 577 ASP B C 1
ATOM 9930 O O . ASP B 1 577 ? -11.859 -30.969 6.844 1 95.44 577 ASP B O 1
ATOM 9934 N N . GLY B 1 578 ? -11.203 -30.656 4.723 1 96.44 578 GLY B N 1
ATOM 9935 C CA . GLY B 1 578 ? -10.758 -29.297 5.016 1 96.44 578 GLY B CA 1
ATOM 9936 C C . GLY B 1 578 ? -10.406 -28.5 3.775 1 96.44 578 GLY B C 1
ATOM 9937 O O . GLY B 1 578 ? -10.398 -29.047 2.666 1 96.44 578 GLY B O 1
ATOM 9938 N N . ILE B 1 579 ? -10.172 -27.234 3.967 1 97.69 579 ILE B N 1
ATOM 9939 C CA . ILE B 1 579 ? -9.773 -26.328 2.885 1 97.69 579 ILE B CA 1
ATOM 9940 C C . ILE B 1 579 ? -8.656 -25.406 3.359 1 97.69 579 ILE B C 1
ATOM 9942 O O . ILE B 1 579 ? -8.766 -24.781 4.418 1 97.69 579 ILE B O 1
ATOM 9946 N N . GLN B 1 580 ? -7.574 -25.359 2.625 1 97.38 580 GLN B N 1
ATOM 9947 C CA . GLN B 1 580 ? -6.461 -24.453 2.928 1 97.38 580 GLN B CA 1
ATOM 9948 C C . GLN B 1 580 ? -6.531 -23.188 2.082 1 97.38 580 GLN B C 1
ATOM 9950 O O . GLN B 1 580 ? -6.695 -23.266 0.862 1 97.38 580 GLN B O 1
ATOM 9955 N N . PHE B 1 581 ? -6.48 -22 2.752 1 98.38 581 PHE B N 1
ATOM 9956 C CA . PHE B 1 581 ? -6.488 -20.719 2.062 1 98.38 581 PHE B CA 1
ATOM 9957 C C . PHE B 1 581 ? -5.207 -19.953 2.342 1 98.38 581 PHE B C 1
ATOM 9959 O O . PHE B 1 581 ? -4.777 -19.844 3.494 1 98.38 581 PHE B O 1
ATOM 9966 N N . CYS B 1 582 ? -4.551 -19.516 1.35 1 98.06 582 CYS B N 1
ATOM 9967 C CA . CYS B 1 582 ? -3.436 -18.578 1.436 1 98.06 582 CYS B CA 1
ATOM 9968 C C . CYS B 1 582 ? -3.768 -17.281 0.731 1 98.06 582 CYS B C 1
ATOM 9970 O O . CYS B 1 582 ? -3.859 -17.234 -0.497 1 98.06 582 CYS B O 1
ATOM 9972 N N . ALA B 1 583 ? -3.934 -16.172 1.529 1 98.44 583 ALA B N 1
ATOM 9973 C CA . ALA B 1 583 ? -4.336 -14.898 0.961 1 98.44 583 ALA B CA 1
ATOM 9974 C C . ALA B 1 583 ? -3.23 -13.852 1.116 1 98.44 583 ALA B C 1
ATOM 9976 O O . ALA B 1 583 ? -2.605 -13.758 2.174 1 98.44 583 ALA B O 1
ATOM 9977 N N . ALA B 1 584 ? -2.967 -13.203 0.044 1 97.88 584 ALA B N 1
ATOM 9978 C CA . ALA B 1 584 ? -1.999 -12.109 0.049 1 97.88 584 ALA B CA 1
ATOM 9979 C C . ALA B 1 584 ? -2.65 -10.805 -0.386 1 97.88 584 ALA B C 1
ATOM 9981 O O . ALA B 1 584 ? -3.49 -10.789 -1.289 1 97.88 584 ALA B O 1
ATOM 9982 N N . SER B 1 585 ? -2.322 -9.664 0.273 1 97.75 585 SER B N 1
ATOM 9983 C CA . SER B 1 585 ? -2.809 -8.336 -0.077 1 97.75 585 SER B CA 1
ATOM 9984 C C . SER B 1 585 ? -1.821 -7.254 0.355 1 97.75 585 SER B C 1
ATOM 9986 O O . SER B 1 585 ? -0.809 -7.547 0.993 1 97.75 585 SER B O 1
ATOM 9988 N N . LYS B 1 586 ? -2.045 -6.062 -0.104 1 96.56 586 LYS B N 1
ATOM 9989 C CA . LYS B 1 586 ? -1.274 -4.914 0.366 1 96.56 586 LYS B CA 1
ATOM 9990 C C . LYS B 1 586 ? -1.898 -4.312 1.622 1 96.56 586 LYS B C 1
ATOM 9992 O O . LYS B 1 586 ? -2.273 -3.139 1.632 1 96.56 586 LYS B O 1
ATOM 9997 N N . HIS B 1 587 ? -2.031 -5.148 2.594 1 96.69 587 HIS B N 1
ATOM 9998 C CA . HIS B 1 587 ? -2.539 -4.781 3.91 1 96.69 587 HIS B CA 1
ATOM 9999 C C . HIS B 1 587 ? -3.998 -4.344 3.836 1 96.69 587 HIS B C 1
ATOM 10001 O O . HIS B 1 587 ? -4.363 -3.289 4.359 1 96.69 587 HIS B O 1
ATOM 10007 N N . ARG B 1 588 ? -4.797 -5.121 3.199 1 96.38 588 ARG B N 1
ATOM 10008 C CA . ARG B 1 588 ? -6.242 -4.945 3.141 1 96.38 588 ARG B CA 1
ATOM 10009 C C . ARG B 1 588 ? -6.941 -5.793 4.199 1 96.38 588 ARG B C 1
ATOM 10011 O O . ARG B 1 588 ? -7.855 -6.559 3.885 1 96.38 588 ARG B O 1
ATOM 10018 N N . GLN B 1 589 ? -6.453 -5.703 5.418 1 95.75 589 GLN B N 1
ATOM 10019 C CA . GLN B 1 589 ? -7 -6.492 6.516 1 95.75 589 GLN B CA 1
ATOM 10020 C C . GLN B 1 589 ? -7.102 -7.965 6.133 1 95.75 589 GLN B C 1
ATOM 10022 O O . GLN B 1 589 ? -8.164 -8.578 6.27 1 95.75 589 GLN B O 1
ATOM 10027 N N . THR B 1 590 ? -5.992 -8.5 5.723 1 97.5 590 THR B N 1
ATOM 10028 C CA . THR B 1 590 ? -5.969 -9.852 5.168 1 97.5 590 THR B CA 1
ATOM 10029 C C . THR B 1 590 ? -6.492 -10.859 6.188 1 97.5 590 THR B C 1
ATOM 10031 O O . THR B 1 590 ? -7.281 -11.742 5.844 1 97.5 590 THR B O 1
ATOM 10034 N N . GLN B 1 591 ? -6.031 -10.719 7.453 1 96.31 591 GLN B N 1
ATOM 10035 C CA . GLN B 1 591 ? -6.496 -11.625 8.5 1 96.31 591 GLN B CA 1
ATOM 10036 C C . GLN B 1 591 ? -8 -11.508 8.703 1 96.31 591 GLN B C 1
ATOM 10038 O O . GLN B 1 591 ? -8.695 -12.516 8.836 1 96.31 591 GLN B O 1
ATOM 10043 N N . ARG B 1 592 ? -8.477 -10.312 8.781 1 96.06 592 ARG B N 1
ATOM 10044 C CA . ARG B 1 592 ? -9.898 -10.102 8.992 1 96.06 592 ARG B CA 1
ATOM 10045 C C . ARG B 1 592 ? -10.719 -10.68 7.844 1 96.06 592 ARG B C 1
ATOM 10047 O O . ARG B 1 592 ? -11.82 -11.195 8.055 1 96.06 592 ARG B O 1
ATOM 10054 N N . TYR B 1 593 ? -10.258 -10.5 6.637 1 97.38 593 TYR B N 1
ATOM 10055 C CA . TYR B 1 593 ? -10.938 -11.102 5.492 1 97.38 593 TYR B CA 1
ATOM 10056 C C . TYR B 1 593 ? -11.039 -12.617 5.656 1 97.38 593 TYR B C 1
ATOM 10058 O O . TYR B 1 593 ? -12.102 -13.195 5.422 1 97.38 593 TYR B O 1
ATOM 10066 N N . LEU B 1 594 ? -9.953 -13.266 6.027 1 97.88 594 LEU B N 1
ATOM 10067 C CA . LEU B 1 594 ? -9.961 -14.711 6.215 1 97.88 594 LEU B CA 1
ATOM 10068 C C . LEU B 1 594 ? -10.875 -15.094 7.375 1 97.88 594 LEU B C 1
ATOM 10070 O O . LEU B 1 594 ? -11.531 -16.141 7.332 1 97.88 594 LEU B O 1
ATOM 10074 N N . ASP B 1 595 ? -10.891 -14.266 8.422 1 96.62 595 ASP B N 1
ATOM 10075 C CA . ASP B 1 595 ? -11.82 -14.508 9.516 1 96.62 595 ASP B CA 1
ATOM 10076 C C . ASP B 1 595 ? -13.266 -14.438 9.039 1 96.62 595 ASP B C 1
ATOM 10078 O O . ASP B 1 595 ? -14.109 -15.242 9.461 1 96.62 595 ASP B O 1
ATOM 10082 N N . THR B 1 596 ? -13.531 -13.43 8.234 1 96.5 596 THR B N 1
ATOM 10083 C CA . THR B 1 596 ? -14.867 -13.289 7.664 1 96.5 596 THR B CA 1
ATOM 10084 C C . THR B 1 596 ? -15.203 -14.484 6.781 1 96.5 596 THR B C 1
ATOM 10086 O O . THR B 1 596 ? -16.344 -14.969 6.785 1 96.5 596 THR B O 1
ATOM 10089 N N . LEU B 1 597 ? -14.266 -14.945 5.996 1 98.06 597 LEU B N 1
ATOM 10090 C CA . LEU B 1 597 ? -14.438 -16.141 5.176 1 98.06 597 LEU B CA 1
ATOM 10091 C C . LEU B 1 597 ? -14.781 -17.344 6.039 1 98.06 597 LEU B C 1
ATOM 10093 O O . LEU B 1 597 ? -15.672 -18.125 5.699 1 98.06 597 LEU B O 1
ATOM 10097 N N . HIS B 1 598 ? -14.047 -17.516 7.105 1 97.75 598 HIS B N 1
ATOM 10098 C CA . HIS B 1 598 ? -14.328 -18.594 8.055 1 97.75 598 HIS B CA 1
ATOM 10099 C C . HIS B 1 598 ? -15.758 -18.516 8.57 1 97.75 598 HIS B C 1
ATOM 10101 O O . HIS B 1 598 ? -16.469 -19.531 8.625 1 97.75 598 HIS B O 1
ATOM 10107 N N . GLU B 1 599 ? -16.172 -17.312 8.953 1 95.81 599 GLU B N 1
ATOM 10108 C CA . GLU B 1 599 ? -17.516 -17.094 9.461 1 95.81 599 GLU B CA 1
ATOM 10109 C C . GLU B 1 599 ? -18.578 -17.469 8.414 1 95.81 599 GLU B C 1
ATOM 10111 O O . GLU B 1 599 ? -19.578 -18.094 8.742 1 95.81 599 GLU B O 1
ATOM 10116 N N . TYR B 1 600 ? -18.375 -17.047 7.258 1 97.12 600 TYR B N 1
ATOM 10117 C CA . TYR B 1 600 ? -19.312 -17.391 6.18 1 97.12 600 TYR B CA 1
ATOM 10118 C C . TYR B 1 600 ? -19.406 -18.891 5.996 1 97.12 600 TYR B C 1
ATOM 10120 O O . TYR B 1 600 ? -20.516 -19.438 5.883 1 97.12 600 TYR B O 1
ATOM 10128 N N . LEU B 1 601 ? -18.25 -19.562 5.883 1 98.19 601 LEU B N 1
ATOM 10129 C CA . LEU B 1 601 ? -18.219 -21.016 5.668 1 98.19 601 LEU B CA 1
ATOM 10130 C C . LEU B 1 601 ? -19 -21.734 6.77 1 98.19 601 LEU B C 1
ATOM 10132 O O . LEU B 1 601 ? -19.734 -22.688 6.5 1 98.19 601 LEU B O 1
ATOM 10136 N N . MET B 1 602 ? -18.859 -21.25 7.941 1 97.31 602 MET B N 1
ATOM 10137 C CA . MET B 1 602 ? -19.578 -21.859 9.055 1 97.31 602 MET B CA 1
ATOM 10138 C C . MET B 1 602 ? -21.062 -21.578 8.961 1 97.31 602 MET B C 1
ATOM 10140 O O . MET B 1 602 ? -21.891 -22.438 9.258 1 97.31 602 MET B O 1
ATOM 10144 N N . ALA B 1 603 ? -21.438 -20.359 8.594 1 96.06 603 ALA B N 1
ATOM 10145 C CA . ALA B 1 603 ? -22.844 -19.984 8.461 1 96.06 603 ALA B CA 1
ATOM 10146 C C . ALA B 1 603 ? -23.531 -20.828 7.402 1 96.06 603 ALA B C 1
ATOM 10148 O O . ALA B 1 603 ? -24.672 -21.266 7.594 1 96.06 603 ALA B O 1
ATOM 10149 N N . VAL B 1 604 ? -22.891 -21.047 6.32 1 96.62 604 VAL B N 1
ATOM 10150 C CA . VAL B 1 604 ? -23.484 -21.828 5.238 1 96.62 604 VAL B CA 1
ATOM 10151 C C . VAL B 1 604 ? -23.562 -23.297 5.656 1 96.62 604 VAL B C 1
ATOM 10153 O O . VAL B 1 604 ? -24.5 -24 5.285 1 96.62 604 VAL B O 1
ATOM 10156 N N . HIS B 1 605 ? -22.547 -23.781 6.359 1 96.12 605 HIS B N 1
ATOM 10157 C CA . HIS B 1 605 ? -22.594 -25.125 6.93 1 96.12 605 HIS B CA 1
ATOM 10158 C C . HIS B 1 605 ? -23.859 -25.344 7.734 1 96.12 605 HIS B C 1
ATOM 10160 O O . HIS B 1 605 ? -24.562 -26.328 7.535 1 96.12 605 HIS B O 1
ATOM 10166 N N . ASP B 1 606 ? -24.156 -24.391 8.578 1 95.25 606 ASP B N 1
ATOM 10167 C CA . ASP B 1 606 ? -25.344 -24.469 9.43 1 95.25 606 ASP B CA 1
ATOM 10168 C C . ASP B 1 606 ? -26.625 -24.438 8.594 1 95.25 606 ASP B C 1
ATOM 10170 O O . ASP B 1 606 ? -27.594 -25.141 8.891 1 95.25 606 ASP B O 1
ATOM 10174 N N . LEU B 1 607 ? -26.594 -23.609 7.629 1 94.56 607 LEU B N 1
ATOM 10175 C CA . LEU B 1 607 ? -27.75 -23.469 6.738 1 94.56 607 LEU B CA 1
ATOM 10176 C C . LEU B 1 607 ? -28.016 -24.766 5.996 1 94.56 607 LEU B C 1
ATOM 10178 O O . LEU B 1 607 ? -29.172 -25.188 5.902 1 94.56 607 LEU B O 1
ATOM 10182 N N . VAL B 1 608 ? -27.031 -25.406 5.477 1 93.81 608 VAL B N 1
ATOM 10183 C CA . VAL B 1 608 ? -27.141 -26.625 4.684 1 93.81 608 VAL B CA 1
ATOM 10184 C C . VAL B 1 608 ? -27.641 -27.766 5.566 1 93.81 608 VAL B C 1
ATOM 10186 O O . VAL B 1 608 ? -28.453 -28.578 5.133 1 93.81 608 VAL B O 1
ATOM 10189 N N . LEU B 1 609 ? -27.203 -27.828 6.762 1 91.62 609 LEU B N 1
ATOM 10190 C CA . LEU B 1 609 ? -27.594 -28.891 7.688 1 91.62 609 LEU B CA 1
ATOM 10191 C C . LEU B 1 609 ? -29.062 -28.766 8.078 1 91.62 609 LEU B C 1
ATOM 10193 O O . LEU B 1 609 ? -29.688 -29.75 8.461 1 91.62 609 LEU B O 1
ATOM 10197 N N . LYS B 1 610 ? -29.516 -27.578 7.984 1 89.88 610 LYS B N 1
ATOM 10198 C CA . LYS B 1 610 ? -30.906 -27.344 8.352 1 89.88 610 LYS B CA 1
ATOM 10199 C C . LYS B 1 610 ? -31.859 -27.672 7.199 1 89.88 610 LYS B C 1
ATOM 10201 O O . LYS B 1 610 ? -33.062 -27.703 7.375 1 89.88 610 LYS B O 1
ATOM 10206 N N . GLU B 1 611 ? -31.344 -27.875 6.141 1 86.94 611 GLU B N 1
ATOM 10207 C CA . GLU B 1 611 ? -32.156 -27.969 4.93 1 86.94 611 GLU B CA 1
ATOM 10208 C C . GLU B 1 611 ? -33.25 -29.031 5.074 1 86.94 611 GLU B C 1
ATOM 10210 O O . GLU B 1 611 ? -34.406 -28.781 4.77 1 86.94 611 GLU B O 1
ATOM 10215 N N . ASP B 1 612 ? -32.812 -30.234 5.5 1 78.25 612 ASP B N 1
ATOM 10216 C CA . ASP B 1 612 ? -33.781 -31.328 5.633 1 78.25 612 ASP B CA 1
ATOM 10217 C C . ASP B 1 612 ? -34.906 -30.953 6.594 1 78.25 612 ASP B C 1
ATOM 10219 O O . ASP B 1 612 ? -36.094 -31.25 6.34 1 78.25 612 ASP B O 1
ATOM 10223 N N . ALA B 1 613 ? -34.5 -30.344 7.664 1 81.25 613 ALA B N 1
ATOM 10224 C CA . ALA B 1 613 ? -35.5 -29.938 8.656 1 81.25 613 ALA B CA 1
ATOM 10225 C C . ALA B 1 613 ? -36.406 -28.859 8.109 1 81.25 613 ALA B C 1
ATOM 10227 O O . ALA B 1 613 ? -37.594 -28.781 8.461 1 81.25 613 ALA B O 1
ATOM 10228 N N . LEU B 1 614 ? -35.938 -28.062 7.273 1 79.5 614 LEU B N 1
ATOM 10229 C CA . LEU B 1 614 ? -36.688 -26.969 6.699 1 79.5 614 LEU B CA 1
ATOM 10230 C C . LEU B 1 614 ? -37.688 -27.469 5.652 1 79.5 614 LEU B C 1
ATOM 10232 O O . LEU B 1 614 ? -38.781 -26.969 5.543 1 79.5 614 LEU B O 1
ATOM 10236 N N . ILE B 1 615 ? -37.281 -28.391 4.898 1 75.75 615 ILE B N 1
ATOM 10237 C CA . ILE B 1 615 ? -38.125 -28.953 3.838 1 75.75 615 ILE B CA 1
ATOM 10238 C C . ILE B 1 615 ? -39.156 -29.875 4.441 1 75.75 615 ILE B C 1
ATOM 10240 O O . ILE B 1 615 ? -40.312 -29.891 3.998 1 75.75 615 ILE B O 1
ATOM 10244 N N . TYR B 1 616 ? -38.688 -30.672 5.43 1 77.5 616 TYR B N 1
ATOM 10245 C CA . TYR B 1 616 ? -39.594 -31.625 6.066 1 77.5 616 TYR B CA 1
ATOM 10246 C C . TYR B 1 616 ? -39.75 -31.328 7.551 1 77.5 616 TYR B C 1
ATOM 10248 O O . TYR B 1 616 ? -39.188 -32.031 8.398 1 77.5 616 TYR B O 1
ATOM 10256 N N . PRO B 1 617 ? -40.469 -30.281 7.953 1 65.38 617 PRO B N 1
ATOM 10257 C CA . PRO B 1 617 ? -40.562 -29.906 9.367 1 65.38 617 PRO B CA 1
ATOM 10258 C C . PRO B 1 617 ? -41.188 -31 10.234 1 65.38 617 PRO B C 1
ATOM 10260 O O . PRO B 1 617 ? -40.875 -31.078 11.43 1 65.38 617 PRO B O 1
ATOM 10263 N N . ASN B 1 618 ? -42.281 -31.719 9.805 1 60.56 618 ASN B N 1
ATOM 10264 C CA . ASN B 1 618 ? -42.938 -32.75 10.609 1 60.56 618 ASN B CA 1
ATOM 10265 C C . ASN B 1 618 ? -42.188 -34.062 10.602 1 60.56 618 ASN B C 1
ATOM 10267 O O . ASN B 1 618 ? -42.656 -35.062 11.141 1 60.56 618 ASN B O 1
ATOM 10271 N N . ARG B 1 619 ? -41.312 -34.281 9.883 1 47.47 619 ARG B N 1
ATOM 10272 C CA . ARG B 1 619 ? -40.594 -35.562 9.844 1 47.47 619 ARG B CA 1
ATOM 10273 C C . ARG B 1 619 ? -39.719 -35.75 11.078 1 47.47 619 ARG B C 1
ATOM 10275 O O . ARG B 1 619 ? -38.938 -34.875 11.414 1 47.47 619 ARG B O 1
ATOM 10282 N N . THR B 1 620 ? -40.312 -36.5 12.156 1 42.44 620 THR B N 1
ATOM 10283 C CA . THR B 1 620 ? -39.5 -37 13.281 1 42.44 620 THR B CA 1
ATOM 10284 C C . THR B 1 620 ? -38.094 -37.375 12.828 1 42.44 620 THR B C 1
ATOM 10286 O O . THR B 1 620 ? -37.906 -37.844 11.711 1 42.44 620 THR B O 1
ATOM 10289 N N . LYS B 1 621 ? -37.031 -37.25 13.711 1 41.59 621 LYS B N 1
ATOM 10290 C CA . LYS B 1 621 ? -35.625 -37.594 13.562 1 41.59 621 LYS B CA 1
ATOM 10291 C C . LYS B 1 621 ? -35.469 -39 13.008 1 41.59 621 LYS B C 1
ATOM 10293 O O . LYS B 1 621 ? -35.469 -39.969 13.758 1 41.59 621 LYS B O 1
ATOM 10298 N N . ARG B 1 622 ? -36.219 -39.469 12.016 1 29.64 622 ARG B N 1
ATOM 10299 C CA . ARG B 1 622 ? -35.875 -40.844 11.641 1 29.64 622 ARG B CA 1
ATOM 10300 C C . ARG B 1 622 ? -34.406 -40.969 11.344 1 29.64 622 ARG B C 1
ATOM 10302 O O . ARG B 1 622 ? -33.719 -40 11.062 1 29.64 622 ARG B O 1
ATOM 10309 N N . ALA B 1 623 ? -33.812 -42.375 11.133 1 31.91 623 ALA B N 1
ATOM 10310 C CA . ALA B 1 623 ? -32.531 -43.031 11.016 1 31.91 623 ALA B CA 1
ATOM 10311 C C . ALA B 1 623 ? -31.703 -42.406 9.875 1 31.91 623 ALA B C 1
ATOM 10313 O O . ALA B 1 623 ? -32.25 -41.938 8.883 1 31.91 623 ALA B O 1
ATOM 10314 N N . GLU B 1 624 ? -30.375 -42.25 10.039 1 30.67 624 GLU B N 1
ATOM 10315 C CA . GLU B 1 624 ? -29.203 -41.906 9.234 1 30.67 624 GLU B CA 1
ATOM 10316 C C . GLU B 1 624 ? -29.281 -42.562 7.855 1 30.67 624 GLU B C 1
ATOM 10318 O O . GLU B 1 624 ? -29.25 -43.781 7.734 1 30.67 624 GLU B O 1
ATOM 10323 N N . PHE B 1 625 ? -30.188 -42.25 6.984 1 25.42 625 PHE B N 1
ATOM 10324 C CA . PHE B 1 625 ? -30.062 -42.844 5.656 1 25.42 625 PHE B CA 1
ATOM 10325 C C . PHE B 1 625 ? -28.641 -42.719 5.133 1 25.42 625 PHE B C 1
ATOM 10327 O O . PHE B 1 625 ? -28.016 -41.656 5.238 1 25.42 625 PHE B O 1
ATOM 10334 N N . LYS B 1 626 ? -27.922 -43.875 5.027 1 27.08 626 LYS B N 1
ATOM 10335 C CA . LYS B 1 626 ? -26.641 -44.031 4.332 1 27.08 626 LYS B CA 1
ATOM 10336 C C . LYS B 1 626 ? -26.719 -43.5 2.908 1 27.08 626 LYS B C 1
ATOM 10338 O O . LYS B 1 626 ? -27.422 -44.062 2.064 1 27.08 626 LYS B O 1
ATOM 10343 N N . LEU B 1 627 ? -26.766 -42.25 2.697 1 26.31 627 LEU B N 1
ATOM 10344 C CA . LEU B 1 627 ? -26.609 -41.688 1.37 1 26.31 627 LEU B CA 1
ATOM 10345 C C . LEU B 1 627 ? -25.547 -42.438 0.571 1 26.31 627 LEU B C 1
ATOM 10347 O O . LEU B 1 627 ? -24.406 -42.594 1.024 1 26.31 627 LEU B O 1
ATOM 10351 N N . GLU B 1 628 ? -26 -43.469 -0.201 1 23.14 628 GLU B N 1
ATOM 10352 C CA . GLU B 1 628 ? -25.125 -44.031 -1.236 1 23.14 628 GLU B CA 1
ATOM 10353 C C . GLU B 1 628 ? -24.391 -42.906 -1.993 1 23.14 628 GLU B C 1
ATOM 10355 O O . GLU B 1 628 ? -25.016 -41.969 -2.471 1 23.14 628 GLU B O 1
ATOM 10360 N N . GLN B 1 629 ? -23.172 -42.719 -1.663 1 25.42 629 GLN B N 1
ATOM 10361 C CA . GLN B 1 629 ? -22.156 -41.875 -2.264 1 25.42 629 GLN B CA 1
ATOM 10362 C C . GLN B 1 629 ? -22.094 -42.062 -3.775 1 25.42 629 GLN B C 1
ATOM 10364 O O . GLN B 1 629 ? -21.547 -43.062 -4.246 1 25.42 629 GLN B O 1
ATOM 10369 N N . ARG B 1 630 ? -23.203 -41.906 -4.492 1 25.23 630 ARG B N 1
ATOM 10370 C CA . ARG B 1 630 ? -22.828 -41.906 -5.902 1 25.23 630 ARG B CA 1
ATOM 10371 C C . ARG B 1 630 ? -21.75 -40.875 -6.191 1 25.23 630 ARG B C 1
ATOM 10373 O O . ARG B 1 630 ? -21.859 -39.719 -5.781 1 25.23 630 ARG B O 1
ATOM 10380 N N . ASP B 1 631 ? -20.625 -41.344 -6.441 1 24.69 631 ASP B N 1
ATOM 10381 C CA . ASP B 1 631 ? -19.438 -40.656 -6.898 1 24.69 631 ASP B CA 1
ATOM 10382 C C . ASP B 1 631 ? -19.781 -39.688 -8.031 1 24.69 631 ASP B C 1
ATOM 10384 O O . ASP B 1 631 ? -20.203 -40.094 -9.109 1 24.69 631 ASP B O 1
ATOM 10388 N N . SER B 1 632 ? -20.703 -38.75 -7.746 1 25.48 632 SER B N 1
ATOM 10389 C CA . SER B 1 632 ? -20.797 -37.75 -8.812 1 25.48 632 SER B CA 1
ATOM 10390 C C . SER B 1 632 ? -19.438 -37.5 -9.445 1 25.48 632 SER B C 1
ATOM 10392 O O . SER B 1 632 ? -18.406 -37.594 -8.773 1 25.48 632 SER B O 1
ATOM 10394 N N . GLU B 1 633 ? -19.391 -37.656 -10.742 1 24.33 633 GLU B N 1
ATOM 10395 C CA . GLU B 1 633 ? -18.281 -37.375 -11.648 1 24.33 633 GLU B CA 1
ATOM 10396 C C . GLU B 1 633 ? -17.562 -36.094 -11.258 1 24.33 633 GLU B C 1
ATOM 10398 O O . GLU B 1 633 ? -18.203 -35.062 -10.977 1 24.33 633 GLU B O 1
ATOM 10403 N N . TYR B 1 634 ? -16.516 -36.219 -10.508 1 26.8 634 TYR B N 1
ATOM 10404 C CA . TYR B 1 634 ? -15.5 -35.281 -10.062 1 26.8 634 TYR B CA 1
ATOM 10405 C C . TYR B 1 634 ? -15.258 -34.188 -11.109 1 26.8 634 TYR B C 1
ATOM 10407 O O . TYR B 1 634 ? -14.945 -34.5 -12.258 1 26.8 634 TYR B O 1
ATOM 10415 N N . GLU B 1 635 ? -16.156 -33.219 -11.133 1 28.22 635 GLU B N 1
ATOM 10416 C CA . GLU B 1 635 ? -15.766 -32.062 -11.898 1 28.22 635 GLU B CA 1
ATOM 10417 C C . GLU B 1 635 ? -14.266 -31.766 -11.758 1 28.22 635 GLU B C 1
ATOM 10419 O O . GLU B 1 635 ? -13.688 -31.969 -10.688 1 28.22 635 GLU B O 1
ATOM 10424 N N . PHE B 1 636 ? -13.625 -31.656 -12.875 1 25.45 636 PHE B N 1
ATOM 10425 C CA . PHE B 1 636 ? -12.211 -31.5 -13.203 1 25.45 636 PHE B CA 1
ATOM 10426 C C . PHE B 1 636 ? -11.586 -30.359 -12.406 1 25.45 636 PHE B C 1
ATOM 10428 O O . PHE B 1 636 ? -12.031 -29.219 -12.508 1 25.45 636 PHE B O 1
ATOM 10435 N N . SER B 1 637 ? -11.492 -30.516 -11.156 1 29.81 637 SER B N 1
ATOM 10436 C CA . SER B 1 637 ? -10.43 -29.625 -10.703 1 29.81 637 SER B CA 1
ATOM 10437 C C . SER B 1 637 ? -9.18 -29.781 -11.562 1 29.81 637 SER B C 1
ATOM 10439 O O . SER B 1 637 ? -9.008 -30.797 -12.242 1 29.81 637 SER B O 1
ATOM 10441 N N . PHE B 1 638 ? -8.328 -28.906 -11.664 1 29.05 638 PHE B N 1
ATOM 10442 C CA . PHE B 1 638 ? -7.188 -29.031 -12.562 1 29.05 638 PHE B CA 1
ATOM 10443 C C . PHE B 1 638 ? -6.57 -30.422 -12.477 1 29.05 638 PHE B C 1
ATOM 10445 O O . PHE B 1 638 ? -6.129 -30.969 -13.484 1 29.05 638 PHE B O 1
ATOM 10452 N N . PHE B 1 639 ? -6.285 -30.969 -11.281 1 30.2 639 PHE B N 1
ATOM 10453 C CA . PHE B 1 639 ? -5.328 -32.062 -11.172 1 30.2 639 PHE B CA 1
ATOM 10454 C C . PHE B 1 639 ? -6.043 -33.375 -10.906 1 30.2 639 PHE B C 1
ATOM 10456 O O . PHE B 1 639 ? -5.523 -34.25 -10.188 1 30.2 639 PHE B O 1
ATOM 10463 N N . ASP B 1 640 ? -7.312 -33.688 -11.141 1 29.91 640 ASP B N 1
ATOM 10464 C CA . ASP B 1 640 ? -7.82 -35 -10.727 1 29.91 640 ASP B CA 1
ATOM 10465 C C . ASP B 1 640 ? -7.309 -36.094 -11.648 1 29.91 640 ASP B C 1
ATOM 10467 O O . ASP B 1 640 ? -7.801 -36.25 -12.766 1 29.91 640 ASP B O 1
ATOM 10471 N N . SER B 1 641 ? -5.957 -36.406 -11.695 1 25.98 641 SER B N 1
ATOM 10472 C CA . SER B 1 641 ? -5.434 -37.5 -12.492 1 25.98 641 SER B CA 1
ATOM 10473 C C . SER B 1 641 ? -6.145 -38.812 -12.148 1 25.98 641 SER B C 1
ATOM 10475 O O . SER B 1 641 ? -6.395 -39.094 -10.977 1 25.98 641 SER B O 1
ATOM 10477 N N . SER B 1 642 ? -6.883 -39.406 -13.055 1 25.55 642 SER B N 1
ATOM 10478 C CA . SER B 1 642 ? -7.605 -40.656 -13.062 1 25.55 642 SER B CA 1
ATOM 10479 C C . SER B 1 642 ? -6.684 -41.844 -12.719 1 25.55 642 SER B C 1
ATOM 10481 O O . SER B 1 642 ? -5.66 -42.031 -13.375 1 25.55 642 SER B O 1
ATOM 10483 N N . SER B 1 643 ? -6.465 -42.25 -11.484 1 25.67 643 SER B N 1
ATOM 10484 C CA . SER B 1 643 ? -5.809 -43.531 -11.203 1 25.67 643 SER B CA 1
ATOM 10485 C C . SER B 1 643 ? -6.41 -44.656 -12.039 1 25.67 643 SER B C 1
ATOM 10487 O O . SER B 1 643 ? -7.621 -44.688 -12.258 1 25.67 643 SER B O 1
ATOM 10489 N N . PRO B 1 644 ? -5.598 -45.406 -12.836 1 26.14 644 PRO B N 1
ATOM 10490 C CA . PRO B 1 644 ? -6.031 -46.531 -13.672 1 26.14 644 PRO B CA 1
ATOM 10491 C C . PRO B 1 644 ? -6.914 -47.531 -12.914 1 26.14 644 PRO B C 1
ATOM 10493 O O . PRO B 1 644 ? -6.637 -47.844 -11.758 1 26.14 644 PRO B O 1
ATOM 10496 N N . THR B 1 645 ? -8.219 -47.469 -13.164 1 26.59 645 THR B N 1
ATOM 10497 C CA . THR B 1 645 ? -9.195 -48.406 -12.633 1 26.59 645 THR B CA 1
ATOM 10498 C C . THR B 1 645 ? -8.781 -49.844 -12.969 1 26.59 645 THR B C 1
ATOM 10500 O O . THR B 1 645 ? -8.758 -50.25 -14.133 1 26.59 645 THR B O 1
ATOM 10503 N N . HIS B 1 646 ? -7.676 -50.438 -12.352 1 24.97 646 HIS B N 1
ATOM 10504 C CA . HIS B 1 646 ? -7.484 -51.875 -12.5 1 24.97 646 HIS B CA 1
ATOM 10505 C C . HIS B 1 646 ? -8.773 -52.656 -12.195 1 24.97 646 HIS B C 1
ATOM 10507 O O . HIS B 1 646 ? -9.43 -52.375 -11.18 1 24.97 646 HIS B O 1
ATOM 10513 N N . THR B 1 647 ? -9.484 -53.031 -13.258 1 26.23 647 THR B N 1
ATOM 10514 C CA . THR B 1 647 ? -10.695 -53.844 -13.297 1 26.23 647 THR B CA 1
ATOM 10515 C C . THR B 1 647 ? -10.508 -55.125 -12.523 1 26.23 647 THR B C 1
ATOM 10517 O O . THR B 1 647 ? -9.859 -56.062 -13.008 1 26.23 647 THR B O 1
ATOM 10520 N N . ASN B 1 648 ? -10.023 -55.062 -11.25 1 24.92 648 ASN B N 1
ATOM 10521 C CA . ASN B 1 648 ? -9.891 -56.375 -10.633 1 24.92 648 ASN B CA 1
ATOM 10522 C C . ASN B 1 648 ? -11.211 -57.125 -10.648 1 24.92 648 ASN B C 1
ATOM 10524 O O . ASN B 1 648 ? -12.273 -56.562 -10.445 1 24.92 648 ASN B O 1
ATOM 10528 N N . PRO B 1 649 ? -11.234 -58.281 -11.297 1 28.09 649 PRO B N 1
ATOM 10529 C CA . PRO B 1 649 ? -12.391 -59.156 -11.391 1 28.09 649 PRO B CA 1
ATOM 10530 C C . PRO B 1 649 ? -13.094 -59.375 -10.055 1 28.09 649 PRO B C 1
ATOM 10532 O O . PRO B 1 649 ? -12.438 -59.406 -9.008 1 28.09 649 PRO B O 1
ATOM 10535 N N . THR B 1 650 ? -14.305 -58.781 -9.922 1 26.62 650 THR B N 1
ATOM 10536 C CA . THR B 1 650 ? -15.164 -58.812 -8.75 1 26.62 650 THR B CA 1
ATOM 10537 C C . THR B 1 650 ? -15.375 -60.25 -8.273 1 26.62 650 THR B C 1
ATOM 10539 O O . THR B 1 650 ? -16.094 -61.031 -8.898 1 26.62 650 THR B O 1
ATOM 10542 N N . THR B 1 651 ? -14.258 -60.969 -8.008 1 26.03 651 THR B N 1
ATOM 10543 C CA . THR B 1 651 ? -14.586 -62.281 -7.484 1 26.03 651 THR B CA 1
ATOM 10544 C C . THR B 1 651 ? -15.57 -62.188 -6.32 1 26.03 651 THR B C 1
ATOM 10546 O O . THR B 1 651 ? -15.57 -61.188 -5.598 1 26.03 651 THR B O 1
ATOM 10549 N N . ALA B 1 652 ? -16.562 -63.094 -6.305 1 28.78 652 ALA B N 1
ATOM 10550 C CA . ALA B 1 652 ? -17.672 -63.219 -5.355 1 28.78 652 ALA B CA 1
ATOM 10551 C C . ALA B 1 652 ? -17.156 -63.156 -3.918 1 28.78 652 ALA B C 1
ATOM 10553 O O . ALA B 1 652 ? -16.297 -63.938 -3.529 1 28.78 652 ALA B O 1
ATOM 10554 N N . ALA B 1 653 ? -17.25 -62.031 -3.398 1 29.34 653 ALA B N 1
ATOM 10555 C CA . ALA B 1 653 ? -16.734 -61.875 -2.041 1 29.34 653 ALA B CA 1
ATOM 10556 C C . ALA B 1 653 ? -17.266 -62.969 -1.129 1 29.34 653 ALA B C 1
ATOM 10558 O O . ALA B 1 653 ? -18.453 -63.281 -1.152 1 29.34 653 ALA B O 1
ATOM 10559 N N . PRO B 1 654 ? -16.375 -63.906 -0.774 1 34.34 654 PRO B N 1
ATOM 10560 C CA . PRO B 1 654 ? -16.922 -64.938 0.129 1 34.34 654 PRO B CA 1
ATOM 10561 C C . PRO B 1 654 ? -17.719 -64.312 1.287 1 34.34 654 PRO B C 1
ATOM 10563 O O . PRO B 1 654 ? -17.484 -63.156 1.653 1 34.34 654 PRO B O 1
ATOM 10566 N N . THR B 1 655 ? -18.953 -64.875 1.567 1 31.98 655 THR B N 1
ATOM 10567 C CA . THR B 1 655 ? -19.891 -64.5 2.623 1 31.98 655 THR B CA 1
ATOM 10568 C C . THR B 1 655 ? -19.188 -64.375 3.969 1 31.98 655 THR B C 1
ATOM 10570 O O . THR B 1 655 ? -18.703 -65.375 4.516 1 31.98 655 THR B O 1
ATOM 10573 N N . ILE B 1 656 ? -18.312 -63.438 4.066 1 31.34 656 ILE B N 1
ATOM 10574 C CA . ILE B 1 656 ? -17.672 -63.344 5.371 1 31.34 656 ILE B CA 1
ATOM 10575 C C . ILE B 1 656 ? -18.734 -63.281 6.465 1 31.34 656 ILE B C 1
ATOM 10577 O O . ILE B 1 656 ? -19.625 -62.438 6.43 1 31.34 656 ILE B O 1
ATOM 10581 N N . LYS B 1 657 ? -18.953 -64.25 7.125 1 36.09 657 LYS B N 1
ATOM 10582 C CA . LYS B 1 657 ? -19.812 -64.312 8.305 1 36.09 657 LYS B CA 1
ATOM 10583 C C . LYS B 1 657 ? -19.547 -63.156 9.25 1 36.09 657 LYS B C 1
ATOM 10585 O O . LYS B 1 657 ? -18.391 -62.875 9.586 1 36.09 657 LYS B O 1
ATOM 10590 N N . PRO B 1 658 ? -20.469 -62.312 9.266 1 32.06 658 PRO B N 1
ATOM 10591 C CA . PRO B 1 658 ? -20.25 -61.094 10.078 1 32.06 658 PRO B CA 1
ATOM 10592 C C . PRO B 1 658 ? -19.672 -61.438 11.453 1 32.06 658 PRO B C 1
ATOM 10594 O O . PRO B 1 658 ? -19.891 -62.531 11.984 1 32.06 658 PRO B O 1
ATOM 10597 N N . THR B 1 659 ? -18.438 -61.031 11.789 1 43.19 659 THR B N 1
ATOM 10598 C CA . THR B 1 659 ? -17.906 -61.156 13.141 1 43.19 659 THR B CA 1
ATOM 10599 C C . THR B 1 659 ? -18.969 -60.781 14.18 1 43.19 659 THR B C 1
ATOM 10601 O O . THR B 1 659 ? -19.641 -59.75 14.039 1 43.19 659 THR B O 1
ATOM 10604 N N . PRO B 1 660 ? -19.453 -61.688 15 1 34.75 660 PRO B N 1
ATOM 10605 C CA . PRO B 1 660 ? -20.484 -61.406 16 1 34.75 660 PRO B CA 1
ATOM 10606 C C . PRO B 1 660 ? -20.172 -60.156 16.828 1 34.75 660 PRO B C 1
ATOM 10608 O O . PRO B 1 660 ? -19.016 -59.844 17.094 1 34.75 660 PRO B O 1
ATOM 10611 N N . LEU B 1 661 ? -20.969 -59.156 16.719 1 35.44 661 LEU B N 1
ATOM 10612 C CA . LEU B 1 661 ? -20.906 -57.938 17.516 1 35.44 661 LEU B CA 1
ATOM 10613 C C . LEU B 1 661 ? -20.594 -58.219 18.969 1 35.44 661 LEU B C 1
ATOM 10615 O O . LEU B 1 661 ? -21.438 -58.781 19.688 1 35.44 661 LEU B O 1
ATOM 10619 N N . ILE B 1 662 ? -19.453 -58.875 19.188 1 36.5 662 ILE B N 1
ATOM 10620 C CA . ILE B 1 662 ? -19.047 -59.094 20.578 1 36.5 662 ILE B CA 1
ATOM 10621 C C . ILE B 1 662 ? -18.344 -57.844 21.109 1 36.5 662 ILE B C 1
ATOM 10623 O O . ILE B 1 662 ? -17.375 -57.344 20.5 1 36.5 662 ILE B O 1
ATOM 10627 N N . GLY B 1 663 ? -18.812 -57.094 21.891 1 41.06 663 GLY B N 1
ATOM 10628 C CA . GLY B 1 663 ? -18.359 -56 22.703 1 41.06 663 GLY B CA 1
ATOM 10629 C C . GLY B 1 663 ? -19.375 -54.875 22.797 1 41.06 663 GLY B C 1
ATOM 10630 O O . GLY B 1 663 ? -20.344 -54.812 22.047 1 41.06 663 GLY B O 1
ATOM 10631 N N . LYS B 1 664 ? -19.625 -54.25 24.016 1 35.75 664 LYS B N 1
ATOM 10632 C CA . LYS B 1 664 ? -20.547 -53.156 24.297 1 35.75 664 LYS B CA 1
ATOM 10633 C C . LYS B 1 664 ? -20.141 -51.875 23.531 1 35.75 664 LYS B C 1
ATOM 10635 O O . LYS B 1 664 ? -18.953 -51.562 23.453 1 35.75 664 LYS B O 1
ATOM 10640 N N . SER B 1 665 ? -20.969 -51.562 22.656 1 35 665 SER B N 1
ATOM 10641 C CA . SER B 1 665 ? -20.781 -50.312 21.969 1 35 665 SER B CA 1
ATOM 10642 C C . SER B 1 665 ? -20.375 -49.219 22.938 1 35 665 SER B C 1
ATOM 10644 O O . SER B 1 665 ? -20.922 -49.094 24.031 1 35 665 SER B O 1
ATOM 10646 N N . LEU B 1 666 ? -19.156 -48.875 22.859 1 37.47 666 LEU B N 1
ATOM 10647 C CA . LEU B 1 666 ? -18.75 -47.812 23.797 1 37.47 666 LEU B CA 1
ATOM 10648 C C . LEU B 1 666 ? -19.688 -46.625 23.719 1 37.47 666 LEU B C 1
ATOM 10650 O O . LEU B 1 666 ? -19.766 -45.812 24.656 1 37.47 666 LEU B O 1
ATOM 10654 N N . PHE B 1 667 ? -19.859 -45.875 22.672 1 29.78 667 PHE B N 1
ATOM 10655 C CA . PHE B 1 667 ? -20.922 -44.844 22.688 1 29.78 667 PHE B CA 1
ATOM 10656 C C . PHE B 1 667 ? -22.25 -45.469 22.281 1 29.78 667 PHE B C 1
ATOM 10658 O O . PHE B 1 667 ? -22.312 -46.406 21.516 1 29.78 667 PHE B O 1
#

Foldseek 3Di:
DPPPPADFAQNQQVVFAEQDFADQVLLLVVLLQLLVLADDPVQSVVLVVQSVVCVVPVVVVLSVLLVVCCPPPLYSQQVVLLQVLQQAFAFCQFFPKWKFWFDFDPDPVLLFQLLLLLLLVVLLLLVQLCVLVRVPHFFADPNFGFHSVLVQQQFQKFWAFALGTIDIDHQNQAFKEWEFDLLFIKMFGAAHSSSFGADDSVLSSVQVVVVNVVSVVDDLQCSLQNNLLLLSRGGRNSSNVLVVVQCVFAVVVVVNNSRHGEYEFEFADDQDDPQSLNLCRRQWDFDADPVGGTRTCRSSDHQRAWYWYAYRSGTIMIIGRDSRHHPLSVLVSLQSSLVQSNVVVVCVVVVDDDGSRDHDYDHDDPPTGHHMDTRDGDADPVSSVVSVVSVVVSSVVSLQKGKDKDWFQQFFDQLQVLLPFFRVLLLLLLLQLLVCLVPVRGAWAWEWAFQRSHNVTGTFIQTLDGPLSVVLSCCVSVVHDDLLVNVVSSRVSRVVSLVRSVCRNSSNHNPSSVSSSQVSCVVVVHDRRVSCVRVSVVRNVQHQHYEYEDADNRTDDIWREHNDQNHKTWYKYTDGRIMMIMIMHSPPVRVVSVVSSSVSVVVVVVSSVCNVCVVPVPDPPDDDPPPPPPVPDNDCDPDPRDDPPPPPPPPDPPPPPPDPPPDPDPD/DPPPPADFAQNQQVVFAEQDFADQVVLLVVLLQQLVLADDPVQSVVLVVQSVVCVVPVVVVLSVLLVVCCPPPLYSQQVVLLQVLQQAFAFCQFFPKWKFWFDFDPDPVLLFQLLLLLLLVVLLLLVQLCVLVRVPHFFADPNFGFHSVLVQQQFQKFWAFALGTIDIDHQSQAFKEWEFDLLFIKMFGAAHSSSFGADDSVLSSVQVVVVNVVSVVDDLQCSLQNNLLLLSRGGRNSSNVLVVVQCVFAVVVVSNNSRHGEYEFEFADDQDDPQSLNLCRRQWDFDADPVGGTRTCRSSDHQRAWYWYAYRSGTIMIIGRDSRHHPLSVLVSLQSSLVQSNVVVVCVVVVDDDGSRDHDYDHDDPPTGHHMDTRDGDADPVSSVVSVVSVVVSSVVSLQKGKDKDWFQQFFDQLQVLLPFARVLLLLLLLQLLVCLVPVRGAWAWEWAFQRSHNSTGTFIQTLDGPLSVVLSCCVSVVHDDLLVNVVSSRVSRVVSLVSSVCRNSSNHNPSSVSSSQVSCVVVVHDRRVSCVRVSVVRNVQHQHYEYEDADNRTPDIWREHNDQNHKTWYKYTDGRIMMIMIMHSPPVRVVSVVSSSVSVVVVVVSSVCNVCVVPVPDPPDDDPPPPPPVPDNDCDPDPRDDPPPPPPPPDPPPPDPDPPPDPDPD